Protein 5IPF (pdb70)

B-factor: mean 69.71, std 23.81, range [24.06, 155.19]

Solvent-accessible surface area: 30483 Å² total; per-residue (Å²): 136,75,6,0,78,6,52,104,98,33,74,11,10,55,22,114,32,1,4,23,8,46,77,2,72,85,5,15,80,51,0,7,0,0,10,8,4,0,89,12,6,3,40,56,3,0,24,59,0,0,64,95,5,71,88,79,128,16,81,45,1,16,1,25,0,27,29,39,8,0,14,34,2,0,17,29,0,10,68,11,1,16,81,6,12,16,28,76,49,21,83,9,35,28,49,32,22,23,9,94,103,83,38,95,83,103,87,45,46,84,16,22,9,0,14,0,13,24,35,4,55,104,12,70,104,5,49,69,54,48,80,69,27,72,87,42,75,26,69,27,34,59,1,0,0,1,0,19,22,68,46,113,117,87,43,114,72,73,10,78,29,9,0,0,44,0,22,97,44,92,8,0,0,4,5,5,45,53,74,74,10,0,72,16,0,19,2,0,0,8,28,34,84,62,0,36,78,140,45,84,134,53,112,6,0,66,4,62,94,95,28,85,14,13,51,16,117,32,1,4,35,18,49,57,1,89,79,4,17,77,29,0,3,0,0,8,6,3,0,83,14,5,4,16,50,2,0,31,58,1,10,77,83,6,102,85,59,143,17,85,31,2,11,0,28,0,19,20,65,10,0,4,20,1,0,13,28,0,8,51,5,1,11,75,16,10,20,24,64,50,27,77,17,30,15,53,53,80,38,56,118,89,112,79,7,13,0,1,0,13,28,34,14,35,101,12,173,81,6,56,50,33,33,71,140,16,79,100,54,73,30,131,25,48,55,4,0,0,1,0,25,29,62,36,106,125,87,48,110,127,157,4,54,25,6,0,0,45,0,3,98,77,95,8,0,0,3,0,5,47,47,96,68,39,0,36,14,0,18,2,0,0,10,20,32,140,65,0,28,76,139,30,130,116,7,2,89,8,55,98,109,64,95,16,12,64,21,82,46,1,2,33,13,44,72,2,86,137,4,16,52,11,0,13,0,0,26,6,1,2,51,7,6,5,44,7,2,1,43,72,0,6,73,93,25,81,89,66,151,29,89,24,9,15,2,44,2,42,56,94,8,0,9,25,2,0,22,63,0,15,58,15,0,11,67,13,11,16,32,84,53,39,73,24,31,26,53,59,68,73,139,86,42,72,82,26,24,0,7,0,6,34,47,22,156,15,78,91,15,61,64,33,54,72,73,33,78,101,52,71,29,72,43,58,57,18,0,2,2,0,21,35,125,166,141,65,12,76,23,16,0,0,54,1,18,87,57,109,13,0,0,4,0,8,49,55,68,70,29,0,45,22,0,19,1,0,0,29,17,44,135,90,0,22,64,139,48,73,126,93,71,3,0,80,15,49,98,99,44,81,22,27,62,30,89,56,12,8,27,12,48,76,2,78,124,2,19,48,35,0,7,0,0,7,3,1,0,88,10,7,3,36,52,1,0,29,50,0,10,83,105,8,87,85,60,152,20,88,24,2,6,1,45,0,34,34,30,8,0,14,24,2,0,14,32,0,9,39,6,0,10,86,17,8,18,23,63,49,19,69,14,33,21,40,16,74,36,44,124,110,100,32,18,0,2,0,9,42,43,8,38,112,11,73,110,11,79,60,38,26,71,67,30,62,97,104,36,60,39,54,11,3,0,0,2,0,18,38,46,89,190,38,120,95,62,3,78,26,7,0,0,32,1,10,104,108,95,9,0,0,2,7,11,52,40,93,81,12,0,66,17,0,22,1,0,0,7,25,30,144,82,0,24,83,120,45,35,157

Secondary structure (DSSP, 8-state):
--SEE--TT---B-GGGS---GGGTTTEEEEEE-HHHHHHHHHHHHHHHHHHHHHTT-S-EEEEEETTTTHHHHHHHHHHHHHHHHTTT----EEEEEE------S--TTSEEEEEEEEESSSHHHHHHHHHHTTS--SEEEEEEEEEE--SSPPS---SEEEEEE-SS-EEBTTB-BTTBSTT-SSEEEE-HHHHHHT--/---EE--TT---B-GGGS---GGGTTTEEEEEE-HHHHHHHHHHHHHHHHHHHHHTT-S-EEEEEETTTTHHHHHHHHHHHHHHHHHTT----EEEEEE---SEEEEEEEEESSSHHHHHHHHHHTTTT-SEEEEEEEEEE--SSPPS---SEEEEEE-SS-EEBTTB-SSS-STT-SSEEEE-HHHHHH--/--EE--TT---B-GGGS---GGG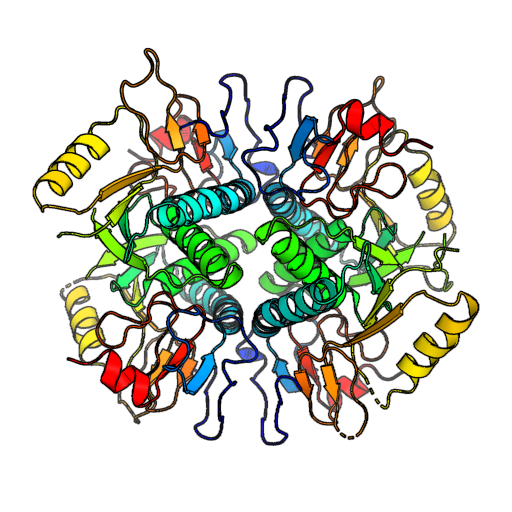SSSEEEEEE-HHHHHHHHHHHHHHHHHHHHHTT-S-EEEEE-TTTTHHHHHHHHHHHHHHHHHTT----EEEE----SSEEEEEEEE---HHHHHHHHHHTTTT-SEEEEEEEEEE-----SEEEEEE-SS-EEBTTB-SSS-STT-SSEEEE-HHHHHHT--/---EE--TT---B-GGGS---GGGSSSEEEEEE-HHHHHHHHHHHHHHHHHHHHHTT-S-EEEEEETTTTHHHHHHHHHHHHHHHHHTT----EEEEEE---EEEEEEEEESSSHHHHHHHHHHT---SEEEEEEEEEE----S---SEEEEEE-SS-EEBTTB-SSS-STT-SSEEEE-HHHHHHH--

Nearest PDB structures (foldseek):
  5ipf-assembly1_A  TM=1.005E+00  e=2.836E-43  Schistosoma mansoni
  4ijq-assembly1_A  TM=9.559E-01  e=8.750E-23  Homo sapiens
  4raq-assembly1_A  TM=9.472E-01  e=1.689E-22  Homo sapiens
  4raq-assembly1_B  TM=9.451E-01  e=1.689E-22  Homo sapiens
  1qk4-assembly1_C  TM=9.161E-01  e=1.178E-18  Toxoplasma gondii RH

CATH classification: 3.40.50.2020

Structure (mmCIF, N/CA/C/O backbone):
data_5IPF
#
_entry.id   5IPF
#
_cell.length_a   59.953
_cell.length_b   117.957
_cell.length_c   139.366
_cell.angle_alpha   90.000
_cell.angle_beta   90.000
_cell.angle_gamma   90.000
#
_symmetry.space_group_name_H-M   'P 21 21 21'
#
loop_
_entity.id
_entity.type
_entity.pdbx_description
1 polymer 'Hypoxanthine-guanine phosphoribosyltransferase (HGPRT)'
2 non-polymer 'INOSINIC ACID'
3 water water
#
loop_
_atom_site.group_PDB
_atom_site.id
_atom_site.type_symbol
_atom_site.label_atom_id
_atom_site.label_alt_id
_atom_site.label_comp_id
_atom_site.label_asym_id
_atom_site.label_entity_id
_atom_site.label_seq_id
_atom_site.pdbx_PDB_ins_code
_atom_site.Cartn_x
_atom_site.Cartn_y
_atom_site.Cartn_z
_atom_site.occupancy
_atom_site.B_iso_or_equiv
_atom_site.auth_seq_id
_atom_site.auth_comp_id
_atom_site.auth_asym_id
_atom_site.auth_atom_id
_atom_site.pdbx_PDB_model_num
ATOM 1 N N . ALA A 1 27 ? -1.766 11.692 8.409 1.00 106.45 8 ALA A N 1
ATOM 2 C CA . ALA A 1 27 ? -2.297 12.007 7.088 1.00 105.92 8 ALA A CA 1
ATOM 3 C C . ALA A 1 27 ? -1.937 10.904 6.114 1.00 88.72 8 ALA A C 1
ATOM 4 O O . ALA A 1 27 ? -1.409 11.161 5.034 1.00 88.31 8 ALA A O 1
ATOM 6 N N . ASP A 1 28 ? -2.224 9.665 6.503 1.00 77.33 9 ASP A N 1
ATOM 7 C CA . ASP A 1 28 ? -1.720 8.547 5.719 1.00 68.58 9 ASP A CA 1
ATOM 8 C C . ASP A 1 28 ? -2.700 8.130 4.629 1.00 70.45 9 ASP A C 1
ATOM 9 O O . ASP A 1 28 ? -2.278 7.737 3.537 1.00 62.66 9 ASP A O 1
ATOM 11 N N . CYS A 1 29 ? -4.000 8.220 4.892 1.00 64.09 10 CYS A N 1
ATOM 12 C CA . CYS A 1 29 ? -4.987 7.599 4.017 1.00 52.42 10 CYS A CA 1
ATOM 13 C C . CYS A 1 29 ? -6.355 8.220 4.276 1.00 34.81 10 CYS A C 1
ATOM 14 O O . CYS A 1 29 ? -6.483 9.191 5.027 1.00 36.28 10 CYS A O 1
ATOM 17 N N . VAL A 1 30 ? -7.378 7.665 3.632 1.00 48.84 11 VAL A N 1
ATOM 18 C CA . VAL A 1 30 ? -8.760 8.063 3.878 1.00 48.27 11 VAL A CA 1
ATOM 19 C C . VAL A 1 30 ? -9.233 7.411 5.169 1.00 39.68 11 VAL A C 1
ATOM 20 O O . VAL A 1 30 ? -9.104 6.196 5.346 1.00 34.68 11 VAL A O 1
ATOM 24 N N . VAL A 1 31 ? -9.774 8.216 6.078 1.00 44.38 12 VAL A N 1
ATOM 25 C CA . VAL A 1 31 ? -10.226 7.748 7.384 1.00 42.86 12 VAL A CA 1
ATOM 26 C C . VAL A 1 31 ? -11.745 7.690 7.378 1.00 42.58 12 VAL A C 1
ATOM 27 O O . VAL A 1 31 ? -12.411 8.699 7.120 1.00 47.50 12 VAL A O 1
ATOM 31 N N . ILE A 1 32 ? -12.289 6.510 7.657 1.00 44.13 13 ILE A N 1
ATOM 32 C CA . ILE A 1 32 ? -13.727 6.302 7.776 1.00 42.72 13 ILE A CA 1
ATOM 33 C C . ILE A 1 32 ? -14.043 6.341 9.264 1.00 37.22 13 ILE A C 1
ATOM 34 O O . ILE A 1 32 ? -13.819 5.364 9.982 1.00 37.74 13 ILE A O 1
ATOM 39 N N . GLU A 1 33 ? -14.557 7.477 9.732 1.00 38.46 14 GLU A N 1
ATOM 40 C CA . GLU A 1 33 ? -14.727 7.695 11.161 1.00 51.36 14 GLU A CA 1
ATOM 41 C C . GLU A 1 33 ? -15.749 6.723 11.745 1.00 50.96 14 GLU A C 1
ATOM 42 O O . GLU A 1 33 ? -16.556 6.118 11.032 1.00 42.10 14 GLU A O 1
ATOM 44 N N . ASP A 1 34 ? -15.702 6.575 13.073 1.00 51.23 15 ASP A N 1
ATOM 45 C CA . ASP A 1 34 ? -16.628 5.670 13.746 1.00 56.34 15 ASP A CA 1
ATOM 46 C C . ASP A 1 34 ? -18.073 6.139 13.615 1.00 44.79 15 ASP A C 1
ATOM 47 O O . ASP A 1 34 ? -18.998 5.324 13.709 1.00 44.63 15 ASP A O 1
ATOM 52 N N . SER A 1 35 ? -18.293 7.436 13.395 1.00 44.66 16 SER A N 1
ATOM 53 C CA . SER A 1 35 ? -19.659 7.924 13.245 1.00 52.71 16 SER A CA 1
ATOM 54 C C . SER A 1 35 ? -20.294 7.490 11.931 1.00 59.92 16 SER A C 1
ATOM 55 O O . SER A 1 35 ? -21.521 7.556 11.802 1.00 61.57 16 SER A O 1
ATOM 57 N N . PHE A 1 36 ? -19.497 7.050 10.959 1.00 50.39 17 PHE A N 1
ATOM 58 C CA . PHE A 1 36 ? -20.020 6.720 9.638 1.00 54.40 17 PHE A CA 1
ATOM 59 C C . PHE A 1 36 ? -20.898 5.477 9.717 1.00 47.78 17 PHE A C 1
ATOM 60 O O . PHE A 1 36 ? -20.461 4.426 10.199 1.00 51.91 17 PHE A O 1
ATOM 68 N N . ARG A 1 37 ? -22.135 5.597 9.242 1.00 49.58 18 ARG A N 1
ATOM 69 C CA . ARG A 1 37 ? -23.114 4.524 9.341 1.00 59.54 18 ARG A CA 1
ATOM 70 C C . ARG A 1 37 ? -23.231 3.702 8.065 1.00 58.35 18 ARG A C 1
ATOM 71 O O . ARG A 1 37 ? -24.087 2.816 7.990 1.00 54.76 18 ARG A O 1
ATOM 73 N N . GLY A 1 38 ? -22.403 3.975 7.063 1.00 58.82 19 GLY A N 1
ATOM 74 C CA . GLY A 1 38 ? -22.445 3.227 5.822 1.00 58.00 19 GLY A CA 1
ATOM 75 C C . GLY A 1 38 ? -23.675 3.538 4.989 1.00 56.59 19 GLY A C 1
ATOM 76 O O . GLY A 1 38 ? -24.499 4.393 5.310 1.00 67.18 19 GLY A O 1
ATOM 77 N N . PHE A 1 39 ? -23.782 2.806 3.879 1.00 38.04 20 PHE A N 1
ATOM 78 C CA . PHE A 1 39 ? -24.889 2.899 2.951 1.00 43.60 20 PHE A CA 1
ATOM 79 C C . PHE A 1 39 ? -25.667 1.588 2.916 1.00 40.27 20 PHE A C 1
ATOM 80 O O . PHE A 1 39 ? -25.068 0.508 2.853 1.00 61.10 20 PHE A O 1
ATOM 88 N N . PRO A 1 40 ? -26.996 1.657 2.959 1.00 42.18 21 PRO A N 1
ATOM 89 C CA . PRO A 1 40 ? -27.810 0.435 2.895 1.00 58.58 21 PRO A CA 1
ATOM 90 C C . PRO A 1 40 ? -27.591 -0.312 1.586 1.00 43.62 21 PRO A C 1
ATOM 91 O O . PRO A 1 40 ? -27.431 0.291 0.523 1.00 42.79 21 PRO A O 1
ATOM 95 N N . THR A 1 41 ? -27.586 -1.643 1.678 1.00 56.60 22 THR A N 1
ATOM 96 C CA . THR A 1 41 ? -27.226 -2.504 0.558 1.00 44.49 22 THR A CA 1
ATOM 97 C C . THR A 1 41 ? -28.235 -2.472 -0.584 1.00 54.55 22 THR A C 1
ATOM 98 O O . THR A 1 41 ? -27.925 -2.980 -1.667 1.00 59.42 22 THR A O 1
ATOM 102 N N . GLU A 1 42 ? -29.420 -1.892 -0.380 1.00 59.07 23 GLU A N 1
ATOM 103 C CA . GLU A 1 42 ? -30.459 -1.923 -1.404 1.00 58.07 23 GLU A CA 1
ATOM 104 C C . GLU A 1 42 ? -30.215 -0.936 -2.538 1.00 59.30 23 GLU A C 1
ATOM 105 O O . GLU A 1 42 ? -30.752 -1.132 -3.635 1.00 51.10 23 GLU A O 1
ATOM 111 N N . TYR A 1 43 ? -29.426 0.113 -2.310 1.00 46.30 24 TYR A N 1
ATOM 112 C CA . TYR A 1 43 ? -29.168 1.118 -3.333 1.00 62.92 24 TYR A CA 1
ATOM 113 C C . TYR A 1 43 ? -27.937 0.805 -4.172 1.00 61.23 24 TYR A C 1
ATOM 114 O O . TYR A 1 43 ? -27.527 1.638 -4.987 1.00 42.86 24 TYR A O 1
ATOM 123 N N . PHE A 1 44 ? -27.342 -0.369 -3.993 1.00 43.26 25 PHE A N 1
ATOM 124 C CA . PHE A 1 44 ? -26.225 -0.810 -4.809 1.00 41.95 25 PHE A CA 1
ATOM 125 C C . PHE A 1 44 ? -26.482 -2.234 -5.276 1.00 43.65 25 PHE A C 1
ATOM 126 O O . PHE A 1 44 ? -27.306 -2.959 -4.712 1.00 56.77 25 PHE A O 1
ATOM 134 N N . CYS A 1 45 ? -25.766 -2.627 -6.323 1.00 43.27 26 CYS A N 1
ATOM 135 C CA . CYS A 1 45 ? -25.910 -3.960 -6.893 1.00 45.13 26 CYS A CA 1
ATOM 136 C C . CYS A 1 45 ? -25.058 -4.934 -6.091 1.00 44.50 26 CYS A C 1
ATOM 137 O O . CYS A 1 45 ? -23.825 -4.853 -6.104 1.00 70.91 26 CYS A O 1
ATOM 140 N N . THR A 1 46 ? -25.715 -5.850 -5.388 1.00 57.67 27 THR A N 1
ATOM 141 C CA . THR A 1 46 ? -25.048 -6.833 -4.552 1.00 60.96 27 THR A CA 1
ATOM 142 C C . THR A 1 46 ? -25.400 -8.235 -5.026 1.00 60.05 27 THR A C 1
ATOM 143 O O . THR A 1 46 ? -26.450 -8.455 -5.639 1.00 51.73 27 THR A O 1
ATOM 147 N N . SER A 1 47 ? -24.507 -9.177 -4.741 1.00 57.69 28 SER A N 1
ATOM 148 C CA . SER A 1 47 ? -24.768 -10.578 -5.017 1.00 64.01 28 SER A CA 1
ATOM 149 C C . SER A 1 47 ? -26.052 -11.002 -4.309 1.00 73.05 28 SER A C 1
ATOM 150 O O . SER A 1 47 ? -26.138 -10.887 -3.077 1.00 80.30 28 SER A O 1
ATOM 152 N N . PRO A 1 48 ? -27.064 -11.476 -5.038 1.00 81.07 29 PRO A N 1
ATOM 153 C CA . PRO A 1 48 ? -28.369 -11.736 -4.408 1.00 91.56 29 PRO A CA 1
ATOM 154 C C . PRO A 1 48 ? -28.340 -12.806 -3.329 1.00 92.48 29 PRO A C 1
ATOM 155 O O . PRO A 1 48 ? -29.283 -12.877 -2.530 1.00 93.73 29 PRO A O 1
ATOM 159 N N . ARG A 1 49 ? -27.297 -13.641 -3.274 1.00 83.18 30 ARG A N 1
ATOM 160 C CA . ARG A 1 49 ? -27.263 -14.703 -2.273 1.00 77.44 30 ARG A CA 1
ATOM 161 C C . ARG A 1 49 ? -26.982 -14.157 -0.879 1.00 79.33 30 ARG A C 1
ATOM 162 O O . ARG A 1 49 ? -27.447 -14.729 0.113 1.00 89.25 30 ARG A O 1
ATOM 170 N N . TYR A 1 50 ? -26.235 -13.055 -0.779 1.00 59.55 31 TYR A N 1
ATOM 171 C CA . TYR A 1 50 ? -25.993 -12.387 0.494 1.00 57.77 31 TYR A CA 1
ATOM 172 C C . TYR A 1 50 ? -27.027 -11.307 0.787 1.00 72.23 31 TYR A C 1
ATOM 173 O O . TYR A 1 50 ? -26.708 -10.317 1.461 1.00 74.75 31 TYR A O 1
ATOM 182 N N . ASP A 1 51 ? -28.259 -11.471 0.299 1.00 82.20 32 ASP A N 1
ATOM 183 C CA . ASP A 1 51 ? -29.250 -10.404 0.401 1.00 86.28 32 ASP A CA 1
ATOM 184 C C . ASP A 1 51 ? -29.577 -10.079 1.853 1.00 89.03 32 ASP A C 1
ATOM 185 O O . ASP A 1 51 ? -29.700 -8.905 2.220 1.00 93.11 32 ASP A O 1
ATOM 187 N N . GLU A 1 52 ? -29.709 -11.101 2.696 1.00 85.99 33 GLU A N 1
ATOM 188 C CA . GLU A 1 52 ? -30.071 -10.912 4.093 1.00 88.94 33 GLU A CA 1
ATOM 189 C C . GLU A 1 52 ? -28.880 -11.028 5.038 1.00 90.39 33 GLU A C 1
ATOM 190 O O . GLU A 1 52 ? -29.071 -11.032 6.258 1.00 94.99 33 GLU A O 1
ATOM 192 N N . CYS A 1 53 ? -27.661 -11.107 4.509 1.00 83.72 34 CYS A N 1
ATOM 193 C CA . CYS A 1 53 ? -26.477 -11.336 5.326 1.00 58.20 34 CYS A CA 1
ATOM 194 C C . CYS A 1 53 ? -25.612 -10.095 5.503 1.00 64.83 34 CYS A C 1
ATOM 195 O O . CYS A 1 53 ? -24.608 -10.158 6.218 1.00 61.92 34 CYS A O 1
ATOM 198 N N . LEU A 1 54 ? -25.974 -8.973 4.886 1.00 58.53 35 LEU A N 1
ATOM 199 C CA . LEU A 1 54 ? -25.138 -7.780 4.874 1.00 49.49 35 LEU A CA 1
ATOM 200 C C . LEU A 1 54 ? -25.830 -6.648 5.619 1.00 49.26 35 LEU A C 1
ATOM 201 O O . LEU A 1 54 ? -26.993 -6.335 5.341 1.00 66.81 35 LEU A O 1
ATOM 206 N N . ASP A 1 55 ? -25.105 -6.029 6.554 1.00 65.16 36 ASP A N 1
ATOM 207 C CA . ASP A 1 55 ? -25.653 -4.900 7.301 1.00 65.56 36 ASP A CA 1
ATOM 208 C C . ASP A 1 55 ? -25.678 -3.641 6.440 1.00 61.57 36 ASP A C 1
ATOM 209 O O . ASP A 1 55 ? -26.742 -3.054 6.207 1.00 55.66 36 ASP A O 1
ATOM 214 N N . TYR A 1 56 ? -24.515 -3.216 5.951 1.00 66.85 37 TYR A N 1
ATOM 215 C CA . TYR A 1 56 ? -24.447 -2.089 5.030 1.00 61.07 37 TYR A CA 1
ATOM 216 C C . TYR A 1 56 ? -23.178 -2.195 4.196 1.00 58.89 37 TYR A C 1
ATOM 217 O O . TYR A 1 56 ? -22.337 -3.069 4.410 1.00 57.01 37 TYR A O 1
ATOM 226 N N . VAL A 1 57 ? -23.062 -1.297 3.227 1.00 38.59 38 VAL A N 1
ATOM 227 C CA . VAL A 1 57 ? -21.871 -1.200 2.392 1.00 36.81 38 VAL A CA 1
ATOM 228 C C . VAL A 1 57 ? -20.934 -0.174 3.010 1.00 35.55 38 VAL A C 1
ATOM 229 O O . VAL A 1 57 ? -21.342 0.959 3.290 1.00 35.59 38 VAL A O 1
ATOM 233 N N . LEU A 1 58 ? -19.679 -0.567 3.229 1.00 34.75 39 LEU A N 1
ATOM 234 C CA . LEU A 1 58 ? -18.705 0.347 3.818 1.00 33.91 39 LEU A CA 1
ATOM 235 C C . LEU A 1 58 ? -17.958 1.132 2.742 1.00 32.48 39 LEU A C 1
ATOM 236 O O . LEU A 1 58 ? -17.983 2.367 2.736 1.00 34.44 39 LEU A O 1
ATOM 241 N N . ILE A 1 59 ? -17.290 0.433 1.829 1.00 34.72 40 ILE A N 1
ATOM 242 C CA . ILE A 1 59 ? -16.571 1.089 0.739 1.00 31.28 40 ILE A CA 1
ATOM 243 C C . ILE A 1 59 ? -17.056 0.526 -0.592 1.00 30.79 40 ILE A C 1
ATOM 244 O O . ILE A 1 59 ? -16.822 -0.656 -0.886 1.00 31.10 40 ILE A O 1
ATOM 249 N N . PRO A 1 60 ? -17.741 1.318 -1.415 1.00 30.83 41 PRO A N 1
ATOM 250 C CA . PRO A 1 60 ? -18.130 0.836 -2.745 1.00 31.16 41 PRO A CA 1
ATOM 251 C C . PRO A 1 60 ? -16.913 0.575 -3.620 1.00 30.38 41 PRO A C 1
ATOM 252 O O . PRO A 1 60 ? -15.843 1.158 -3.430 1.00 29.52 41 PRO A O 1
ATOM 256 N N . ASN A 1 61 ? -17.100 -0.314 -4.598 1.00 30.98 42 ASN A N 1
ATOM 257 C CA . ASN A 1 61 ? -15.995 -0.760 -5.444 1.00 31.38 42 ASN A CA 1
ATOM 258 C C . ASN A 1 61 ? -15.353 0.411 -6.187 1.00 29.85 42 ASN A C 1
ATOM 259 O O . ASN A 1 61 ? -14.123 0.582 -6.173 1.00 42.31 42 ASN A O 1
ATOM 264 N N . GLY A 1 62 ? -16.175 1.240 -6.834 1.00 30.28 43 GLY A N 1
ATOM 265 C CA . GLY A 1 62 ? -15.643 2.364 -7.584 1.00 35.80 43 GLY A CA 1
ATOM 266 C C . GLY A 1 62 ? -14.867 3.345 -6.730 1.00 29.20 43 GLY A C 1
ATOM 267 O O . GLY A 1 62 ? -13.901 3.953 -7.200 1.00 35.19 43 GLY A O 1
ATOM 268 N N . MET A 1 63 ? -15.273 3.517 -5.470 1.00 29.11 44 MET A N 1
ATOM 269 C CA . MET A 1 63 ? -14.500 4.355 -4.560 1.00 39.11 44 MET A CA 1
ATOM 270 C C . MET A 1 63 ? -13.134 3.740 -4.279 1.00 28.13 44 MET A C 1
ATOM 271 O O . MET A 1 63 ? -12.130 4.459 -4.173 1.00 28.00 44 MET A O 1
ATOM 276 N N . ILE A 1 64 ? -13.077 2.410 -4.160 1.00 28.10 45 ILE A N 1
ATOM 277 C CA . ILE A 1 64 ? -11.795 1.727 -4.007 1.00 27.87 45 ILE A CA 1
ATOM 278 C C . ILE A 1 64 ? -10.888 2.044 -5.185 1.00 27.73 45 ILE A C 1
ATOM 279 O O . ILE A 1 64 ? -9.728 2.432 -5.009 1.00 38.30 45 ILE A O 1
ATOM 284 N N . LYS A 1 65 ? -11.406 1.884 -6.409 1.00 28.01 46 LYS A N 1
ATOM 285 C CA . LYS A 1 65 ? -10.579 2.144 -7.588 1.00 40.86 46 LYS A CA 1
ATOM 286 C C . LYS A 1 65 ? -10.133 3.605 -7.647 1.00 37.73 46 LYS A C 1
ATOM 287 O O . LYS A 1 65 ? -8.962 3.897 -7.941 1.00 47.99 46 LYS A O 1
ATOM 293 N N . ASP A 1 66 ? -11.052 4.534 -7.357 1.00 28.31 47 ASP A N 1
ATOM 294 C CA . ASP A 1 66 ? -10.697 5.949 -7.274 1.00 28.70 47 ASP A CA 1
ATOM 295 C C . ASP A 1 66 ? -9.533 6.178 -6.320 1.00 35.47 47 ASP A C 1
ATOM 296 O O . ASP A 1 66 ? -8.616 6.952 -6.621 1.00 29.11 47 ASP A O 1
ATOM 301 N N . ARG A 1 67 ? -9.555 5.519 -5.158 1.00 29.34 48 ARG A N 1
ATOM 302 C CA . ARG A 1 67 ? -8.423 5.614 -4.242 1.00 28.35 48 ARG A CA 1
ATOM 303 C C . ARG A 1 67 ? -7.160 5.029 -4.863 1.00 32.61 48 ARG A C 1
ATOM 304 O O . ARG A 1 67 ? -6.067 5.600 -4.735 1.00 29.89 48 ARG A O 1
ATOM 312 N N . LEU A 1 68 ? -7.294 3.892 -5.552 1.00 28.07 49 LEU A N 1
ATOM 313 C CA . LEU A 1 68 ? -6.130 3.202 -6.093 1.00 36.27 49 LEU A CA 1
ATOM 314 C C . LEU A 1 68 ? -5.454 3.980 -7.210 1.00 40.60 49 LEU A C 1
ATOM 315 O O . LEU A 1 68 ? -4.293 3.699 -7.522 1.00 40.88 49 LEU A O 1
ATOM 320 N N . GLU A 1 69 ? -6.147 4.939 -7.828 1.00 29.01 50 GLU A N 1
ATOM 321 C CA . GLU A 1 69 ? -5.465 5.848 -8.746 1.00 30.75 50 GLU A CA 1
ATOM 322 C C . GLU A 1 69 ? -4.366 6.625 -8.019 1.00 39.57 50 GLU A C 1
ATOM 323 O O . GLU A 1 69 ? -3.177 6.541 -8.368 1.00 45.24 50 GLU A O 1
ATOM 329 N N . LYS A 1 70 ? -4.752 7.371 -6.978 1.00 40.67 51 LYS A N 1
ATOM 330 C CA . LYS A 1 70 ? -3.786 8.162 -6.221 1.00 43.84 51 LYS A CA 1
ATOM 331 C C . LYS A 1 70 ? -2.735 7.275 -5.565 1.00 38.24 51 LYS A C 1
ATOM 332 O O . LYS A 1 70 ? -1.550 7.632 -5.521 1.00 32.97 51 LYS A O 1
ATOM 338 N N . MET A 1 71 ? -3.148 6.115 -5.046 1.00 35.75 52 MET A N 1
ATOM 339 C CA . MET A 1 71 ? -2.175 5.181 -4.487 1.00 39.74 52 MET A CA 1
ATOM 340 C C . MET A 1 71 ? -1.142 4.776 -5.532 1.00 39.34 52 MET A C 1
ATOM 341 O O . MET A 1 71 ? 0.065 4.769 -5.260 1.00 46.91 52 MET A O 1
ATOM 346 N N . SER A 1 72 ? -1.602 4.437 -6.740 1.00 46.42 53 SER A N 1
ATOM 347 C CA . SER A 1 72 ? -0.680 4.079 -7.814 1.00 34.81 53 SER A CA 1
ATOM 348 C C . SER A 1 72 ? 0.306 5.203 -8.088 1.00 38.63 53 SER A C 1
ATOM 349 O O . SER A 1 72 ? 1.507 4.957 -8.264 1.00 41.73 53 SER A O 1
ATOM 352 N N . MET A 1 73 ? -0.177 6.448 -8.118 1.00 37.39 54 MET A N 1
ATOM 353 C CA . MET A 1 73 ? 0.729 7.573 -8.337 1.00 39.71 54 MET A CA 1
ATOM 354 C C . MET A 1 73 ? 1.785 7.658 -7.238 1.00 43.13 54 MET A C 1
ATOM 355 O O . MET A 1 73 ? 2.985 7.781 -7.522 1.00 40.72 54 MET A O 1
ATOM 360 N N . ASN A 1 74 ? 1.356 7.568 -5.973 1.00 47.98 55 ASN A N 1
ATOM 361 C CA . ASN A 1 74 ? 2.292 7.656 -4.852 1.00 41.33 55 ASN A CA 1
ATOM 362 C C . ASN A 1 74 ? 3.356 6.564 -4.924 1.00 41.52 55 ASN A C 1
ATOM 363 O O . ASN A 1 74 ? 4.555 6.833 -4.766 1.00 39.38 55 ASN A O 1
ATOM 368 N N . ILE A 1 75 ? 2.934 5.320 -5.153 1.00 36.18 56 ILE A N 1
ATOM 369 C CA . ILE A 1 75 ? 3.887 4.214 -5.226 1.00 36.87 56 ILE A CA 1
ATOM 370 C C . ILE A 1 75 ? 4.866 4.431 -6.376 1.00 51.08 56 ILE A C 1
ATOM 371 O O . ILE A 1 75 ? 6.084 4.253 -6.225 1.00 43.04 56 ILE A O 1
ATOM 376 N N . VAL A 1 76 ? 4.350 4.840 -7.538 1.00 54.23 57 VAL A N 1
ATOM 377 C CA . VAL A 1 76 ? 5.205 4.977 -8.714 1.00 38.91 57 VAL A CA 1
ATOM 378 C C . VAL A 1 76 ? 6.266 6.044 -8.484 1.00 41.04 57 VAL A C 1
ATOM 379 O O . VAL A 1 76 ? 7.463 5.800 -8.681 1.00 55.93 57 VAL A O 1
ATOM 383 N N . ASP A 1 77 ? 5.855 7.241 -8.051 1.00 41.27 58 ASP A N 1
ATOM 384 C CA . ASP A 1 77 ? 6.861 8.288 -7.896 1.00 61.77 58 ASP A CA 1
ATOM 385 C C . ASP A 1 77 ? 7.758 8.063 -6.681 1.00 55.45 58 ASP A C 1
ATOM 386 O O . ASP A 1 77 ? 8.861 8.623 -6.637 1.00 57.46 58 ASP A O 1
ATOM 391 N N . TYR A 1 78 ? 7.338 7.245 -5.710 1.00 43.80 59 TYR A N 1
ATOM 392 C CA . TYR A 1 78 ? 8.287 6.809 -4.690 1.00 45.34 59 TYR A CA 1
ATOM 393 C C . TYR A 1 78 ? 9.378 5.942 -5.307 1.00 47.54 59 TYR A C 1
ATOM 394 O O . TYR A 1 78 ? 10.573 6.228 -5.169 1.00 55.48 59 TYR A O 1
ATOM 403 N N . TYR A 1 79 ? 8.979 4.865 -5.990 1.00 44.93 60 TYR A N 1
ATOM 404 C CA . TYR A 1 79 ? 9.961 3.961 -6.580 1.00 46.17 60 TYR A CA 1
ATOM 405 C C . TYR A 1 79 ? 10.739 4.590 -7.727 1.00 47.82 60 TYR A C 1
ATOM 406 O O . TYR A 1 79 ? 11.721 3.995 -8.181 1.00 49.43 60 TYR A O 1
ATOM 415 N N . GLU A 1 80 ? 10.330 5.765 -8.208 1.00 54.63 61 GLU A N 1
ATOM 416 C CA . GLU A 1 80 ? 11.107 6.490 -9.203 1.00 61.11 61 GLU A CA 1
ATOM 417 C C . GLU A 1 80 ? 12.001 7.559 -8.592 1.00 72.61 61 GLU A C 1
ATOM 418 O O . GLU A 1 80 ? 13.026 7.905 -9.192 1.00 81.12 61 GLU A O 1
ATOM 424 N N . ALA A 1 81 ? 11.643 8.084 -7.416 1.00 61.39 62 ALA A N 1
ATOM 425 C CA . ALA A 1 81 ? 12.498 9.065 -6.758 1.00 70.79 62 ALA A CA 1
ATOM 426 C C . ALA A 1 81 ? 13.835 8.464 -6.343 1.00 81.58 62 ALA A C 1
ATOM 427 O O . ALA A 1 81 ? 14.851 9.170 -6.318 1.00 90.57 62 ALA A O 1
ATOM 429 N N . CYS A 1 82 ? 13.860 7.173 -6.015 1.00 75.36 63 CYS A N 1
ATOM 430 C CA . CYS A 1 82 ? 15.085 6.487 -5.629 1.00 73.62 63 CYS A CA 1
ATOM 431 C C . CYS A 1 82 ? 15.618 5.578 -6.730 1.00 72.36 63 CYS A C 1
ATOM 432 O O . CYS A 1 82 ? 16.555 4.811 -6.485 1.00 64.77 63 CYS A O 1
ATOM 435 N N . ASN A 1 83 ? 15.039 5.649 -7.930 1.00 74.50 64 ASN A N 1
ATOM 436 C CA . ASN A 1 83 ? 15.515 4.908 -9.098 1.00 76.52 64 ASN A CA 1
ATOM 437 C C . ASN A 1 83 ? 15.614 3.412 -8.812 1.00 72.56 64 ASN A C 1
ATOM 438 O O . ASN A 1 83 ? 16.656 2.782 -9.007 1.00 64.38 64 ASN A O 1
ATOM 443 N N . ALA A 1 84 ? 14.509 2.842 -8.341 1.00 69.93 65 ALA A N 1
ATOM 444 C CA . ALA A 1 84 ? 14.460 1.406 -8.112 1.00 68.63 65 ALA A CA 1
ATOM 445 C C . ALA A 1 84 ? 14.645 0.664 -9.428 1.00 66.02 65 ALA A C 1
ATOM 446 O O . ALA A 1 84 ? 13.943 0.928 -10.409 1.00 53.27 65 ALA A O 1
ATOM 448 N N . THR A 1 85 ? 15.611 -0.253 -9.451 1.00 75.25 66 THR A N 1
ATOM 449 C CA . THR A 1 85 ? 15.851 -1.063 -10.637 1.00 77.89 66 THR A CA 1
ATOM 450 C C . THR A 1 85 ? 14.613 -1.895 -10.945 1.00 85.24 66 THR A C 1
ATOM 451 O O . THR A 1 85 ? 13.881 -1.594 -11.891 1.00 87.61 66 THR A O 1
ATOM 453 N N . SER A 1 86 ? 14.359 -2.923 -10.143 1.00 93.23 67 SER A N 1
ATOM 454 C CA . SER A 1 86 ? 13.176 -3.758 -10.274 1.00 95.97 67 SER A CA 1
ATOM 455 C C . SER A 1 86 ? 12.243 -3.520 -9.094 1.00 87.55 67 SER A C 1
ATOM 456 O O . SER A 1 86 ? 12.682 -3.138 -8.005 1.00 87.46 67 SER A O 1
ATOM 459 N N . ILE A 1 87 ? 10.948 -3.739 -9.314 1.00 78.33 68 ILE A N 1
ATOM 460 C CA . ILE A 1 87 ? 9.972 -3.709 -8.226 1.00 68.69 68 ILE A CA 1
ATOM 461 C C . ILE A 1 87 ? 9.033 -4.895 -8.395 1.00 62.29 68 ILE A C 1
ATOM 462 O O . ILE A 1 87 ? 8.470 -5.097 -9.475 1.00 58.11 68 ILE A O 1
ATOM 467 N N . THR A 1 88 ? 8.869 -5.683 -7.334 1.00 62.40 69 THR A N 1
ATOM 468 C CA . THR A 1 88 ? 8.163 -6.959 -7.399 1.00 64.80 69 THR A CA 1
ATOM 469 C C . THR A 1 88 ? 6.967 -6.924 -6.455 1.00 72.27 69 THR A C 1
ATOM 470 O O . THR A 1 88 ? 7.138 -6.909 -5.232 1.00 70.28 69 THR A O 1
ATOM 474 N N . LEU A 1 89 ? 5.762 -6.927 -7.020 1.00 70.60 70 LEU A N 1
ATOM 475 C CA . LEU A 1 89 ? 4.543 -6.969 -6.222 1.00 53.48 70 LEU A CA 1
ATOM 476 C C . LEU A 1 89 ? 4.267 -8.406 -5.795 1.00 46.40 70 LEU A C 1
ATOM 477 O O . LEU A 1 89 ? 4.087 -9.289 -6.642 1.00 46.81 70 LEU A O 1
ATOM 482 N N . MET A 1 90 ? 4.235 -8.640 -4.486 1.00 46.02 71 MET A N 1
ATOM 483 C CA . MET A 1 90 ? 3.930 -9.950 -3.925 1.00 59.50 71 MET A CA 1
ATOM 484 C C . MET A 1 90 ? 2.530 -9.924 -3.328 1.00 55.66 71 MET A C 1
ATOM 485 O O . MET A 1 90 ? 2.285 -9.218 -2.346 1.00 42.56 71 MET A O 1
ATOM 490 N N . CYS A 1 91 ? 1.623 -10.703 -3.904 1.00 48.65 72 CYS A N 1
ATOM 491 C CA . CYS A 1 91 ? 0.235 -10.729 -3.463 1.00 58.65 72 CYS A CA 1
ATOM 492 C C . CYS A 1 91 ? 0.043 -11.831 -2.427 1.00 44.54 72 CYS A C 1
ATOM 493 O O . CYS A 1 91 ? 0.391 -12.994 -2.674 1.00 48.04 72 CYS A O 1
ATOM 496 N N . VAL A 1 92 ? -0.499 -11.464 -1.268 1.00 46.10 73 VAL A N 1
ATOM 497 C CA . VAL A 1 92 ? -0.935 -12.456 -0.288 1.00 54.99 73 VAL A CA 1
ATOM 498 C C . VAL A 1 92 ? -2.263 -13.021 -0.773 1.00 60.77 73 VAL A C 1
ATOM 499 O O . VAL A 1 92 ? -3.265 -12.303 -0.841 1.00 51.63 73 VAL A O 1
ATOM 503 N N . LEU A 1 93 ? -2.271 -14.306 -1.117 1.00 64.51 74 LEU A N 1
ATOM 504 C CA . LEU A 1 93 ? -3.316 -14.830 -1.982 1.00 64.22 74 LEU A CA 1
ATOM 505 C C . LEU A 1 93 ? -4.625 -15.044 -1.222 1.00 71.62 74 LEU A C 1
ATOM 506 O O . LEU A 1 93 ? -4.696 -14.946 0.009 1.00 72.60 74 LEU A O 1
ATOM 511 N N . LYS A 1 94 ? -5.675 -15.328 -2.001 1.00 76.12 75 LYS A N 1
ATOM 512 C CA . LYS A 1 94 ? -7.069 -15.305 -1.565 1.00 60.25 75 LYS A CA 1
ATOM 513 C C . LYS A 1 94 ? -7.515 -13.894 -1.194 1.00 57.20 75 LYS A C 1
ATOM 514 O O . LYS A 1 94 ? -8.381 -13.318 -1.860 1.00 61.42 75 LYS A O 1
ATOM 516 N N . GLY A 1 95 ? -6.925 -13.326 -0.142 1.00 58.22 76 GLY A N 1
ATOM 517 C CA . GLY A 1 95 ? -7.428 -12.064 0.380 1.00 55.65 76 GLY A CA 1
ATOM 518 C C . GLY A 1 95 ? -7.103 -10.862 -0.487 1.00 48.44 76 GLY A C 1
ATOM 519 O O . GLY A 1 95 ? -7.896 -9.918 -0.573 1.00 44.19 76 GLY A O 1
ATOM 520 N N . GLY A 1 96 ? -5.940 -10.870 -1.136 1.00 51.51 77 GLY A N 1
ATOM 521 C CA . GLY A 1 96 ? -5.448 -9.659 -1.757 1.00 43.02 77 GLY A CA 1
ATOM 522 C C . GLY A 1 96 ? -5.480 -9.662 -3.269 1.00 37.87 77 GLY A C 1
ATOM 523 O O . GLY A 1 96 ? -4.806 -8.849 -3.905 1.00 48.11 77 GLY A O 1
ATOM 524 N N . PHE A 1 97 ? -6.277 -10.554 -3.859 1.00 41.81 78 PHE A N 1
ATOM 525 C CA . PHE A 1 97 ? -6.216 -10.742 -5.304 1.00 39.34 78 PHE A CA 1
ATOM 526 C C . PHE A 1 97 ? -6.837 -9.568 -6.056 1.00 50.01 78 PHE A C 1
ATOM 527 O O . PHE A 1 97 ? -6.192 -8.968 -6.922 1.00 55.15 78 PHE A O 1
ATOM 535 N N . LYS A 1 98 ? -8.097 -9.237 -5.757 1.00 49.28 79 LYS A N 1
ATOM 536 C CA . LYS A 1 98 ? -8.764 -8.154 -6.478 1.00 47.53 79 LYS A CA 1
ATOM 537 C C . LYS A 1 98 ? -8.038 -6.828 -6.278 1.00 33.56 79 LYS A C 1
ATOM 538 O O . LYS A 1 98 ? -7.867 -6.051 -7.228 1.00 59.27 79 LYS A O 1
ATOM 544 N N . PHE A 1 99 ? -7.594 -6.562 -5.047 1.00 41.55 80 PHE A N 1
ATOM 545 C CA . PHE A 1 99 ? -6.811 -5.363 -4.771 1.00 44.65 80 PHE A CA 1
ATOM 546 C C . PHE A 1 99 ? -5.525 -5.343 -5.590 1.00 37.12 80 PHE A C 1
ATOM 547 O O . PHE A 1 99 ? -5.103 -4.285 -6.073 1.00 31.40 80 PHE A O 1
ATOM 555 N N . LEU A 1 100 ? -4.896 -6.507 -5.769 1.00 33.65 81 LEU A N 1
ATOM 556 C CA . LEU A 1 100 ? -3.721 -6.586 -6.630 1.00 35.08 81 LEU A CA 1
ATOM 557 C C . LEU A 1 100 ? -4.073 -6.294 -8.083 1.00 49.04 81 LEU A C 1
ATOM 558 O O . LEU A 1 100 ? -3.318 -5.612 -8.782 1.00 51.20 81 LEU A O 1
ATOM 563 N N . ALA A 1 101 ? -5.208 -6.809 -8.560 1.00 46.32 82 ALA A N 1
ATOM 564 C CA . ALA A 1 101 ? -5.576 -6.612 -9.959 1.00 34.67 82 ALA A CA 1
ATOM 565 C C . ALA A 1 101 ? -5.832 -5.140 -10.256 1.00 46.09 82 ALA A C 1
ATOM 566 O O . ALA A 1 101 ? -5.265 -4.575 -11.201 1.00 49.50 82 ALA A O 1
ATOM 568 N N . ASP A 1 102 ? -6.675 -4.493 -9.447 1.00 32.09 83 ASP A N 1
ATOM 569 C CA . ASP A 1 102 ? -6.949 -3.077 -9.670 1.00 36.96 83 ASP A CA 1
ATOM 570 C C . ASP A 1 102 ? -5.714 -2.220 -9.417 1.00 41.39 83 ASP A C 1
ATOM 571 O O . ASP A 1 102 ? -5.496 -1.221 -10.120 1.00 30.38 83 ASP A O 1
ATOM 576 N N . LEU A 1 103 ? -4.889 -2.597 -8.435 1.00 37.37 84 LEU A N 1
ATOM 577 C CA . LEU A 1 103 ? -3.663 -1.847 -8.177 1.00 40.58 84 LEU A CA 1
ATOM 578 C C . LEU A 1 103 ? -2.707 -1.927 -9.360 1.00 44.72 84 LEU A C 1
ATOM 579 O O . LEU A 1 103 ? -2.103 -0.921 -9.747 1.00 31.55 84 LEU A O 1
ATOM 584 N N . VAL A 1 104 ? -2.548 -3.118 -9.941 1.00 38.43 85 VAL A N 1
ATOM 585 C CA . VAL A 1 104 ? -1.685 -3.274 -11.109 1.00 36.96 85 VAL A CA 1
ATOM 586 C C . VAL A 1 104 ? -2.252 -2.500 -12.292 1.00 41.05 85 VAL A C 1
ATOM 587 O O . VAL A 1 104 ? -1.505 -1.904 -13.079 1.00 41.79 85 VAL A O 1
ATOM 591 N N . ASP A 1 105 ? -3.581 -2.488 -12.430 1.00 32.96 86 ASP A N 1
ATOM 592 C CA . ASP A 1 105 ? -4.227 -1.657 -13.443 1.00 32.99 86 ASP A CA 1
ATOM 593 C C . ASP A 1 105 ? -3.805 -0.198 -13.302 1.00 32.43 86 ASP A C 1
ATOM 594 O O . ASP A 1 105 ? -3.318 0.425 -14.256 1.00 47.57 86 ASP A O 1
ATOM 599 N N . GLY A 1 106 ? -3.980 0.360 -12.103 1.00 36.81 87 GLY A N 1
ATOM 600 C CA . GLY A 1 106 ? -3.614 1.751 -11.889 1.00 35.94 87 GLY A CA 1
ATOM 601 C C . GLY A 1 106 ? -2.131 2.012 -12.075 1.00 42.30 87 GLY A C 1
ATOM 602 O O . GLY A 1 106 ? -1.739 3.054 -12.605 1.00 43.20 87 GLY A O 1
ATOM 603 N N . LEU A 1 107 ? -1.287 1.069 -11.642 1.00 46.97 88 LEU A N 1
ATOM 604 C CA . LEU A 1 107 ? 0.159 1.228 -11.781 1.00 33.55 88 LEU A CA 1
ATOM 605 C C . LEU A 1 107 ? 0.565 1.283 -13.248 1.00 54.12 88 LEU A C 1
ATOM 606 O O . LEU A 1 107 ? 1.254 2.216 -13.679 1.00 35.62 88 LEU A O 1
ATOM 611 N N . GLU A 1 108 ? 0.148 0.284 -14.032 1.00 45.22 89 GLU A N 1
ATOM 612 C CA . GLU A 1 108 ? 0.472 0.276 -15.453 1.00 40.93 89 GLU A CA 1
ATOM 613 C C . GLU A 1 108 ? -0.108 1.490 -16.168 1.00 36.53 89 GLU A C 1
ATOM 614 O O . GLU A 1 108 ? 0.508 2.006 -17.109 1.00 37.89 89 GLU A O 1
ATOM 620 N N . ARG A 1 109 ? -1.277 1.970 -15.733 1.00 35.35 90 ARG A N 1
ATOM 621 C CA . ARG A 1 109 ? -1.857 3.150 -16.371 1.00 38.95 90 ARG A CA 1
ATOM 622 C C . ARG A 1 109 ? -1.031 4.399 -16.082 1.00 36.24 90 ARG A C 1
ATOM 623 O O . ARG A 1 109 ? -0.682 5.149 -17.001 1.00 48.70 90 ARG A O 1
ATOM 631 N N . THR A 1 110 ? -0.707 4.641 -14.809 1.00 39.76 91 THR A N 1
ATOM 632 C CA . THR A 1 110 ? 0.024 5.857 -14.466 1.00 55.34 91 THR A CA 1
ATOM 633 C C . THR A 1 110 ? 1.458 5.820 -14.984 1.00 37.89 91 THR A C 1
ATOM 634 O O . THR A 1 110 ? 2.030 6.873 -15.289 1.00 39.34 91 THR A O 1
ATOM 638 N N . VAL A 1 111 ? 2.052 4.630 -15.098 1.00 37.97 92 VAL A N 1
ATOM 639 C CA . VAL A 1 111 ? 3.380 4.529 -15.695 1.00 46.57 92 VAL A CA 1
ATOM 640 C C . VAL A 1 111 ? 3.290 4.702 -17.204 1.00 46.42 92 VAL A C 1
ATOM 641 O O . VAL A 1 111 ? 4.208 5.240 -17.837 1.00 44.71 92 VAL A O 1
ATOM 645 N N . ARG A 1 112 ? 2.174 4.280 -17.799 1.00 52.18 93 ARG A N 1
ATOM 646 C CA . ARG A 1 112 ? 1.986 4.433 -19.236 1.00 49.89 93 ARG A CA 1
ATOM 647 C C . ARG A 1 112 ? 1.814 5.897 -19.622 1.00 47.40 93 ARG A C 1
ATOM 648 O O . ARG A 1 112 ? 2.280 6.321 -20.685 1.00 50.19 93 ARG A O 1
ATOM 656 N N . ALA A 1 113 ? 1.153 6.683 -18.773 1.00 50.80 94 ALA A N 1
ATOM 657 C CA . ALA A 1 113 ? 0.867 8.079 -19.078 1.00 42.96 94 ALA A CA 1
ATOM 658 C C . ALA A 1 113 ? 2.018 9.019 -18.746 1.00 49.15 94 ALA A C 1
ATOM 659 O O . ALA A 1 113 ? 1.873 10.234 -18.930 1.00 55.27 94 ALA A O 1
ATOM 661 N N . ARG A 1 114 ? 3.152 8.505 -18.271 1.00 46.40 95 ARG A N 1
ATOM 662 C CA . ARG A 1 114 ? 4.277 9.353 -17.906 1.00 53.67 95 ARG A CA 1
ATOM 663 C C . ARG A 1 114 ? 5.555 9.051 -18.671 1.00 48.41 95 ARG A C 1
ATOM 664 O O . ARG A 1 114 ? 6.575 9.702 -18.416 1.00 63.10 95 ARG A O 1
ATOM 672 N N . GLY A 1 115 ? 5.542 8.087 -19.588 1.00 48.48 96 GLY A N 1
ATOM 673 C CA . GLY A 1 115 ? 6.777 7.656 -20.210 1.00 67.28 96 GLY A CA 1
ATOM 674 C C . GLY A 1 115 ? 7.789 7.023 -19.278 1.00 62.61 96 GLY A C 1
ATOM 675 O O . GLY A 1 115 ? 8.911 6.746 -19.708 1.00 67.83 96 GLY A O 1
ATOM 676 N N . ILE A 1 116 ? 7.435 6.777 -18.015 1.00 48.32 97 ILE A N 1
ATOM 677 C CA . ILE A 1 116 ? 8.382 6.208 -17.057 1.00 54.46 97 ILE A CA 1
ATOM 678 C C . ILE A 1 116 ? 8.615 4.733 -17.365 1.00 48.31 97 ILE A C 1
ATOM 679 O O . ILE A 1 116 ? 7.688 4.004 -17.740 1.00 46.83 97 ILE A O 1
ATOM 684 N N . VAL A 1 117 ? 9.857 4.281 -17.210 1.00 57.73 98 VAL A N 1
ATOM 685 C CA . VAL A 1 117 ? 10.182 2.860 -17.286 1.00 62.57 98 VAL A CA 1
ATOM 686 C C . VAL A 1 117 ? 10.393 2.369 -15.858 1.00 55.12 98 VAL A C 1
ATOM 687 O O . VAL A 1 117 ? 11.410 2.671 -15.225 1.00 62.15 98 VAL A O 1
ATOM 691 N N . LEU A 1 118 ? 9.421 1.617 -15.342 1.00 46.93 99 LEU A N 1
ATOM 692 C CA . LEU A 1 118 ? 9.470 1.067 -13.989 1.00 49.00 99 LEU A CA 1
ATOM 693 C C . LEU A 1 118 ? 9.119 -0.410 -14.083 1.00 62.11 99 LEU A C 1
ATOM 694 O O . LEU A 1 118 ? 7.937 -0.783 -14.061 1.00 66.81 99 LEU A O 1
ATOM 699 N N . PRO A 1 119 ? 10.119 -1.284 -14.198 1.00 66.82 100 PRO A N 1
ATOM 700 C CA . PRO A 1 119 ? 9.839 -2.715 -14.395 1.00 67.50 100 PRO A CA 1
ATOM 701 C C . PRO A 1 119 ? 9.280 -3.362 -13.136 1.00 57.90 100 PRO A C 1
ATOM 702 O O . PRO A 1 119 ? 9.944 -3.422 -12.095 1.00 59.17 100 PRO A O 1
ATOM 706 N N . MET A 1 120 ? 8.048 -3.856 -13.251 1.00 57.33 101 MET A N 1
ATOM 707 C CA . MET A 1 120 ? 7.322 -4.493 -12.164 1.00 56.92 101 MET A CA 1
ATOM 708 C C . MET A 1 120 ? 7.126 -5.972 -12.465 1.00 58.41 101 MET A C 1
ATOM 709 O O . MET A 1 120 ? 6.876 -6.354 -13.612 1.00 70.31 101 MET A O 1
ATOM 714 N N . SER A 1 121 ? 7.240 -6.798 -11.432 1.00 45.40 102 SER A N 1
ATOM 715 C CA . SER A 1 121 ? 6.944 -8.218 -11.502 1.00 58.53 102 SER A CA 1
ATOM 716 C C . SER A 1 121 ? 5.784 -8.528 -10.566 1.00 56.74 102 SER A C 1
ATOM 717 O O . SER A 1 121 ? 5.343 -7.683 -9.783 1.00 55.40 102 SER A O 1
ATOM 719 N N . VAL A 1 122 ? 5.281 -9.756 -10.656 1.00 57.48 103 VAL A N 1
ATOM 720 C CA . VAL A 1 122 ? 4.168 -10.204 -9.828 1.00 53.09 103 VAL A CA 1
ATOM 721 C C . VAL A 1 122 ? 4.452 -11.620 -9.352 1.00 61.54 103 VAL A C 1
ATOM 722 O O . VAL A 1 122 ? 4.780 -12.499 -10.157 1.00 70.70 103 VAL A O 1
ATOM 726 N N . GLU A 1 123 ? 4.337 -11.837 -8.044 1.00 64.73 104 GLU A N 1
ATOM 727 C CA . GLU A 1 123 ? 4.428 -13.165 -7.461 1.00 63.01 104 GLU A CA 1
ATOM 728 C C . GLU A 1 123 ? 3.322 -13.308 -6.427 1.00 59.56 104 GLU A C 1
ATOM 729 O O . GLU A 1 123 ? 2.641 -12.340 -6.079 1.00 56.99 104 GLU A O 1
ATOM 731 N N . PHE A 1 124 ? 3.143 -14.529 -5.932 1.00 76.30 105 PHE A N 1
ATOM 732 C CA . PHE A 1 124 ? 2.034 -14.842 -5.045 1.00 85.93 105 PHE A CA 1
ATOM 733 C C . PHE A 1 124 ? 2.528 -15.651 -3.854 1.00 87.39 105 PHE A C 1
ATOM 734 O O . PHE A 1 124 ? 3.561 -16.322 -3.916 1.00 97.30 105 PHE A O 1
ATOM 742 N N . VAL A 1 125 ? 1.770 -15.576 -2.757 1.00 72.10 106 VAL A N 1
ATOM 743 C CA . VAL A 1 125 ? 2.091 -16.307 -1.537 1.00 70.39 106 VAL A CA 1
ATOM 744 C C . VAL A 1 125 ? 0.802 -16.589 -0.781 1.00 63.77 106 VAL A C 1
ATOM 745 O O . VAL A 1 125 ? -0.189 -15.868 -0.910 1.00 54.34 106 VAL A O 1
ATOM 747 N N . ARG A 1 126 ? 0.823 -17.650 0.020 1.00 71.59 107 ARG A N 1
ATOM 748 C CA . ARG A 1 126 ? -0.331 -18.029 0.829 1.00 69.06 107 ARG A CA 1
ATOM 749 C C . ARG A 1 126 ? 0.061 -18.226 2.290 1.00 73.70 107 ARG A C 1
ATOM 750 O O . ARG A 1 126 ? -0.763 -18.064 3.191 1.00 79.11 107 ARG A O 1
ATOM 752 N N . GLY A 1 143 ? 3.503 -19.608 3.741 1.00 64.78 124 GLY A N 1
ATOM 753 C CA . GLY A 1 143 ? 4.176 -19.141 2.543 1.00 85.52 124 GLY A CA 1
ATOM 754 C C . GLY A 1 143 ? 4.329 -20.222 1.493 1.00 87.42 124 GLY A C 1
ATOM 755 O O . GLY A 1 143 ? 4.642 -21.370 1.813 1.00 84.38 124 GLY A O 1
ATOM 756 N N . LEU A 1 144 ? 4.116 -19.854 0.225 1.00 97.78 125 LEU A N 1
ATOM 757 C CA . LEU A 1 144 ? 4.170 -20.816 -0.869 1.00 106.22 125 LEU A CA 1
ATOM 758 C C . LEU A 1 144 ? 4.969 -20.298 -2.063 1.00 113.94 125 LEU A C 1
ATOM 759 O O . LEU A 1 144 ? 4.756 -20.760 -3.190 1.00 112.20 125 LEU A O 1
ATOM 761 N N . GLY A 1 145 ? 5.894 -19.364 -1.845 1.00 116.14 126 GLY A N 1
ATOM 762 C CA . GLY A 1 145 ? 6.713 -18.836 -2.923 1.00 110.85 126 GLY A CA 1
ATOM 763 C C . GLY A 1 145 ? 8.178 -18.735 -2.555 1.00 110.43 126 GLY A C 1
ATOM 764 O O . GLY A 1 145 ? 8.542 -18.011 -1.623 1.00 103.86 126 GLY A O 1
ATOM 765 N N . ASP A 1 146 ? 9.035 -19.454 -3.281 1.00 121.37 127 ASP A N 1
ATOM 766 C CA . ASP A 1 146 ? 10.449 -19.498 -2.949 1.00 127.36 127 ASP A CA 1
ATOM 767 C C . ASP A 1 146 ? 11.275 -19.659 -4.216 1.00 128.90 127 ASP A C 1
ATOM 768 O O . ASP A 1 146 ? 10.909 -20.463 -5.086 1.00 131.09 127 ASP A O 1
ATOM 770 N N . PRO A 1 147 ? 12.362 -18.885 -4.374 1.00 129.45 128 PRO A N 1
ATOM 771 C CA . PRO A 1 147 ? 13.225 -19.042 -5.558 1.00 127.21 128 PRO A CA 1
ATOM 772 C C . PRO A 1 147 ? 14.630 -19.714 -5.407 1.00 129.95 128 PRO A C 1
ATOM 773 O O . PRO A 1 147 ? 14.773 -20.704 -6.127 1.00 123.20 128 PRO A O 1
ATOM 777 N N . SER A 1 148 ? 15.623 -19.295 -4.603 1.00 128.20 129 SER A N 1
ATOM 778 C CA . SER A 1 148 ? 15.623 -18.198 -3.632 1.00 122.59 129 SER A CA 1
ATOM 779 C C . SER A 1 148 ? 16.420 -16.986 -4.129 1.00 118.91 129 SER A C 1
ATOM 780 O O . SER A 1 148 ? 17.327 -16.503 -3.448 1.00 115.73 129 SER A O 1
ATOM 783 N N . GLU A 1 149 ? 16.073 -16.503 -5.319 1.00 112.16 130 GLU A N 1
ATOM 784 C CA . GLU A 1 149 ? 16.695 -15.339 -5.930 1.00 101.17 130 GLU A CA 1
ATOM 785 C C . GLU A 1 149 ? 15.966 -14.038 -5.613 1.00 102.42 130 GLU A C 1
ATOM 786 O O . GLU A 1 149 ? 16.204 -13.033 -6.291 1.00 102.29 130 GLU A O 1
ATOM 788 N N . TYR A 1 150 ? 15.087 -14.032 -4.606 1.00 96.48 131 TYR A N 1
ATOM 789 C CA . TYR A 1 150 ? 14.435 -12.804 -4.159 1.00 96.57 131 TYR A CA 1
ATOM 790 C C . TYR A 1 150 ? 15.422 -11.757 -3.658 1.00 97.11 131 TYR A C 1
ATOM 791 O O . TYR A 1 150 ? 15.021 -10.608 -3.440 1.00 88.07 131 TYR A O 1
ATOM 800 N N . LYS A 1 151 ? 16.686 -12.126 -3.471 1.00 110.60 132 LYS A N 1
ATOM 801 C CA . LYS A 1 151 ? 17.681 -11.226 -2.909 1.00 104.67 132 LYS A CA 1
ATOM 802 C C . LYS A 1 151 ? 17.942 -10.036 -3.828 1.00 105.77 132 LYS A C 1
ATOM 803 O O . LYS A 1 151 ? 17.772 -10.111 -5.048 1.00 104.21 132 LYS A O 1
ATOM 805 N N . ASP A 1 152 ? 18.355 -8.924 -3.214 1.00 104.59 133 ASP A N 1
ATOM 806 C CA . ASP A 1 152 ? 18.738 -7.668 -3.858 1.00 102.28 133 ASP A CA 1
ATOM 807 C C . ASP A 1 152 ? 17.601 -7.002 -4.625 1.00 103.65 133 ASP A C 1
ATOM 808 O O . ASP A 1 152 ? 17.843 -6.020 -5.341 1.00 102.04 133 ASP A O 1
ATOM 810 N N . LYS A 1 153 ? 16.373 -7.486 -4.494 1.00 94.27 134 LYS A N 1
ATOM 811 C CA . LYS A 1 153 ? 15.235 -6.921 -5.203 1.00 87.52 134 LYS A CA 1
ATOM 812 C C . LYS A 1 153 ? 14.370 -6.101 -4.254 1.00 73.92 134 LYS A C 1
ATOM 813 O O . LYS A 1 153 ? 14.414 -6.266 -3.033 1.00 80.94 134 LYS A O 1
ATOM 815 N N . ASN A 1 154 ? 13.577 -5.203 -4.833 1.00 63.50 135 ASN A N 1
ATOM 816 C CA . ASN A 1 154 ? 12.664 -4.355 -4.074 1.00 60.06 135 ASN A CA 1
ATOM 817 C C . ASN A 1 154 ? 11.280 -4.995 -4.098 1.00 57.62 135 ASN A C 1
ATOM 818 O O . ASN A 1 154 ? 10.607 -4.993 -5.133 1.00 54.86 135 ASN A O 1
ATOM 823 N N . VAL A 1 155 ? 10.857 -5.539 -2.958 1.00 59.58 136 VAL A N 1
ATOM 824 C CA . VAL A 1 155 ? 9.587 -6.249 -2.846 1.00 54.70 136 VAL A CA 1
ATOM 825 C C . VAL A 1 155 ? 8.542 -5.316 -2.254 1.00 51.17 136 VAL A C 1
ATOM 826 O O . VAL A 1 155 ? 8.805 -4.606 -1.275 1.00 57.03 136 VAL A O 1
ATOM 830 N N . LEU A 1 156 ? 7.354 -5.311 -2.858 1.00 49.59 137 LEU A N 1
ATOM 831 C CA . LEU A 1 156 ? 6.203 -4.543 -2.394 1.00 44.98 137 LEU A CA 1
ATOM 832 C C . LEU A 1 156 ? 5.115 -5.534 -1.999 1.00 44.15 137 LEU A C 1
ATOM 833 O O . LEU A 1 156 ? 4.578 -6.247 -2.855 1.00 53.28 137 LEU A O 1
ATOM 838 N N . VAL A 1 157 ? 4.798 -5.583 -0.710 1.00 44.24 138 VAL A N 1
ATOM 839 C CA . VAL A 1 157 ? 3.823 -6.539 -0.197 1.00 59.05 138 VAL A CA 1
ATOM 840 C C . VAL A 1 157 ? 2.421 -5.987 -0.408 1.00 40.70 138 VAL A C 1
ATOM 841 O O . VAL A 1 157 ? 2.115 -4.857 -0.009 1.00 39.05 138 VAL A O 1
ATOM 843 N N . VAL A 1 158 ? 1.568 -6.786 -1.040 1.00 53.33 139 VAL A N 1
ATOM 844 C CA . VAL A 1 158 ? 0.184 -6.434 -1.333 1.00 56.97 139 VAL A CA 1
ATOM 845 C C . VAL A 1 158 ? -0.690 -7.381 -0.519 1.00 57.97 139 VAL A C 1
ATOM 846 O O . VAL A 1 158 ? -0.869 -8.554 -0.881 1.00 66.65 139 VAL A O 1
ATOM 850 N N . GLU A 1 159 ? -1.220 -6.880 0.593 1.00 50.36 140 GLU A N 1
ATOM 851 C CA . GLU A 1 159 ? -2.129 -7.619 1.452 1.00 61.07 140 GLU A CA 1
ATOM 852 C C . GLU A 1 159 ? -3.470 -6.897 1.503 1.00 60.97 140 GLU A C 1
ATOM 853 O O . GLU A 1 159 ? -3.622 -5.774 1.014 1.00 55.89 140 GLU A O 1
ATOM 859 N N . ASP A 1 160 ? -4.448 -7.556 2.121 1.00 68.71 141 ASP A N 1
ATOM 860 C CA . ASP A 1 160 ? -5.836 -7.120 2.068 1.00 52.21 141 ASP A CA 1
ATOM 861 C C . ASP A 1 160 ? -6.210 -6.170 3.206 1.00 37.42 141 ASP A C 1
ATOM 862 O O . ASP A 1 160 ? -6.821 -5.124 2.962 1.00 32.45 141 ASP A O 1
ATOM 867 N N . ILE A 1 161 ? -5.861 -6.511 4.447 1.00 35.34 142 ILE A N 1
ATOM 868 C CA . ILE A 1 161 ? -6.251 -5.698 5.595 1.00 44.63 142 ILE A CA 1
ATOM 869 C C . ILE A 1 161 ? -5.319 -6.013 6.757 1.00 45.94 142 ILE A C 1
ATOM 870 O O . ILE A 1 161 ? -4.875 -7.152 6.925 1.00 47.27 142 ILE A O 1
ATOM 875 N N . ILE A 1 162 ? -5.018 -4.991 7.556 1.00 46.72 143 ILE A N 1
ATOM 876 C CA . ILE A 1 162 ? -4.190 -5.114 8.751 1.00 39.57 143 ILE A CA 1
ATOM 877 C C . ILE A 1 162 ? -5.077 -4.905 9.971 1.00 53.85 143 ILE A C 1
ATOM 878 O O . ILE A 1 162 ? -5.849 -3.939 10.026 1.00 49.93 143 ILE A O 1
ATOM 883 N N . ASP A 1 163 ? -4.966 -5.804 10.949 1.00 55.93 144 ASP A N 1
ATOM 884 C CA . ASP A 1 163 ? -5.732 -5.679 12.183 1.00 60.03 144 ASP A CA 1
ATOM 885 C C . ASP A 1 163 ? -4.799 -5.663 13.388 1.00 64.59 144 ASP A C 1
ATOM 886 O O . ASP A 1 163 ? -4.481 -4.596 13.921 1.00 66.08 144 ASP A O 1
ATOM 891 N N . THR A 1 164 ? -4.359 -6.844 13.825 1.00 71.24 145 THR A N 1
ATOM 892 C CA . THR A 1 164 ? -3.427 -6.915 14.944 1.00 74.41 145 THR A CA 1
ATOM 893 C C . THR A 1 164 ? -2.000 -6.616 14.501 1.00 73.82 145 THR A C 1
ATOM 894 O O . THR A 1 164 ? -1.261 -5.924 15.209 1.00 72.04 145 THR A O 1
ATOM 898 N N . GLY A 1 165 ? -1.596 -7.129 13.339 1.00 71.53 146 GLY A N 1
ATOM 899 C CA . GLY A 1 165 ? -0.273 -6.883 12.800 1.00 53.11 146 GLY A CA 1
ATOM 900 C C . GLY A 1 165 ? 0.681 -8.057 12.850 1.00 56.58 146 GLY A C 1
ATOM 901 O O . GLY A 1 165 ? 1.797 -7.940 12.331 1.00 71.99 146 GLY A O 1
ATOM 902 N N . LYS A 1 166 ? 0.293 -9.184 13.451 1.00 74.74 147 LYS A N 1
ATOM 903 C CA . LYS A 1 166 ? 1.202 -10.323 13.542 1.00 83.26 147 LYS A CA 1
ATOM 904 C C . LYS A 1 166 ? 1.286 -11.083 12.223 1.00 78.12 147 LYS A C 1
ATOM 905 O O . LYS A 1 166 ? 2.376 -11.513 11.821 1.00 79.82 147 LYS A O 1
ATOM 907 N N . THR A 1 167 ? 0.146 -11.256 11.546 1.00 79.85 148 THR A N 1
ATOM 908 C CA . THR A 1 167 ? 0.124 -11.946 10.258 1.00 91.12 148 THR A CA 1
ATOM 909 C C . THR A 1 167 ? 1.107 -11.323 9.277 1.00 91.74 148 THR A C 1
ATOM 910 O O . THR A 1 167 ? 1.801 -12.034 8.540 1.00 93.49 148 THR A O 1
ATOM 914 N N . ILE A 1 168 ? 1.183 -9.993 9.258 1.00 76.47 149 ILE A N 1
ATOM 915 C CA . ILE A 1 168 ? 2.117 -9.329 8.361 1.00 66.03 149 ILE A CA 1
ATOM 916 C C . ILE A 1 168 ? 3.518 -9.293 8.961 1.00 61.22 149 ILE A C 1
ATOM 917 O O . ILE A 1 168 ? 4.509 -9.352 8.225 1.00 59.37 149 ILE A O 1
ATOM 922 N N . THR A 1 169 ? 3.630 -9.212 10.290 1.00 65.51 150 THR A N 1
ATOM 923 C CA . THR A 1 169 ? 4.948 -9.163 10.917 1.00 63.44 150 THR A CA 1
ATOM 924 C C . THR A 1 169 ? 5.745 -10.427 10.621 1.00 80.38 150 THR A C 1
ATOM 925 O O . THR A 1 169 ? 6.947 -10.358 10.332 1.00 88.89 150 THR A O 1
ATOM 927 N N . LYS A 1 170 ? 5.091 -11.591 10.684 1.00 88.24 151 LYS A N 1
ATOM 928 C CA . LYS A 1 170 ? 5.773 -12.834 10.334 1.00 101.75 151 LYS A CA 1
ATOM 929 C C . LYS A 1 170 ? 6.282 -12.796 8.896 1.00 98.16 151 LYS A C 1
ATOM 930 O O . LYS A 1 170 ? 7.388 -13.272 8.605 1.00 91.22 151 LYS A O 1
ATOM 932 N N . LEU A 1 171 ? 5.497 -12.212 7.987 1.00 100.20 152 LEU A N 1
ATOM 933 C CA . LEU A 1 171 ? 5.903 -12.143 6.587 1.00 92.25 152 LEU A CA 1
ATOM 934 C C . LEU A 1 171 ? 7.097 -11.216 6.399 1.00 83.94 152 LEU A C 1
ATOM 935 O O . LEU A 1 171 ? 8.052 -11.557 5.691 1.00 80.39 152 LEU A O 1
ATOM 940 N N . ILE A 1 172 ? 7.058 -10.031 7.016 1.00 79.27 153 ILE A N 1
ATOM 941 C CA . ILE A 1 172 ? 8.170 -9.093 6.879 1.00 73.88 153 ILE A CA 1
ATOM 942 C C . ILE A 1 172 ? 9.433 -9.674 7.494 1.00 87.55 153 ILE A C 1
ATOM 943 O O . ILE A 1 172 ? 10.542 -9.438 6.997 1.00 92.63 153 ILE A O 1
ATOM 948 N N . SER A 1 173 ? 9.293 -10.445 8.576 1.00 89.85 154 SER A N 1
ATOM 949 C CA . SER A 1 173 ? 10.453 -11.119 9.152 1.00 87.67 154 SER A CA 1
ATOM 950 C C . SER A 1 173 ? 10.993 -12.189 8.210 1.00 86.14 154 SER A C 1
ATOM 951 O O . SER A 1 173 ? 12.212 -12.357 8.087 1.00 99.27 154 SER A O 1
ATOM 954 N N . HIS A 1 174 ? 10.101 -12.922 7.534 1.00 90.95 155 HIS A N 1
ATOM 955 C CA . HIS A 1 174 ? 10.538 -13.943 6.587 1.00 94.43 155 HIS A CA 1
ATOM 956 C C . HIS A 1 174 ? 11.095 -13.347 5.300 1.00 97.83 155 HIS A C 1
ATOM 957 O O . HIS A 1 174 ? 11.778 -14.053 4.551 1.00 103.01 155 HIS A O 1
ATOM 959 N N . LEU A 1 175 ? 10.815 -12.074 5.025 1.00 101.44 156 LEU A N 1
ATOM 960 C CA . LEU A 1 175 ? 11.293 -11.415 3.816 1.00 101.27 156 LEU A CA 1
ATOM 961 C C . LEU A 1 175 ? 12.606 -10.679 4.044 1.00 105.44 156 LEU A C 1
ATOM 962 O O . LEU A 1 175 ? 13.477 -10.681 3.167 1.00 110.94 156 LEU A O 1
ATOM 964 N N . ASP A 1 176 ? 12.767 -10.048 5.207 1.00 95.30 157 ASP A N 1
ATOM 965 C CA . ASP A 1 176 ? 14.023 -9.392 5.548 1.00 94.03 157 ASP A CA 1
ATOM 966 C C . ASP A 1 176 ? 15.152 -10.380 5.809 1.00 99.10 157 ASP A C 1
ATOM 967 O O . ASP A 1 176 ? 16.292 -9.950 6.017 1.00 98.35 157 ASP A O 1
ATOM 969 N N . SER A 1 177 ? 14.866 -11.682 5.807 1.00 92.18 158 SER A N 1
ATOM 970 C CA . SER A 1 177 ? 15.887 -12.706 5.968 1.00 97.62 158 SER A CA 1
ATOM 971 C C . SER A 1 177 ? 16.493 -13.153 4.644 1.00 101.59 158 SER A C 1
ATOM 972 O O . SER A 1 177 ? 17.524 -13.834 4.652 1.00 109.08 158 SER A O 1
ATOM 974 N N . LEU A 1 178 ? 15.887 -12.786 3.516 1.00 98.07 159 LEU A N 1
ATOM 975 C CA . LEU A 1 178 ? 16.363 -13.186 2.199 1.00 105.28 159 LEU A CA 1
ATOM 976 C C . LEU A 1 178 ? 17.275 -12.146 1.560 1.00 109.48 159 LEU A C 1
ATOM 977 O O . LEU A 1 178 ? 17.575 -12.254 0.366 1.00 111.42 159 LEU A O 1
ATOM 979 N N . SER A 1 179 ? 17.715 -11.145 2.324 1.00 114.43 160 SER A N 1
ATOM 980 C CA . SER A 1 179 ? 18.627 -10.104 1.846 1.00 121.13 160 SER A CA 1
ATOM 981 C C . SER A 1 179 ? 18.039 -9.362 0.643 1.00 118.57 160 SER A C 1
ATOM 982 O O . SER A 1 179 ? 18.598 -9.348 -0.455 1.00 122.51 160 SER A O 1
ATOM 984 N N . THR A 1 180 ? 16.889 -8.737 0.876 1.00 118.07 161 THR A N 1
ATOM 985 C CA . THR A 1 180 ? 16.212 -7.936 -0.134 1.00 104.22 161 THR A CA 1
ATOM 986 C C . THR A 1 180 ? 16.603 -6.472 0.020 1.00 99.21 161 THR A C 1
ATOM 987 O O . THR A 1 180 ? 16.788 -5.982 1.138 1.00 114.17 161 THR A O 1
ATOM 989 N N . LYS A 1 181 ? 16.730 -5.778 -1.116 1.00 83.20 162 LYS A N 1
ATOM 990 C CA . LYS A 1 181 ? 17.126 -4.373 -1.089 1.00 81.85 162 LYS A CA 1
ATOM 991 C C . LYS A 1 181 ? 16.132 -3.519 -0.311 1.00 81.67 162 LYS A C 1
ATOM 992 O O . LYS A 1 181 ? 16.529 -2.550 0.347 1.00 73.23 162 LYS A O 1
ATOM 994 N N . SER A 1 182 ? 14.847 -3.863 -0.366 1.00 86.45 163 SER A N 1
ATOM 995 C CA . SER A 1 182 ? 13.817 -3.125 0.351 1.00 80.75 163 SER A CA 1
ATOM 996 C C . SER A 1 182 ? 12.563 -3.982 0.429 1.00 76.55 163 SER A C 1
ATOM 997 O O . SER A 1 182 ? 12.246 -4.712 -0.514 1.00 71.34 163 SER A O 1
ATOM 999 N N . VAL A 1 183 ? 11.863 -3.894 1.557 1.00 60.94 164 VAL A N 1
ATOM 1000 C CA . VAL A 1 183 ? 10.597 -4.590 1.768 1.00 58.39 164 VAL A CA 1
ATOM 1001 C C . VAL A 1 183 ? 9.590 -3.565 2.270 1.00 55.00 164 VAL A C 1
ATOM 1002 O O . VAL A 1 183 ? 9.717 -3.064 3.394 1.00 55.94 164 VAL A O 1
ATOM 1006 N N . LYS A 1 184 ? 8.601 -3.244 1.440 1.00 53.07 165 LYS A N 1
ATOM 1007 C CA . LYS A 1 184 ? 7.525 -2.335 1.801 1.00 51.09 165 LYS A CA 1
ATOM 1008 C C . LYS A 1 184 ? 6.187 -3.048 1.649 1.00 50.74 165 LYS A C 1
ATOM 1009 O O . LYS A 1 184 ? 6.088 -4.094 1.003 1.00 55.83 165 LYS A O 1
ATOM 1015 N N . VAL A 1 185 ? 5.151 -2.474 2.259 1.00 48.80 166 VAL A N 1
ATOM 1016 C CA . VAL A 1 185 ? 3.836 -3.100 2.334 1.00 47.69 166 VAL A CA 1
ATOM 1017 C C . VAL A 1 185 ? 2.781 -2.116 1.852 1.00 52.98 166 VAL A C 1
ATOM 1018 O O . VAL A 1 185 ? 2.789 -0.945 2.248 1.00 61.57 166 VAL A O 1
ATOM 1022 N N . ALA A 1 186 ? 1.867 -2.596 1.012 1.00 45.95 167 ALA A N 1
ATOM 1023 C CA . ALA A 1 186 ? 0.693 -1.837 0.594 1.00 43.86 167 ALA A CA 1
ATOM 1024 C C . ALA A 1 186 ? -0.542 -2.594 1.066 1.00 40.70 167 ALA A C 1
ATOM 1025 O O . ALA A 1 186 ? -0.815 -3.701 0.591 1.00 34.09 167 ALA A O 1
ATOM 1027 N N . SER A 1 187 ? -1.279 -2.003 2.004 1.00 35.37 168 SER A N 1
ATOM 1028 C CA . SER A 1 187 ? -2.479 -2.605 2.567 1.00 32.52 168 SER A CA 1
ATOM 1029 C C . SER A 1 187 ? -3.684 -1.760 2.186 1.00 36.54 168 SER A C 1
ATOM 1030 O O . SER A 1 187 ? -3.682 -0.541 2.390 1.00 29.90 168 SER A O 1
ATOM 1033 N N . LEU A 1 188 ? -4.709 -2.412 1.633 1.00 41.28 169 LEU A N 1
ATOM 1034 C CA . LEU A 1 188 ? -5.901 -1.688 1.204 1.00 28.40 169 LEU A CA 1
ATOM 1035 C C . LEU A 1 188 ? -6.636 -1.087 2.395 1.00 28.32 169 LEU A C 1
ATOM 1036 O O . LEU A 1 188 ? -7.038 0.082 2.365 1.00 37.86 169 LEU A O 1
ATOM 1041 N N . LEU A 1 189 ? -6.818 -1.870 3.455 1.00 31.17 170 LEU A N 1
ATOM 1042 C CA . LEU A 1 189 ? -7.536 -1.428 4.639 1.00 44.10 170 LEU A CA 1
ATOM 1043 C C . LEU A 1 189 ? -6.662 -1.576 5.877 1.00 43.93 170 LEU A C 1
ATOM 1044 O O . LEU A 1 189 ? -5.774 -2.432 5.936 1.00 44.00 170 LEU A O 1
ATOM 1049 N N . VAL A 1 190 ? -6.928 -0.728 6.868 1.00 49.49 171 VAL A N 1
ATOM 1050 C CA . VAL A 1 190 ? -6.272 -0.787 8.169 1.00 48.22 171 VAL A CA 1
ATOM 1051 C C . VAL A 1 190 ? -7.335 -0.585 9.239 1.00 39.59 171 VAL A C 1
ATOM 1052 O O . VAL A 1 190 ? -8.111 0.374 9.174 1.00 42.97 171 VAL A O 1
ATOM 1056 N N . LYS A 1 191 ? -7.378 -1.489 10.213 1.00 45.58 172 LYS A N 1
ATOM 1057 C CA . LYS A 1 191 ? -8.361 -1.403 11.283 1.00 44.83 172 LYS A CA 1
ATOM 1058 C C . LYS A 1 191 ? -7.881 -0.457 12.375 1.00 38.48 172 LYS A C 1
ATOM 1059 O O . LYS A 1 191 ? -6.721 -0.512 12.795 1.00 49.63 172 LYS A O 1
ATOM 1065 N N . ARG A 1 192 ? -8.779 0.411 12.832 1.00 38.04 173 ARG A N 1
ATOM 1066 C CA . ARG A 1 192 ? -8.491 1.297 13.952 1.00 57.28 173 ARG A CA 1
ATOM 1067 C C . ARG A 1 192 ? -8.624 0.513 15.253 1.00 57.06 173 ARG A C 1
ATOM 1068 O O . ARG A 1 192 ? -9.719 0.060 15.604 1.00 42.60 173 ARG A O 1
ATOM 1076 N N . THR A 1 193 ? -7.512 0.348 15.960 1.00 58.31 174 THR A N 1
ATOM 1077 C CA . THR A 1 193 ? -7.455 -0.445 17.177 1.00 47.01 174 THR A CA 1
ATOM 1078 C C . THR A 1 193 ? -7.272 0.473 18.379 1.00 51.00 174 THR A C 1
ATOM 1079 O O . THR A 1 193 ? -6.711 1.566 18.265 1.00 63.54 174 THR A O 1
ATOM 1083 N N . SER A 1 194 ? -7.784 0.036 19.526 1.00 58.77 175 SER A N 1
ATOM 1084 C CA . SER A 1 194 ? -7.560 0.736 20.785 1.00 66.39 175 SER A CA 1
ATOM 1085 C C . SER A 1 194 ? -6.762 -0.159 21.736 1.00 68.04 175 SER A C 1
ATOM 1086 O O . SER A 1 194 ? -7.276 -1.172 22.211 1.00 71.65 175 SER A O 1
ATOM 1089 N N . PRO A 1 195 ? -5.497 0.207 22.008 1.00 71.65 176 PRO A N 1
ATOM 1090 C CA . PRO A 1 195 ? -4.819 1.400 21.489 1.00 66.90 176 PRO A CA 1
ATOM 1091 C C . PRO A 1 195 ? -4.378 1.234 20.039 1.00 69.77 176 PRO A C 1
ATOM 1092 O O . PRO A 1 195 ? -4.424 0.117 19.523 1.00 70.49 176 PRO A O 1
ATOM 1096 N N . ARG A 1 196 ? -3.974 2.331 19.399 1.00 67.64 177 ARG A N 1
ATOM 1097 C CA . ARG A 1 196 ? -3.599 2.282 17.992 1.00 56.53 177 ARG A CA 1
ATOM 1098 C C . ARG A 1 196 ? -2.483 1.268 17.773 1.00 62.05 177 ARG A C 1
ATOM 1099 O O . ARG A 1 196 ? -1.574 1.132 18.597 1.00 55.47 177 ARG A O 1
ATOM 1101 N N . ASN A 1 197 ? -2.570 0.543 16.659 1.00 65.81 178 ASN A N 1
ATOM 1102 C CA . ASN A 1 197 ? -1.592 -0.493 16.355 1.00 66.15 178 ASN A CA 1
ATOM 1103 C C . ASN A 1 197 ? -0.202 0.113 16.209 1.00 69.37 178 ASN A C 1
ATOM 1104 O O . ASN A 1 197 ? -0.019 1.147 15.561 1.00 64.20 178 ASN A O 1
ATOM 1109 N N . ASP A 1 198 ? 0.784 -0.548 16.819 1.00 73.44 179 ASP A N 1
ATOM 1110 C CA . ASP A 1 198 ? 2.158 -0.062 16.800 1.00 70.77 179 ASP A CA 1
ATOM 1111 C C . ASP A 1 198 ? 2.773 -0.070 15.407 1.00 73.45 179 ASP A C 1
ATOM 1112 O O . ASP A 1 198 ? 3.881 0.453 15.237 1.00 79.30 179 ASP A O 1
ATOM 1114 N N . TYR A 1 199 ? 2.096 -0.639 14.414 1.00 63.91 180 TYR A N 1
ATOM 1115 C CA . TYR A 1 199 ? 2.626 -0.722 13.061 1.00 68.70 180 TYR A CA 1
ATOM 1116 C C . TYR A 1 199 ? 1.603 -0.196 12.066 1.00 68.54 180 TYR A C 1
ATOM 1117 O O . TYR A 1 199 ? 0.417 -0.535 12.147 1.00 69.86 180 TYR A O 1
ATOM 1126 N N . ARG A 1 200 ? 2.069 0.625 11.128 1.00 52.34 181 ARG A N 1
ATOM 1127 C CA . ARG A 1 200 ? 1.250 1.120 10.037 1.00 57.64 181 ARG A CA 1
ATOM 1128 C C . ARG A 1 200 ? 2.005 0.874 8.736 1.00 60.10 181 ARG A C 1
ATOM 1129 O O . ARG A 1 200 ? 3.200 1.206 8.644 1.00 65.23 181 ARG A O 1
ATOM 1131 N N . PRO A 1 201 ? 1.365 0.291 7.724 1.00 62.57 182 PRO A N 1
ATOM 1132 C CA . PRO A 1 201 ? 2.060 0.031 6.457 1.00 63.41 182 PRO A CA 1
ATOM 1133 C C . PRO A 1 201 ? 2.467 1.321 5.758 1.00 51.15 182 PRO A C 1
ATOM 1134 O O . PRO A 1 201 ? 2.062 2.428 6.121 1.00 49.27 182 PRO A O 1
ATOM 1138 N N . ASP A 1 202 ? 3.291 1.158 4.721 1.00 46.88 183 ASP A N 1
ATOM 1139 C CA . ASP A 1 202 ? 3.824 2.311 4.003 1.00 57.05 183 ASP A CA 1
ATOM 1140 C C . ASP A 1 202 ? 2.770 2.958 3.114 1.00 52.21 183 ASP A C 1
ATOM 1141 O O . ASP A 1 202 ? 2.717 4.188 3.004 1.00 51.22 183 ASP A O 1
ATOM 1146 N N . PHE A 1 203 ? 1.928 2.150 2.474 1.00 35.57 184 PHE A N 1
ATOM 1147 C CA . PHE A 1 203 ? 0.854 2.641 1.621 1.00 40.08 184 PHE A CA 1
ATOM 1148 C C . PHE A 1 203 ? -0.460 2.055 2.114 1.00 41.21 184 PHE A C 1
ATOM 1149 O O . PHE A 1 203 ? -0.638 0.832 2.114 1.00 34.43 184 PHE A O 1
ATOM 1157 N N . VAL A 1 204 ? -1.373 2.926 2.536 1.00 31.12 185 VAL A N 1
ATOM 1158 C CA . VAL A 1 204 ? -2.671 2.521 3.058 1.00 32.49 185 VAL A CA 1
ATOM 1159 C C . VAL A 1 204 ? -3.760 3.155 2.205 1.00 37.35 185 VAL A C 1
ATOM 1160 O O . VAL A 1 204 ? -3.671 4.333 1.841 1.00 40.68 185 VAL A O 1
ATOM 1164 N N . GLY A 1 205 ? -4.784 2.369 1.885 1.00 31.38 186 GLY A N 1
ATOM 1165 C CA . GLY A 1 205 ? -5.929 2.887 1.166 1.00 30.52 186 GLY A CA 1
ATOM 1166 C C . GLY A 1 205 ? -6.912 3.578 2.087 1.00 35.50 186 GLY A C 1
ATOM 1167 O O . GLY A 1 205 ? -7.137 4.787 1.976 1.00 35.12 186 GLY A O 1
ATOM 1168 N N . PHE A 1 206 ? -7.496 2.822 3.013 1.00 41.07 187 PHE A N 1
ATOM 1169 C CA . PHE A 1 206 ? -8.503 3.343 3.923 1.00 35.37 187 PHE A CA 1
ATOM 1170 C C . PHE A 1 206 ? -8.210 2.879 5.341 1.00 37.26 187 PHE A C 1
ATOM 1171 O O . PHE A 1 206 ? -7.653 1.799 5.556 1.00 43.18 187 PHE A O 1
ATOM 1179 N N . GLU A 1 207 ? -8.593 3.711 6.307 1.00 36.99 188 GLU A N 1
ATOM 1180 C CA . GLU A 1 207 ? -8.563 3.358 7.723 1.00 30.76 188 GLU A CA 1
ATOM 1181 C C . GLU A 1 207 ? -10.008 3.184 8.179 1.00 38.51 188 GLU A C 1
ATOM 1182 O O . GLU A 1 207 ? -10.774 4.153 8.215 1.00 40.49 188 GLU A O 1
ATOM 1188 N N . VAL A 1 208 ? -10.377 1.953 8.520 1.00 31.46 189 VAL A N 1
ATOM 1189 C CA . VAL A 1 208 ? -11.770 1.603 8.788 1.00 37.38 189 VAL A CA 1
ATOM 1190 C C . VAL A 1 208 ? -11.989 1.394 10.284 1.00 37.22 189 VAL A C 1
ATOM 1191 O O . VAL A 1 208 ? -11.033 1.095 11.014 1.00 39.84 189 VAL A O 1
ATOM 1195 N N . PRO A 1 209 ? -13.215 1.548 10.784 1.00 34.52 190 PRO A N 1
ATOM 1196 C CA . PRO A 1 209 ? -13.480 1.267 12.200 1.00 40.98 190 PRO A CA 1
ATOM 1197 C C . PRO A 1 209 ? -13.254 -0.202 12.526 1.00 44.79 190 PRO A C 1
ATOM 1198 O O . PRO A 1 209 ? -13.074 -1.048 11.648 1.00 43.17 190 PRO A O 1
ATOM 1202 N N . ASN A 1 210 ? -13.277 -0.507 13.824 1.00 53.72 191 ASN A N 1
ATOM 1203 C CA . ASN A 1 210 ? -12.980 -1.861 14.278 1.00 41.09 191 ASN A CA 1
ATOM 1204 C C . ASN A 1 210 ? -14.207 -2.763 14.190 1.00 50.34 191 ASN A C 1
ATOM 1205 O O . ASN A 1 210 ? -14.598 -3.394 15.178 1.00 62.75 191 ASN A O 1
ATOM 1210 N N . ARG A 1 211 ? -14.821 -2.825 13.015 1.00 45.32 192 ARG A N 1
ATOM 1211 C CA . ARG A 1 211 ? -15.857 -3.798 12.712 1.00 48.06 192 ARG A CA 1
ATOM 1212 C C . ARG A 1 211 ? -15.342 -4.753 11.644 1.00 40.31 192 ARG A C 1
ATOM 1213 O O . ARG A 1 211 ? -14.430 -4.427 10.879 1.00 38.60 192 ARG A O 1
ATOM 1215 N N . PHE A 1 212 ? -15.925 -5.947 11.601 1.00 41.85 193 PHE A N 1
ATOM 1216 C CA . PHE A 1 212 ? -15.490 -6.952 10.640 1.00 41.63 193 PHE A CA 1
ATOM 1217 C C . PHE A 1 212 ? -16.051 -6.633 9.257 1.00 60.66 193 PHE A C 1
ATOM 1218 O O . PHE A 1 212 ? -17.241 -6.335 9.114 1.00 65.00 193 PHE A O 1
ATOM 1226 N N . VAL A 1 213 ? -15.191 -6.692 8.238 1.00 45.64 194 VAL A N 1
ATOM 1227 C CA . VAL A 1 213 ? -15.563 -6.328 6.877 1.00 42.72 194 VAL A CA 1
ATOM 1228 C C . VAL A 1 213 ? -15.344 -7.517 5.949 1.00 42.89 194 VAL A C 1
ATOM 1229 O O . VAL A 1 213 ? -14.438 -8.331 6.151 1.00 39.77 194 VAL A O 1
ATOM 1233 N N . VAL A 1 214 ? -16.194 -7.613 4.924 1.00 45.34 195 VAL A N 1
ATOM 1234 C CA . VAL A 1 214 ? -16.133 -8.671 3.919 1.00 38.23 195 VAL A CA 1
ATOM 1235 C C . VAL A 1 214 ? -16.343 -8.047 2.543 1.00 40.99 195 VAL A C 1
ATOM 1236 O O . VAL A 1 214 ? -16.673 -6.868 2.419 1.00 36.63 195 VAL A O 1
ATOM 1240 N N . GLY A 1 215 ? -16.150 -8.858 1.505 1.00 44.33 196 GLY A N 1
ATOM 1241 C CA . GLY A 1 215 ? -16.320 -8.428 0.132 1.00 43.14 196 GLY A CA 1
ATOM 1242 C C . GLY A 1 215 ? -15.022 -7.916 -0.480 1.00 47.43 196 GLY A C 1
ATOM 1243 O O . GLY A 1 215 ? -14.082 -7.522 0.214 1.00 44.65 196 GLY A O 1
ATOM 1244 N N . TYR A 1 216 ? -14.980 -7.920 -1.818 1.00 54.81 197 TYR A N 1
ATOM 1245 C CA . TYR A 1 216 ? -13.798 -7.497 -2.583 1.00 48.91 197 TYR A CA 1
ATOM 1246 C C . TYR A 1 216 ? -12.568 -8.329 -2.187 1.00 47.19 197 TYR A C 1
ATOM 1247 O O . TYR A 1 216 ? -11.547 -7.804 -1.737 1.00 45.19 197 TYR A O 1
ATOM 1256 N N . ALA A 1 217 ? -12.696 -9.653 -2.351 1.00 43.75 198 ALA A N 1
ATOM 1257 C CA . ALA A 1 217 ? -11.824 -10.746 -1.935 1.00 38.79 198 ALA A CA 1
ATOM 1258 C C . ALA A 1 217 ? -11.663 -10.861 -0.410 1.00 45.99 198 ALA A C 1
ATOM 1259 O O . ALA A 1 217 ? -11.080 -11.845 0.044 1.00 51.15 198 ALA A O 1
ATOM 1261 N N . LEU A 1 218 ? -12.184 -9.940 0.399 1.00 48.94 199 LEU A N 1
ATOM 1262 C CA . LEU A 1 218 ? -12.147 -10.147 1.843 1.00 48.77 199 LEU A CA 1
ATOM 1263 C C . LEU A 1 218 ? -13.174 -11.203 2.223 1.00 45.68 199 LEU A C 1
ATOM 1264 O O . LEU A 1 218 ? -14.308 -11.180 1.738 1.00 46.99 199 LEU A O 1
ATOM 1269 N N . ASP A 1 219 ? -12.787 -12.125 3.097 1.00 49.97 200 ASP A N 1
ATOM 1270 C CA . ASP A 1 219 ? -13.604 -13.294 3.367 1.00 51.89 200 ASP A CA 1
ATOM 1271 C C . ASP A 1 219 ? -13.942 -13.412 4.847 1.00 46.30 200 ASP A C 1
ATOM 1272 O O . ASP A 1 219 ? -13.246 -12.881 5.717 1.00 57.58 200 ASP A O 1
ATOM 1277 N N . TYR A 1 220 ? -15.034 -14.124 5.118 1.00 54.64 201 TYR A N 1
ATOM 1278 C CA . TYR A 1 220 ? -15.368 -14.598 6.458 1.00 64.48 201 TYR A CA 1
ATOM 1279 C C . TYR A 1 220 ? -15.609 -16.099 6.350 1.00 81.56 201 TYR A C 1
ATOM 1280 O O . TYR A 1 220 ? -16.635 -16.527 5.812 1.00 94.30 201 TYR A O 1
ATOM 1289 N N . ASN A 1 221 ? -14.655 -16.891 6.848 1.00 83.06 202 ASN A N 1
ATOM 1290 C CA . ASN A 1 221 ? -14.684 -18.352 6.722 1.00 88.76 202 ASN A CA 1
ATOM 1291 C C . ASN A 1 221 ? -14.746 -18.784 5.253 1.00 86.13 202 ASN A C 1
ATOM 1292 O O . ASN A 1 221 ? -15.536 -19.653 4.877 1.00 90.77 202 ASN A O 1
ATOM 1297 N N . ASP A 1 222 ? -13.900 -18.167 4.421 1.00 76.50 203 ASP A N 1
ATOM 1298 C CA . ASP A 1 222 ? -13.786 -18.425 2.984 1.00 71.48 203 ASP A CA 1
ATOM 1299 C C . ASP A 1 222 ? -15.075 -18.143 2.218 1.00 73.03 203 ASP A C 1
ATOM 1300 O O . ASP A 1 222 ? -15.296 -18.717 1.144 1.00 76.56 203 ASP A O 1
ATOM 1302 N N . ASN A 1 223 ? -15.928 -17.262 2.734 1.00 67.74 204 ASN A N 1
ATOM 1303 C CA . ASN A 1 223 ? -17.143 -16.835 2.054 1.00 68.28 204 ASN A CA 1
ATOM 1304 C C . ASN A 1 223 ? -17.123 -15.321 1.864 1.00 61.74 204 ASN A C 1
ATOM 1305 O O . ASN A 1 223 ? -16.264 -14.615 2.398 1.00 56.25 204 ASN A O 1
ATOM 1307 N N . PHE A 1 224 ? -18.088 -14.829 1.080 1.00 60.59 205 PHE A N 1
ATOM 1308 C CA . PHE A 1 224 ? -18.255 -13.411 0.753 1.00 56.16 205 PHE A CA 1
ATOM 1309 C C . PHE A 1 224 ? -17.144 -12.865 -0.139 1.00 52.40 205 PHE A C 1
ATOM 1310 O O . PHE A 1 224 ? -16.957 -11.649 -0.216 1.00 48.64 205 PHE A O 1
ATOM 1318 N N . ARG A 1 225 ? -16.396 -13.727 -0.830 1.00 63.14 206 ARG A N 1
ATOM 1319 C CA . ARG A 1 225 ? -15.335 -13.227 -1.699 1.00 55.07 206 ARG A CA 1
ATOM 1320 C C . ARG A 1 225 ? -15.889 -12.676 -3.007 1.00 48.77 206 ARG A C 1
ATOM 1321 O O . ARG A 1 225 ? -15.384 -11.672 -3.522 1.00 45.24 206 ARG A O 1
ATOM 1329 N N . ASP A 1 226 ? -16.926 -13.306 -3.552 1.00 59.54 207 ASP A N 1
ATOM 1330 C CA . ASP A 1 226 ? -17.540 -12.836 -4.788 1.00 56.17 207 ASP A CA 1
ATOM 1331 C C . ASP A 1 226 ? -18.380 -11.577 -4.597 1.00 47.65 207 ASP A C 1
ATOM 1332 O O . ASP A 1 226 ? -19.025 -11.125 -5.553 1.00 66.99 207 ASP A O 1
ATOM 1337 N N . LEU A 1 227 ? -18.404 -10.993 -3.404 1.00 46.44 208 LEU A N 1
ATOM 1338 C CA . LEU A 1 227 ? -19.082 -9.723 -3.207 1.00 43.85 208 LEU A CA 1
ATOM 1339 C C . LEU A 1 227 ? -18.288 -8.596 -3.858 1.00 39.67 208 LEU A C 1
ATOM 1340 O O . LEU A 1 227 ? -17.054 -8.593 -3.860 1.00 60.01 208 LEU A O 1
ATOM 1345 N N . HIS A 1 228 ? -19.015 -7.621 -4.405 1.00 46.86 209 HIS A N 1
ATOM 1346 C CA . HIS A 1 228 ? -18.423 -6.544 -5.191 1.00 43.10 209 HIS A CA 1
ATOM 1347 C C . HIS A 1 228 ? -17.861 -5.415 -4.335 1.00 36.85 209 HIS A C 1
ATOM 1348 O O . HIS A 1 228 ? -16.816 -4.847 -4.670 1.00 34.21 209 HIS A O 1
ATOM 1355 N N . HIS A 1 229 ? -18.531 -5.067 -3.245 1.00 50.13 210 HIS A N 1
ATOM 1356 C CA . HIS A 1 229 ? -18.121 -3.954 -2.403 1.00 46.20 210 HIS A CA 1
ATOM 1357 C C . HIS A 1 229 ? -17.628 -4.459 -1.054 1.00 39.13 210 HIS A C 1
ATOM 1358 O O . HIS A 1 229 ? -17.784 -5.631 -0.700 1.00 41.90 210 HIS A O 1
ATOM 1365 N N . ILE A 1 230 ? -17.027 -3.549 -0.297 1.00 28.90 211 ILE A N 1
ATOM 1366 C CA . ILE A 1 230 ? -16.624 -3.830 1.075 1.00 30.42 211 ILE A CA 1
ATOM 1367 C C . ILE A 1 230 ? -17.814 -3.551 1.984 1.00 32.11 211 ILE A C 1
ATOM 1368 O O . ILE A 1 230 ? -18.309 -2.421 2.047 1.00 30.48 211 ILE A O 1
ATOM 1373 N N . CYS A 1 231 ? -18.272 -4.582 2.685 1.00 36.72 212 CYS A N 1
ATOM 1374 C CA . CYS A 1 231 ? -19.459 -4.500 3.518 1.00 45.13 212 CYS A CA 1
ATOM 1375 C C . CYS A 1 231 ? -19.148 -5.051 4.901 1.00 49.90 212 CYS A C 1
ATOM 1376 O O . CYS A 1 231 ? -18.090 -5.638 5.138 1.00 54.70 212 CYS A O 1
ATOM 1379 N N . VAL A 1 232 ? -20.087 -4.853 5.822 1.00 48.42 213 VAL A N 1
ATOM 1380 C CA . VAL A 1 232 ? -20.007 -5.404 7.169 1.00 52.87 213 VAL A CA 1
ATOM 1381 C C . VAL A 1 232 ? -21.087 -6.468 7.313 1.00 58.24 213 VAL A C 1
ATOM 1382 O O . VAL A 1 232 ? -22.236 -6.260 6.902 1.00 52.09 213 VAL A O 1
ATOM 1386 N N . ILE A 1 233 ? -20.713 -7.615 7.878 1.00 65.66 214 ILE A N 1
ATOM 1387 C CA . ILE A 1 233 ? -21.679 -8.681 8.099 1.00 73.76 214 ILE A CA 1
ATOM 1388 C C . ILE A 1 233 ? -22.570 -8.325 9.279 1.00 74.71 214 ILE A C 1
ATOM 1389 O O . ILE A 1 233 ? -22.128 -7.698 10.253 1.00 73.39 214 ILE A O 1
ATOM 1394 N N . ASN A 1 234 ? -23.835 -8.715 9.194 1.00 83.25 215 ASN A N 1
ATOM 1395 C CA . ASN A 1 234 ? -24.761 -8.555 10.305 1.00 69.98 215 ASN A CA 1
ATOM 1396 C C . ASN A 1 234 ? -24.684 -9.808 11.179 1.00 92.66 215 ASN A C 1
ATOM 1397 O O . ASN A 1 234 ? -23.670 -10.512 11.183 1.00 75.06 215 ASN A O 1
ATOM 1399 N N . GLU A 1 235 ? -25.749 -10.107 11.923 1.00 102.19 216 GLU A N 1
ATOM 1400 C CA . GLU A 1 235 ? -25.737 -11.284 12.785 1.00 98.80 216 GLU A CA 1
ATOM 1401 C C . GLU A 1 235 ? -26.119 -12.546 12.020 1.00 95.11 216 GLU A C 1
ATOM 1402 O O . GLU A 1 235 ? -25.508 -13.603 12.219 1.00 90.54 216 GLU A O 1
ATOM 1404 N N . VAL A 1 236 ? -27.121 -12.454 11.141 1.00 97.65 217 VAL A N 1
ATOM 1405 C CA . VAL A 1 236 ? -27.553 -13.625 10.384 1.00 101.84 217 VAL A CA 1
ATOM 1406 C C . VAL A 1 236 ? -26.441 -14.106 9.461 1.00 106.15 217 VAL A C 1
ATOM 1407 O O . VAL A 1 236 ? -26.252 -15.313 9.271 1.00 109.02 217 VAL A O 1
ATOM 1409 N N . GLY A 1 237 ? -25.688 -13.174 8.872 1.00 109.12 218 GLY A N 1
ATOM 1410 C CA . GLY A 1 237 ? -24.533 -13.564 8.083 1.00 103.56 218 GLY A CA 1
ATOM 1411 C C . GLY A 1 237 ? -23.410 -14.129 8.927 1.00 101.64 218 GLY A C 1
ATOM 1412 O O . GLY A 1 237 ? -22.627 -14.958 8.452 1.00 92.62 218 GLY A O 1
ATOM 1413 N N . GLN A 1 238 ? -23.313 -13.695 10.187 1.00 109.00 219 GLN A N 1
ATOM 1414 C CA . GLN A 1 238 ? -22.303 -14.241 11.085 1.00 115.85 219 GLN A CA 1
ATOM 1415 C C . GLN A 1 238 ? -22.649 -15.658 11.521 1.00 129.43 219 GLN A C 1
ATOM 1416 O O . GLN A 1 238 ? -21.748 -16.461 11.789 1.00 135.36 219 GLN A O 1
ATOM 1418 N N . LYS A 1 239 ? -23.939 -15.984 11.601 1.00 141.65 220 LYS A N 1
ATOM 1419 C CA . LYS A 1 239 ? -24.358 -17.328 11.969 1.00 145.47 220 LYS A CA 1
ATOM 1420 C C . LYS A 1 239 ? -24.477 -18.262 10.773 1.00 142.58 220 LYS A C 1
ATOM 1421 O O . LYS A 1 239 ? -24.397 -19.484 10.949 1.00 155.19 220 LYS A O 1
ATOM 1423 N N . LYS A 1 240 ? -24.655 -17.719 9.566 1.00 124.20 221 LYS A N 1
ATOM 1424 C CA . LYS A 1 240 ? -24.816 -18.540 8.371 1.00 120.88 221 LYS A CA 1
ATOM 1425 C C . LYS A 1 240 ? -23.498 -19.116 7.869 1.00 121.87 221 LYS A C 1
ATOM 1426 O O . LYS A 1 240 ? -23.516 -20.051 7.062 1.00 115.92 221 LYS A O 1
ATOM 1432 N N . PHE A 1 241 ? -22.365 -18.586 8.320 1.00 141.87 222 PHE A N 1
ATOM 1433 C CA . PHE A 1 241 ? -21.055 -19.046 7.870 1.00 145.62 222 PHE A CA 1
ATOM 1434 C C . PHE A 1 241 ? -20.122 -19.211 9.066 1.00 142.89 222 PHE A C 1
ATOM 1435 O O . PHE A 1 241 ? -18.971 -18.772 9.054 1.00 140.77 222 PHE A O 1
ATOM 1443 N N . SER A 1 242 ? -20.615 -19.858 10.118 1.00 139.98 223 SER A N 1
ATOM 1444 C CA . SER A 1 242 ? -19.824 -20.023 11.326 1.00 136.79 223 SER A CA 1
ATOM 1445 C C . SER A 1 242 ? -18.796 -21.138 11.151 1.00 136.80 223 SER A C 1
ATOM 1446 O O . SER A 1 242 ? -18.877 -21.961 10.235 1.00 132.72 223 SER A O 1
ATOM 1449 N N . VAL A 1 243 ? -17.814 -21.151 12.047 1.00 130.57 224 VAL A N 1
ATOM 1450 C CA . VAL A 1 243 ? -16.764 -22.160 12.019 1.00 128.82 224 VAL A CA 1
ATOM 1451 C C . VAL A 1 243 ? -17.217 -23.414 12.756 1.00 134.87 224 VAL A C 1
ATOM 1452 O O . VAL A 1 243 ? -16.700 -23.739 13.825 1.00 135.44 224 VAL A O 1
ATOM 1454 N N . ALA B 1 27 ? -37.645 9.609 -4.951 1.00 91.30 8 ALA B N 1
ATOM 1455 C CA . ALA B 1 27 ? -37.812 8.382 -4.180 1.00 86.83 8 ALA B CA 1
ATOM 1456 C C . ALA B 1 27 ? -36.669 8.204 -3.184 1.00 77.71 8 ALA B C 1
ATOM 1457 O O . ALA B 1 27 ? -35.834 9.094 -3.015 1.00 71.78 8 ALA B O 1
ATOM 1459 N N . ASP B 1 28 ? -36.638 7.050 -2.524 1.00 68.86 9 ASP B N 1
ATOM 1460 C CA . ASP B 1 28 ? -35.563 6.759 -1.589 1.00 63.40 9 ASP B CA 1
ATOM 1461 C C . ASP B 1 28 ? -34.257 6.530 -2.344 1.00 66.46 9 ASP B C 1
ATOM 1462 O O . ASP B 1 28 ? -34.244 6.036 -3.474 1.00 55.78 9 ASP B O 1
ATOM 1467 N N . CYS B 1 29 ? -33.151 6.901 -1.710 1.00 68.70 10 CYS B N 1
ATOM 1468 C CA . CYS B 1 29 ? -31.856 6.892 -2.375 1.00 54.51 10 CYS B CA 1
ATOM 1469 C C . CYS B 1 29 ? -30.764 6.881 -1.314 1.00 56.84 10 CYS B C 1
ATOM 1470 O O . CYS B 1 29 ? -31.018 6.600 -0.139 1.00 72.60 10 CYS B O 1
ATOM 1473 N N . VAL B 1 30 ? -29.540 7.191 -1.732 1.00 35.27 11 VAL B N 1
ATOM 1474 C CA . VAL B 1 30 ? -28.422 7.318 -0.805 1.00 35.19 11 VAL B CA 1
ATOM 1475 C C . VAL B 1 30 ? -28.477 8.703 -0.174 1.00 47.07 11 VAL B C 1
ATOM 1476 O O . VAL B 1 30 ? -28.399 9.720 -0.873 1.00 35.39 11 VAL B O 1
ATOM 1480 N N . VAL B 1 31 ? -28.617 8.745 1.145 1.00 49.01 12 VAL B N 1
ATOM 1481 C CA . VAL B 1 31 ? -28.701 10.000 1.880 1.00 44.13 12 VAL B CA 1
ATOM 1482 C C . VAL B 1 31 ? -27.310 10.367 2.379 1.00 44.43 12 VAL B C 1
ATOM 1483 O O . VAL B 1 31 ? -26.707 9.627 3.164 1.00 47.95 12 VAL B O 1
ATOM 1487 N N . ILE B 1 32 ? -26.797 11.506 1.918 1.00 43.78 13 ILE B N 1
ATOM 1488 C CA . ILE B 1 32 ? -25.553 12.064 2.435 1.00 46.23 13 ILE B CA 1
ATOM 1489 C C . ILE B 1 32 ?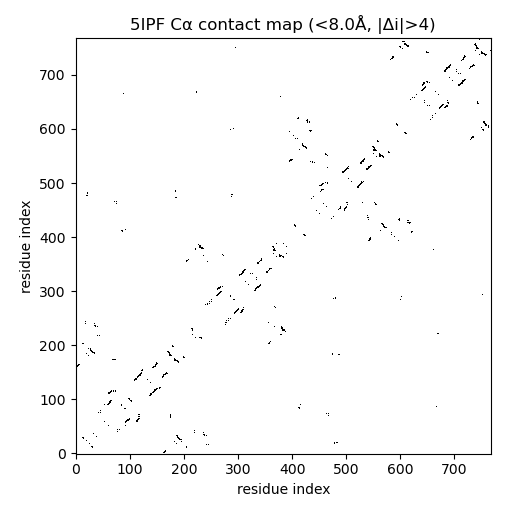 -25.924 12.895 3.659 1.00 47.07 13 ILE B C 1
ATOM 1490 O O . ILE B 1 32 ? -26.420 14.017 3.543 1.00 40.51 13 ILE B O 1
ATOM 1495 N N . GLU B 1 33 ? -25.685 12.330 4.838 1.00 48.89 14 GLU B N 1
ATOM 1496 C CA . GLU B 1 33 ? -26.085 12.953 6.092 1.00 44.52 14 GLU B CA 1
ATOM 1497 C C . GLU B 1 33 ? -25.387 14.295 6.283 1.00 43.62 14 GLU B C 1
ATOM 1498 O O . GLU B 1 33 ? -24.286 14.529 5.778 1.00 43.39 14 GLU B O 1
ATOM 1504 N N . ASP B 1 34 ? -26.051 15.189 7.020 1.00 49.48 15 ASP B N 1
ATOM 1505 C CA . ASP B 1 34 ? -25.474 16.503 7.283 1.00 55.17 15 ASP B CA 1
ATOM 1506 C C . ASP B 1 34 ? -24.198 16.401 8.108 1.00 59.42 15 ASP B C 1
ATOM 1507 O O . ASP B 1 34 ? -23.334 17.282 8.029 1.00 57.41 15 ASP B O 1
ATOM 1512 N N . SER B 1 35 ? -24.059 15.337 8.900 1.00 58.35 16 SER B N 1
ATOM 1513 C CA . SER B 1 35 ? -22.870 15.137 9.717 1.00 48.68 16 SER B CA 1
ATOM 1514 C C . SER B 1 35 ? -21.677 14.633 8.918 1.00 54.90 16 SER B C 1
ATOM 1515 O O . SER B 1 35 ? -20.582 14.519 9.479 1.00 63.42 16 SER B O 1
ATOM 1517 N N . PHE B 1 36 ? -21.858 14.333 7.635 1.00 56.76 17 PHE B N 1
ATOM 1518 C CA . PHE B 1 36 ? -20.770 13.818 6.813 1.00 50.73 17 PHE B CA 1
ATOM 1519 C C . PHE B 1 36 ? -19.744 14.915 6.555 1.00 48.17 17 PHE B C 1
ATOM 1520 O O . PHE B 1 36 ? -20.068 15.955 5.970 1.00 46.46 17 PHE B O 1
ATOM 1528 N N . ARG B 1 37 ? -18.507 14.683 6.993 1.00 49.92 18 ARG B N 1
ATOM 1529 C CA . ARG B 1 37 ? -17.428 15.648 6.834 1.00 63.99 18 ARG B CA 1
ATOM 1530 C C . ARG B 1 37 ? -16.744 15.567 5.476 1.00 64.90 18 ARG B C 1
ATOM 1531 O O . ARG B 1 37 ? -15.933 16.443 5.156 1.00 68.60 18 ARG B O 1
ATOM 1533 N N . GLY B 1 38 ? -17.045 14.546 4.678 1.00 56.97 19 GLY B N 1
ATOM 1534 C CA . GLY B 1 38 ? -16.439 14.402 3.373 1.00 40.28 19 GLY B CA 1
ATOM 1535 C C . GLY B 1 38 ? -15.081 13.734 3.432 1.00 48.98 19 GLY B C 1
ATOM 1536 O O . GLY B 1 38 ? -14.558 13.381 4.490 1.00 57.27 19 GLY B O 1
ATOM 1537 N N . PHE B 1 39 ? -14.502 13.554 2.247 1.00 40.35 20 PHE B N 1
ATOM 1538 C CA . PHE B 1 39 ? -13.159 13.020 2.105 1.00 41.08 20 PHE B CA 1
ATOM 1539 C C . PHE B 1 39 ? -12.241 14.098 1.556 1.00 40.49 20 PHE B C 1
ATOM 1540 O O . PHE B 1 39 ? -12.584 14.741 0.555 1.00 41.19 20 PHE B O 1
ATOM 1548 N N . PRO B 1 40 ? -11.089 14.339 2.178 1.00 48.15 21 PRO B N 1
ATOM 1549 C CA . PRO B 1 40 ? -10.200 15.399 1.689 1.00 51.30 21 PRO B CA 1
ATOM 1550 C C . PRO B 1 40 ? -9.636 15.061 0.318 1.00 42.42 21 PRO B C 1
ATOM 1551 O O . PRO B 1 40 ? -9.348 13.902 0.011 1.00 41.45 21 PRO B O 1
ATOM 1555 N N . THR B 1 41 ? -9.477 16.098 -0.507 1.00 43.05 22 THR B N 1
ATOM 1556 C CA . THR B 1 41 ? -9.105 15.914 -1.905 1.00 42.41 22 THR B CA 1
ATOM 1557 C C . THR B 1 41 ? -7.706 15.337 -2.075 1.00 43.13 22 THR B C 1
ATOM 1558 O O . THR B 1 41 ? -7.390 14.827 -3.155 1.00 58.66 22 THR B O 1
ATOM 1562 N N . GLU B 1 42 ? -6.865 15.403 -1.042 1.00 44.62 23 GLU B N 1
ATOM 1563 C CA . GLU B 1 42 ? -5.475 14.985 -1.181 1.00 48.97 23 GLU B CA 1
ATOM 1564 C C . GLU B 1 42 ? -5.332 13.490 -1.438 1.00 44.49 23 GLU B C 1
ATOM 1565 O O . GLU B 1 42 ? -4.320 13.070 -2.008 1.00 50.64 23 GLU B O 1
ATOM 1571 N N . TYR B 1 43 ? -6.311 12.680 -1.039 1.00 42.97 24 TYR B N 1
ATOM 1572 C CA . TYR B 1 43 ? -6.226 11.233 -1.184 1.00 42.13 24 TYR B CA 1
ATOM 1573 C C . TYR B 1 43 ? -6.912 10.725 -2.444 1.00 40.55 24 TYR B C 1
ATOM 1574 O O . TYR B 1 43 ? -7.006 9.509 -2.640 1.00 39.92 24 TYR B O 1
ATOM 1583 N N . PHE B 1 44 ? -7.396 11.624 -3.295 1.00 41.58 25 PHE B N 1
ATOM 1584 C CA . PHE B 1 44 ? -7.931 11.279 -4.603 1.00 39.06 25 PHE B CA 1
ATOM 1585 C C . PHE B 1 44 ? -7.248 12.153 -5.647 1.00 40.06 25 PHE B C 1
ATOM 1586 O O . PHE B 1 44 ? -6.414 13.006 -5.327 1.00 50.49 25 PHE B O 1
ATOM 1594 N N . CYS B 1 45 ? -7.603 11.939 -6.909 1.00 39.45 26 CYS B N 1
ATOM 1595 C CA . CYS B 1 45 ? -7.033 12.706 -8.007 1.00 40.54 26 CYS B CA 1
ATOM 1596 C C . CYS B 1 45 ? -7.959 13.865 -8.353 1.00 46.49 26 CYS B C 1
ATOM 1597 O O . CYS B 1 45 ? -9.120 13.655 -8.724 1.00 50.01 26 CYS B O 1
ATOM 1600 N N . THR B 1 46 ? -7.446 15.084 -8.220 1.00 46.93 27 THR B N 1
ATOM 1601 C CA . THR B 1 46 ? -8.149 16.290 -8.622 1.00 58.69 27 THR B CA 1
ATOM 1602 C C . THR B 1 46 ? -7.352 16.990 -9.713 1.00 66.13 27 THR B C 1
ATOM 1603 O O . THR B 1 46 ? -6.122 16.895 -9.761 1.00 71.37 27 THR B O 1
ATOM 1607 N N . SER B 1 47 ? -8.061 17.679 -10.600 1.00 69.38 28 SER B N 1
ATOM 1608 C CA . SER B 1 47 ? -7.385 18.433 -11.642 1.00 78.46 28 SER B CA 1
ATOM 1609 C C . SER B 1 47 ? -6.536 19.533 -11.009 1.00 66.41 28 SER B C 1
ATOM 1610 O O . SER B 1 47 ? -6.974 20.182 -10.051 1.00 64.90 28 SER B O 1
ATOM 1613 N N . PRO B 1 48 ? -5.320 19.765 -11.509 1.00 58.78 29 PRO B N 1
ATOM 1614 C CA . PRO B 1 48 ? -4.409 20.698 -10.824 1.00 55.54 29 PRO B CA 1
ATOM 1615 C C . PRO B 1 48 ? -4.880 22.144 -10.815 1.00 61.65 29 PRO B C 1
ATOM 1616 O O . PRO B 1 48 ? -4.365 22.931 -10.012 1.00 74.98 29 PRO B O 1
ATOM 1620 N N . ARG B 1 49 ? -5.835 22.525 -11.667 1.00 62.22 30 ARG B N 1
ATOM 1621 C CA . ARG B 1 49 ? -6.236 23.926 -11.734 1.00 69.76 30 ARG B CA 1
ATOM 1622 C C . ARG B 1 49 ? -7.077 24.356 -10.537 1.00 76.17 30 ARG B C 1
ATOM 1623 O O . ARG B 1 49 ? -7.216 25.560 -10.298 1.00 86.39 30 ARG B O 1
ATOM 1631 N N . TYR B 1 50 ? -7.635 23.410 -9.782 1.00 68.84 31 TYR B N 1
ATOM 1632 C CA . TYR B 1 50 ? -8.425 23.748 -8.603 1.00 76.35 31 TYR B CA 1
ATOM 1633 C C . TYR B 1 50 ? -7.705 23.318 -7.331 1.00 84.90 31 TYR B C 1
ATOM 1634 O O . TYR B 1 50 ? -8.262 22.577 -6.513 1.00 89.35 31 TYR B O 1
ATOM 1643 N N . ASP B 1 51 ? -6.469 23.788 -7.151 1.00 99.52 32 ASP B N 1
ATOM 1644 C CA . ASP B 1 51 ? -5.654 23.339 -6.027 1.00 102.52 32 ASP B CA 1
ATOM 1645 C C . ASP B 1 51 ? -6.229 23.815 -4.697 1.00 105.20 32 ASP B C 1
ATOM 1646 O O . ASP B 1 51 ? -6.538 23.005 -3.815 1.00 122.98 32 ASP B O 1
ATOM 1648 N N . GLU B 1 52 ? -6.375 25.130 -4.532 1.00 77.74 33 GLU B N 1
ATOM 1649 C CA . GLU B 1 52 ? -6.847 25.717 -3.284 1.00 74.22 33 GLU B CA 1
ATOM 1650 C C . GLU B 1 52 ? -8.318 26.114 -3.347 1.00 75.36 33 GLU B C 1
ATOM 1651 O O . GLU B 1 52 ? -8.748 27.011 -2.614 1.00 71.64 33 GLU B O 1
ATOM 1653 N N . CYS B 1 53 ? -9.105 25.457 -4.202 1.00 74.54 34 CYS B N 1
ATOM 1654 C CA . CYS B 1 53 ? -10.506 25.808 -4.384 1.00 55.64 34 CYS B CA 1
ATOM 1655 C C . CYS B 1 53 ? -11.485 24.760 -3.872 1.00 61.72 34 CYS B C 1
ATOM 1656 O O . CYS B 1 53 ? -12.670 25.071 -3.729 1.00 52.62 34 CYS B O 1
ATOM 1659 N N . LEU B 1 54 ? -11.032 23.541 -3.593 1.00 66.80 35 LEU B N 1
ATOM 1660 C CA . LEU B 1 54 ? -11.915 22.460 -3.177 1.00 60.83 35 LEU B CA 1
ATOM 1661 C C . LEU B 1 54 ? -11.808 22.244 -1.674 1.00 60.04 35 LEU B C 1
ATOM 1662 O O . LEU B 1 54 ? -10.709 22.042 -1.146 1.00 62.83 35 LEU B O 1
ATOM 1667 N N . ASP B 1 55 ? -12.954 22.289 -0.994 1.00 58.02 36 ASP B N 1
ATOM 1668 C CA . ASP B 1 55 ? -12.996 21.987 0.433 1.00 64.05 36 ASP B CA 1
ATOM 1669 C C . ASP B 1 55 ? -12.712 20.511 0.679 1.00 47.08 36 ASP B C 1
ATOM 1670 O O . ASP B 1 55 ? -11.758 20.154 1.380 1.00 47.76 36 ASP B O 1
ATOM 1675 N N . TYR B 1 56 ? -13.534 19.638 0.104 1.00 45.55 37 TYR B N 1
ATOM 1676 C CA . TYR B 1 56 ? -13.371 18.197 0.235 1.00 43.07 37 TYR B CA 1
ATOM 1677 C C . TYR B 1 56 ? -14.133 17.528 -0.899 1.00 41.03 37 TYR B C 1
ATOM 1678 O O . TYR B 1 56 ? -14.836 18.182 -1.672 1.00 40.98 37 TYR B O 1
ATOM 1687 N N . VAL B 1 57 ? -13.985 16.210 -0.988 1.00 39.58 38 VAL B N 1
ATOM 1688 C CA . VAL B 1 57 ? -14.675 15.400 -1.986 1.00 46.68 38 VAL B CA 1
ATOM 1689 C C . VAL B 1 57 ? -15.926 14.824 -1.340 1.00 41.36 38 VAL B C 1
ATOM 1690 O O . VAL B 1 57 ? -15.841 14.101 -0.340 1.00 42.50 38 VAL B O 1
ATOM 1694 N N . LEU B 1 58 ? -17.088 15.139 -1.910 1.00 44.60 39 LEU B N 1
ATOM 1695 C CA . LEU B 1 58 ? -18.356 14.670 -1.362 1.00 38.81 39 LEU B CA 1
ATOM 1696 C C . LEU B 1 58 ? -18.728 13.285 -1.882 1.00 34.73 39 LEU B C 1
ATOM 1697 O O . LEU B 1 58 ? -19.117 12.411 -1.101 1.00 37.97 39 LEU B O 1
ATOM 1702 N N . ILE B 1 59 ? -18.630 13.074 -3.192 1.00 40.84 40 ILE B N 1
ATOM 1703 C CA . ILE B 1 59 ? -18.953 11.784 -3.798 1.00 32.90 40 ILE B CA 1
ATOM 1704 C C . ILE B 1 59 ? -17.886 11.432 -4.827 1.00 36.65 40 ILE B C 1
ATOM 1705 O O . ILE B 1 59 ? -17.722 12.155 -5.821 1.00 46.14 40 ILE B O 1
ATOM 1710 N N . PRO B 1 60 ? -17.139 10.348 -4.633 1.00 36.88 41 PRO B N 1
ATOM 1711 C CA . PRO B 1 60 ? -16.168 9.930 -5.650 1.00 32.45 41 PRO B CA 1
ATOM 1712 C C . PRO B 1 60 ? -16.855 9.459 -6.924 1.00 31.89 41 PRO B C 1
ATOM 1713 O O . PRO B 1 60 ? -17.990 8.975 -6.907 1.00 43.88 41 PRO B O 1
ATOM 1717 N N . ASN B 1 61 ? -16.138 9.609 -8.040 1.00 35.52 42 ASN B N 1
ATOM 1718 C CA . ASN B 1 61 ? -16.663 9.242 -9.354 1.00 37.99 42 ASN B CA 1
ATOM 1719 C C . ASN B 1 61 ? -17.115 7.784 -9.390 1.00 37.84 42 ASN B C 1
ATOM 1720 O O . ASN B 1 61 ? -18.209 7.463 -9.881 1.00 31.39 42 ASN B O 1
ATOM 1725 N N . GLY B 1 62 ? -16.280 6.886 -8.862 1.00 31.93 43 GLY B N 1
ATOM 1726 C CA . GLY B 1 62 ? -16.621 5.473 -8.874 1.00 36.12 43 GLY B CA 1
ATOM 1727 C C . GLY B 1 62 ? -17.887 5.166 -8.100 1.00 31.62 43 GLY B C 1
ATOM 1728 O O . GLY B 1 62 ? -18.677 4.307 -8.503 1.00 31.73 43 GLY B O 1
ATOM 1729 N N . MET B 1 63 ? -18.100 5.860 -6.978 1.00 34.56 44 MET B N 1
ATOM 1730 C CA . MET B 1 63 ? -19.346 5.694 -6.235 1.00 31.29 44 MET B CA 1
ATOM 1731 C C . MET B 1 63 ? -20.542 6.134 -7.070 1.00 30.98 44 MET B C 1
ATOM 1732 O O . MET B 1 63 ? -21.594 5.481 -7.055 1.00 31.09 44 MET B O 1
ATOM 1737 N N . ILE B 1 64 ? -20.396 7.238 -7.809 1.00 32.87 45 ILE B N 1
ATOM 1738 C CA . ILE B 1 64 ? -21.449 7.673 -8.723 1.00 30.79 45 ILE B CA 1
ATOM 1739 C C . ILE B 1 64 ? -21.791 6.555 -9.696 1.00 30.96 45 ILE B C 1
ATOM 1740 O O . ILE B 1 64 ? -22.963 6.218 -9.898 1.00 31.09 45 ILE B O 1
ATOM 1745 N N . LYS B 1 65 ? -20.765 5.959 -10.310 1.00 31.20 46 LYS B N 1
ATOM 1746 C CA . LYS B 1 65 ? -21.011 4.901 -11.288 1.00 43.33 46 LYS B CA 1
ATOM 1747 C C . LYS B 1 65 ? -21.705 3.700 -10.647 1.00 32.00 46 LYS B C 1
ATOM 1748 O O . LYS B 1 65 ? -22.687 3.168 -11.189 1.00 49.42 46 LYS B O 1
ATOM 1754 N N . ASP B 1 66 ? -21.216 3.267 -9.480 1.00 35.47 47 ASP B N 1
ATOM 1755 C CA . ASP B 1 66 ? -21.796 2.100 -8.821 1.00 41.61 47 ASP B CA 1
ATOM 1756 C C . ASP B 1 66 ? -23.245 2.338 -8.412 1.00 32.53 47 ASP B C 1
ATOM 1757 O O . ASP B 1 66 ? -24.048 1.398 -8.410 1.00 33.30 47 ASP B O 1
ATOM 1762 N N . ARG B 1 67 ? -23.600 3.576 -8.057 1.00 31.91 48 ARG B N 1
ATOM 1763 C CA . ARG B 1 67 ? -25.010 3.889 -7.834 1.00 35.48 48 ARG B CA 1
ATOM 1764 C C . ARG B 1 67 ? -25.789 3.889 -9.146 1.00 37.73 48 ARG B C 1
ATOM 1765 O O . ARG B 1 67 ? -26.954 3.467 -9.189 1.00 32.97 48 ARG B O 1
ATOM 1773 N N . LEU B 1 68 ? -25.156 4.354 -10.228 1.00 33.28 49 LEU B N 1
ATOM 1774 C CA . LEU B 1 68 ? -25.835 4.438 -11.516 1.00 32.53 49 LEU B CA 1
ATOM 1775 C C . LEU B 1 68 ? -26.162 3.063 -12.077 1.00 33.47 49 LEU B C 1
ATOM 1776 O O . LEU B 1 68 ? -27.099 2.932 -12.871 1.00 48.09 49 LEU B O 1
ATOM 1781 N N . GLU B 1 69 ? -25.397 2.037 -11.699 1.00 33.76 50 GLU B N 1
ATOM 1782 C CA . GLU B 1 69 ? -25.774 0.672 -12.058 1.00 35.02 50 GLU B CA 1
ATOM 1783 C C . GLU B 1 69 ? -27.159 0.326 -11.509 1.00 50.41 50 GLU B C 1
ATOM 1784 O O . GLU B 1 69 ? -28.057 -0.095 -12.255 1.00 59.62 50 GLU B O 1
ATOM 1790 N N . LYS B 1 70 ? -27.355 0.527 -10.203 1.00 35.26 51 LYS B N 1
ATOM 1791 C CA . LYS B 1 70 ? -28.638 0.217 -9.582 1.00 45.78 51 LYS B CA 1
ATOM 1792 C C . LYS B 1 70 ? -29.749 1.102 -10.131 1.00 51.46 51 LYS B C 1
ATOM 1793 O O . LYS B 1 70 ? -30.874 0.630 -10.358 1.00 37.22 51 LYS B O 1
ATOM 1799 N N . MET B 1 71 ? -29.459 2.393 -10.335 1.00 34.97 52 MET B N 1
ATOM 1800 C CA . MET B 1 71 ? -30.448 3.270 -10.953 1.00 35.18 52 MET B CA 1
ATOM 1801 C C . MET B 1 71 ? -30.859 2.752 -12.326 1.00 36.11 52 MET B C 1
ATOM 1802 O O . MET B 1 71 ? -32.044 2.783 -12.683 1.00 37.07 52 MET B O 1
ATOM 1807 N N . SER B 1 72 ? -29.893 2.260 -13.103 1.00 43.21 53 SER B N 1
ATOM 1808 C CA . SER B 1 72 ? -30.202 1.718 -14.420 1.00 37.27 53 SER B CA 1
ATOM 1809 C C . SER B 1 72 ? -31.112 0.504 -14.312 1.00 38.82 53 SER B C 1
ATOM 1810 O O . SER B 1 72 ? -32.075 0.372 -15.079 1.00 40.05 53 SER B O 1
ATOM 1813 N N . MET B 1 73 ? -30.830 -0.392 -13.362 1.00 39.02 54 MET B N 1
ATOM 1814 C CA . MET B 1 73 ? -31.709 -1.544 -13.168 1.00 40.79 54 MET B CA 1
ATOM 1815 C C . MET B 1 73 ? -33.126 -1.103 -12.812 1.00 49.55 54 MET B C 1
ATOM 1816 O O . MET B 1 73 ? -34.106 -1.600 -13.384 1.00 42.97 54 MET B O 1
ATOM 1821 N N . ASN B 1 74 ? -33.252 -0.155 -11.877 1.00 40.15 55 ASN B N 1
ATOM 1822 C CA . ASN B 1 74 ? -34.570 0.311 -11.450 1.00 40.83 55 ASN B CA 1
ATOM 1823 C C . ASN B 1 74 ? -35.347 0.924 -12.611 1.00 44.47 55 ASN B C 1
ATOM 1824 O O . ASN B 1 74 ? -36.537 0.642 -12.799 1.00 54.98 55 ASN B O 1
ATOM 1829 N N . ILE B 1 75 ? -34.690 1.780 -13.395 1.00 40.32 56 ILE B N 1
ATOM 1830 C CA . ILE B 1 75 ? -35.360 2.402 -14.535 1.00 41.02 56 ILE B CA 1
ATOM 1831 C C . ILE B 1 75 ? -35.806 1.339 -15.532 1.00 42.81 56 ILE B C 1
ATOM 1832 O O . ILE B 1 75 ? -36.964 1.320 -15.980 1.00 44.33 56 ILE B O 1
ATOM 1837 N N . VAL B 1 76 ? -34.900 0.417 -15.871 1.00 42.91 57 VAL B N 1
ATOM 1838 C CA . VAL B 1 76 ? -35.192 -0.547 -16.927 1.00 46.00 57 VAL B CA 1
ATOM 1839 C C . VAL B 1 76 ? -36.339 -1.464 -16.525 1.00 49.79 57 VAL B C 1
ATOM 1840 O O . VAL B 1 76 ? -37.263 -1.693 -17.313 1.00 56.02 57 VAL B O 1
ATOM 1844 N N . ASP B 1 77 ? -36.319 -1.995 -15.299 1.00 49.40 58 ASP B N 1
ATOM 1845 C CA . ASP B 1 77 ? -37.429 -2.869 -14.935 1.00 59.69 58 ASP B CA 1
ATOM 1846 C C . ASP B 1 77 ? -38.694 -2.104 -14.554 1.00 54.07 58 ASP B C 1
ATOM 1847 O O . ASP B 1 77 ? -39.763 -2.723 -14.467 1.00 51.31 58 ASP B O 1
ATOM 1852 N N . TYR B 1 78 ? -38.617 -0.785 -14.340 1.00 47.45 59 TYR B N 1
ATOM 1853 C CA . TYR B 1 78 ? -39.849 -0.001 -14.296 1.00 48.23 59 TYR B CA 1
ATOM 1854 C C . TYR B 1 78 ? -40.500 0.053 -15.670 1.00 63.81 59 TYR B C 1
ATOM 1855 O O . TYR B 1 78 ? -41.679 -0.292 -15.826 1.00 51.88 59 TYR B O 1
ATOM 1864 N N . TYR B 1 79 ? -39.750 0.501 -16.681 1.00 61.92 60 TYR B N 1
ATOM 1865 C CA . TYR B 1 79 ? -40.311 0.534 -18.026 1.00 62.79 60 TYR B CA 1
ATOM 1866 C C . TYR B 1 79 ? -40.587 -0.861 -18.570 1.00 62.02 60 TYR B C 1
ATOM 1867 O O . TYR B 1 79 ? -41.296 -0.992 -19.573 1.00 54.81 60 TYR B O 1
ATOM 1876 N N . GLU B 1 80 ? -40.055 -1.903 -17.930 1.00 56.34 61 GLU B N 1
ATOM 1877 C CA . GLU B 1 80 ? -40.381 -3.265 -18.330 1.00 55.35 61 GLU B CA 1
ATOM 1878 C C . GLU B 1 80 ? -41.626 -3.774 -17.613 1.00 70.40 61 GLU B C 1
ATOM 1879 O O . GLU B 1 80 ? -42.355 -4.605 -18.167 1.00 72.59 61 GLU B O 1
ATOM 1885 N N . ALA B 1 81 ? -41.887 -3.290 -16.394 1.00 64.78 62 ALA B N 1
ATOM 1886 C CA . ALA B 1 81 ? -43.175 -3.548 -15.756 1.00 66.33 62 ALA B CA 1
ATOM 1887 C C . ALA B 1 81 ? -44.310 -2.956 -16.581 1.00 59.69 62 ALA B C 1
ATOM 1888 O O . ALA B 1 81 ? -45.311 -3.627 -16.858 1.00 65.48 62 ALA B O 1
ATOM 1890 N N . CYS B 1 82 ? -44.174 -1.692 -16.972 1.00 58.08 63 CYS B N 1
ATOM 1891 C CA . CYS B 1 82 ? -44.988 -1.135 -18.038 1.00 59.53 63 CYS B CA 1
ATOM 1892 C C . CYS B 1 82 ? -44.599 -1.796 -19.359 1.00 71.31 63 CYS B C 1
ATOM 1893 O O . CYS B 1 82 ? -43.661 -2.593 -19.436 1.00 81.58 63 CYS B O 1
ATOM 1896 N N . ASN B 1 83 ? -45.321 -1.472 -20.424 1.00 62.49 64 ASN B N 1
ATOM 1897 C CA . ASN B 1 83 ? -44.904 -1.979 -21.724 1.00 77.65 64 ASN B CA 1
ATOM 1898 C C . ASN B 1 83 ? -44.579 -0.822 -22.655 1.00 62.77 64 ASN B C 1
ATOM 1899 O O . ASN B 1 83 ? -45.196 -0.662 -23.712 1.00 64.86 64 ASN B O 1
ATOM 1904 N N . ALA B 1 84 ? -43.603 -0.014 -22.251 1.00 65.34 65 ALA B N 1
ATOM 1905 C CA . ALA B 1 84 ? -43.178 1.122 -23.051 1.00 65.80 65 ALA B CA 1
ATOM 1906 C C . ALA B 1 84 ? -42.585 0.646 -24.368 1.00 73.02 65 ALA B C 1
ATOM 1907 O O . ALA B 1 84 ? -41.686 -0.199 -24.391 1.00 59.75 65 ALA B O 1
ATOM 1909 N N . THR B 1 85 ? -43.106 1.188 -25.472 1.00 74.68 66 THR B N 1
ATOM 1910 C CA . THR B 1 85 ? -42.580 0.866 -26.792 1.00 75.02 66 THR B CA 1
ATOM 1911 C C . THR B 1 85 ? -41.186 1.436 -27.017 1.00 81.87 66 THR B C 1
ATOM 1912 O O . THR B 1 85 ? -40.427 0.882 -27.818 1.00 68.46 66 THR B O 1
ATOM 1914 N N . SER B 1 86 ? -40.837 2.521 -26.333 1.00 93.12 67 SER B N 1
ATOM 1915 C CA . SER B 1 86 ? -39.510 3.119 -26.412 1.00 56.69 67 SER B CA 1
ATOM 1916 C C . SER B 1 86 ? -39.339 4.030 -25.204 1.00 66.41 67 SER B C 1
ATOM 1917 O O . SER B 1 86 ? -40.256 4.197 -24.396 1.00 73.96 67 SER B O 1
ATOM 1920 N N . ILE B 1 87 ? -38.156 4.631 -25.085 1.00 60.56 68 ILE B N 1
ATOM 1921 C CA . ILE B 1 87 ? -37.903 5.623 -24.043 1.00 54.47 68 ILE B CA 1
ATOM 1922 C C . ILE B 1 87 ? -36.974 6.695 -24.597 1.00 49.53 68 ILE B C 1
ATOM 1923 O O . ILE B 1 87 ? -35.946 6.384 -25.206 1.00 62.19 68 ILE B O 1
ATOM 1928 N N . THR B 1 88 ? -37.335 7.957 -24.380 1.00 49.35 69 THR B N 1
ATOM 1929 C CA . THR B 1 88 ? -36.590 9.105 -24.886 1.00 49.16 69 THR B CA 1
ATOM 1930 C C . THR B 1 88 ? -35.992 9.859 -23.704 1.00 52.64 69 THR B C 1
ATOM 1931 O O . THR B 1 88 ? -36.717 10.519 -22.953 1.00 47.01 69 THR B O 1
ATOM 1935 N N . LEU B 1 89 ? -34.673 9.767 -23.546 1.00 56.43 70 LEU B N 1
ATOM 1936 C CA . LEU B 1 89 ? -33.983 10.466 -22.467 1.00 43.98 70 LEU B CA 1
ATOM 1937 C C . LEU B 1 89 ? -33.690 11.903 -22.882 1.00 44.57 70 LEU B C 1
ATOM 1938 O O . LEU B 1 89 ? -33.201 12.148 -23.986 1.00 45.62 70 LEU B O 1
ATOM 1943 N N . MET B 1 90 ? -33.980 12.852 -21.996 1.00 44.18 71 MET B N 1
ATOM 1944 C CA . MET B 1 90 ? -33.786 14.273 -22.270 1.00 45.06 71 MET B CA 1
ATOM 1945 C C . MET B 1 90 ? -32.629 14.792 -21.424 1.00 51.99 71 MET B C 1
ATOM 1946 O O . MET B 1 90 ? -32.769 14.963 -20.210 1.00 53.29 71 MET B O 1
ATOM 1951 N N . CYS B 1 91 ? -31.495 15.058 -22.064 1.00 52.95 72 CYS B N 1
ATOM 1952 C CA . CYS B 1 91 ? -30.333 15.592 -21.365 1.00 55.86 72 CYS B CA 1
ATOM 1953 C C . CYS B 1 91 ? -30.522 17.082 -21.111 1.00 56.59 72 CYS B C 1
ATOM 1954 O O . CYS B 1 91 ? -30.738 17.858 -22.052 1.00 67.73 72 CYS B O 1
ATOM 1957 N N . VAL B 1 92 ? -30.427 17.487 -19.846 1.00 45.20 73 VAL B N 1
ATOM 1958 C CA . VAL B 1 92 ? -30.530 18.897 -19.487 1.00 52.39 73 VAL B CA 1
ATOM 1959 C C . VAL B 1 92 ? -29.108 19.443 -19.408 1.00 60.41 73 VAL B C 1
ATOM 1960 O O . VAL B 1 92 ? -28.418 19.283 -18.400 1.00 70.53 73 VAL B O 1
ATOM 1964 N N . LEU B 1 93 ? -28.668 20.079 -20.488 1.00 57.25 74 LEU B N 1
ATOM 1965 C CA . LEU B 1 93 ? -27.318 20.622 -20.600 1.00 46.20 74 LEU B CA 1
ATOM 1966 C C . LEU B 1 93 ? -27.187 21.936 -19.826 1.00 48.89 74 LEU B C 1
ATOM 1967 O O . LEU B 1 93 ? -28.189 22.612 -19.594 1.00 48.48 74 LEU B O 1
ATOM 1972 N N . LYS B 1 94 ? -25.971 22.311 -19.421 1.00 47.31 75 LYS B N 1
ATOM 1973 C CA . LYS B 1 94 ? -24.737 21.559 -19.659 1.00 46.21 75 LYS B CA 1
ATOM 1974 C C . LYS B 1 94 ? -24.429 20.581 -18.531 1.00 44.05 75 LYS B C 1
ATOM 1975 O O . LYS B 1 94 ? -23.540 19.740 -18.654 1.00 45.24 75 LYS B O 1
ATOM 1981 N N . GLY B 1 95 ? -25.180 20.697 -17.435 1.00 52.47 76 GLY B N 1
ATOM 1982 C CA . GLY B 1 95 ? -24.802 20.009 -16.211 1.00 51.78 76 GLY B CA 1
ATOM 1983 C C . GLY B 1 95 ? -24.924 18.498 -16.291 1.00 49.32 76 GLY B C 1
ATOM 1984 O O . GLY B 1 95 ? -24.112 17.775 -15.713 1.00 56.14 76 GLY B O 1
ATOM 1985 N N . GLY B 1 96 ? -25.935 17.999 -16.993 1.00 49.59 77 GLY B N 1
ATOM 1986 C CA . GLY B 1 96 ? -26.244 16.583 -16.916 1.00 38.34 77 GLY B CA 1
ATOM 1987 C C . GLY B 1 96 ? -25.540 15.719 -17.941 1.00 38.17 77 GLY B C 1
ATOM 1988 O O . GLY B 1 96 ? -25.981 14.601 -18.213 1.00 50.32 77 GLY B O 1
ATOM 1989 N N . PHE B 1 97 ? -24.429 16.208 -18.499 1.00 38.88 78 PHE B N 1
ATOM 1990 C CA . PHE B 1 97 ? -23.856 15.553 -19.671 1.00 45.30 78 PHE B CA 1
ATOM 1991 C C . PHE B 1 97 ? -23.036 14.320 -19.287 1.00 38.03 78 PHE B C 1
ATOM 1992 O O . PHE B 1 97 ? -23.186 13.255 -19.903 1.00 37.95 78 PHE B O 1
ATOM 2000 N N . LYS B 1 98 ? -22.190 14.431 -18.257 1.00 43.34 79 LYS B N 1
ATOM 2001 C CA . LYS B 1 98 ? -21.523 13.245 -17.728 1.00 42.36 79 LYS B CA 1
ATOM 2002 C C . LYS B 1 98 ? -22.538 12.267 -17.149 1.00 35.12 79 LYS B C 1
ATOM 2003 O O . LYS B 1 98 ? -22.462 11.053 -17.401 1.00 34.84 79 LYS B O 1
ATOM 2009 N N . PHE B 1 99 ? -23.501 12.787 -16.383 1.00 34.85 80 PHE B N 1
ATOM 2010 C CA . PHE B 1 99 ? -24.567 11.963 -15.824 1.00 34.21 80 PHE B CA 1
ATOM 2011 C C . PHE B 1 99 ? -25.288 11.187 -16.918 1.00 38.30 80 PHE B C 1
ATOM 2012 O O . PHE B 1 99 ? -25.486 9.971 -16.807 1.00 37.88 80 PHE B O 1
ATOM 2020 N N . LEU B 1 100 ? -25.682 11.874 -17.993 1.00 35.89 81 LEU B N 1
ATOM 2021 C CA . LEU B 1 100 ? -26.373 11.190 -19.081 1.00 48.88 81 LEU B CA 1
ATOM 2022 C C . LEU B 1 100 ? -25.467 10.173 -19.759 1.00 43.85 81 LEU B C 1
ATOM 2023 O O . LEU B 1 100 ? -25.927 9.102 -20.169 1.00 40.89 81 LEU B O 1
ATOM 2028 N N . ALA B 1 101 ? -24.179 10.492 -19.898 1.00 36.91 82 ALA B N 1
ATOM 2029 C CA . ALA B 1 101 ? -23.248 9.555 -20.519 1.00 37.32 82 ALA B CA 1
ATOM 2030 C C . ALA B 1 101 ? -23.209 8.236 -19.757 1.00 36.48 82 ALA B C 1
ATOM 2031 O O . ALA B 1 101 ? -23.508 7.167 -20.310 1.00 47.24 82 ALA B O 1
ATOM 2033 N N . ASP B 1 102 ? -22.849 8.293 -18.472 1.00 44.04 83 ASP B N 1
ATOM 2034 C CA . ASP B 1 102 ? -22.701 7.055 -17.712 1.00 47.56 83 ASP B CA 1
ATOM 2035 C C . ASP B 1 102 ? -24.042 6.368 -17.476 1.00 34.73 83 ASP B C 1
ATOM 2036 O O . ASP B 1 102 ? -24.101 5.132 -17.428 1.00 35.06 83 ASP B O 1
ATOM 2041 N N . LEU B 1 103 ? -25.127 7.140 -17.340 1.00 48.23 84 LEU B N 1
ATOM 2042 C CA . LEU B 1 103 ? -26.449 6.534 -17.196 1.00 34.98 84 LEU B CA 1
ATOM 2043 C C . LEU B 1 103 ? -26.852 5.781 -18.456 1.00 36.31 84 LEU B C 1
ATOM 2044 O O . LEU B 1 103 ? -27.383 4.669 -18.375 1.00 36.83 84 LEU B O 1
ATOM 2049 N N . VAL B 1 104 ? -26.622 6.377 -19.627 1.00 37.14 85 VAL B N 1
ATOM 2050 C CA . VAL B 1 104 ? -26.899 5.692 -20.886 1.00 43.36 85 VAL B CA 1
ATOM 2051 C C . VAL B 1 104 ? -26.051 4.433 -20.999 1.00 39.08 85 VAL B C 1
ATOM 2052 O O . VAL B 1 104 ? -26.510 3.400 -21.501 1.00 40.31 85 VAL B O 1
ATOM 2056 N N . ASP B 1 105 ? -24.806 4.490 -20.518 1.00 38.28 86 ASP B N 1
ATOM 2057 C CA . ASP B 1 105 ? -23.999 3.274 -20.466 1.00 38.75 86 ASP B CA 1
ATOM 2058 C C . ASP B 1 105 ? -24.649 2.210 -19.583 1.00 49.62 86 ASP B C 1
ATOM 2059 O O . ASP B 1 105 ? -24.671 1.025 -19.941 1.00 39.89 86 ASP B O 1
ATOM 2064 N N . GLY B 1 106 ? -25.196 2.613 -18.434 1.00 50.55 87 GLY B N 1
ATOM 2065 C CA . GLY B 1 106 ? -25.830 1.641 -17.553 1.00 37.45 87 GLY B CA 1
ATOM 2066 C C . GLY B 1 106 ? -27.090 1.042 -18.153 1.00 38.84 87 GLY B C 1
ATOM 2067 O O . GLY B 1 106 ? -27.291 -0.178 -18.123 1.00 39.99 87 GLY B O 1
ATOM 2068 N N . LEU B 1 107 ? -27.955 1.895 -18.708 1.00 49.29 88 LEU B N 1
ATOM 2069 C CA . LEU B 1 107 ? -29.191 1.425 -19.324 1.00 44.07 88 LEU B CA 1
ATOM 2070 C C . LEU B 1 107 ? -28.899 0.500 -20.495 1.00 48.06 88 LEU B C 1
ATOM 2071 O O . LEU B 1 107 ? -29.479 -0.586 -20.602 1.00 52.91 88 LEU B O 1
ATOM 2076 N N . GLU B 1 108 ? -27.998 0.917 -21.387 1.00 53.03 89 GLU B N 1
ATOM 2077 C CA . GLU B 1 108 ? -27.593 0.050 -22.488 1.00 44.46 89 GLU B CA 1
ATOM 2078 C C . GLU B 1 108 ? -27.026 -1.267 -21.977 1.00 45.02 89 GLU B C 1
ATOM 2079 O O . GLU B 1 108 ? -27.260 -2.324 -22.575 1.00 47.09 89 GLU B O 1
ATOM 2085 N N . ARG B 1 109 ? -26.281 -1.231 -20.869 1.00 43.46 90 ARG B N 1
ATOM 2086 C CA . ARG B 1 109 ? -25.615 -2.450 -20.422 1.00 44.21 90 ARG B CA 1
ATOM 2087 C C . ARG B 1 109 ? -26.591 -3.427 -19.778 1.00 56.49 90 ARG B C 1
ATOM 2088 O O . ARG B 1 109 ? -26.406 -4.643 -19.893 1.00 61.01 90 ARG B O 1
ATOM 2096 N N . THR B 1 110 ? -27.633 -2.927 -19.109 1.00 44.15 91 THR B N 1
ATOM 2097 C CA . THR B 1 110 ? -28.641 -3.808 -18.532 1.00 61.00 91 THR B CA 1
ATOM 2098 C C . THR B 1 110 ? -29.718 -4.227 -19.527 1.00 59.03 91 THR B C 1
ATOM 2099 O O . THR B 1 110 ? -30.340 -5.278 -19.335 1.00 49.15 91 THR B O 1
ATOM 2103 N N . VAL B 1 111 ? -29.953 -3.442 -20.580 1.00 66.66 92 VAL B N 1
ATOM 2104 C CA . VAL B 1 111 ? -30.924 -3.849 -21.592 1.00 61.93 92 VAL B CA 1
ATOM 2105 C C . VAL B 1 111 ? -30.384 -5.017 -22.410 1.00 57.85 92 VAL B C 1
ATOM 2106 O O . VAL B 1 111 ? -31.109 -5.977 -22.699 1.00 59.97 92 VAL B O 1
ATOM 2110 N N . ARG B 1 112 ? -29.102 -4.968 -22.777 1.00 60.37 93 ARG B N 1
ATOM 2111 C CA . ARG B 1 112 ? -28.492 -6.068 -23.513 1.00 54.30 93 ARG B CA 1
ATOM 2112 C C . ARG B 1 112 ? -28.094 -7.230 -22.610 1.00 54.95 93 ARG B C 1
ATOM 2113 O O . ARG B 1 112 ? -27.849 -8.330 -23.114 1.00 68.04 93 ARG B O 1
ATOM 2121 N N . ALA B 1 113 ? -28.029 -7.017 -21.292 1.00 52.92 94 ALA B N 1
ATOM 2122 C CA . ALA B 1 113 ? -27.719 -8.114 -20.381 1.00 68.82 94 ALA B CA 1
ATOM 2123 C C . ALA B 1 113 ? -28.952 -8.940 -20.039 1.00 77.21 94 ALA B C 1
ATOM 2124 O O . ALA B 1 113 ? -28.828 -10.128 -19.723 1.00 80.37 94 ALA B O 1
ATOM 2126 N N . ARG B 1 114 ? -30.138 -8.336 -20.088 1.00 84.72 95 ARG B N 1
ATOM 2127 C CA . ARG B 1 114 ? -31.387 -9.038 -19.831 1.00 82.12 95 ARG B CA 1
ATOM 2128 C C . ARG B 1 114 ? -32.075 -9.496 -21.108 1.00 87.71 95 ARG B C 1
ATOM 2129 O O . ARG B 1 114 ? -33.160 -10.081 -21.037 1.00 97.34 95 ARG B O 1
ATOM 2131 N N . GLY B 1 115 ? -31.476 -9.240 -22.270 1.00 70.82 96 GLY B N 1
ATOM 2132 C CA . GLY B 1 115 ? -32.027 -9.684 -23.534 1.00 72.07 96 GLY B CA 1
ATOM 2133 C C . GLY B 1 115 ? -33.332 -9.042 -23.942 1.00 63.56 96 GLY B C 1
ATOM 2134 O O . GLY B 1 115 ? -33.982 -9.537 -24.866 1.00 66.45 96 GLY B O 1
ATOM 2135 N N . ILE B 1 116 ? -33.735 -7.959 -23.294 1.00 72.40 97 ILE B N 1
ATOM 2136 C CA . ILE B 1 116 ? -35.007 -7.306 -23.580 1.00 74.20 97 ILE B CA 1
ATOM 2137 C C . ILE B 1 116 ? -34.820 -6.319 -24.721 1.00 60.81 97 ILE B C 1
ATOM 2138 O O . ILE B 1 116 ? -33.807 -5.614 -24.795 1.00 58.81 97 ILE B O 1
ATOM 2140 N N . VAL B 1 117 ? -35.801 -6.266 -25.617 1.00 65.64 98 VAL B N 1
ATOM 2141 C CA . VAL B 1 117 ? -35.816 -5.285 -26.696 1.00 70.41 98 VAL B CA 1
ATOM 2142 C C . VAL B 1 117 ? -36.485 -4.025 -26.158 1.00 71.40 98 VAL B C 1
ATOM 2143 O O . VAL B 1 117 ? -37.675 -4.031 -25.834 1.00 81.55 98 VAL B O 1
ATOM 2145 N N . LEU B 1 118 ? -35.714 -2.944 -26.052 1.00 58.33 99 LEU B N 1
ATOM 2146 C CA . LEU B 1 118 ? -36.214 -1.677 -25.518 1.00 56.38 99 LEU B CA 1
ATOM 2147 C C . LEU B 1 118 ? -35.445 -0.547 -26.189 1.00 55.30 99 LEU B C 1
ATOM 2148 O O . LEU B 1 118 ? -34.314 -0.231 -25.791 1.00 53.36 99 LEU B O 1
ATOM 2153 N N . PRO B 1 119 ? -36.026 0.083 -27.208 1.00 62.82 100 PRO B N 1
ATOM 2154 C CA . PRO B 1 119 ? -35.309 1.155 -27.914 1.00 64.83 100 PRO B CA 1
ATOM 2155 C C . PRO B 1 119 ? -35.241 2.428 -27.080 1.00 65.19 100 PRO B C 1
ATOM 2156 O O . PRO B 1 119 ? -36.237 2.867 -26.497 1.00 75.29 100 PRO B O 1
ATOM 2160 N N . MET B 1 120 ? -34.051 3.022 -27.034 1.00 65.69 101 MET B N 1
ATOM 2161 C CA . MET B 1 120 ? -33.814 4.258 -26.303 1.00 52.92 101 MET B CA 1
ATOM 2162 C C . MET B 1 120 ? -33.269 5.315 -27.253 1.00 51.25 101 MET B C 1
ATOM 2163 O O . MET B 1 120 ? -32.314 5.058 -27.992 1.00 53.64 101 MET B O 1
ATOM 2168 N N . SER B 1 121 ? -33.880 6.494 -27.233 1.00 54.11 102 SER B N 1
ATOM 2169 C CA . SER B 1 121 ? -33.400 7.654 -27.965 1.00 53.96 102 SER B CA 1
ATOM 2170 C C . SER B 1 121 ? -32.913 8.709 -26.980 1.00 49.06 102 SER B C 1
ATOM 2171 O O . SER B 1 121 ? -33.196 8.646 -25.780 1.00 48.06 102 SER B O 1
ATOM 2173 N N . VAL B 1 122 ? -32.161 9.681 -27.493 1.00 49.36 103 VAL B N 1
ATOM 2174 C CA . VAL B 1 122 ? -31.593 10.737 -26.663 1.00 47.86 103 VAL B CA 1
ATOM 2175 C C . VAL B 1 122 ? -31.843 12.082 -27.332 1.00 49.38 103 VAL B C 1
ATOM 2176 O O . VAL B 1 122 ? -31.381 12.320 -28.454 1.00 67.96 103 VAL B O 1
ATOM 2180 N N . GLU B 1 123 ? -32.571 12.952 -26.641 1.00 62.98 104 GLU B N 1
ATOM 2181 C CA . GLU B 1 123 ? -32.797 14.342 -26.996 1.00 71.64 104 GLU B CA 1
ATOM 2182 C C . GLU B 1 123 ? -31.987 15.229 -26.057 1.00 59.69 104 GLU B C 1
ATOM 2183 O O . GLU B 1 123 ? -31.654 14.838 -24.936 1.00 65.92 104 GLU B O 1
ATOM 2189 N N . PHE B 1 124 ? -31.668 16.434 -26.523 1.00 50.57 105 PHE B N 1
ATOM 2190 C CA . PHE B 1 124 ? -30.851 17.372 -25.766 1.00 58.80 105 PHE B CA 1
ATOM 2191 C C . PHE B 1 124 ? -31.557 18.716 -25.667 1.00 51.49 105 PHE B C 1
ATOM 2192 O O . PHE B 1 124 ? -32.169 19.175 -26.635 1.00 54.93 105 PHE B O 1
ATOM 2200 N N . VAL B 1 125 ? -31.474 19.338 -24.491 1.00 50.60 106 VAL B N 1
ATOM 2201 C CA . VAL B 1 125 ? -31.966 20.692 -24.267 1.00 52.29 106 VAL B CA 1
ATOM 2202 C C . VAL B 1 125 ? -30.910 21.459 -23.479 1.00 71.61 106 VAL B C 1
ATOM 2203 O O . VAL B 1 125 ? -29.827 20.944 -23.190 1.00 72.60 106 VAL B O 1
ATOM 2207 N N . ARG B 1 126 ? -31.230 22.703 -23.132 1.00 66.70 107 ARG B N 1
ATOM 2208 C CA . ARG B 1 126 ? -30.317 23.549 -22.367 1.00 62.34 107 ARG B CA 1
ATOM 2209 C C . ARG B 1 126 ? -31.070 24.664 -21.645 1.00 75.96 107 ARG B C 1
ATOM 2210 O O . ARG B 1 126 ? -30.876 24.884 -20.448 1.00 84.04 107 ARG B O 1
ATOM 2212 N N . LYS B 1 151 ? -43.245 13.967 -28.840 1.00 94.89 132 LYS B N 1
ATOM 2213 C CA . LYS B 1 151 ? -44.697 13.835 -28.784 1.00 104.13 132 LYS B CA 1
ATOM 2214 C C . LYS B 1 151 ? -45.126 12.371 -28.750 1.00 103.99 132 LYS B C 1
ATOM 2215 O O . LYS B 1 151 ? -44.736 11.583 -29.613 1.00 98.44 132 LYS B O 1
ATOM 2217 N N . ASP B 1 152 ? -45.934 12.027 -27.744 1.00 98.90 133 ASP B N 1
ATOM 2218 C CA . ASP B 1 152 ? -46.461 10.671 -27.564 1.00 91.93 133 ASP B CA 1
ATOM 2219 C C . ASP B 1 152 ? -45.335 9.662 -27.343 1.00 86.95 133 ASP B C 1
ATOM 2220 O O . ASP B 1 152 ? -45.356 8.550 -27.874 1.00 76.41 133 ASP B O 1
ATOM 2225 N N . LYS B 1 153 ? -44.345 10.056 -26.546 1.00 89.07 134 LYS B N 1
ATOM 2226 C CA . LYS B 1 153 ? -43.233 9.192 -26.183 1.00 82.57 134 LYS B CA 1
ATOM 2227 C C . LYS B 1 153 ? -43.038 9.225 -24.674 1.00 70.19 134 LYS B C 1
ATOM 2228 O O . LYS B 1 153 ? -43.595 10.069 -23.967 1.00 66.72 134 LYS B O 1
ATOM 2234 N N . ASN B 1 154 ? -42.236 8.281 -24.185 1.00 64.97 135 ASN B N 1
ATOM 2235 C CA . ASN B 1 154 ? -41.942 8.150 -22.759 1.00 59.11 135 ASN B CA 1
ATOM 2236 C C . ASN B 1 154 ? -40.664 8.925 -22.469 1.00 50.94 135 ASN B C 1
ATOM 2237 O O . ASN B 1 154 ? -39.556 8.406 -22.593 1.00 49.70 135 ASN B O 1
ATOM 2242 N N . VAL B 1 155 ? -40.821 10.182 -22.071 1.00 50.76 136 VAL B N 1
ATOM 2243 C CA . VAL B 1 155 ? -39.680 11.060 -21.837 1.00 49.21 136 VAL B CA 1
ATOM 2244 C C . VAL B 1 155 ? -39.160 10.852 -20.421 1.00 47.16 136 VAL B C 1
ATOM 2245 O O . VAL B 1 155 ? -39.921 10.916 -19.449 1.00 47.28 136 VAL B O 1
ATOM 2249 N N . LEU B 1 156 ? -37.859 10.600 -20.302 1.00 51.06 137 LEU B N 1
ATOM 2250 C CA . LEU B 1 156 ? -37.177 10.509 -19.015 1.00 49.83 137 LEU B CA 1
ATOM 2251 C C . LEU B 1 156 ? -36.215 11.685 -18.915 1.00 42.87 137 LEU B C 1
ATOM 2252 O O . LEU B 1 156 ? -35.195 11.721 -19.613 1.00 44.51 137 LEU B O 1
ATOM 2257 N N . VAL B 1 157 ? -36.539 12.644 -18.056 1.00 53.63 138 VAL B N 1
ATOM 2258 C CA . VAL B 1 157 ? -35.709 13.833 -17.899 1.00 53.78 138 VAL B CA 1
ATOM 2259 C C . VAL B 1 157 ? -34.463 13.469 -17.104 1.00 40.70 138 VAL B C 1
ATOM 2260 O O . VAL B 1 157 ? -34.545 12.810 -16.059 1.00 39.82 138 VAL B O 1
ATOM 2264 N N . VAL B 1 158 ? -33.304 13.894 -17.602 1.00 51.29 139 VAL B N 1
ATOM 2265 C CA . VAL B 1 158 ? -32.009 13.613 -16.994 1.00 45.73 139 VAL B CA 1
ATOM 2266 C C . VAL B 1 158 ? -31.356 14.951 -16.673 1.00 39.05 139 VAL B C 1
ATOM 2267 O O . VAL B 1 158 ? -30.859 15.645 -17.574 1.00 60.60 139 VAL B O 1
ATOM 2271 N N . GLU B 1 159 ? -31.360 15.313 -15.393 1.00 44.40 140 GLU B N 1
ATOM 2272 C CA . GLU B 1 159 ? -30.809 16.569 -14.909 1.00 63.59 140 GLU B CA 1
ATOM 2273 C C . GLU B 1 159 ? -29.748 16.291 -13.850 1.00 57.37 140 GLU B C 1
ATOM 2274 O O . GLU B 1 159 ? -29.634 15.182 -13.322 1.00 54.87 140 GLU B O 1
ATOM 2280 N N . ASP B 1 160 ? -28.975 17.327 -13.527 1.00 46.60 141 ASP B N 1
ATOM 2281 C CA . ASP B 1 160 ? -27.828 17.170 -12.639 1.00 46.82 141 ASP B CA 1
ATOM 2282 C C . ASP B 1 160 ? -28.233 17.211 -11.166 1.00 52.34 141 ASP B C 1
ATOM 2283 O O . ASP B 1 160 ? -28.008 16.249 -10.424 1.00 47.38 141 ASP B O 1
ATOM 2288 N N . ILE B 1 161 ? -28.825 18.322 -10.718 1.00 53.22 142 ILE B N 1
ATOM 2289 C CA . ILE B 1 161 ? -29.230 18.480 -9.326 1.00 51.77 142 ILE B CA 1
ATOM 2290 C C . ILE B 1 161 ? -30.510 19.308 -9.264 1.00 58.47 142 ILE B C 1
ATOM 2291 O O . ILE B 1 161 ? -30.818 20.092 -10.165 1.00 69.35 142 ILE B O 1
ATOM 2296 N N . ILE B 1 162 ? -31.267 19.108 -8.186 1.00 49.54 143 ILE B N 1
ATOM 2297 C CA . ILE B 1 162 ? -32.505 19.836 -7.929 1.00 42.90 143 ILE B CA 1
ATOM 2298 C C . ILE B 1 162 ? -32.431 20.419 -6.524 1.00 48.64 143 ILE B C 1
ATOM 2299 O O . ILE B 1 162 ? -32.306 19.672 -5.546 1.00 62.38 143 ILE B O 1
ATOM 2304 N N . ASP B 1 163 ? -32.511 21.747 -6.424 1.00 48.61 144 ASP B N 1
ATOM 2305 C CA . ASP B 1 163 ? -32.502 22.416 -5.128 1.00 65.16 144 ASP B CA 1
ATOM 2306 C C . ASP B 1 163 ? -33.913 22.834 -4.737 1.00 68.45 144 ASP B C 1
ATOM 2307 O O . ASP B 1 163 ? -34.507 22.257 -3.821 1.00 68.10 144 ASP B O 1
ATOM 2309 N N . THR B 1 164 ? -34.459 23.834 -5.428 1.00 71.05 145 THR B N 1
ATOM 2310 C CA . THR B 1 164 ? -35.810 24.301 -5.141 1.00 79.17 145 THR B CA 1
ATOM 2311 C C . THR B 1 164 ? -36.855 23.626 -6.021 1.00 80.34 145 THR B C 1
ATOM 2312 O O . THR B 1 164 ? -37.972 23.364 -5.562 1.00 80.39 145 THR B O 1
ATOM 2316 N N . GLY B 1 165 ? -36.515 23.336 -7.275 1.00 73.15 146 GLY B N 1
ATOM 2317 C CA . GLY B 1 165 ? -37.428 22.698 -8.203 1.00 68.66 146 GLY B CA 1
ATOM 2318 C C . GLY B 1 165 ? -38.003 23.612 -9.262 1.00 74.86 146 GLY B C 1
ATOM 2319 O O . GLY B 1 165 ? -38.879 23.176 -10.019 1.00 93.50 146 GLY B O 1
ATOM 2320 N N . LYS B 1 166 ? -37.545 24.861 -9.339 1.00 72.99 147 LYS B N 1
ATOM 2321 C CA . LYS B 1 166 ? -38.063 25.798 -10.331 1.00 78.73 147 LYS B CA 1
ATOM 2322 C C . LYS B 1 166 ? -37.786 25.307 -11.749 1.00 81.77 147 LYS B C 1
ATOM 2323 O O . LYS B 1 166 ? -38.691 25.256 -12.595 1.00 98.84 147 LYS B O 1
ATOM 2329 N N . THR B 1 167 ? -36.536 24.919 -12.017 1.00 68.50 148 THR B N 1
ATOM 2330 C CA . THR B 1 167 ? -36.149 24.480 -13.355 1.00 76.22 148 THR B CA 1
ATOM 2331 C C . THR B 1 167 ? -36.937 23.248 -13.784 1.00 65.49 148 THR B C 1
ATOM 2332 O O . THR B 1 167 ? -37.506 23.211 -14.882 1.00 67.01 148 THR B O 1
ATOM 2336 N N . ILE B 1 168 ? -36.982 22.225 -12.927 1.00 63.06 149 ILE B N 1
ATOM 2337 C CA . ILE B 1 168 ? -37.665 20.988 -13.290 1.00 62.17 149 ILE B CA 1
ATOM 2338 C C . ILE B 1 168 ? -39.164 21.223 -13.436 1.00 67.39 149 ILE B C 1
ATOM 2339 O O . ILE B 1 168 ? -39.833 20.539 -14.223 1.00 64.53 149 ILE B O 1
ATOM 2344 N N . THR B 1 169 ? -39.714 22.196 -12.705 1.00 67.87 150 THR B N 1
ATOM 2345 C CA . THR B 1 169 ? -41.127 22.526 -12.858 1.00 75.60 150 THR B CA 1
ATOM 2346 C C . THR B 1 169 ? -41.390 23.159 -14.218 1.00 74.78 150 THR B C 1
ATOM 2347 O O . THR B 1 169 ? -42.341 22.783 -14.916 1.00 76.32 150 THR B O 1
ATOM 2349 N N . LYS B 1 170 ? -40.552 24.122 -14.613 1.00 86.91 151 LYS B N 1
ATOM 2350 C CA . LYS B 1 170 ? -40.715 24.752 -15.921 1.00 89.28 151 LYS B CA 1
ATOM 2351 C C . LYS B 1 170 ? -40.560 23.735 -17.047 1.00 95.60 151 LYS B C 1
ATOM 2352 O O . LYS B 1 170 ? -41.378 23.685 -17.975 1.00 109.97 151 LYS B O 1
ATOM 2354 N N . LEU B 1 171 ? -39.513 22.908 -16.976 1.00 80.10 152 LEU B N 1
ATOM 2355 C CA . LEU B 1 171 ? -39.267 21.923 -18.026 1.00 80.00 152 LEU B CA 1
ATOM 2356 C C . LEU B 1 171 ? -40.404 20.911 -18.112 1.00 85.18 152 LEU B C 1
ATOM 2357 O O . LEU B 1 171 ? -40.884 20.589 -19.206 1.00 91.89 152 LEU B O 1
ATOM 2359 N N . ILE B 1 172 ? -40.848 20.397 -16.961 1.00 84.64 153 ILE B N 1
ATOM 2360 C CA . ILE B 1 172 ? -41.943 19.430 -16.955 1.00 75.27 153 ILE B CA 1
ATOM 2361 C C . ILE B 1 172 ? -43.211 20.057 -17.521 1.00 79.03 153 ILE B C 1
ATOM 2362 O O . ILE B 1 172 ? -43.970 19.408 -18.254 1.00 84.15 153 ILE B O 1
ATOM 2364 N N . SER B 1 173 ? -43.459 21.330 -17.195 1.00 87.16 154 SER B N 1
ATOM 2365 C CA . SER B 1 173 ? -44.623 22.020 -17.743 1.00 99.82 154 SER B CA 1
ATOM 2366 C C . SER B 1 173 ? -44.525 22.149 -19.257 1.00 102.68 154 SER B C 1
ATOM 2367 O O . SER B 1 173 ? -45.532 22.028 -19.965 1.00 103.45 154 SER B O 1
ATOM 2370 N N . HIS B 1 174 ? -43.319 22.403 -19.771 1.00 98.59 155 HIS B N 1
ATOM 2371 C CA . HIS B 1 174 ? -43.128 22.424 -21.218 1.00 93.06 155 HIS B CA 1
ATOM 2372 C C . HIS B 1 174 ? -43.386 21.051 -21.826 1.00 88.04 155 HIS B C 1
ATOM 2373 O O . HIS B 1 174 ? -43.916 20.946 -22.939 1.00 94.26 155 HIS B O 1
ATOM 2380 N N . LEU B 1 175 ? -43.024 19.983 -21.107 1.00 80.85 156 LEU B N 1
ATOM 2381 C CA . LEU B 1 175 ? -43.235 18.635 -21.626 1.00 82.15 156 LEU B CA 1
ATOM 2382 C C . LEU B 1 175 ? -44.711 18.254 -21.635 1.00 90.20 156 LEU B C 1
ATOM 2383 O O . LEU B 1 175 ? -45.152 17.510 -22.520 1.00 85.96 156 LEU B O 1
ATOM 2385 N N . ASP B 1 176 ? -45.488 18.756 -20.671 1.00 95.83 157 ASP B N 1
ATOM 2386 C CA . ASP B 1 176 ? -46.912 18.444 -20.587 1.00 92.28 157 ASP B CA 1
ATOM 2387 C C . ASP B 1 176 ? -47.724 19.000 -21.752 1.00 97.32 157 ASP B C 1
ATOM 2388 O O . ASP B 1 176 ? -48.876 18.588 -21.926 1.00 105.29 157 ASP B O 1
ATOM 2390 N N . SER B 1 177 ? -47.166 19.910 -22.548 1.00 93.51 158 SER B N 1
ATOM 2391 C CA . SER B 1 177 ? -47.905 20.489 -23.665 1.00 101.20 158 SER B CA 1
ATOM 2392 C C . SER B 1 177 ? -47.757 19.692 -24.953 1.00 106.83 158 SER B C 1
ATOM 2393 O O . SER B 1 177 ? -48.632 19.773 -25.824 1.00 110.46 158 SER B O 1
ATOM 2396 N N . LEU B 1 178 ? -46.677 18.928 -25.095 1.00 101.50 159 LEU B N 1
ATOM 2397 C CA . LEU B 1 178 ? -46.390 18.184 -26.314 1.00 102.65 159 LEU B CA 1
ATOM 2398 C C . LEU B 1 178 ? -47.097 16.834 -26.371 1.00 106.48 159 LEU B C 1
ATOM 2399 O O . LEU B 1 178 ? -46.820 16.044 -27.281 1.00 105.26 159 LEU B O 1
ATOM 2401 N N . SER B 1 179 ? -47.993 16.554 -25.423 1.00 112.58 160 SER B N 1
ATOM 2402 C CA . SER B 1 179 ? -48.763 15.309 -25.381 1.00 112.74 160 SER B CA 1
ATOM 2403 C C . SER B 1 179 ? -47.841 14.088 -25.353 1.00 99.20 160 SER B C 1
ATOM 2404 O O . SER B 1 179 ? -47.890 13.211 -26.218 1.00 100.78 160 SER B O 1
ATOM 2406 N N . THR B 1 180 ? -46.990 14.049 -24.332 1.00 89.66 161 THR B N 1
ATOM 2407 C CA . THR B 1 180 ? -46.092 12.922 -24.139 1.00 78.63 161 THR B CA 1
ATOM 2408 C C . THR B 1 180 ? -46.847 11.741 -23.540 1.00 70.02 161 THR B C 1
ATOM 2409 O O . THR B 1 180 ? -47.835 11.910 -22.820 1.00 87.49 161 THR B O 1
ATOM 2411 N N . LYS B 1 181 ? -46.380 10.532 -23.858 1.00 64.22 162 LYS B N 1
ATOM 2412 C CA . LYS B 1 181 ? -46.992 9.338 -23.283 1.00 64.10 162 LYS B CA 1
ATOM 2413 C C . LYS B 1 181 ? -46.741 9.270 -21.782 1.00 60.46 162 LYS B C 1
ATOM 2414 O O . LYS B 1 181 ? -47.650 8.970 -20.999 1.00 61.37 162 LYS B O 1
ATOM 2420 N N . SER B 1 182 ? -45.509 9.545 -21.365 1.00 57.93 163 SER B N 1
ATOM 2421 C CA . SER B 1 182 ? -45.156 9.589 -19.956 1.00 62.55 163 SER B CA 1
ATOM 2422 C C . SER B 1 182 ? -44.064 10.628 -19.777 1.00 55.16 163 SER B C 1
ATOM 2423 O O . SER B 1 182 ? -43.322 10.943 -20.711 1.00 54.95 163 SER B O 1
ATOM 2425 N N . VAL B 1 183 ? -43.982 11.168 -18.564 1.00 55.09 164 VAL B N 1
ATOM 2426 C CA . VAL B 1 183 ? -42.973 12.155 -18.192 1.00 54.60 164 VAL B CA 1
ATOM 2427 C C . VAL B 1 183 ? -42.428 11.734 -16.833 1.00 62.10 164 VAL B C 1
ATOM 2428 O O . VAL B 1 183 ? -43.073 11.952 -15.801 1.00 63.84 164 VAL B O 1
ATOM 2432 N N . LYS B 1 184 ? -41.252 11.113 -16.827 1.00 60.03 165 LYS B N 1
ATOM 2433 C CA . LYS B 1 184 ? -40.541 10.762 -15.607 1.00 56.42 165 LYS B CA 1
ATOM 2434 C C . LYS B 1 184 ? -39.229 11.534 -15.556 1.00 47.69 165 LYS B C 1
ATOM 2435 O O . LYS B 1 184 ? -38.700 11.965 -16.584 1.00 44.97 165 LYS B O 1
ATOM 2441 N N . VAL B 1 185 ? -38.707 11.718 -14.345 1.00 51.31 166 VAL B N 1
ATOM 2442 C CA . VAL B 1 185 ? -37.510 12.523 -14.125 1.00 47.91 166 VAL B CA 1
ATOM 2443 C C . VAL B 1 185 ? -36.506 11.710 -13.323 1.00 39.48 166 VAL B C 1
ATOM 2444 O O . VAL B 1 185 ? -36.852 11.135 -12.286 1.00 38.69 166 VAL B O 1
ATOM 2448 N N . ALA B 1 186 ? -35.264 11.671 -13.801 1.00 54.83 167 ALA B N 1
ATOM 2449 C CA . ALA B 1 186 ? -34.153 11.055 -13.087 1.00 48.03 167 ALA B CA 1
ATOM 2450 C C . ALA B 1 186 ? -33.159 12.147 -12.718 1.00 35.51 167 ALA B C 1
ATOM 2451 O O . ALA B 1 186 ? -32.658 12.856 -13.596 1.00 56.46 167 ALA B O 1
ATOM 2453 N N . SER B 1 187 ? -32.884 12.284 -11.425 1.00 40.49 168 SER B N 1
ATOM 2454 C CA . SER B 1 187 ? -31.971 13.296 -10.916 1.00 42.46 168 SER B CA 1
ATOM 2455 C C . SER B 1 187 ? -30.804 12.617 -10.215 1.00 36.54 168 SER B C 1
ATOM 2456 O O . SER B 1 187 ? -30.989 11.626 -9.503 1.00 31.76 168 SER B O 1
ATOM 2459 N N . LEU B 1 188 ? -29.602 13.152 -10.427 1.00 35.87 169 LEU B N 1
ATOM 2460 C CA . LEU B 1 188 ? -28.420 12.590 -9.785 1.00 32.76 169 LEU B CA 1
ATOM 2461 C C . LEU B 1 188 ? -28.344 12.995 -8.318 1.00 31.59 169 LEU B C 1
ATOM 2462 O O . LEU B 1 188 ? -28.135 12.148 -7.442 1.00 30.19 169 LEU B O 1
ATOM 2467 N N . LEU B 1 189 ? -28.522 14.282 -8.033 1.00 33.83 170 LEU B N 1
ATOM 2468 C CA . LEU B 1 189 ? -28.454 14.802 -6.678 1.00 43.65 170 LEU B CA 1
ATOM 2469 C C . LEU B 1 189 ? -29.735 15.548 -6.331 1.00 47.39 170 LEU B C 1
ATOM 2470 O O . LEU B 1 189 ? -30.411 16.099 -7.205 1.00 42.65 170 LEU B O 1
ATOM 2475 N N . VAL B 1 190 ? -30.062 15.555 -5.040 1.00 48.04 171 VAL B N 1
ATOM 2476 C CA . VAL B 1 190 ? -31.203 16.296 -4.509 1.00 47.14 171 VAL B CA 1
ATOM 2477 C C . VAL B 1 190 ? -30.746 17.017 -3.249 1.00 49.60 171 VAL B C 1
ATOM 2478 O O . VAL B 1 190 ? -30.306 16.375 -2.288 1.00 40.46 171 VAL B O 1
ATOM 2482 N N . LYS B 1 191 ? -30.845 18.343 -3.249 1.00 44.47 172 LYS B N 1
ATOM 2483 C CA . LYS B 1 191 ? -30.443 19.133 -2.094 1.00 51.40 172 LYS B CA 1
ATOM 2484 C C . LYS B 1 191 ? -31.493 19.033 -0.996 1.00 58.81 172 LYS B C 1
ATOM 2485 O O . LYS B 1 191 ? -32.675 19.309 -1.226 1.00 67.92 172 LYS B O 1
ATOM 2491 N N . ARG B 1 192 ? -31.057 18.639 0.197 1.00 57.46 173 ARG B N 1
ATOM 2492 C CA . ARG B 1 192 ? -31.943 18.538 1.352 1.00 60.02 173 ARG B CA 1
ATOM 2493 C C . ARG B 1 192 ? -32.143 19.930 1.936 1.00 59.53 173 ARG B C 1
ATOM 2494 O O . ARG B 1 192 ? -31.228 20.492 2.547 1.00 52.37 173 ARG B O 1
ATOM 2502 N N . THR B 1 193 ? -33.334 20.490 1.751 1.00 58.88 174 THR B N 1
ATOM 2503 C CA . THR B 1 193 ? -33.640 21.842 2.189 1.00 69.68 174 THR B CA 1
ATOM 2504 C C . THR B 1 193 ? -34.591 21.817 3.379 1.00 75.32 174 THR B C 1
ATOM 2505 O O . THR B 1 193 ? -35.252 20.812 3.657 1.00 74.69 174 THR B O 1
ATOM 2509 N N . SER B 1 194 ? -34.644 22.943 4.087 1.00 75.32 175 SER B N 1
ATOM 2510 C CA . SER B 1 194 ? -35.534 23.101 5.235 1.00 79.19 175 SER B CA 1
ATOM 2511 C C . SER B 1 194 ? -36.420 24.334 5.055 1.00 81.65 175 SER B C 1
ATOM 2512 O O . SER B 1 194 ? -35.931 25.463 5.101 1.00 83.88 175 SER B O 1
ATOM 2514 N N . PRO B 1 195 ? -37.735 24.126 4.862 1.00 72.65 176 PRO B N 1
ATOM 2515 C CA . PRO B 1 195 ? -38.443 22.839 4.873 1.00 78.45 176 PRO B CA 1
ATOM 2516 C C . PRO B 1 195 ? -38.141 21.967 3.658 1.00 79.46 176 PRO B C 1
ATOM 2517 O O . PRO B 1 195 ? -37.645 22.477 2.651 1.00 70.96 176 PRO B O 1
ATOM 2521 N N . ARG B 1 196 ? -38.423 20.670 3.769 1.00 88.98 177 ARG B N 1
ATOM 2522 C CA . ARG B 1 196 ? -38.156 19.748 2.674 1.00 83.56 177 ARG B CA 1
ATOM 2523 C C . ARG B 1 196 ? -38.913 20.176 1.425 1.00 87.76 177 ARG B C 1
ATOM 2524 O O . ARG B 1 196 ? -40.069 20.602 1.495 1.00 93.90 177 ARG B O 1
ATOM 2526 N N . ASN B 1 197 ? -38.245 20.072 0.278 1.00 80.09 178 ASN B N 1
ATOM 2527 C CA . ASN B 1 197 ? -38.844 20.506 -0.975 1.00 78.69 178 ASN B CA 1
ATOM 2528 C C . ASN B 1 197 ? -40.110 19.709 -1.266 1.00 76.91 178 ASN B C 1
ATOM 2529 O O . ASN B 1 197 ? -40.181 18.505 -1.006 1.00 69.51 178 ASN B O 1
ATOM 2534 N N . ASP B 1 198 ? -41.115 20.398 -1.813 1.00 87.98 179 ASP B N 1
ATOM 2535 C CA . ASP B 1 198 ? -42.419 19.776 -2.016 1.00 95.03 179 ASP B CA 1
ATOM 2536 C C . ASP B 1 198 ? -42.363 18.638 -3.029 1.00 92.35 179 ASP B C 1
ATOM 2537 O O . ASP B 1 198 ? -43.150 17.690 -2.933 1.00 86.88 179 ASP B O 1
ATOM 2539 N N . TYR B 1 199 ? -41.451 18.701 -3.994 1.00 83.29 180 TYR B N 1
ATOM 2540 C CA . TYR B 1 199 ? -41.401 17.708 -5.053 1.00 73.31 180 TYR B CA 1
ATOM 2541 C C . TYR B 1 199 ? -40.105 16.908 -5.003 1.00 63.92 180 TYR B C 1
ATOM 2542 O O . TYR B 1 199 ? -39.056 17.406 -4.585 1.00 68.07 180 TYR B O 1
ATOM 2551 N N . ARG B 1 200 ? -40.199 15.653 -5.447 1.00 60.24 181 ARG B N 1
ATOM 2552 C CA . ARG B 1 200 ? -39.105 14.698 -5.480 1.00 57.04 181 ARG B CA 1
ATOM 2553 C C . ARG B 1 200 ? -39.193 13.894 -6.771 1.00 51.35 181 ARG B C 1
ATOM 2554 O O . ARG B 1 200 ? -40.295 13.505 -7.185 1.00 55.09 181 ARG B O 1
ATOM 2562 N N . PRO B 1 201 ? -38.065 13.637 -7.426 1.00 47.97 182 PRO B N 1
ATOM 2563 C CA . PRO B 1 201 ? -38.096 12.949 -8.723 1.00 46.52 182 PRO B CA 1
ATOM 2564 C C . PRO B 1 201 ? -38.481 11.483 -8.584 1.00 41.28 182 PRO B C 1
ATOM 2565 O O . PRO B 1 201 ? -38.582 10.927 -7.488 1.00 50.84 182 PRO B O 1
ATOM 2569 N N . ASP B 1 202 ? -38.694 10.852 -9.742 1.00 40.62 183 ASP B N 1
ATOM 2570 C CA . ASP B 1 202 ? -39.058 9.438 -9.758 1.00 38.83 183 ASP B CA 1
ATOM 2571 C C . ASP B 1 202 ? -37.852 8.556 -9.460 1.00 35.50 183 ASP B C 1
ATOM 2572 O O . ASP B 1 202 ? -37.981 7.519 -8.799 1.00 49.66 183 ASP B O 1
ATOM 2577 N N . PHE B 1 203 ? -36.674 8.952 -9.938 1.00 43.90 184 PHE B N 1
ATOM 2578 C CA . PHE B 1 203 ? -35.423 8.259 -9.657 1.00 40.84 184 PHE B CA 1
ATOM 2579 C C . PHE B 1 203 ? -34.411 9.275 -9.150 1.00 41.53 184 PHE B C 1
ATOM 2580 O O . PHE B 1 203 ? -34.255 10.346 -9.743 1.00 51.75 184 PHE B O 1
ATOM 2588 N N . VAL B 1 204 ? -33.733 8.943 -8.053 1.00 40.44 185 VAL B N 1
ATOM 2589 C CA . VAL B 1 204 ? -32.741 9.821 -7.445 1.00 40.78 185 VAL B CA 1
ATOM 2590 C C . VAL B 1 204 ? -31.493 9.008 -7.132 1.00 28.49 185 VAL B C 1
ATOM 2591 O O . VAL B 1 204 ? -31.586 7.861 -6.683 1.00 36.62 185 VAL B O 1
ATOM 2595 N N . GLY B 1 205 ? -30.327 9.603 -7.377 1.00 30.10 186 GLY B N 1
ATOM 2596 C CA . GLY B 1 205 ? -29.063 8.971 -7.056 1.00 26.47 186 GLY B CA 1
ATOM 2597 C C . GLY B 1 205 ? -28.623 9.209 -5.625 1.00 31.49 186 GLY B C 1
ATOM 2598 O O . GLY B 1 205 ? -28.469 8.259 -4.852 1.00 25.65 186 GLY B O 1
ATOM 2599 N N . PHE B 1 206 ? -28.419 10.473 -5.258 1.00 34.38 187 PHE B N 1
ATOM 2600 C CA . PHE B 1 206 ? -27.951 10.832 -3.926 1.00 28.96 187 PHE B CA 1
ATOM 2601 C C . PHE B 1 206 ? -28.738 12.025 -3.407 1.00 31.40 187 PHE B C 1
ATOM 2602 O O . PHE B 1 206 ? -29.070 12.936 -4.168 1.00 32.79 187 PHE B O 1
ATOM 2610 N N . GLU B 1 207 ? -29.023 12.016 -2.106 1.00 35.33 188 GLU B N 1
ATOM 2611 C CA . GLU B 1 207 ? -29.608 13.158 -1.407 1.00 34.69 188 GLU B CA 1
ATOM 2612 C C . GLU B 1 207 ? -28.506 13.790 -0.565 1.00 43.92 188 GLU B C 1
ATOM 2613 O O . GLU B 1 207 ? -28.029 13.183 0.400 1.00 34.51 188 GLU B O 1
ATOM 2619 N N . VAL B 1 208 ? -28.105 15.003 -0.930 1.00 44.41 189 VAL B N 1
ATOM 2620 C CA . VAL B 1 208 ? -26.917 15.632 -0.358 1.00 42.01 189 VAL B CA 1
ATOM 2621 C C . VAL B 1 208 ? -27.323 16.821 0.506 1.00 46.33 189 VAL B C 1
ATOM 2622 O O . VAL B 1 208 ? -28.433 17.351 0.346 1.00 41.83 189 VAL B O 1
ATOM 2626 N N . PRO B 1 209 ? -26.474 17.265 1.433 1.00 48.79 190 PRO B N 1
ATOM 2627 C CA . PRO B 1 209 ? -26.809 18.443 2.243 1.00 47.68 190 PRO B CA 1
ATOM 2628 C C . PRO B 1 209 ? -26.919 19.701 1.393 1.00 53.40 190 PRO B C 1
ATOM 2629 O O . PRO B 1 209 ? -26.536 19.742 0.222 1.00 57.87 190 PRO B O 1
ATOM 2633 N N . ASN B 1 210 ? -27.458 20.752 2.015 1.00 48.69 191 ASN B N 1
ATOM 2634 C CA . ASN B 1 210 ? -27.647 22.043 1.351 1.00 57.95 191 ASN B CA 1
ATOM 2635 C C . ASN B 1 210 ? -26.316 22.797 1.323 1.00 60.39 191 ASN B C 1
ATOM 2636 O O . ASN B 1 210 ? -26.093 23.784 2.028 1.00 73.07 191 ASN B O 1
ATOM 2641 N N . ARG B 1 211 ? -25.415 22.299 0.481 1.00 62.91 192 ARG B N 1
ATOM 2642 C CA . ARG B 1 211 ? -24.125 22.929 0.248 1.00 58.90 192 ARG B CA 1
ATOM 2643 C C . ARG B 1 211 ? -23.830 22.890 -1.242 1.00 62.07 192 ARG B C 1
ATOM 2644 O O . ARG B 1 211 ? -24.104 21.888 -1.909 1.00 67.26 192 ARG B O 1
ATOM 2652 N N . PHE B 1 212 ? -23.284 23.987 -1.761 1.00 50.33 193 PHE B N 1
ATOM 2653 C CA . PHE B 1 212 ? -23.010 24.074 -3.189 1.00 49.77 193 PHE B CA 1
ATOM 2654 C C . PHE B 1 212 ? -21.945 23.059 -3.581 1.00 53.96 193 PHE B C 1
ATOM 2655 O O . PHE B 1 212 ? -20.864 23.013 -2.988 1.00 54.56 193 PHE B O 1
ATOM 2663 N N . VAL B 1 213 ? -22.258 22.238 -4.579 1.00 57.09 194 VAL B N 1
ATOM 2664 C CA . VAL B 1 213 ? -21.367 21.178 -5.028 1.00 42.45 194 VAL B CA 1
ATOM 2665 C C . VAL B 1 213 ? -20.988 21.426 -6.480 1.00 42.48 194 VAL B C 1
ATOM 2666 O O . VAL B 1 213 ? -21.749 22.013 -7.255 1.00 57.10 194 VAL B O 1
ATOM 2670 N N . VAL B 1 214 ? -19.786 20.979 -6.840 1.00 50.93 195 VAL B N 1
ATOM 2671 C CA . VAL B 1 214 ? -19.253 21.100 -8.190 1.00 49.59 195 VAL B CA 1
ATOM 2672 C C . VAL B 1 214 ? -18.617 19.773 -8.571 1.00 44.63 195 VAL B C 1
ATOM 2673 O O . VAL B 1 214 ? -18.445 18.882 -7.741 1.00 37.31 195 VAL B O 1
ATOM 2677 N N . GLY B 1 215 ? -18.253 19.659 -9.843 1.00 38.39 196 GLY B N 1
ATOM 2678 C CA . GLY B 1 215 ? -17.649 18.452 -10.363 1.00 48.09 196 GLY B CA 1
ATOM 2679 C C . GLY B 1 215 ? -18.676 17.513 -10.972 1.00 47.94 196 GLY B C 1
ATOM 2680 O O . GLY B 1 215 ? -19.877 17.589 -10.702 1.00 35.10 196 GLY B O 1
ATOM 2681 N N . TYR B 1 216 ? -18.180 16.591 -11.804 1.00 51.51 197 TYR B N 1
ATOM 2682 C CA . TYR B 1 216 ? -19.034 15.678 -12.567 1.00 32.26 197 TYR B CA 1
ATOM 2683 C C . TYR B 1 216 ? -20.013 16.470 -13.433 1.00 33.78 197 TYR B C 1
ATOM 2684 O O . TYR B 1 216 ? -21.205 16.161 -13.504 1.00 35.92 197 TYR B O 1
ATOM 2693 N N . ALA B 1 217 ? -19.492 17.514 -14.079 1.00 36.74 198 ALA B N 1
ATOM 2694 C CA . ALA B 1 217 ? -20.185 18.495 -14.911 1.00 42.75 198 ALA B CA 1
ATOM 2695 C C . ALA B 1 217 ? -21.063 19.453 -14.108 1.00 47.63 198 ALA B C 1
ATOM 2696 O O . ALA B 1 217 ? -21.665 20.357 -14.704 1.00 51.61 198 ALA B O 1
ATOM 2698 N N . LEU B 1 218 ? -21.166 19.293 -12.789 1.00 41.85 199 LEU B N 1
ATOM 2699 C CA . LEU B 1 218 ? -21.770 20.333 -11.965 1.00 40.75 199 LEU B CA 1
ATOM 2700 C C . LEU B 1 218 ? -20.860 21.550 -11.969 1.00 42.76 199 LEU B C 1
ATOM 2701 O O . LEU B 1 218 ? -19.654 21.435 -11.728 1.00 46.11 199 LEU B O 1
ATOM 2706 N N . ASP B 1 219 ? -21.431 22.716 -12.241 1.00 45.43 200 ASP B N 1
ATOM 2707 C CA . ASP B 1 219 ? -20.637 23.899 -12.529 1.00 47.64 200 ASP B CA 1
ATOM 2708 C C . ASP B 1 219 ? -20.818 24.963 -11.453 1.00 49.82 200 ASP B C 1
ATOM 2709 O O . ASP B 1 219 ? -21.689 24.873 -10.585 1.00 49.93 200 ASP B O 1
ATOM 2714 N N . TYR B 1 220 ? -19.953 25.979 -11.529 1.00 51.73 201 TYR B N 1
ATOM 2715 C CA . TYR B 1 220 ? -20.069 27.219 -10.755 1.00 54.53 201 TYR B CA 1
ATOM 2716 C C . TYR B 1 220 ? -19.642 28.341 -11.703 1.00 77.66 201 TYR B C 1
ATOM 2717 O O . TYR B 1 220 ? -18.452 28.652 -11.813 1.00 84.17 201 TYR B O 1
ATOM 2726 N N . ASN B 1 221 ? -20.626 28.932 -12.394 1.00 69.59 202 ASN B N 1
ATOM 2727 C CA . ASN B 1 221 ? -20.392 29.935 -13.443 1.00 62.05 202 ASN B CA 1
ATOM 2728 C C . ASN B 1 221 ? -19.522 29.366 -14.574 1.00 60.53 202 ASN B C 1
ATOM 2729 O O . ASN B 1 221 ? -18.494 29.937 -14.944 1.00 76.09 202 ASN B O 1
ATOM 2734 N N . ASP B 1 222 ? -19.955 28.227 -15.126 1.00 58.15 203 ASP B N 1
ATOM 2735 C CA . ASP B 1 222 ? -19.319 27.468 -16.210 1.00 65.11 203 ASP B CA 1
ATOM 2736 C C . ASP B 1 222 ? -17.904 26.991 -15.889 1.00 66.54 203 ASP B C 1
ATOM 2737 O O . ASP B 1 222 ? -17.167 26.601 -16.809 1.00 73.81 203 ASP B O 1
ATOM 2739 N N . ASN B 1 223 ? -17.499 26.995 -14.625 1.00 54.07 204 ASN B N 1
ATOM 2740 C CA . ASN B 1 223 ? -16.236 26.415 -14.197 1.00 56.85 204 ASN B CA 1
ATOM 2741 C C . ASN B 1 223 ? -16.502 25.222 -13.286 1.00 54.11 204 ASN B C 1
ATOM 2742 O O . ASN B 1 223 ? -17.620 25.024 -12.802 1.00 49.16 204 ASN B O 1
ATOM 2747 N N . PHE B 1 224 ? -15.455 24.424 -13.065 1.00 51.85 205 PHE B N 1
ATOM 2748 C CA . PHE B 1 224 ? -15.418 23.195 -12.259 1.00 45.63 205 PHE B CA 1
ATOM 2749 C C . PHE B 1 224 ? -16.029 21.997 -12.981 1.00 43.00 205 PHE B C 1
ATOM 2750 O O . PHE B 1 224 ? -16.116 20.917 -12.378 1.00 43.76 205 PHE B O 1
ATOM 2758 N N . ARG B 1 225 ? -16.449 22.133 -14.239 1.00 43.60 206 ARG B N 1
ATOM 2759 C CA . ARG B 1 225 ? -17.093 21.014 -14.923 1.00 44.74 206 ARG B CA 1
ATOM 2760 C C . ARG B 1 225 ? -16.124 19.859 -15.138 1.00 47.30 206 ARG B C 1
ATOM 2761 O O . ARG B 1 225 ? -16.512 18.687 -15.053 1.00 42.15 206 ARG B O 1
ATOM 2769 N N . ASP B 1 226 ? -14.858 20.165 -15.408 1.00 55.01 207 ASP B N 1
ATOM 2770 C CA . ASP B 1 226 ? -13.858 19.154 -15.723 1.00 55.04 207 ASP B CA 1
ATOM 2771 C C . ASP B 1 226 ? -13.333 18.419 -14.490 1.00 49.20 207 ASP B C 1
ATOM 2772 O O . ASP B 1 226 ? -12.241 17.841 -14.546 1.00 56.46 207 ASP B O 1
ATOM 2777 N N . LEU B 1 227 ? -14.079 18.423 -13.388 1.00 53.72 208 LEU B N 1
ATOM 2778 C CA . LEU B 1 227 ? -13.691 17.696 -12.188 1.00 52.09 208 LEU B CA 1
ATOM 2779 C C . LEU B 1 227 ? -14.239 16.277 -12.241 1.00 47.46 208 LEU B C 1
ATOM 2780 O O . LEU B 1 227 ? -15.355 16.043 -12.714 1.00 36.98 208 LEU B O 1
ATOM 2785 N N . HIS B 1 228 ? -13.447 15.332 -11.738 1.00 43.93 209 HIS B N 1
ATOM 2786 C CA . HIS B 1 228 ? -13.821 13.927 -11.838 1.00 39.43 209 HIS B CA 1
ATOM 2787 C C . HIS B 1 228 ? -14.837 13.536 -10.769 1.00 43.16 209 HIS B C 1
ATOM 2788 O O . HIS B 1 228 ? -15.730 12.720 -11.025 1.00 30.19 209 HIS B O 1
ATOM 2795 N N . HIS B 1 229 ? -14.727 14.111 -9.576 1.00 47.75 210 HIS B N 1
ATOM 2796 C CA . HIS B 1 229 ? -15.620 13.811 -8.468 1.00 39.66 210 HIS B CA 1
ATOM 2797 C C . HIS B 1 229 ? -16.487 15.020 -8.145 1.00 31.40 210 HIS B C 1
ATOM 2798 O O . HIS B 1 229 ? -16.209 16.145 -8.568 1.00 32.98 210 HIS B O 1
ATOM 2805 N N . ILE B 1 230 ? -17.546 14.775 -7.381 1.00 30.96 211 ILE B N 1
ATOM 2806 C CA . ILE B 1 230 ? -18.421 15.839 -6.903 1.00 38.41 211 ILE B CA 1
ATOM 2807 C C . ILE B 1 230 ? -17.860 16.359 -5.586 1.00 38.85 211 ILE B C 1
ATOM 2808 O O . ILE B 1 230 ? -17.706 15.600 -4.624 1.00 40.50 211 ILE B O 1
ATOM 2813 N N . CYS B 1 231 ? -17.553 17.653 -5.544 1.00 35.58 212 CYS B N 1
ATOM 2814 C CA . CYS B 1 231 ? -16.873 18.255 -4.409 1.00 36.95 212 CYS B CA 1
ATOM 2815 C C . CYS B 1 231 ? -17.631 19.486 -3.934 1.00 40.75 212 CYS B C 1
ATOM 2816 O O . CYS B 1 231 ? -18.418 20.083 -4.672 1.00 48.63 212 CYS B O 1
ATOM 2819 N N . VAL B 1 232 ? -17.380 19.859 -2.682 1.00 40.24 213 VAL B N 1
ATOM 2820 C CA . VAL B 1 232 ? -17.905 21.088 -2.098 1.00 42.66 213 VAL B CA 1
ATOM 2821 C C . VAL B 1 232 ? -16.841 22.166 -2.228 1.00 51.01 213 VAL B C 1
ATOM 2822 O O . VAL B 1 232 ? -15.679 21.947 -1.865 1.00 62.65 213 VAL B O 1
ATOM 2826 N N . ILE B 1 233 ? -17.230 23.324 -2.750 1.00 46.55 214 ILE B N 1
ATOM 2827 C CA . ILE B 1 233 ? -16.294 24.424 -2.943 1.00 48.62 214 ILE B CA 1
ATOM 2828 C C . ILE B 1 233 ? -15.994 25.090 -1.608 1.00 62.18 214 ILE B C 1
ATOM 2829 O O . ILE B 1 233 ? -16.789 25.035 -0.664 1.00 56.14 214 ILE B O 1
ATOM 2834 N N . ASN B 1 234 ? -14.829 25.727 -1.530 1.00 73.13 215 ASN B N 1
ATOM 2835 C CA . ASN B 1 234 ? -14.527 26.627 -0.432 1.00 71.67 215 ASN B CA 1
ATOM 2836 C C . ASN B 1 234 ? -14.992 28.032 -0.805 1.00 81.84 215 ASN B C 1
ATOM 2837 O O . ASN B 1 234 ? -15.554 28.263 -1.879 1.00 80.00 215 ASN B O 1
ATOM 2842 N N . GLU B 1 235 ? -14.752 28.991 0.088 1.00 92.98 216 GLU B N 1
ATOM 2843 C CA . GLU B 1 235 ? -15.087 30.377 -0.215 1.00 98.81 216 GLU B CA 1
ATOM 2844 C C . GLU B 1 235 ? -14.037 31.049 -1.090 1.00 92.89 216 GLU B C 1
ATOM 2845 O O . GLU B 1 235 ? -14.364 32.000 -1.810 1.00 94.99 216 GLU B O 1
ATOM 2851 N N . VAL B 1 236 ? -12.789 30.576 -1.046 1.00 79.64 217 VAL B N 1
ATOM 2852 C CA . VAL B 1 236 ? -11.747 31.137 -1.901 1.00 71.08 217 VAL B CA 1
ATOM 2853 C C . VAL B 1 236 ? -12.010 30.787 -3.360 1.00 62.69 217 VAL B C 1
ATOM 2854 O O . VAL B 1 236 ? -11.760 31.594 -4.263 1.00 70.46 217 VAL B O 1
ATOM 2856 N N . GLY B 1 237 ? -12.514 29.577 -3.616 1.00 59.72 218 GLY B N 1
ATOM 2857 C CA . GLY B 1 237 ? -12.897 29.217 -4.969 1.00 58.39 218 GLY B CA 1
ATOM 2858 C C . GLY B 1 237 ? -14.171 29.894 -5.422 1.00 64.16 218 GLY B C 1
ATOM 2859 O O . GLY B 1 237 ? -14.309 30.237 -6.601 1.00 68.70 218 GLY B O 1
ATOM 2860 N N . GLN B 1 238 ? -15.117 30.098 -4.502 1.00 60.49 219 GLN B N 1
ATOM 2861 C CA . GLN B 1 238 ? -16.328 30.836 -4.843 1.00 62.37 219 GLN B CA 1
ATOM 2862 C C . GLN B 1 238 ? -16.006 32.283 -5.194 1.00 69.09 219 GLN B C 1
ATOM 2863 O O . GLN B 1 238 ? -16.623 32.865 -6.093 1.00 76.49 219 GLN B O 1
ATOM 2865 N N . LYS B 1 239 ? -15.034 32.878 -4.500 1.00 67.40 220 LYS B N 1
ATOM 2866 C CA . LYS B 1 239 ? -14.622 34.238 -4.829 1.00 81.81 220 LYS B CA 1
ATOM 2867 C C . LYS B 1 239 ? -13.779 34.272 -6.098 1.00 81.09 220 LYS B C 1
ATOM 2868 O O . LYS B 1 239 ? -13.863 35.229 -6.877 1.00 84.21 220 LYS B O 1
ATOM 2870 N N . LYS B 1 240 ? -12.966 33.236 -6.325 1.00 88.43 221 LYS B N 1
ATOM 2871 C CA . LYS B 1 240 ? -12.067 33.218 -7.474 1.00 88.75 221 LYS B CA 1
ATOM 2872 C C . LYS B 1 240 ? -12.817 33.241 -8.799 1.00 86.38 221 LYS B C 1
ATOM 2873 O O . LYS B 1 240 ? -12.254 33.672 -9.812 1.00 89.34 221 LYS B O 1
ATOM 2879 N N . PHE B 1 241 ? -14.071 32.796 -8.816 1.00 82.35 222 PHE B N 1
ATOM 2880 C CA . PHE B 1 241 ? -14.884 32.773 -10.027 1.00 88.87 222 PHE B CA 1
ATOM 2881 C C . PHE B 1 241 ? -16.179 33.517 -9.736 1.00 93.49 222 PHE B C 1
ATOM 2882 O O . PHE B 1 241 ? -17.012 33.041 -8.959 1.00 95.77 222 PHE B O 1
ATOM 2890 N N . SER B 1 242 ? -16.348 34.682 -10.352 1.00 96.22 223 SER B N 1
ATOM 2891 C CA . SER B 1 242 ? -17.518 35.511 -10.092 1.00 102.81 223 SER B CA 1
ATOM 2892 C C . SER B 1 242 ? -18.062 36.121 -11.378 1.00 107.32 223 SER B C 1
ATOM 2893 O O . SER B 1 242 ? -17.316 36.354 -12.329 1.00 109.44 223 SER B O 1
ATOM 2896 N N . ASP C 1 28 ? -15.613 -22.807 -31.236 1.00 88.13 9 ASP C N 1
ATOM 2897 C CA . ASP C 1 28 ? -15.895 -21.605 -32.010 1.00 87.78 9 ASP C CA 1
ATOM 2898 C C . ASP C 1 28 ? -15.637 -20.352 -31.182 1.00 98.54 9 ASP C C 1
ATOM 2899 O O . ASP C 1 28 ? -15.983 -20.291 -30.002 1.00 94.60 9 ASP C O 1
ATOM 2901 N N . CYS C 1 29 ? -15.025 -19.356 -31.812 1.00 96.63 10 CYS C N 1
ATOM 2902 C CA . CYS C 1 29 ? -14.710 -18.096 -31.154 1.00 85.28 10 CYS C CA 1
ATOM 2903 C C . CYS C 1 29 ? -14.482 -17.046 -32.240 1.00 85.57 10 CYS C C 1
ATOM 2904 O O . CYS C 1 29 ? -14.977 -17.187 -33.362 1.00 88.06 10 CYS C O 1
ATOM 2906 N N . VAL C 1 30 ? -13.735 -16.000 -31.907 1.00 85.00 11 VAL C N 1
ATOM 2907 C CA . VAL C 1 30 ? -13.341 -14.988 -32.880 1.00 96.03 11 VAL C CA 1
ATOM 2908 C C . VAL C 1 30 ? -12.052 -15.441 -33.549 1.00 86.74 11 VAL C C 1
ATOM 2909 O O . VAL C 1 30 ? -11.068 -15.760 -32.871 1.00 86.91 11 VAL C O 1
ATOM 2913 N N . VAL C 1 31 ? -12.054 -15.471 -34.877 1.00 87.78 12 VAL C N 1
ATOM 2914 C CA . VAL C 1 31 ? -10.928 -15.978 -35.652 1.00 108.98 12 VAL C CA 1
ATOM 2915 C C . VAL C 1 31 ? -10.117 -14.797 -36.168 1.00 100.02 12 VAL C C 1
ATOM 2916 O O . VAL C 1 31 ? -10.639 -13.940 -36.890 1.00 104.44 12 VAL C O 1
ATOM 2920 N N . ILE C 1 32 ? -8.842 -14.753 -35.797 1.00 89.65 13 ILE C N 1
ATOM 2921 C CA . ILE C 1 32 ? -7.893 -13.786 -36.335 1.00 89.95 13 ILE C CA 1
ATOM 2922 C C . ILE C 1 32 ? -7.160 -14.491 -37.469 1.00 101.33 13 ILE C C 1
ATOM 2923 O O . ILE C 1 32 ? -6.272 -15.316 -37.234 1.00 108.73 13 ILE C O 1
ATOM 2928 N N . GLU C 1 33 ? -7.537 -14.172 -38.704 1.00 92.19 14 GLU C N 1
ATOM 2929 C CA . GLU C 1 33 ? -6.952 -14.825 -39.863 1.00 95.92 14 GLU C CA 1
ATOM 2930 C C . GLU C 1 33 ? -5.472 -14.469 -39.996 1.00 101.82 14 GLU C C 1
ATOM 2931 O O . GLU C 1 33 ? -4.990 -13.471 -39.452 1.00 93.69 14 GLU C O 1
ATOM 2933 N N . ASP C 1 34 ? -4.747 -15.312 -40.736 1.00 109.94 15 ASP C N 1
ATOM 2934 C CA . ASP C 1 34 ? -3.304 -15.137 -40.855 1.00 109.79 15 ASP C CA 1
ATOM 2935 C C . ASP C 1 34 ? -2.939 -13.947 -41.733 1.00 104.70 15 ASP C C 1
ATOM 2936 O O . ASP C 1 34 ? -1.860 -13.368 -41.564 1.00 99.34 15 ASP C O 1
ATOM 2941 N N . SER C 1 35 ? -3.811 -13.562 -42.664 1.00 103.27 16 SER C N 1
ATOM 2942 C CA . SER C 1 35 ? -3.563 -12.391 -43.495 1.00 105.39 16 SER C CA 1
ATOM 2943 C C . SER C 1 35 ? -3.793 -11.080 -42.752 1.00 101.30 16 SER C C 1
ATOM 2944 O O . SER C 1 35 ? -3.791 -10.018 -43.384 1.00 97.61 16 SER C O 1
ATOM 2946 N N . PHE C 1 36 ? -3.994 -11.130 -41.438 1.00 94.66 17 PHE C N 1
ATOM 2947 C CA . PHE C 1 36 ? -4.155 -9.933 -40.624 1.00 92.80 17 PHE C CA 1
ATOM 2948 C C . PHE C 1 36 ? -2.796 -9.527 -40.068 1.00 98.80 17 PHE C C 1
ATOM 2949 O O . PHE C 1 36 ? -2.158 -10.301 -39.346 1.00 93.25 17 PHE C O 1
ATOM 2957 N N . ARG C 1 37 ? -2.353 -8.317 -40.408 1.00 97.49 18 ARG C N 1
ATOM 2958 C CA . ARG C 1 37 ? -1.044 -7.840 -39.980 1.00 104.26 18 ARG C CA 1
ATOM 2959 C C . ARG C 1 37 ? -1.059 -7.225 -38.587 1.00 101.47 18 ARG C C 1
ATOM 2960 O O . ARG C 1 37 ? 0.013 -6.927 -38.048 1.00 107.17 18 ARG C O 1
ATOM 2962 N N . GLY C 1 38 ? -2.230 -7.035 -37.994 1.00 98.87 19 GLY C N 1
ATOM 2963 C CA . GLY C 1 38 ? -2.324 -6.398 -36.699 1.00 89.04 19 GLY C CA 1
ATOM 2964 C C . GLY C 1 38 ? -2.445 -4.893 -36.811 1.00 88.25 19 GLY C C 1
ATOM 2965 O O . GLY C 1 38 ? -2.639 -4.319 -37.885 1.00 88.57 19 GLY C O 1
ATOM 2966 N N . PHE C 1 39 ? -2.332 -4.244 -35.657 1.00 87.20 20 PHE C N 1
ATOM 2967 C CA . PHE C 1 39 ? -2.346 -2.795 -35.614 1.00 86.45 20 PHE C CA 1
ATOM 2968 C C . PHE C 1 39 ? -1.003 -2.277 -35.115 1.00 86.68 20 PHE C C 1
ATOM 2969 O O . PHE C 1 39 ? -0.391 -2.893 -34.235 1.00 86.79 20 PHE C O 1
ATOM 2977 N N . PRO C 1 40 ? -0.516 -1.163 -35.657 1.00 91.76 21 PRO C N 1
ATOM 2978 C CA . PRO C 1 40 ? 0.789 -0.650 -35.225 1.00 99.67 21 PRO C CA 1
ATOM 2979 C C . PRO C 1 40 ? 0.750 -0.179 -33.779 1.00 102.84 21 PRO C C 1
ATOM 2980 O O . PRO C 1 40 ? -0.210 0.456 -33.336 1.00 94.90 21 PRO C O 1
ATOM 2984 N N . THR C 1 41 ? 1.818 -0.500 -33.043 1.00 91.04 22 THR C N 1
ATOM 2985 C CA . THR C 1 41 ? 1.875 -0.166 -31.623 1.00 63.55 22 THR C CA 1
ATOM 2986 C C . THR C 1 41 ? 1.855 1.339 -31.392 1.00 72.53 22 THR C C 1
ATOM 2987 O O . THR C 1 41 ? 1.407 1.795 -30.334 1.00 61.15 22 THR C O 1
ATOM 2989 N N . GLU C 1 42 ? 2.322 2.125 -32.365 1.00 82.67 23 GLU C N 1
ATOM 2990 C CA . GLU C 1 42 ? 2.397 3.573 -32.204 1.00 82.50 23 GLU C CA 1
ATOM 2991 C C . GLU C 1 42 ? 1.031 4.244 -32.179 1.00 63.68 23 GLU C C 1
ATOM 2992 O O . GLU C 1 42 ? 0.959 5.445 -31.899 1.00 63.37 23 GLU C O 1
ATOM 2994 N N . TYR C 1 43 ? -0.044 3.516 -32.468 1.00 62.60 24 TYR C N 1
ATOM 2995 C CA . TYR C 1 43 ? -1.388 4.069 -32.406 1.00 73.19 24 TYR C CA 1
ATOM 2996 C C . TYR C 1 43 ? -2.128 3.681 -31.136 1.00 72.76 24 TYR C C 1
ATOM 2997 O O . TYR C 1 43 ? -3.279 4.089 -30.955 1.00 56.44 24 TYR C O 1
ATOM 3006 N N . PHE C 1 44 ? -1.498 2.913 -30.253 1.00 79.00 25 PHE C N 1
ATOM 3007 C CA . PHE C 1 44 ? -2.090 2.535 -28.981 1.00 59.32 25 PHE C CA 1
ATOM 3008 C C . PHE C 1 44 ? -1.098 2.797 -27.859 1.00 62.92 25 PHE C C 1
ATOM 3009 O O . PHE C 1 44 ? 0.119 2.795 -28.067 1.00 65.03 25 PHE C O 1
ATOM 3017 N N . CYS C 1 45 ? -1.632 3.033 -26.666 1.00 63.09 26 CYS C N 1
ATOM 3018 C CA . CYS C 1 45 ? -0.786 3.312 -25.515 1.00 52.36 26 CYS C CA 1
ATOM 3019 C C . CYS C 1 45 ? -0.073 2.036 -25.087 1.00 55.10 26 CYS C C 1
ATOM 3020 O O . CYS C 1 45 ? -0.716 1.050 -24.713 1.00 64.09 26 CYS C O 1
ATOM 3023 N N . THR C 1 46 ? 1.254 2.050 -25.162 1.00 63.83 27 THR C N 1
ATOM 3024 C CA . THR C 1 46 ? 2.074 0.913 -24.782 1.00 64.25 27 THR C CA 1
ATOM 3025 C C . THR C 1 46 ? 3.150 1.375 -23.812 1.00 72.46 27 THR C C 1
ATOM 3026 O O . THR C 1 46 ? 3.534 2.547 -23.786 1.00 81.62 27 THR C O 1
ATOM 3030 N N . SER C 1 47 ? 3.631 0.433 -23.005 1.00 70.47 28 SER C N 1
ATOM 3031 C CA . SER C 1 47 ? 4.652 0.757 -22.024 1.00 71.67 28 SER C CA 1
ATOM 3032 C C . SER C 1 47 ? 5.944 1.162 -22.728 1.00 69.29 28 SER C C 1
ATOM 3033 O O . SER C 1 47 ? 6.368 0.504 -23.684 1.00 80.18 28 SER C O 1
ATOM 3036 N N . PRO C 1 48 ? 6.592 2.240 -22.278 1.00 72.46 29 PRO C N 1
ATOM 3037 C CA . PRO C 1 48 ? 7.881 2.643 -22.867 1.00 76.66 29 PRO C CA 1
ATOM 3038 C C . PRO C 1 48 ? 8.995 1.642 -22.623 1.00 77.34 29 PRO C C 1
ATOM 3039 O O . PRO C 1 48 ? 10.080 1.789 -23.203 1.00 88.82 29 PRO C O 1
ATOM 3043 N N . ARG C 1 49 ? 8.762 0.644 -21.771 1.00 71.37 30 ARG C N 1
ATOM 3044 C CA . ARG C 1 49 ? 9.765 -0.380 -21.511 1.00 65.24 30 ARG C CA 1
ATOM 3045 C C . ARG C 1 49 ? 10.063 -1.189 -22.767 1.00 72.54 30 ARG C C 1
ATOM 3046 O O . ARG C 1 49 ? 11.224 -1.511 -23.047 1.00 69.74 30 ARG C O 1
ATOM 3054 N N . TYR C 1 50 ? 9.031 -1.515 -23.545 1.00 65.02 31 TYR C N 1
ATOM 3055 C CA . TYR C 1 50 ? 9.214 -2.303 -24.758 1.00 84.11 31 TYR C CA 1
ATOM 3056 C C . TYR C 1 50 ? 8.995 -1.450 -26.002 1.00 95.89 31 TYR C C 1
ATOM 3057 O O . TYR C 1 50 ? 8.068 -1.702 -26.779 1.00 102.53 31 TYR C O 1
ATOM 3066 N N . ASP C 1 51 ? 9.849 -0.444 -26.204 1.00 115.11 32 ASP C N 1
ATOM 3067 C CA . ASP C 1 51 ? 9.655 0.480 -27.317 1.00 121.21 32 ASP C CA 1
ATOM 3068 C C . ASP C 1 51 ? 9.939 -0.192 -28.655 1.00 129.83 32 ASP C C 1
ATOM 3069 O O . ASP C 1 51 ? 9.154 -0.068 -29.603 1.00 134.91 32 ASP C O 1
ATOM 3071 N N . GLU C 1 52 ? 11.056 -0.912 -28.753 1.00 112.54 33 GLU C N 1
ATOM 3072 C CA . GLU C 1 52 ? 11.491 -1.515 -30.006 1.00 106.16 33 GLU C CA 1
ATOM 3073 C C . GLU C 1 52 ? 11.224 -3.013 -30.087 1.00 96.80 33 GLU C C 1
ATOM 3074 O O . GLU C 1 52 ? 11.590 -3.635 -31.089 1.00 99.48 33 GLU C O 1
ATOM 3080 N N . CYS C 1 53 ? 10.601 -3.607 -29.074 1.00 88.90 34 CYS C N 1
ATOM 3081 C CA . CYS C 1 53 ? 10.492 -5.057 -28.982 1.00 76.80 34 CYS C CA 1
ATOM 3082 C C . CYS C 1 53 ? 9.142 -5.591 -29.442 1.00 78.82 34 CYS C C 1
ATOM 3083 O O . CYS C 1 53 ? 8.876 -6.784 -29.273 1.00 78.56 34 CYS C O 1
ATOM 3086 N N . LEU C 1 54 ? 8.290 -4.752 -30.023 1.00 69.72 35 LEU C N 1
ATOM 3087 C CA . LEU C 1 54 ? 6.941 -5.150 -30.401 1.00 81.72 35 LEU C CA 1
ATOM 3088 C C . LEU C 1 54 ? 6.729 -4.921 -31.890 1.00 86.81 35 LEU C C 1
ATOM 3089 O O . LEU C 1 54 ? 6.932 -3.808 -32.386 1.00 90.26 35 LEU C O 1
ATOM 3094 N N . ASP C 1 55 ? 6.318 -5.975 -32.597 1.00 71.12 36 ASP C N 1
ATOM 3095 C CA . ASP C 1 55 ? 5.979 -5.831 -34.009 1.00 73.03 36 ASP C CA 1
ATOM 3096 C C . ASP C 1 55 ? 4.619 -5.164 -34.176 1.00 71.42 36 ASP C C 1
ATOM 3097 O O . ASP C 1 55 ? 4.507 -4.104 -34.801 1.00 72.27 36 ASP C O 1
ATOM 3099 N N . TYR C 1 56 ? 3.572 -5.761 -33.610 1.00 78.74 37 TYR C N 1
ATOM 3100 C CA . TYR C 1 56 ? 2.233 -5.205 -33.766 1.00 67.68 37 TYR C CA 1
ATOM 3101 C C . TYR C 1 56 ? 1.399 -5.571 -32.547 1.00 64.74 37 TYR C C 1
ATOM 3102 O O . TYR C 1 56 ? 1.900 -6.140 -31.576 1.00 63.90 37 TYR C O 1
ATOM 3104 N N . VAL C 1 57 ? 0.115 -5.223 -32.595 1.00 72.41 38 VAL C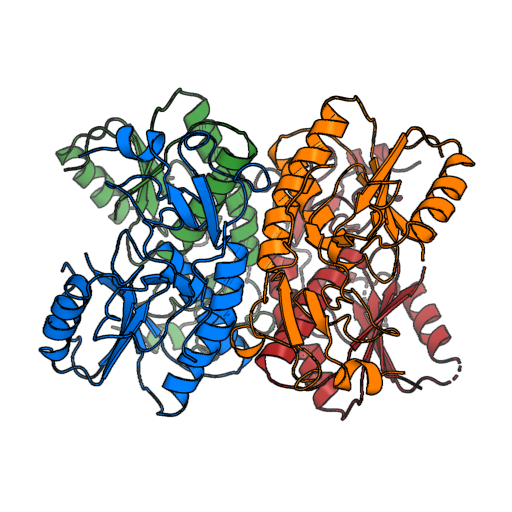 N 1
ATOM 3105 C CA . VAL C 1 57 ? -0.856 -5.667 -31.603 1.00 79.38 38 VAL C CA 1
ATOM 3106 C C . VAL C 1 57 ? -1.908 -6.498 -32.329 1.00 60.94 38 VAL C C 1
ATOM 3107 O O . VAL C 1 57 ? -2.463 -6.064 -33.347 1.00 61.85 38 VAL C O 1
ATOM 3111 N N . LEU C 1 58 ? -2.137 -7.718 -31.842 1.00 60.29 39 LEU C N 1
ATOM 3112 C CA . LEU C 1 58 ? -3.190 -8.556 -32.403 1.00 60.40 39 LEU C CA 1
ATOM 3113 C C . LEU C 1 58 ? -4.559 -8.107 -31.908 1.00 61.05 39 LEU C C 1
ATOM 3114 O O . LEU C 1 58 ? -5.444 -7.772 -32.702 1.00 58.52 39 LEU C O 1
ATOM 3119 N N . ILE C 1 59 ? -4.740 -8.089 -30.591 1.00 56.15 40 ILE C N 1
ATOM 3120 C CA . ILE C 1 59 ? -6.028 -7.791 -29.974 1.00 58.54 40 ILE C CA 1
ATOM 3121 C C . ILE C 1 59 ? -5.843 -6.674 -28.954 1.00 60.31 40 ILE C C 1
ATOM 3122 O O . ILE C 1 59 ? -5.138 -6.865 -27.951 1.00 65.82 40 ILE C O 1
ATOM 3127 N N . PRO C 1 60 ? -6.433 -5.500 -29.166 1.00 54.01 41 PRO C N 1
ATOM 3128 C CA . PRO C 1 60 ? -6.360 -4.449 -28.146 1.00 50.38 41 PRO C CA 1
ATOM 3129 C C . PRO C 1 60 ? -7.038 -4.886 -26.856 1.00 58.29 41 PRO C C 1
ATOM 3130 O O . PRO C 1 60 ? -7.846 -5.816 -26.830 1.00 60.09 41 PRO C O 1
ATOM 3134 N N . ASN C 1 61 ? -6.692 -4.190 -25.770 1.00 56.35 42 ASN C N 1
ATOM 3135 C CA . ASN C 1 61 ? -7.204 -4.553 -24.451 1.00 55.92 42 ASN C CA 1
ATOM 3136 C C . ASN C 1 61 ? -8.721 -4.407 -24.380 1.00 56.96 42 ASN C C 1
ATOM 3137 O O . ASN C 1 61 ? -9.421 -5.294 -23.867 1.00 59.92 42 ASN C O 1
ATOM 3142 N N . GLY C 1 62 ? -9.250 -3.298 -24.900 1.00 57.13 43 GLY C N 1
ATOM 3143 C CA . GLY C 1 62 ? -10.684 -3.079 -24.848 1.00 58.09 43 GLY C CA 1
ATOM 3144 C C . GLY C 1 62 ? -11.478 -4.109 -25.626 1.00 73.46 43 GLY C C 1
ATOM 3145 O O . GLY C 1 62 ? -12.597 -4.457 -25.237 1.00 81.21 43 GLY C O 1
ATOM 3146 N N . MET C 1 63 ? -10.921 -4.606 -26.734 1.00 60.50 44 MET C N 1
ATOM 3147 C CA . MET C 1 63 ? -11.586 -5.676 -27.472 1.00 62.21 44 MET C CA 1
ATOM 3148 C C . MET C 1 63 ? -11.687 -6.941 -26.629 1.00 62.47 44 MET C C 1
ATOM 3149 O O . MET C 1 63 ? -12.709 -7.639 -26.659 1.00 73.82 44 MET C O 1
ATOM 3154 N N . ILE C 1 64 ? -10.632 -7.253 -25.873 1.00 61.30 45 ILE C N 1
ATOM 3155 C CA . ILE C 1 64 ? -10.695 -8.358 -24.919 1.00 61.42 45 ILE C CA 1
ATOM 3156 C C . ILE C 1 64 ? -11.816 -8.120 -23.915 1.00 72.61 45 ILE C C 1
ATOM 3157 O O . ILE C 1 64 ? -12.627 -9.014 -23.630 1.00 62.58 45 ILE C O 1
ATOM 3162 N N . LYS C 1 65 ? -11.880 -6.900 -23.370 1.00 71.83 46 LYS C N 1
ATOM 3163 C CA . LYS C 1 65 ? -12.922 -6.572 -22.400 1.00 60.36 46 LYS C CA 1
ATOM 3164 C C . LYS C 1 65 ? -14.316 -6.752 -22.992 1.00 68.41 46 LYS C C 1
ATOM 3165 O O . LYS C 1 65 ? -15.246 -7.173 -22.293 1.00 77.91 46 LYS C O 1
ATOM 3167 N N . ASP C 1 66 ? -14.482 -6.447 -24.282 1.00 62.77 47 ASP C N 1
ATOM 3168 C CA . ASP C 1 66 ? -15.798 -6.551 -24.905 1.00 64.33 47 ASP C CA 1
ATOM 3169 C C . ASP C 1 66 ? -16.159 -7.990 -25.263 1.00 65.84 47 ASP C C 1
ATOM 3170 O O . ASP C 1 66 ? -17.343 -8.347 -25.242 1.00 73.80 47 ASP C O 1
ATOM 3175 N N . ARG C 1 67 ? -15.168 -8.825 -25.592 1.00 65.83 48 ARG C N 1
ATOM 3176 C CA . ARG C 1 67 ? -15.444 -10.236 -25.852 1.00 67.30 48 ARG C CA 1
ATOM 3177 C C . ARG C 1 67 ? -15.762 -10.995 -24.568 1.00 67.33 48 ARG C C 1
ATOM 3178 O O . ARG C 1 67 ? -16.609 -11.905 -24.570 1.00 68.80 48 ARG C O 1
ATOM 3186 N N . LEU C 1 68 ? -15.103 -10.633 -23.463 1.00 81.93 49 LEU C N 1
ATOM 3187 C CA . LEU C 1 68 ? -15.333 -11.325 -22.200 1.00 79.91 49 LEU C CA 1
ATOM 3188 C C . LEU C 1 68 ? -16.768 -11.197 -21.708 1.00 66.69 49 LEU C C 1
ATOM 3189 O O . LEU C 1 68 ? -17.223 -12.056 -20.944 1.00 67.40 49 LEU C O 1
ATOM 3194 N N . GLU C 1 69 ? -17.487 -10.151 -22.117 1.00 66.73 50 GLU C N 1
ATOM 3195 C CA . GLU C 1 69 ? -18.916 -10.081 -21.829 1.00 67.81 50 GLU C CA 1
ATOM 3196 C C . GLU C 1 69 ? -19.637 -11.309 -22.372 1.00 77.55 50 GLU C C 1
ATOM 3197 O O . GLU C 1 69 ? -20.290 -12.054 -21.628 1.00 80.28 50 GLU C O 1
ATOM 3203 N N . LYS C 1 70 ? -19.520 -11.533 -23.684 1.00 87.50 51 LYS C N 1
ATOM 3204 C CA . LYS C 1 70 ? -20.212 -12.653 -24.311 1.00 72.43 51 LYS C CA 1
ATOM 3205 C C . LYS C 1 70 ? -19.702 -13.983 -23.778 1.00 72.86 51 LYS C C 1
ATOM 3206 O O . LYS C 1 70 ? -20.486 -14.919 -23.577 1.00 74.33 51 LYS C O 1
ATOM 3208 N N . MET C 1 71 ? -18.393 -14.089 -23.529 1.00 71.65 52 MET C N 1
ATOM 3209 C CA . MET C 1 71 ? -17.871 -15.347 -22.998 1.00 78.20 52 MET C CA 1
ATOM 3210 C C . MET C 1 71 ? -18.459 -15.653 -21.623 1.00 72.14 52 MET C C 1
ATOM 3211 O O . MET C 1 71 ? -18.884 -16.786 -21.357 1.00 73.51 52 MET C O 1
ATOM 3216 N N . SER C 1 72 ? -18.502 -14.650 -20.741 1.00 70.78 53 SER C N 1
ATOM 3217 C CA . SER C 1 72 ? -19.083 -14.852 -19.417 1.00 70.88 53 SER C CA 1
ATOM 3218 C C . SER C 1 72 ? -20.561 -15.211 -19.512 1.00 72.69 53 SER C C 1
ATOM 3219 O O . SER C 1 72 ? -21.047 -16.076 -18.770 1.00 75.23 53 SER C O 1
ATOM 3222 N N . MET C 1 73 ? -21.296 -14.553 -20.417 1.00 75.32 54 MET C N 1
ATOM 3223 C CA . MET C 1 73 ? -22.693 -14.919 -20.637 1.00 74.97 54 MET C CA 1
ATOM 3224 C C . MET C 1 73 ? -22.823 -16.382 -21.042 1.00 85.68 54 MET C C 1
ATOM 3225 O O . MET C 1 73 ? -23.719 -17.089 -20.566 1.00 86.55 54 MET C O 1
ATOM 3230 N N . ASN C 1 74 ? -21.937 -16.851 -21.926 1.00 96.52 55 ASN C N 1
ATOM 3231 C CA . ASN C 1 74 ? -21.979 -18.249 -22.344 1.00 97.42 55 ASN C CA 1
ATOM 3232 C C . ASN C 1 74 ? -21.716 -19.184 -21.170 1.00 88.00 55 ASN C C 1
ATOM 3233 O O . ASN C 1 74 ? -22.385 -20.216 -21.027 1.00 90.37 55 ASN C O 1
ATOM 3238 N N . ILE C 1 75 ? -20.748 -18.839 -20.317 1.00 83.36 56 ILE C N 1
ATOM 3239 C CA . ILE C 1 75 ? -20.420 -19.700 -19.181 1.00 81.97 56 ILE C CA 1
ATOM 3240 C C . ILE C 1 75 ? -21.600 -19.784 -18.217 1.00 77.88 56 ILE C C 1
ATOM 3241 O O . ILE C 1 75 ? -22.011 -20.876 -17.800 1.00 79.36 56 ILE C O 1
ATOM 3246 N N . VAL C 1 76 ? -22.165 -18.630 -17.853 1.00 77.05 57 VAL C N 1
ATOM 3247 C CA . VAL C 1 76 ? -23.300 -18.616 -16.933 1.00 78.06 57 VAL C CA 1
ATOM 3248 C C . VAL C 1 76 ? -24.485 -19.363 -17.534 1.00 80.11 57 VAL C C 1
ATOM 3249 O O . VAL C 1 76 ? -25.218 -20.067 -16.827 1.00 81.44 57 VAL C O 1
ATOM 3253 N N . ASP C 1 77 ? -24.683 -19.239 -18.849 1.00 84.32 58 ASP C N 1
ATOM 3254 C CA . ASP C 1 77 ? -25.789 -19.943 -19.491 1.00 82.79 58 ASP C CA 1
ATOM 3255 C C . ASP C 1 77 ? -25.573 -21.452 -19.478 1.00 92.58 58 ASP C C 1
ATOM 3256 O O . ASP C 1 77 ? -26.532 -22.217 -19.316 1.00 96.29 58 ASP C O 1
ATOM 3261 N N . TYR C 1 78 ? -24.328 -21.904 -19.651 1.00 122.21 59 TYR C N 1
ATOM 3262 C CA . TYR C 1 78 ? -24.071 -23.338 -19.558 1.00 122.23 59 TYR C CA 1
ATOM 3263 C C . TYR C 1 78 ? -24.286 -23.843 -18.138 1.00 119.25 59 TYR C C 1
ATOM 3264 O O . TYR C 1 78 ? -24.808 -24.946 -17.939 1.00 131.44 59 TYR C O 1
ATOM 3273 N N . TYR C 1 79 ? -23.891 -23.056 -17.138 1.00 106.16 60 TYR C N 1
ATOM 3274 C CA . TYR C 1 79 ? -24.115 -23.465 -15.757 1.00 89.37 60 TYR C CA 1
ATOM 3275 C C . TYR C 1 79 ? -25.526 -23.158 -15.270 1.00 89.57 60 TYR C C 1
ATOM 3276 O O . TYR C 1 79 ? -25.826 -23.406 -14.097 1.00 85.28 60 TYR C O 1
ATOM 3285 N N . GLU C 1 80 ? -26.392 -22.626 -16.137 1.00 93.28 61 GLU C N 1
ATOM 3286 C CA . GLU C 1 80 ? -27.818 -22.546 -15.860 1.00 90.01 61 GLU C CA 1
ATOM 3287 C C . GLU C 1 80 ? -28.644 -23.553 -16.646 1.00 92.53 61 GLU C C 1
ATOM 3288 O O . GLU C 1 80 ? -29.779 -23.834 -16.248 1.00 90.70 61 GL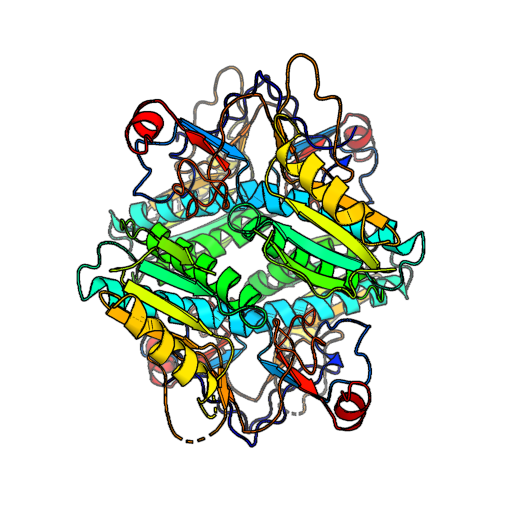U C O 1
ATOM 3294 N N . ALA C 1 81 ? -28.115 -24.091 -17.750 1.00 101.98 62 ALA C N 1
ATOM 3295 C CA . ALA C 1 81 ? -28.791 -25.190 -18.435 1.00 105.49 62 ALA C CA 1
ATOM 3296 C C . ALA C 1 81 ? -28.992 -26.365 -17.488 1.00 112.17 62 ALA C C 1
ATOM 3297 O O . ALA C 1 81 ? -30.089 -26.930 -17.398 1.00 114.98 62 ALA C O 1
ATOM 3299 N N . CYS C 1 82 ? -27.937 -26.750 -16.780 1.00 94.82 63 CYS C N 1
ATOM 3300 C CA . CYS C 1 82 ? -28.055 -27.590 -15.601 1.00 101.44 63 CYS C CA 1
ATOM 3301 C C . CYS C 1 82 ? -28.109 -26.704 -14.359 1.00 104.38 63 CYS C C 1
ATOM 3302 O O . CYS C 1 82 ? -27.827 -25.505 -14.407 1.00 103.27 63 CYS C O 1
ATOM 3305 N N . ASN C 1 83 ? -28.483 -27.305 -13.232 1.00 120.88 64 ASN C N 1
ATOM 3306 C CA . ASN C 1 83 ? -28.649 -26.561 -11.985 1.00 124.76 64 ASN C CA 1
ATOM 3307 C C . ASN C 1 83 ? -27.423 -26.794 -11.107 1.00 119.54 64 ASN C C 1
ATOM 3308 O O . ASN C 1 83 ? -27.439 -27.566 -10.148 1.00 125.84 64 ASN C O 1
ATOM 3313 N N . ALA C 1 84 ? -26.340 -26.102 -11.453 1.00 104.55 65 ALA C N 1
ATOM 3314 C CA . ALA C 1 84 ? -25.112 -26.172 -10.676 1.00 94.86 65 ALA C CA 1
ATOM 3315 C C . ALA C 1 84 ? -25.244 -25.320 -9.421 1.00 93.10 65 ALA C C 1
ATOM 3316 O O . ALA C 1 84 ? -25.584 -24.135 -9.497 1.00 86.84 65 ALA C O 1
ATOM 3318 N N . THR C 1 85 ? -24.977 -25.928 -8.268 1.00 109.33 66 THR C N 1
ATOM 3319 C CA . THR C 1 85 ? -25.075 -25.251 -6.983 1.00 115.11 66 THR C CA 1
ATOM 3320 C C . THR C 1 85 ? -23.776 -24.565 -6.575 1.00 110.71 66 THR C C 1
ATOM 3321 O O . THR C 1 85 ? -23.701 -24.025 -5.466 1.00 115.04 66 THR C O 1
ATOM 3323 N N . SER C 1 86 ? -22.763 -24.574 -7.439 1.00 96.37 67 SER C N 1
ATOM 3324 C CA . SER C 1 86 ? -21.477 -23.948 -7.155 1.00 89.63 67 SER C CA 1
ATOM 3325 C C . SER C 1 86 ? -20.628 -23.980 -8.417 1.00 85.37 67 SER C C 1
ATOM 3326 O O . SER C 1 86 ? -20.921 -24.712 -9.366 1.00 82.07 67 SER C O 1
ATOM 3329 N N . ILE C 1 87 ? -19.569 -23.173 -8.413 1.00 84.31 68 ILE C N 1
ATOM 3330 C CA . ILE C 1 87 ? -18.603 -23.139 -9.507 1.00 81.20 68 ILE C CA 1
ATOM 3331 C C . ILE C 1 87 ? -17.274 -22.643 -8.951 1.00 82.53 68 ILE C C 1
ATOM 3332 O O . ILE C 1 87 ? -17.229 -21.692 -8.165 1.00 92.45 68 ILE C O 1
ATOM 3337 N N . THR C 1 88 ? -16.189 -23.301 -9.353 1.00 73.85 69 THR C N 1
ATOM 3338 C CA . THR C 1 88 ? -14.853 -23.023 -8.834 1.00 73.60 69 THR C CA 1
ATOM 3339 C C . THR C 1 88 ? -13.925 -22.741 -10.006 1.00 72.08 69 THR C C 1
ATOM 3340 O O . THR C 1 88 ? -13.630 -23.643 -10.797 1.00 68.17 69 THR C O 1
ATOM 3344 N N . LEU C 1 89 ? -13.461 -21.498 -10.118 1.00 69.66 70 LEU C N 1
ATOM 3345 C CA . LEU C 1 89 ? -12.546 -21.128 -11.190 1.00 66.56 70 LEU C CA 1
ATOM 3346 C C . LEU C 1 89 ? -11.116 -21.449 -10.780 1.00 67.38 70 LEU C C 1
ATOM 3347 O O . LEU C 1 89 ? -10.674 -21.074 -9.690 1.00 71.92 70 LEU C O 1
ATOM 3352 N N . MET C 1 90 ? -10.397 -22.149 -11.655 1.00 68.26 71 MET C N 1
ATOM 3353 C CA . MET C 1 90 ? -9.029 -22.586 -11.383 1.00 78.38 71 MET C CA 1
ATOM 3354 C C . MET C 1 90 ? -8.071 -21.686 -12.158 1.00 81.90 71 MET C C 1
ATOM 3355 O O . MET C 1 90 ? -7.909 -21.832 -13.372 1.00 82.22 71 MET C O 1
ATOM 3360 N N . CYS C 1 91 ? -7.426 -20.761 -11.454 1.00 85.46 72 CYS C N 1
ATOM 3361 C CA . CYS C 1 91 ? -6.479 -19.854 -12.087 1.00 85.55 72 CYS C CA 1
ATOM 3362 C C . CYS C 1 91 ? -5.121 -20.530 -12.216 1.00 90.33 72 CYS C C 1
ATOM 3363 O O . CYS C 1 91 ? -4.598 -21.080 -11.242 1.00 92.89 72 CYS C O 1
ATOM 3366 N N . VAL C 1 92 ? -4.555 -20.492 -13.418 1.00 88.34 73 VAL C N 1
ATOM 3367 C CA . VAL C 1 92 ? -3.252 -21.097 -13.688 1.00 76.93 73 VAL C CA 1
ATOM 3368 C C . VAL C 1 92 ? -2.248 -19.955 -13.802 1.00 62.58 73 VAL C C 1
ATOM 3369 O O . VAL C 1 92 ? -2.053 -19.368 -14.869 1.00 71.41 73 VAL C O 1
ATOM 3373 N N . LEU C 1 93 ? -1.610 -19.636 -12.682 1.00 55.73 74 LEU C N 1
ATOM 3374 C CA . LEU C 1 93 ? -0.604 -18.585 -12.626 1.00 61.08 74 LEU C CA 1
ATOM 3375 C C . LEU C 1 93 ? 0.645 -19.011 -13.406 1.00 63.45 74 LEU C C 1
ATOM 3376 O O . LEU C 1 93 ? 0.923 -20.205 -13.514 1.00 65.92 74 LEU C O 1
ATOM 3381 N N . LYS C 1 94 ? 1.396 -18.055 -13.956 1.00 52.92 75 LYS C N 1
ATOM 3382 C CA . LYS C 1 94 ? 1.147 -16.624 -13.786 1.00 59.59 75 LYS C CA 1
ATOM 3383 C C . LYS C 1 94 ? 0.454 -16.019 -14.999 1.00 54.74 75 LYS C C 1
ATOM 3384 O O . LYS C 1 94 ? 0.269 -14.803 -15.077 1.00 51.69 75 LYS C O 1
ATOM 3390 N N . GLY C 1 95 ? 0.062 -16.878 -15.942 1.00 64.32 76 GLY C N 1
ATOM 3391 C CA . GLY C 1 95 ? -0.376 -16.393 -17.238 1.00 69.84 76 GLY C CA 1
ATOM 3392 C C . GLY C 1 95 ? -1.787 -15.846 -17.274 1.00 60.99 76 GLY C C 1
ATOM 3393 O O . GLY C 1 95 ? -2.089 -14.972 -18.093 1.00 57.22 76 GLY C O 1
ATOM 3394 N N . GLY C 1 96 ? -2.669 -16.336 -16.408 1.00 52.62 77 GLY C N 1
ATOM 3395 C CA . GLY C 1 96 ? -4.069 -15.984 -16.544 1.00 51.62 77 GLY C CA 1
ATOM 3396 C C . GLY C 1 96 ? -4.654 -15.119 -15.447 1.00 63.19 77 GLY C C 1
ATOM 3397 O O . GLY C 1 96 ? -5.868 -15.148 -15.230 1.00 73.90 77 GLY C O 1
ATOM 3398 N N . PHE C 1 97 ? -3.825 -14.328 -14.761 1.00 55.24 78 PHE C N 1
ATOM 3399 C CA . PHE C 1 97 ? -4.320 -13.579 -13.608 1.00 55.71 78 PHE C CA 1
ATOM 3400 C C . PHE C 1 97 ? -5.126 -12.359 -14.040 1.00 54.71 78 PHE C C 1
ATOM 3401 O O . PHE C 1 97 ? -6.119 -12.004 -13.391 1.00 49.47 78 PHE C O 1
ATOM 3409 N N . LYS C 1 98 ? -4.713 -11.700 -15.128 1.00 60.63 79 LYS C N 1
ATOM 3410 C CA . LYS C 1 98 ? -5.544 -10.653 -15.710 1.00 63.39 79 LYS C CA 1
ATOM 3411 C C . LYS C 1 98 ? -6.813 -11.239 -16.318 1.00 66.87 79 LYS C C 1
ATOM 3412 O O . LYS C 1 98 ? -7.915 -10.709 -16.110 1.00 65.46 79 LYS C O 1
ATOM 3418 N N . PHE C 1 99 ? -6.675 -12.342 -17.061 1.00 60.68 80 PHE C N 1
ATOM 3419 C CA . PHE C 1 99 ? -7.834 -13.000 -17.657 1.00 52.70 80 PHE C CA 1
ATOM 3420 C C . PHE C 1 99 ? -8.793 -13.502 -16.585 1.00 54.27 80 PHE C C 1
ATOM 3421 O O . PHE C 1 99 ? -10.016 -13.415 -16.746 1.00 57.30 80 PHE C O 1
ATOM 3429 N N . LEU C 1 100 ? -8.258 -14.022 -15.477 1.00 66.55 81 LEU C N 1
ATOM 3430 C CA . LEU C 1 100 ? -9.124 -14.424 -14.374 1.00 68.60 81 LEU C CA 1
ATOM 3431 C C . LEU C 1 100 ? -9.769 -13.216 -13.712 1.00 59.39 81 LEU C C 1
ATOM 3432 O O . LEU C 1 100 ? -10.924 -13.284 -13.282 1.00 60.74 81 LEU C O 1
ATOM 3437 N N . ALA C 1 101 ? -9.039 -12.104 -13.610 1.00 48.57 82 ALA C N 1
ATOM 3438 C CA . ALA C 1 101 ? -9.599 -10.908 -12.992 1.00 45.17 82 ALA C CA 1
ATOM 3439 C C . ALA C 1 101 ? -10.805 -10.401 -13.775 1.00 60.48 82 ALA C C 1
ATOM 3440 O O . ALA C 1 101 ? -11.908 -10.266 -13.230 1.00 64.92 82 ALA C O 1
ATOM 3442 N N . ASP C 1 102 ? -10.617 -10.127 -15.070 1.00 48.28 83 ASP C N 1
ATOM 3443 C CA . ASP C 1 102 ? -11.724 -9.593 -15.857 1.00 46.95 83 ASP C CA 1
ATOM 3444 C C . ASP C 1 102 ? -12.800 -10.641 -16.112 1.00 53.52 83 ASP C C 1
ATOM 3445 O O . ASP C 1 102 ? -13.973 -10.289 -16.291 1.00 44.85 83 ASP C O 1
ATOM 3450 N N . LEU C 1 103 ? -12.431 -11.924 -16.127 1.00 60.50 84 LEU C N 1
ATOM 3451 C CA . LEU C 1 103 ? -13.441 -12.967 -16.283 1.00 61.49 84 LEU C CA 1
ATOM 3452 C C . LEU C 1 103 ? -14.318 -13.072 -15.041 1.00 67.03 84 LEU C C 1
ATOM 3453 O O . LEU C 1 103 ? -15.544 -13.180 -15.150 1.00 71.56 84 LEU C O 1
ATOM 3458 N N . VAL C 1 104 ? -13.709 -13.042 -13.853 1.00 56.05 85 VAL C N 1
ATOM 3459 C CA . VAL C 1 104 ? -14.482 -13.045 -12.614 1.00 55.03 85 VAL C CA 1
ATOM 3460 C C . VAL C 1 104 ? -15.326 -11.784 -12.510 1.00 58.35 85 VAL C C 1
ATOM 3461 O O . VAL C 1 104 ? -16.451 -11.821 -11.997 1.00 56.92 85 VAL C O 1
ATOM 3465 N N . ASP C 1 105 ? -14.814 -10.652 -13.000 1.00 54.99 86 ASP C N 1
ATOM 3466 C CA . ASP C 1 105 ? -15.624 -9.437 -13.011 1.00 51.62 86 ASP C CA 1
ATOM 3467 C C . ASP C 1 105 ? -16.836 -9.591 -13.923 1.00 61.69 86 ASP C C 1
ATOM 3468 O O . ASP C 1 105 ? -17.950 -9.193 -13.558 1.00 62.05 86 ASP C O 1
ATOM 3473 N N . GLY C 1 106 ? -16.642 -10.171 -15.111 1.00 55.27 87 GLY C N 1
ATOM 3474 C CA . GLY C 1 106 ? -17.766 -10.378 -16.011 1.00 45.16 87 GLY C CA 1
ATOM 3475 C C . GLY C 1 106 ? -18.785 -11.358 -15.460 1.00 55.46 87 GLY C C 1
ATOM 3476 O O . GLY C 1 106 ? -19.994 -11.143 -15.578 1.00 45.88 87 GLY C O 1
ATOM 3477 N N . LEU C 1 107 ? -18.311 -12.445 -14.847 1.00 58.49 88 LEU C N 1
ATOM 3478 C CA . LEU C 1 107 ? -19.216 -13.434 -14.270 1.00 59.33 88 LEU C CA 1
ATOM 3479 C C . LEU C 1 107 ? -19.993 -12.846 -13.099 1.00 59.10 88 LEU C C 1
ATOM 3480 O O . LEU C 1 107 ? -21.213 -13.025 -12.998 1.00 51.85 88 LEU C O 1
ATOM 3485 N N . GLU C 1 108 ? -19.298 -12.146 -12.197 1.00 60.77 89 GLU C N 1
ATOM 3486 C CA . GLU C 1 108 ? -19.975 -11.457 -11.101 1.00 55.25 89 GLU C CA 1
ATOM 3487 C C . GLU C 1 108 ? -21.015 -10.480 -11.629 1.00 46.62 89 GLU C C 1
ATOM 3488 O O . GLU C 1 108 ? -22.116 -10.374 -11.077 1.00 51.13 89 GLU C O 1
ATOM 3494 N N . ARG C 1 109 ? -20.683 -9.755 -12.699 1.00 46.00 90 ARG C N 1
ATOM 3495 C CA . ARG C 1 109 ? -21.608 -8.758 -13.221 1.00 46.30 90 ARG C CA 1
ATOM 3496 C C . ARG C 1 109 ? -22.815 -9.404 -13.890 1.00 54.50 90 ARG C C 1
ATOM 3497 O O . ARG C 1 109 ? -23.913 -8.836 -13.864 1.00 49.20 90 ARG C O 1
ATOM 3505 N N . THR C 1 110 ? -22.637 -10.585 -14.485 1.00 46.61 91 THR C N 1
ATOM 3506 C CA . THR C 1 110 ? -23.752 -11.274 -15.125 1.00 47.29 91 THR C CA 1
ATOM 3507 C C . THR C 1 110 ? -24.666 -11.933 -14.096 1.00 50.99 91 THR C C 1
ATOM 3508 O O . THR C 1 110 ? -25.889 -11.764 -14.146 1.00 52.11 91 THR C O 1
ATOM 3512 N N . VAL C 1 111 ? -24.087 -12.696 -13.164 1.00 54.33 92 VAL C N 1
ATOM 3513 C CA . VAL C 1 111 ? -24.875 -13.290 -12.086 1.00 56.03 92 VAL C CA 1
ATOM 3514 C C . VAL C 1 111 ? -25.600 -12.205 -11.300 1.00 53.67 92 VAL C C 1
ATOM 3515 O O . VAL C 1 111 ? -26.769 -12.359 -10.924 1.00 58.07 92 VAL C O 1
ATOM 3519 N N . ARG C 1 112 ? -24.922 -11.085 -11.057 1.00 49.89 93 ARG C N 1
ATOM 3520 C CA . ARG C 1 112 ? -25.542 -9.981 -10.334 1.00 58.10 93 ARG C CA 1
ATOM 3521 C C . ARG C 1 112 ? -26.643 -9.326 -11.161 1.00 61.74 93 ARG C C 1
ATOM 3522 O O . ARG C 1 112 ? -27.679 -8.923 -10.618 1.00 63.06 93 ARG C O 1
ATOM 3530 N N . ALA C 1 113 ? -26.441 -9.218 -12.476 1.00 61.19 94 ALA C N 1
ATOM 3531 C CA . ALA C 1 113 ? -27.417 -8.557 -13.334 1.00 72.03 94 ALA C CA 1
ATOM 3532 C C . ALA C 1 113 ? -28.668 -9.396 -13.554 1.00 74.10 94 ALA C C 1
ATOM 3533 O O . ALA C 1 113 ? -29.715 -8.840 -13.902 1.00 71.71 94 ALA C O 1
ATOM 3535 N N . ARG C 1 114 ? -28.589 -10.713 -13.363 1.00 49.97 95 ARG C N 1
ATOM 3536 C CA . ARG C 1 114 ? -29.720 -11.602 -13.594 1.00 51.13 95 ARG C CA 1
ATOM 3537 C C . ARG C 1 114 ? -30.334 -12.131 -12.303 1.00 67.26 95 ARG C C 1
ATOM 3538 O O . ARG C 1 114 ? -31.217 -12.994 -12.360 1.00 76.84 95 ARG C O 1
ATOM 3546 N N . GLY C 1 115 ? -29.889 -11.642 -11.147 1.00 62.58 96 GLY C N 1
ATOM 3547 C CA . GLY C 1 115 ? -30.543 -11.957 -9.886 1.00 58.68 96 GLY C CA 1
ATOM 3548 C C . GLY C 1 115 ? -30.538 -13.421 -9.519 1.00 67.60 96 GLY C C 1
ATOM 3549 O O . GLY C 1 115 ? -31.426 -13.876 -8.789 1.00 78.51 96 GLY C O 1
ATOM 3550 N N . ILE C 1 116 ? -29.567 -14.175 -10.011 1.00 66.26 97 ILE C N 1
ATOM 3551 C CA . ILE C 1 116 ? -29.485 -15.593 -9.733 1.00 68.06 97 ILE C CA 1
ATOM 3552 C C . ILE C 1 116 ? -28.490 -15.807 -8.608 1.00 64.42 97 ILE C C 1
ATOM 3553 O O . ILE C 1 116 ? -27.669 -14.946 -8.281 1.00 66.94 97 ILE C O 1
ATOM 3558 N N . VAL C 1 117 ? -28.571 -16.981 -8.002 1.00 65.46 98 VAL C N 1
ATOM 3559 C CA . VAL C 1 117 ? -27.747 -17.329 -6.847 1.00 71.00 98 VAL C CA 1
ATOM 3560 C C . VAL C 1 117 ? -26.753 -18.369 -7.349 1.00 74.63 98 VAL C C 1
ATOM 3561 O O . VAL C 1 117 ? -26.992 -19.575 -7.288 1.00 78.56 98 VAL C O 1
ATOM 3563 N N . LEU C 1 118 ? -25.623 -17.883 -7.872 1.00 61.72 99 LEU C N 1
ATOM 3564 C CA . LEU C 1 118 ? -24.552 -18.717 -8.416 1.00 62.38 99 LEU C CA 1
ATOM 3565 C C . LEU C 1 118 ? -23.303 -18.434 -7.592 1.00 59.50 99 LEU C C 1
ATOM 3566 O O . LEU C 1 118 ? -22.564 -17.475 -7.872 1.00 56.85 99 LEU C O 1
ATOM 3568 N N . PRO C 1 119 ? -23.052 -19.214 -6.545 1.00 72.08 100 PRO C N 1
ATOM 3569 C CA . PRO C 1 119 ? -21.859 -18.983 -5.723 1.00 78.64 100 PRO C CA 1
ATOM 3570 C C . PRO C 1 119 ? -20.594 -19.376 -6.468 1.00 75.51 100 PRO C C 1
ATOM 3571 O O . PRO C 1 119 ? -20.551 -20.396 -7.160 1.00 66.17 100 PRO C O 1
ATOM 3575 N N . MET C 1 120 ? -19.556 -18.557 -6.310 1.00 80.68 101 MET C N 1
ATOM 3576 C CA . MET C 1 120 ? -18.307 -18.726 -7.036 1.00 76.36 101 MET C CA 1
ATOM 3577 C C . MET C 1 120 ? -17.126 -18.718 -6.077 1.00 68.06 101 MET C C 1
ATOM 3578 O O . MET C 1 120 ? -17.094 -17.938 -5.120 1.00 71.93 101 MET C O 1
ATOM 3583 N N . SER C 1 121 ? -16.154 -19.586 -6.347 1.00 65.53 102 SER C N 1
ATOM 3584 C CA . SER C 1 121 ? -14.897 -19.621 -5.618 1.00 68.67 102 SER C CA 1
ATOM 3585 C C . SER C 1 121 ? -13.746 -19.631 -6.614 1.00 65.60 102 SER C C 1
ATOM 3586 O O . SER C 1 121 ? -13.911 -19.994 -7.781 1.00 62.79 102 SER C O 1
ATOM 3588 N N . VAL C 1 122 ? -12.572 -19.220 -6.142 1.00 65.81 103 VAL C N 1
ATOM 3589 C CA . VAL C 1 122 ? -11.360 -19.197 -6.953 1.00 57.59 103 VAL C CA 1
ATOM 3590 C C . VAL C 1 122 ? -10.318 -20.080 -6.284 1.00 72.07 103 VAL C C 1
ATOM 3591 O O . VAL C 1 122 ? -10.019 -19.907 -5.097 1.00 83.17 103 VAL C O 1
ATOM 3595 N N . GLU C 1 123 ? -9.769 -21.023 -7.046 1.00 82.86 104 GLU C N 1
ATOM 3596 C CA . GLU C 1 123 ? -8.748 -21.945 -6.564 1.00 90.70 104 GLU C CA 1
ATOM 3597 C C . GLU C 1 123 ? -7.473 -21.710 -7.358 1.00 84.09 104 GLU C C 1
ATOM 3598 O O . GLU C 1 123 ? -7.471 -21.842 -8.587 1.00 82.67 104 GLU C O 1
ATOM 3604 N N . PHE C 1 124 ? -6.396 -21.362 -6.662 1.00 82.19 105 PHE C N 1
ATOM 3605 C CA . PHE C 1 124 ? -5.119 -21.104 -7.316 1.00 76.68 105 PHE C CA 1
ATOM 3606 C C . PHE C 1 124 ? -4.217 -22.332 -7.265 1.00 76.47 105 PHE C C 1
ATOM 3607 O O . PHE C 1 124 ? -3.690 -22.769 -8.288 1.00 78.27 105 PHE C O 1
ATOM 3615 N N . GLU C 1 149 ? -8.874 -32.014 -0.228 1.00 98.54 130 GLU C N 1
ATOM 3616 C CA . GLU C 1 149 ? -8.515 -30.602 -0.277 1.00 98.46 130 GLU C CA 1
ATOM 3617 C C . GLU C 1 149 ? -9.271 -29.886 -1.391 1.00 101.51 130 GLU C C 1
ATOM 3618 O O . GLU C 1 149 ? -8.765 -29.751 -2.505 1.00 109.08 130 GLU C O 1
ATOM 3620 N N . TYR C 1 150 ? -10.487 -29.434 -1.075 1.00 107.53 131 TYR C N 1
ATOM 3621 C CA . TYR C 1 150 ? -11.355 -28.719 -2.012 1.00 112.70 131 TYR C CA 1
ATOM 3622 C C . TYR C 1 150 ? -11.614 -29.563 -3.265 1.00 118.71 131 TYR C C 1
ATOM 3623 O O . TYR C 1 150 ? -11.110 -29.295 -4.358 1.00 117.01 131 TYR C O 1
ATOM 3625 N N . LYS C 1 151 ? -12.427 -30.600 -3.069 1.00 119.89 132 LYS C N 1
ATOM 3626 C CA . LYS C 1 151 ? -12.758 -31.561 -4.113 1.00 122.78 132 LYS C CA 1
ATOM 3627 C C . LYS C 1 151 ? -14.273 -31.663 -4.251 1.00 119.42 132 LYS C C 1
ATOM 3628 O O . LYS C 1 151 ? -15.033 -31.044 -3.500 1.00 122.16 132 LYS C O 1
ATOM 3630 N N . ASP C 1 152 ? -14.706 -32.461 -5.232 1.00 113.72 133 ASP C N 1
ATOM 3631 C CA . ASP C 1 152 ? -16.126 -32.685 -5.518 1.00 117.09 133 ASP C CA 1
ATOM 3632 C C . ASP C 1 152 ? -16.848 -31.374 -5.826 1.00 119.68 133 ASP C C 1
ATOM 3633 O O . ASP C 1 152 ? -17.954 -31.122 -5.342 1.00 121.02 133 ASP C O 1
ATOM 3635 N N . LYS C 1 153 ? -16.220 -30.531 -6.642 1.00 121.47 134 LYS C N 1
ATOM 3636 C CA . LYS C 1 153 ? -16.803 -29.262 -7.051 1.00 110.32 134 LYS C CA 1
ATOM 3637 C C . LYS C 1 153 ? -16.673 -29.102 -8.558 1.00 103.90 134 LYS C C 1
ATOM 3638 O O . LYS C 1 153 ? -15.733 -29.612 -9.173 1.00 104.74 134 LYS C O 1
ATOM 3644 N N . ASN C 1 154 ? -17.630 -28.392 -9.150 1.00 109.56 135 ASN C N 1
ATOM 3645 C CA . ASN C 1 154 ? -17.540 -28.054 -10.564 1.00 106.59 135 ASN C CA 1
ATOM 3646 C C . ASN C 1 154 ? -16.376 -27.096 -10.783 1.00 101.00 135 ASN C C 1
ATOM 3647 O O . ASN C 1 154 ? -16.249 -26.089 -10.080 1.00 102.29 135 ASN C O 1
ATOM 3652 N N . VAL C 1 155 ? -15.520 -27.409 -11.752 1.00 101.75 136 VAL C N 1
ATOM 3653 C CA . VAL C 1 155 ? -14.278 -26.677 -11.970 1.00 94.50 136 VAL C CA 1
ATOM 3654 C C . VAL C 1 155 ? -14.297 -26.063 -13.362 1.00 93.07 136 VAL C C 1
ATOM 3655 O O . VAL C 1 155 ? -14.516 -26.766 -14.355 1.00 93.96 136 VAL C O 1
ATOM 3659 N N . LEU C 1 156 ? -14.068 -24.754 -13.428 1.00 87.91 137 LEU C N 1
ATOM 3660 C CA . LEU C 1 156 ? -13.859 -24.036 -14.682 1.00 77.02 137 LEU C CA 1
ATOM 3661 C C . LEU C 1 156 ? -12.401 -23.592 -14.701 1.00 66.41 137 LEU C C 1
ATOM 3662 O O . LEU C 1 156 ? -12.027 -22.628 -14.026 1.00 74.33 137 LEU C O 1
ATOM 3667 N N . VAL C 1 157 ? -11.578 -24.303 -15.464 1.00 73.54 138 VAL C N 1
ATOM 3668 C CA . VAL C 1 157 ? -10.152 -24.000 -15.534 1.00 68.92 138 VAL C CA 1
ATOM 3669 C C . VAL C 1 157 ? -9.956 -22.774 -16.416 1.00 63.44 138 VAL C C 1
ATOM 3670 O O . VAL C 1 157 ? -10.315 -22.781 -17.598 1.00 62.89 138 VAL C O 1
ATOM 3674 N N . VAL C 1 158 ? -9.387 -21.721 -15.841 1.00 68.40 139 VAL C N 1
ATOM 3675 C CA . VAL C 1 158 ? -9.145 -20.464 -16.538 1.00 61.94 139 VAL C CA 1
ATOM 3676 C C . VAL C 1 158 ? -7.661 -20.428 -16.884 1.00 67.75 139 VAL C C 1
ATOM 3677 O O . VAL C 1 158 ? -6.826 -20.058 -16.053 1.00 76.52 139 VAL C O 1
ATOM 3681 N N . GLU C 1 159 ? -7.327 -20.819 -18.110 1.00 68.79 140 GLU C N 1
ATOM 3682 C CA . GLU C 1 159 ? -5.950 -20.845 -18.584 1.00 78.17 140 GLU C CA 1
ATOM 3683 C C . GLU C 1 159 ? -5.733 -19.753 -19.627 1.00 77.10 140 GLU C C 1
ATOM 3684 O O . GLU C 1 159 ? -6.678 -19.153 -20.149 1.00 69.45 140 GLU C O 1
ATOM 3690 N N . ASP C 1 160 ? -4.458 -19.508 -19.934 1.00 91.00 141 ASP C N 1
ATOM 3691 C CA . ASP C 1 160 ? -4.084 -18.384 -20.787 1.00 95.98 141 ASP C CA 1
ATOM 3692 C C . ASP C 1 160 ? -4.226 -18.719 -22.272 1.00 94.86 141 ASP C C 1
ATOM 3693 O O . ASP C 1 160 ? -4.948 -18.034 -23.004 1.00 89.49 141 ASP C O 1
ATOM 3698 N N . ILE C 1 161 ? -3.545 -19.767 -22.738 1.00 86.98 142 ILE C N 1
ATOM 3699 C CA . ILE C 1 161 ? -3.551 -20.109 -24.156 1.00 78.45 142 ILE C CA 1
ATOM 3700 C C . ILE C 1 161 ? -3.161 -21.573 -24.298 1.00 76.09 142 ILE C C 1
ATOM 3701 O O . ILE C 1 161 ? -2.422 -22.116 -23.472 1.00 73.73 142 ILE C O 1
ATOM 3706 N N . ILE C 1 162 ? -3.673 -22.214 -25.346 1.00 82.66 143 ILE C N 1
ATOM 3707 C CA . ILE C 1 162 ? -3.352 -23.604 -25.641 1.00 83.83 143 ILE C CA 1
ATOM 3708 C C . ILE C 1 162 ? -2.895 -23.738 -27.091 1.00 82.71 143 ILE C C 1
ATOM 3709 O O . ILE C 1 162 ? -3.338 -22.990 -27.964 1.00 68.12 143 ILE C O 1
ATOM 3711 N N . THR C 1 164 ? -0.664 -26.090 -28.267 1.00 107.88 145 THR C N 1
ATOM 3712 C CA . THR C 1 164 ? -0.487 -27.529 -28.421 1.00 105.31 145 THR C CA 1
ATOM 3713 C C . THR C 1 164 ? -1.498 -28.289 -27.572 1.00 106.04 145 THR C C 1
ATOM 3714 O O . THR C 1 164 ? -2.149 -29.221 -28.045 1.00 113.21 145 THR C O 1
ATOM 3718 N N . GLY C 1 165 ? -1.623 -27.879 -26.311 1.00 93.94 146 GLY C N 1
ATOM 3719 C CA . GLY C 1 165 ? -2.489 -28.541 -25.360 1.00 90.97 146 GLY C CA 1
ATOM 3720 C C . GLY C 1 165 ? -1.783 -29.446 -24.374 1.00 93.55 146 GLY C C 1
ATOM 3721 O O . GLY C 1 165 ? -2.459 -30.114 -23.581 1.00 93.39 146 GLY C O 1
ATOM 3722 N N . LYS C 1 166 ? -0.448 -29.487 -24.390 1.00 113.36 147 LYS C N 1
ATOM 3723 C CA . LYS C 1 166 ? 0.285 -30.401 -23.522 1.00 118.88 147 LYS C CA 1
ATOM 3724 C C . LYS C 1 166 ? 0.227 -29.985 -22.059 1.00 117.82 147 LYS C C 1
ATOM 3725 O O . LYS C 1 166 ? 0.418 -30.828 -21.178 1.00 124.05 147 LYS C O 1
ATOM 3727 N N . THR C 1 167 ? -0.034 -28.709 -21.783 1.00 109.60 148 THR C N 1
ATOM 3728 C CA . THR C 1 167 ? -0.123 -28.248 -20.403 1.00 111.04 148 THR C CA 1
ATOM 3729 C C . THR C 1 167 ? -1.511 -28.505 -19.820 1.00 107.26 148 THR C C 1
ATOM 3730 O O . THR C 1 167 ? -1.642 -29.024 -18.701 1.00 109.81 148 THR C O 1
ATOM 3734 N N . ILE C 1 168 ? -2.559 -28.158 -20.575 1.00 97.47 149 ILE C N 1
ATOM 3735 C CA . ILE C 1 168 ? -3.926 -28.422 -20.136 1.00 100.98 149 ILE C CA 1
ATOM 3736 C C . ILE C 1 168 ? -4.131 -29.905 -19.856 1.00 106.67 149 ILE C C 1
ATOM 3737 O O . ILE C 1 168 ? -4.908 -30.273 -18.967 1.00 110.42 149 ILE C O 1
ATOM 3739 N N . THR C 1 169 ? -3.445 -30.777 -20.599 1.00 108.06 150 THR C N 1
ATOM 3740 C CA . THR C 1 169 ? -3.519 -32.205 -20.308 1.00 107.39 150 THR C CA 1
ATOM 3741 C C . THR C 1 169 ? -2.942 -32.516 -18.933 1.00 117.17 150 THR C C 1
ATOM 3742 O O . THR C 1 169 ? -3.461 -33.378 -18.214 1.00 122.77 150 THR C O 1
ATOM 3744 N N . LYS C 1 170 ? -1.866 -31.824 -18.548 1.00 115.15 151 LYS C N 1
ATOM 3745 C CA . LYS C 1 170 ? -1.330 -31.998 -17.203 1.00 111.31 151 LYS C CA 1
ATOM 3746 C C . LYS C 1 170 ? -2.320 -31.506 -16.154 1.00 113.82 151 LYS C C 1
ATOM 3747 O O . LYS C 1 170 ? -2.465 -32.125 -15.092 1.00 120.10 151 LYS C O 1
ATOM 3749 N N . LEU C 1 171 ? -3.022 -30.406 -16.438 1.00 116.18 152 LEU C N 1
ATOM 3750 C CA . LEU C 1 171 ? -4.043 -29.929 -15.509 1.00 116.15 152 LEU C CA 1
ATOM 3751 C C . LEU C 1 171 ? -5.155 -30.961 -15.332 1.00 111.23 152 LEU C C 1
ATOM 3752 O O . LEU C 1 171 ? -5.434 -31.415 -14.214 1.00 110.70 152 LEU C O 1
ATOM 3757 N N . ILE C 1 172 ? -5.794 -31.352 -16.438 1.00 105.28 153 ILE C N 1
ATOM 3758 C CA . ILE C 1 172 ? -6.940 -32.256 -16.367 1.00 105.48 153 ILE C CA 1
ATOM 3759 C C . ILE C 1 172 ? -6.531 -33.598 -15.776 1.00 111.07 153 ILE C C 1
ATOM 3760 O O . ILE C 1 172 ? -7.300 -34.229 -15.040 1.00 111.74 153 ILE C O 1
ATOM 3762 N N . SER C 1 173 ? -5.316 -34.057 -16.086 1.00 120.01 154 SER C N 1
ATOM 3763 C CA . SER C 1 173 ? -4.826 -35.303 -15.504 1.00 129.40 154 SER C CA 1
ATOM 3764 C C . SER C 1 173 ? -4.622 -35.163 -14.001 1.00 130.11 154 SER C C 1
ATOM 3765 O O . SER C 1 173 ? -4.955 -36.076 -13.235 1.00 132.54 154 SER C O 1
ATOM 3767 N N . HIS C 1 174 ? -4.081 -34.024 -13.560 1.00 124.60 155 HIS C N 1
ATOM 3768 C CA . HIS C 1 174 ? -3.908 -33.788 -12.133 1.00 122.64 155 HIS C CA 1
ATOM 3769 C C . HIS C 1 174 ? -5.237 -33.628 -11.406 1.00 130.86 155 HIS C C 1
ATOM 3770 O O . HIS C 1 174 ? -5.282 -33.795 -10.182 1.00 134.48 155 HIS C O 1
ATOM 3772 N N . LEU C 1 175 ? -6.316 -33.308 -12.127 1.00 136.21 156 LEU C N 1
ATOM 3773 C CA . LEU C 1 175 ? -7.621 -33.174 -11.488 1.00 139.83 156 LEU C CA 1
ATOM 3774 C C . LEU C 1 175 ? -8.228 -34.517 -11.094 1.00 145.46 156 LEU C C 1
ATOM 3775 O O . LEU C 1 175 ? -9.121 -34.550 -10.240 1.00 147.66 156 LEU C O 1
ATOM 3777 N N . ASP C 1 176 ? -7.768 -35.620 -11.690 1.00 139.26 157 ASP C N 1
ATOM 3778 C CA . ASP C 1 176 ? -8.362 -36.923 -11.408 1.00 132.76 157 ASP C CA 1
ATOM 3779 C C . ASP C 1 176 ? -8.013 -37.440 -10.018 1.00 127.55 157 ASP C C 1
ATOM 3780 O O . ASP C 1 176 ? -8.667 -38.371 -9.537 1.00 128.32 157 ASP C O 1
ATOM 3782 N N . SER C 1 177 ? -7.000 -36.866 -9.366 1.00 123.29 158 SER C N 1
ATOM 3783 C CA . SER C 1 177 ? -6.635 -37.319 -8.028 1.00 125.42 158 SER C CA 1
ATOM 3784 C C . SER C 1 177 ? -7.721 -36.983 -7.016 1.00 130.60 158 SER C C 1
ATOM 3785 O O . SER C 1 177 ? -8.053 -37.806 -6.154 1.00 134.31 158 SER C O 1
ATOM 3787 N N . LEU C 1 178 ? -8.283 -35.779 -7.100 1.00 146.25 159 LEU C N 1
ATOM 3788 C CA . LEU C 1 178 ? -9.371 -35.375 -6.222 1.00 148.97 159 LEU C CA 1
ATOM 3789 C C . LEU C 1 178 ? -10.744 -35.749 -6.762 1.00 148.53 159 LEU C C 1
ATOM 3790 O O . LEU C 1 178 ? -11.728 -35.634 -6.023 1.00 152.08 159 LEU C O 1
ATOM 3792 N N . SER C 1 179 ? -10.835 -36.185 -8.021 1.00 138.51 160 SER C N 1
ATOM 3793 C CA . SER C 1 179 ? -12.108 -36.545 -8.634 1.00 134.68 160 SER C CA 1
ATOM 3794 C C . SER C 1 179 ? -13.137 -35.419 -8.541 1.00 140.51 160 SER C C 1
ATOM 3795 O O . SER C 1 179 ? -14.086 -35.506 -7.756 1.00 144.98 160 SER C O 1
ATOM 3797 N N . THR C 1 180 ? -12.983 -34.366 -9.337 1.00 135.83 161 THR C N 1
ATOM 3798 C CA . THR C 1 180 ? -13.956 -33.284 -9.297 1.00 129.41 161 THR C CA 1
ATOM 3799 C C . THR C 1 180 ? -15.314 -33.756 -9.808 1.00 130.59 161 THR C C 1
ATOM 3800 O O . THR C 1 180 ? -15.408 -34.641 -10.662 1.00 134.81 161 THR C O 1
ATOM 3802 N N . LYS C 1 181 ? -16.379 -33.143 -9.277 1.00 123.53 162 LYS C N 1
ATOM 3803 C CA . LYS C 1 181 ? -17.731 -33.523 -9.681 1.00 123.49 162 LYS C CA 1
ATOM 3804 C C . LYS C 1 181 ? -17.975 -33.248 -11.158 1.00 122.69 162 LYS C C 1
ATOM 3805 O O . LYS C 1 181 ? -18.735 -33.977 -11.804 1.00 121.79 162 LYS C O 1
ATOM 3807 N N . SER C 1 182 ? -17.348 -32.208 -11.703 1.00 122.34 163 SER C N 1
ATOM 3808 C CA . SER C 1 182 ? -17.473 -31.860 -13.111 1.00 125.11 163 SER C CA 1
ATOM 3809 C C . SER C 1 182 ? -16.318 -30.945 -13.485 1.00 119.75 163 SER C C 1
ATOM 3810 O O . SER C 1 182 ? -15.884 -30.117 -12.680 1.00 116.52 163 SER C O 1
ATOM 3813 N N . VAL C 1 183 ? -15.832 -31.095 -14.715 1.00 118.76 164 VAL C N 1
ATOM 3814 C CA . VAL C 1 183 ? -14.658 -30.372 -15.192 1.00 112.76 164 VAL C CA 1
ATOM 3815 C C . VAL C 1 183 ? -14.967 -29.757 -16.550 1.00 111.21 164 VAL C C 1
ATOM 3816 O O . VAL C 1 183 ? -15.428 -30.452 -17.462 1.00 119.12 164 VAL C O 1
ATOM 3820 N N . LYS C 1 184 ? -14.713 -28.455 -16.677 1.00 107.12 165 LYS C N 1
ATOM 3821 C CA . LYS C 1 184 ? -14.765 -27.746 -17.948 1.00 107.30 165 LYS C CA 1
ATOM 3822 C C . LYS C 1 184 ? -13.593 -26.776 -18.001 1.00 110.13 165 LYS C C 1
ATOM 3823 O O . LYS C 1 184 ? -13.115 -26.305 -16.966 1.00 117.04 165 LYS C O 1
ATOM 3829 N N . VAL C 1 185 ? -13.129 -26.481 -19.214 1.00 103.24 166 VAL C N 1
ATOM 3830 C CA . VAL C 1 185 ? -11.939 -25.662 -19.418 1.00 92.62 166 VAL C CA 1
ATOM 3831 C C . VAL C 1 185 ? -12.288 -24.490 -20.326 1.00 90.63 166 VAL C C 1
ATOM 3832 O O . VAL C 1 185 ? -12.899 -24.678 -21.384 1.00 82.41 166 VAL C O 1
ATOM 3836 N N . ALA C 1 186 ? -11.891 -23.287 -19.914 1.00 91.39 167 ALA C N 1
ATOM 3837 C CA . ALA C 1 186 ? -12.083 -22.070 -20.690 1.00 84.23 167 ALA C CA 1
ATOM 3838 C C . ALA C 1 186 ? -10.736 -21.394 -20.894 1.00 75.97 167 ALA C C 1
ATOM 3839 O O . ALA C 1 186 ? -10.004 -21.157 -19.927 1.00 75.57 167 ALA C O 1
ATOM 3841 N N . SER C 1 187 ? -10.413 -21.084 -22.147 1.00 83.58 168 SER C N 1
ATOM 3842 C CA . SER C 1 187 ? -9.160 -20.434 -22.497 1.00 82.82 168 SER C CA 1
ATOM 3843 C C . SER C 1 187 ? -9.436 -19.157 -23.278 1.00 81.64 168 SER C C 1
ATOM 3844 O O . SER C 1 187 ? -10.396 -19.076 -24.050 1.00 79.76 168 SER C O 1
ATOM 3847 N N . LEU C 1 188 ? -8.579 -18.156 -23.065 1.00 83.78 169 LEU C N 1
ATOM 3848 C CA . LEU C 1 188 ? -8.738 -16.870 -23.733 1.00 78.05 169 LEU C CA 1
ATOM 3849 C C . LEU C 1 188 ? -8.311 -16.941 -25.195 1.00 70.62 169 LEU C C 1
ATOM 3850 O O . LEU C 1 188 ? -9.032 -16.474 -26.082 1.00 76.55 169 LEU C O 1
ATOM 3855 N N . LEU C 1 189 ? -7.141 -17.516 -25.461 1.00 84.92 170 LEU C N 1
ATOM 3856 C CA . LEU C 1 189 ? -6.598 -17.611 -26.807 1.00 80.44 170 LEU C CA 1
ATOM 3857 C C . LEU C 1 189 ? -6.371 -19.067 -27.191 1.00 76.19 170 LEU C C 1
ATOM 3858 O O . LEU C 1 189 ? -6.218 -19.944 -26.337 1.00 77.42 170 LEU C O 1
ATOM 3863 N N . VAL C 1 190 ? -6.356 -19.309 -28.501 1.00 93.42 171 VAL C N 1
ATOM 3864 C CA . VAL C 1 190 ? -6.007 -20.603 -29.081 1.00 92.00 171 VAL C CA 1
ATOM 3865 C C . VAL C 1 190 ? -5.207 -20.341 -30.349 1.00 95.64 171 VAL C C 1
ATOM 3866 O O . VAL C 1 190 ? -5.613 -19.528 -31.186 1.00 79.64 171 VAL C O 1
ATOM 3870 N N . LYS C 1 191 ? -4.074 -21.022 -30.493 1.00 102.32 172 LYS C N 1
ATOM 3871 C CA . LYS C 1 191 ? -3.203 -20.853 -31.648 1.00 102.67 172 LYS C CA 1
ATOM 3872 C C . LYS C 1 191 ? -3.361 -22.024 -32.609 1.00 95.64 172 LYS C C 1
ATOM 3873 O O . LYS C 1 191 ? -3.454 -23.181 -32.187 1.00 97.02 172 LYS C O 1
ATOM 3875 N N . ARG C 1 192 ? -3.395 -21.719 -33.903 1.00 97.35 173 ARG C N 1
ATOM 3876 C CA . ARG C 1 192 ? -3.484 -22.760 -34.922 1.00 100.15 173 ARG C CA 1
ATOM 3877 C C . ARG C 1 192 ? -2.171 -23.529 -35.020 1.00 98.60 173 ARG C C 1
ATOM 3878 O O . ARG C 1 192 ? -2.043 -24.627 -34.477 1.00 93.35 173 ARG C O 1
ATOM 3886 N N . ASP C 1 198 ? -5.315 -30.281 -33.723 1.00 116.35 179 ASP C N 1
ATOM 3887 C CA . ASP C 1 198 ? -6.435 -29.360 -33.570 1.00 115.72 179 ASP C CA 1
ATOM 3888 C C . ASP C 1 198 ? -7.372 -29.814 -32.453 1.00 118.70 179 ASP C C 1
ATOM 3889 O O . ASP C 1 198 ? -8.168 -30.735 -32.631 1.00 120.12 179 ASP C O 1
ATOM 3891 N N . TYR C 1 199 ? -7.262 -29.160 -31.299 1.00 121.80 180 TYR C N 1
ATOM 3892 C CA . TYR C 1 199 ? -8.111 -29.426 -30.147 1.00 119.99 180 TYR C CA 1
ATOM 3893 C C . TYR C 1 199 ? -8.701 -28.111 -29.653 1.00 112.64 180 TYR C C 1
ATOM 3894 O O . TYR C 1 199 ? -8.109 -27.044 -29.833 1.00 104.10 180 TYR C O 1
ATOM 3903 N N . ARG C 1 200 ? -9.882 -28.192 -29.036 1.00 114.39 181 ARG C N 1
ATOM 3904 C CA . ARG C 1 200 ? -10.597 -27.006 -28.583 1.00 110.99 181 ARG C CA 1
ATOM 3905 C C . ARG C 1 200 ? -11.097 -27.202 -27.156 1.00 111.75 181 ARG C C 1
ATOM 3906 O O . ARG C 1 200 ? -11.652 -28.267 -26.832 1.00 124.06 181 ARG C O 1
ATOM 3908 N N . PRO C 1 201 ? -10.917 -26.221 -26.281 1.00 93.86 182 PRO C N 1
ATOM 3909 C CA . PRO C 1 201 ? -11.538 -26.263 -24.954 1.00 91.93 182 PRO C CA 1
ATOM 3910 C C .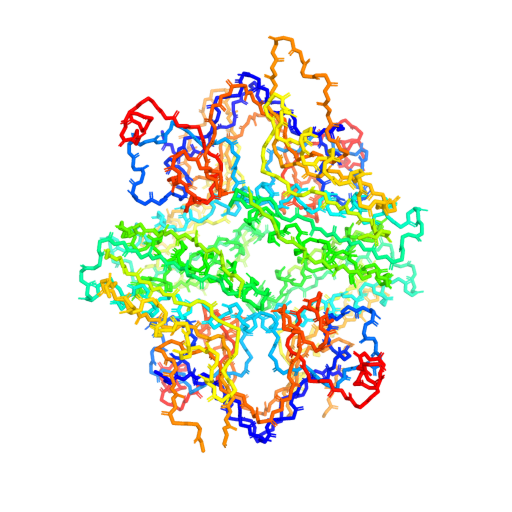 PRO C 1 201 ? -13.019 -25.905 -25.051 1.00 86.44 182 PRO C C 1
ATOM 3911 O O . PRO C 1 201 ? -13.539 -25.575 -26.116 1.00 89.52 182 PRO C O 1
ATOM 3915 N N . ASP C 1 202 ? -13.699 -25.968 -23.903 1.00 86.07 183 ASP C N 1
ATOM 3916 C CA . ASP C 1 202 ? -15.147 -25.784 -23.898 1.00 87.93 183 ASP C CA 1
ATOM 3917 C C . ASP C 1 202 ? -15.541 -24.336 -24.162 1.00 90.12 183 ASP C C 1
ATOM 3918 O O . ASP C 1 202 ? -16.604 -24.083 -24.742 1.00 84.44 183 ASP C O 1
ATOM 3923 N N . PHE C 1 203 ? -14.712 -23.380 -23.747 1.00 90.91 184 PHE C N 1
ATOM 3924 C CA . PHE C 1 203 ? -14.972 -21.962 -23.964 1.00 86.05 184 PHE C CA 1
ATOM 3925 C C . PHE C 1 203 ? -13.714 -21.314 -24.520 1.00 79.04 184 PHE C C 1
ATOM 3926 O O . PHE C 1 203 ? -12.664 -21.333 -23.869 1.00 77.96 184 PHE C O 1
ATOM 3934 N N . VAL C 1 204 ? -13.822 -20.742 -25.718 1.00 82.10 185 VAL C N 1
ATOM 3935 C CA . VAL C 1 204 ? -12.708 -20.097 -26.401 1.00 84.68 185 VAL C CA 1
ATOM 3936 C C . VAL C 1 204 ? -13.072 -18.641 -26.657 1.00 84.77 185 VAL C C 1
ATOM 3937 O O . VAL C 1 204 ? -14.232 -18.321 -26.941 1.00 83.40 185 VAL C O 1
ATOM 3941 N N . GLY C 1 205 ? -12.079 -17.761 -26.555 1.00 80.73 186 GLY C N 1
ATOM 3942 C CA . GLY C 1 205 ? -12.294 -16.352 -26.818 1.00 76.61 186 GLY C CA 1
ATOM 3943 C C . GLY C 1 205 ? -11.840 -15.918 -28.195 1.00 69.48 186 GLY C C 1
ATOM 3944 O O . GLY C 1 205 ? -12.640 -15.417 -28.992 1.00 69.16 186 GLY C O 1
ATOM 3945 N N . PHE C 1 206 ? -10.554 -16.096 -28.482 1.00 75.58 187 PHE C N 1
ATOM 3946 C CA . PHE C 1 206 ? -9.986 -15.760 -29.777 1.00 70.79 187 PHE C CA 1
ATOM 3947 C C . PHE C 1 206 ? -9.178 -16.940 -30.298 1.00 82.91 187 PHE C C 1
ATOM 3948 O O . PHE C 1 206 ? -8.700 -17.779 -29.531 1.00 74.20 187 PHE C O 1
ATOM 3956 N N . GLU C 1 207 ? -9.035 -16.990 -31.620 1.00 88.85 188 GLU C N 1
ATOM 3957 C CA . GLU C 1 207 ? -8.185 -17.962 -32.297 1.00 83.17 188 GLU C CA 1
ATOM 3958 C C . GLU C 1 207 ? -7.110 -17.202 -33.060 1.00 87.34 188 GLU C C 1
ATOM 3959 O O . GLU C 1 207 ? -7.419 -16.462 -34.001 1.00 92.79 188 GLU C O 1
ATOM 3965 N N . VAL C 1 208 ? -5.857 -17.381 -32.654 1.00 88.66 189 VAL C N 1
ATOM 3966 C CA . VAL C 1 208 ? -4.750 -16.592 -33.190 1.00 84.05 189 VAL C CA 1
ATOM 3967 C C . VAL C 1 208 ? -3.882 -17.464 -34.090 1.00 79.46 189 VAL C C 1
ATOM 3968 O O . VAL C 1 208 ? -3.931 -18.699 -33.989 1.00 81.25 189 VAL C O 1
ATOM 3970 N N . PRO C 1 209 ? -3.087 -16.875 -34.991 1.00 86.48 190 PRO C N 1
ATOM 3971 C CA . PRO C 1 209 ? -2.140 -17.677 -35.778 1.00 82.34 190 PRO C CA 1
ATOM 3972 C C . PRO C 1 209 ? -1.088 -18.360 -34.917 1.00 89.27 190 PRO C C 1
ATOM 3973 O O . PRO C 1 209 ? -1.040 -18.164 -33.697 1.00 86.41 190 PRO C O 1
ATOM 3977 N N . ASN C 1 210 ? -0.229 -19.159 -35.549 1.00 89.88 191 ASN C N 1
ATOM 3978 C CA . ASN C 1 210 ? 0.839 -19.862 -34.852 1.00 87.70 191 ASN C CA 1
ATOM 3979 C C . ASN C 1 210 ? 2.018 -18.959 -34.504 1.00 91.63 191 ASN C C 1
ATOM 3980 O O . ASN C 1 210 ? 3.116 -19.466 -34.245 1.00 89.22 191 ASN C O 1
ATOM 3982 N N . ARG C 1 211 ? 1.821 -17.643 -34.495 1.00 95.40 192 ARG C N 1
ATOM 3983 C CA . ARG C 1 211 ? 2.866 -16.714 -34.101 1.00 84.77 192 ARG C CA 1
ATOM 3984 C C . ARG C 1 211 ? 2.935 -16.622 -32.577 1.00 85.79 192 ARG C C 1
ATOM 3985 O O . ARG C 1 211 ? 2.151 -17.241 -31.851 1.00 83.35 192 ARG C O 1
ATOM 3987 N N . PHE C 1 212 ? 3.885 -15.835 -32.083 1.00 84.74 193 PHE C N 1
ATOM 3988 C CA . PHE C 1 212 ? 4.117 -15.690 -30.652 1.00 95.45 193 PHE C CA 1
ATOM 3989 C C . PHE C 1 212 ? 3.501 -14.386 -30.161 1.00 94.44 193 PHE C C 1
ATOM 3990 O O . PHE C 1 212 ? 3.702 -13.331 -30.772 1.00 102.31 193 PHE C O 1
ATOM 3998 N N . VAL C 1 213 ? 2.754 -14.462 -29.059 1.00 78.88 194 VAL C N 1
ATOM 3999 C CA . VAL C 1 213 ? 2.025 -13.321 -28.522 1.00 78.48 194 VAL C CA 1
ATOM 4000 C C . VAL C 1 213 ? 2.436 -13.085 -27.074 1.00 75.87 194 VAL C C 1
ATOM 4001 O O . VAL C 1 213 ? 2.732 -14.023 -26.329 1.00 77.20 194 VAL C O 1
ATOM 4005 N N . VAL C 1 214 ? 2.455 -11.809 -26.678 1.00 74.20 195 VAL C N 1
ATOM 4006 C CA . VAL C 1 214 ? 2.823 -11.386 -25.329 1.00 83.06 195 VAL C CA 1
ATOM 4007 C C . VAL C 1 214 ? 1.835 -10.324 -24.858 1.00 80.43 195 VAL C C 1
ATOM 4008 O O . VAL C 1 214 ? 0.986 -9.852 -25.615 1.00 69.66 195 VAL C O 1
ATOM 4012 N N . GLY C 1 215 ? 1.973 -9.932 -23.594 1.00 70.36 196 GLY C N 1
ATOM 4013 C CA . GLY C 1 215 ? 1.068 -8.989 -22.970 1.00 67.93 196 GLY C CA 1
ATOM 4014 C C . GLY C 1 215 ? -0.120 -9.673 -22.318 1.00 73.42 196 GLY C C 1
ATOM 4015 O O . GLY C 1 215 ? -0.391 -10.857 -22.525 1.00 68.58 196 GLY C O 1
ATOM 4016 N N . TYR C 1 216 ? -0.845 -8.896 -21.503 1.00 71.98 197 TYR C N 1
ATOM 4017 C CA . TYR C 1 216 ? -2.042 -9.378 -20.797 1.00 63.87 197 TYR C CA 1
ATOM 4018 C C . TYR C 1 216 ? -1.708 -10.591 -19.923 1.00 75.31 197 TYR C C 1
ATOM 4019 O O . TYR C 1 216 ? -2.405 -11.608 -19.928 1.00 84.40 197 TYR C O 1
ATOM 4028 N N . ALA C 1 217 ? -0.621 -10.464 -19.160 1.00 66.52 198 ALA C N 1
ATOM 4029 C CA . ALA C 1 217 ? 0.100 -11.476 -18.366 1.00 68.62 198 ALA C CA 1
ATOM 4030 C C . ALA C 1 217 ? 0.696 -12.628 -19.188 1.00 71.01 198 ALA C C 1
ATOM 4031 O O . ALA C 1 217 ? 1.248 -13.566 -18.585 1.00 73.01 198 ALA C O 1
ATOM 4033 N N . LEU C 1 218 ? 0.623 -12.611 -20.514 1.00 71.05 199 LEU C N 1
ATOM 4034 C CA . LEU C 1 218 ? 1.342 -13.609 -21.300 1.00 76.94 199 LEU C CA 1
ATOM 4035 C C . LEU C 1 218 ? 2.811 -13.213 -21.371 1.00 75.08 199 LEU C C 1
ATOM 4036 O O . LEU C 1 218 ? 3.137 -12.044 -21.597 1.00 74.06 199 LEU C O 1
ATOM 4041 N N . ASP C 1 219 ? 3.701 -14.187 -21.191 1.00 82.37 200 ASP C N 1
ATOM 4042 C CA . ASP C 1 219 ? 5.103 -13.891 -20.947 1.00 90.02 200 ASP C CA 1
ATOM 4043 C C . ASP C 1 219 ? 6.019 -14.628 -21.912 1.00 89.85 200 ASP C C 1
ATOM 4044 O O . ASP C 1 219 ? 5.737 -15.749 -22.344 1.00 83.30 200 ASP C O 1
ATOM 4049 N N . TYR C 1 220 ? 7.141 -13.986 -22.219 1.00 98.92 201 TYR C N 1
ATOM 4050 C CA . TYR C 1 220 ? 8.271 -14.610 -22.897 1.00 101.23 201 TYR C CA 1
ATOM 4051 C C . TYR C 1 220 ? 9.420 -14.583 -21.891 1.00 96.31 201 TYR C C 1
ATOM 4052 O O . TYR C 1 220 ? 10.160 -13.602 -21.804 1.00 105.03 201 TYR C O 1
ATOM 4061 N N . ASN C 1 221 ? 9.541 -15.665 -21.115 1.00 101.41 202 ASN C N 1
ATOM 4062 C CA . ASN C 1 221 ? 10.522 -15.785 -20.038 1.00 103.88 202 ASN C CA 1
ATOM 4063 C C . ASN C 1 221 ? 10.249 -14.784 -18.920 1.00 93.22 202 ASN C C 1
ATOM 4064 O O . ASN C 1 221 ? 11.103 -13.945 -18.613 1.00 91.14 202 ASN C O 1
ATOM 4069 N N . ASP C 1 222 ? 9.069 -14.876 -18.301 1.00 88.23 203 ASP C N 1
ATOM 4070 C CA . ASP C 1 222 ? 8.666 -13.987 -17.205 1.00 97.44 203 ASP C CA 1
ATOM 4071 C C . ASP C 1 222 ? 8.830 -12.518 -17.588 1.00 95.78 203 ASP C C 1
ATOM 4072 O O . ASP C 1 222 ? 9.298 -11.695 -16.798 1.00 98.58 203 ASP C O 1
ATOM 4074 N N . ASN C 1 223 ? 8.427 -12.182 -18.811 1.00 91.13 204 ASN C N 1
ATOM 4075 C CA . ASN C 1 223 ? 8.633 -10.849 -19.356 1.00 89.63 204 ASN C CA 1
ATOM 4076 C C . ASN C 1 223 ? 7.429 -10.469 -20.210 1.00 87.61 204 ASN C C 1
ATOM 4077 O O . ASN C 1 223 ? 6.692 -11.338 -20.680 1.00 88.30 204 ASN C O 1
ATOM 4082 N N . PHE C 1 224 ? 7.236 -9.160 -20.401 1.00 81.17 205 PHE C N 1
ATOM 4083 C CA . PHE C 1 224 ? 6.153 -8.584 -21.205 1.00 77.85 205 PHE C CA 1
ATOM 4084 C C . PHE C 1 224 ? 4.777 -8.734 -20.562 1.00 72.76 205 PHE C C 1
ATOM 4085 O O . PHE C 1 224 ? 3.759 -8.547 -21.235 1.00 71.01 205 PHE C O 1
ATOM 4093 N N . ARG C 1 225 ? 4.709 -9.062 -19.271 1.00 72.85 206 ARG C N 1
ATOM 4094 C CA . ARG C 1 225 ? 3.412 -9.275 -18.635 1.00 70.90 206 ARG C CA 1
ATOM 4095 C C . ARG C 1 225 ? 2.671 -7.970 -18.368 1.00 68.31 206 ARG C C 1
ATOM 4096 O O . ARG C 1 225 ? 1.438 -7.935 -18.454 1.00 66.41 206 ARG C O 1
ATOM 4104 N N . ASP C 1 226 ? 3.392 -6.896 -18.047 1.00 73.70 207 ASP C N 1
ATOM 4105 C CA . ASP C 1 226 ? 2.770 -5.609 -17.753 1.00 73.09 207 ASP C CA 1
ATOM 4106 C C . ASP C 1 226 ? 2.230 -4.904 -18.992 1.00 64.88 207 ASP C C 1
ATOM 4107 O O . ASP C 1 226 ? 1.716 -3.787 -18.869 1.00 63.19 207 ASP C O 1
ATOM 4112 N N . LEU C 1 227 ? 2.323 -5.518 -20.167 1.00 84.14 208 LEU C N 1
ATOM 4113 C CA . LEU C 1 227 ? 1.799 -4.905 -21.379 1.00 82.58 208 LEU C CA 1
ATOM 4114 C C . LEU C 1 227 ? 0.274 -4.924 -21.369 1.00 68.29 208 LEU C C 1
ATOM 4115 O O . LEU C 1 227 ? -0.349 -5.930 -21.018 1.00 62.55 208 LEU C O 1
ATOM 4120 N N . HIS C 1 228 ? -0.328 -3.798 -21.760 1.00 61.09 209 HIS C N 1
ATOM 4121 C CA . HIS C 1 228 ? -1.782 -3.668 -21.690 1.00 59.16 209 HIS C CA 1
ATOM 4122 C C . HIS C 1 228 ? -2.468 -4.528 -22.746 1.00 59.44 209 HIS C C 1
ATOM 4123 O O . HIS C 1 228 ? -3.393 -5.288 -22.438 1.00 58.94 209 HIS C O 1
ATOM 4130 N N . HIS C 1 229 ? -2.031 -4.421 -23.995 1.00 76.25 210 HIS C N 1
ATOM 4131 C CA . HIS C 1 229 ? -2.654 -5.124 -25.104 1.00 60.81 210 HIS C CA 1
ATOM 4132 C C . HIS C 1 229 ? -1.900 -6.414 -25.414 1.00 63.23 210 HIS C C 1
ATOM 4133 O O . HIS C 1 229 ? -0.777 -6.637 -24.955 1.00 67.62 210 HIS C O 1
ATOM 4140 N N . ILE C 1 230 ? -2.540 -7.274 -26.201 1.00 63.33 211 ILE C N 1
ATOM 4141 C CA . ILE C 1 230 ? -1.918 -8.504 -26.677 1.00 67.86 211 ILE C CA 1
ATOM 4142 C C . ILE C 1 230 ? -1.172 -8.185 -27.965 1.00 66.57 211 ILE C C 1
ATOM 4143 O O . ILE C 1 230 ? -1.786 -7.816 -28.972 1.00 66.18 211 ILE C O 1
ATOM 4148 N N . CYS C 1 231 ? 0.151 -8.325 -27.934 1.00 77.31 212 CYS C N 1
ATOM 4149 C CA . CYS C 1 231 ? 1.020 -7.911 -29.024 1.00 69.46 212 CYS C CA 1
ATOM 4150 C C . CYS C 1 231 ? 1.752 -9.107 -29.617 1.00 71.81 212 CYS C C 1
ATOM 4151 O O . CYS C 1 231 ? 1.793 -10.196 -29.042 1.00 72.63 212 CYS C O 1
ATOM 4154 N N . VAL C 1 232 ? 2.337 -8.878 -30.789 1.00 73.03 213 VAL C N 1
ATOM 4155 C CA . VAL C 1 232 ? 3.260 -9.809 -31.423 1.00 84.14 213 VAL C CA 1
ATOM 4156 C C . VAL C 1 232 ? 4.622 -9.129 -31.498 1.00 76.82 213 VAL C C 1
ATOM 4157 O O . VAL C 1 232 ? 4.728 -7.986 -31.967 1.00 76.27 213 VAL C O 1
ATOM 4161 N N . ILE C 1 233 ? 5.653 -9.830 -31.016 1.00 78.75 214 ILE C N 1
ATOM 4162 C CA . ILE C 1 233 ? 7.000 -9.287 -30.919 1.00 90.79 214 ILE C CA 1
ATOM 4163 C C . ILE C 1 233 ? 7.794 -9.653 -32.165 1.00 93.23 214 ILE C C 1
ATOM 4164 O O . ILE C 1 233 ? 7.461 -10.583 -32.903 1.00 83.39 214 ILE C O 1
ATOM 4169 N N . ASN C 1 234 ? 8.875 -8.917 -32.387 1.00 84.00 215 ASN C N 1
ATOM 4170 C CA . ASN C 1 234 ? 9.782 -9.189 -33.487 1.00 95.49 215 ASN C CA 1
ATOM 4171 C C . ASN C 1 234 ? 10.967 -10.021 -33.000 1.00 101.63 215 ASN C C 1
ATOM 4172 O O . ASN C 1 234 ? 11.103 -10.327 -31.813 1.00 92.29 215 ASN C O 1
ATOM 4177 N N . GLU C 1 235 ? 11.832 -10.396 -33.946 1.00 100.12 216 GLU C N 1
ATOM 4178 C CA . GLU C 1 235 ? 12.970 -11.245 -33.610 1.00 97.91 216 GLU C CA 1
ATOM 4179 C C . GLU C 1 235 ? 13.975 -10.521 -32.723 1.00 103.86 216 GLU C C 1
ATOM 4180 O O . GLU C 1 235 ? 14.622 -11.156 -31.883 1.00 113.42 216 GLU C O 1
ATOM 4186 N N . VAL C 1 236 ? 14.119 -9.203 -32.884 1.00 94.79 217 VAL C N 1
ATOM 4187 C CA . VAL C 1 236 ? 15.068 -8.462 -32.057 1.00 95.93 217 VAL C CA 1
ATOM 4188 C C . VAL C 1 236 ? 14.626 -8.473 -30.598 1.00 101.47 217 VAL C C 1
ATOM 4189 O O . VAL C 1 236 ? 15.442 -8.666 -29.687 1.00 100.67 217 VAL C O 1
ATOM 4193 N N . GLY C 1 237 ? 13.328 -8.286 -30.351 1.00 101.65 218 GLY C N 1
ATOM 4194 C CA . GLY C 1 237 ? 12.812 -8.443 -29.004 1.00 98.71 218 GLY C CA 1
ATOM 4195 C C . GLY C 1 237 ? 12.822 -9.882 -28.534 1.00 94.56 218 GLY C C 1
ATOM 4196 O O . GLY C 1 237 ? 13.032 -10.149 -27.346 1.00 91.34 218 GLY C O 1
ATOM 4197 N N . GLN C 1 238 ? 12.603 -10.828 -29.451 1.00 91.68 219 GLN C N 1
ATOM 4198 C CA . GLN C 1 238 ? 12.638 -12.240 -29.082 1.00 93.10 219 GLN C CA 1
ATOM 4199 C C . GLN C 1 238 ? 14.037 -12.683 -28.673 1.00 99.39 219 GLN C C 1
ATOM 4200 O O . GLN C 1 238 ? 14.185 -13.650 -27.917 1.00 102.65 219 GLN C O 1
ATOM 4202 N N . LYS C 1 239 ? 15.069 -11.999 -29.162 1.00 98.19 220 LYS C N 1
ATOM 4203 C CA . LYS C 1 239 ? 16.438 -12.292 -28.765 1.00 101.62 220 LYS C CA 1
ATOM 4204 C C . LYS C 1 239 ? 16.915 -11.422 -27.612 1.00 108.45 220 LYS C C 1
ATOM 4205 O O . LYS C 1 239 ? 17.859 -11.806 -26.913 1.00 104.34 220 LYS C O 1
ATOM 4207 N N . LYS C 1 240 ? 16.285 -10.266 -27.394 1.00 119.64 221 LYS C N 1
ATOM 4208 C CA . LYS C 1 240 ? 16.658 -9.405 -26.279 1.00 119.75 221 LYS C CA 1
ATOM 4209 C C . LYS C 1 240 ? 16.232 -9.973 -24.930 1.00 114.17 221 LYS C C 1
ATOM 4210 O O . LYS C 1 240 ? 16.648 -9.442 -23.893 1.00 112.35 221 LYS C O 1
ATOM 4216 N N . PHE C 1 241 ? 15.427 -11.035 -24.917 1.00 107.88 222 PHE C N 1
ATOM 4217 C CA . PHE C 1 241 ? 14.959 -11.682 -23.696 1.00 106.53 222 PHE C CA 1
ATOM 4218 C C . PHE C 1 241 ? 15.076 -13.195 -23.810 1.00 118.20 222 PHE C C 1
ATOM 4219 O O . PHE C 1 241 ? 14.195 -13.941 -23.370 1.00 120.64 222 PHE C O 1
ATOM 4227 N N . SER C 1 242 ? 16.163 -13.673 -24.407 1.00 128.17 223 SER C N 1
ATOM 4228 C CA . SER C 1 242 ? 16.405 -15.103 -24.505 1.00 134.81 223 SER C CA 1
ATOM 4229 C C . SER C 1 242 ? 16.857 -15.663 -23.161 1.00 136.67 223 SER C C 1
ATOM 4230 O O . SER C 1 242 ? 17.560 -15.002 -22.391 1.00 144.20 223 SER C O 1
ATOM 4232 N N . VAL C 1 243 ? 16.439 -16.892 -22.881 1.00 133.29 224 VAL C N 1
ATOM 4233 C CA . VAL C 1 243 ? 16.799 -17.551 -21.632 1.00 120.29 224 VAL C CA 1
ATOM 4234 C C . VAL C 1 243 ? 18.009 -18.456 -21.845 1.00 118.47 224 VAL C C 1
ATOM 4235 O O . VAL C 1 243 ? 19.107 -17.983 -22.139 1.00 115.72 224 VAL C O 1
ATOM 4237 N N . ALA D 1 27 ? -2.223 12.857 -38.659 1.00 105.80 8 ALA D N 1
ATOM 4238 C CA . ALA D 1 27 ? -3.304 12.335 -39.489 1.00 104.43 8 ALA D CA 1
ATOM 4239 C C . ALA D 1 27 ? -3.199 10.818 -39.632 1.00 98.19 8 ALA D C 1
ATOM 4240 O O . ALA D 1 27 ? -4.151 10.163 -40.052 1.00 91.44 8 ALA D O 1
ATOM 4242 N N . ASP D 1 28 ? -2.035 10.270 -39.292 1.00 108.65 9 ASP D N 1
ATOM 4243 C CA . ASP D 1 28 ? -1.880 8.824 -39.232 1.00 109.22 9 ASP D CA 1
ATOM 4244 C C . ASP D 1 28 ? -2.758 8.253 -38.123 1.00 97.69 9 ASP D C 1
ATOM 4245 O O . ASP D 1 28 ? -2.960 8.877 -37.080 1.00 92.76 9 ASP D O 1
ATOM 4247 N N . CYS D 1 29 ? -3.288 7.057 -38.362 1.00 85.56 10 CYS D N 1
ATOM 4248 C CA . CYS D 1 29 ? -4.255 6.459 -37.452 1.00 82.11 10 CYS D CA 1
ATOM 4249 C C . CYS D 1 29 ? -4.332 4.964 -37.725 1.00 81.09 10 CYS D C 1
ATOM 4250 O O . CYS D 1 29 ? -3.588 4.419 -38.545 1.00 84.33 10 CYS D O 1
ATOM 4253 N N . VAL D 1 30 ? -5.238 4.303 -37.010 1.00 78.26 11 VAL D N 1
ATOM 4254 C CA . VAL D 1 30 ? -5.565 2.904 -37.261 1.00 77.32 11 VAL D CA 1
ATOM 4255 C C . VAL D 1 30 ? -6.315 2.843 -38.588 1.00 78.18 11 VAL D C 1
ATOM 4256 O O . VAL D 1 30 ? -7.448 3.323 -38.691 1.00 77.09 11 VAL D O 1
ATOM 4260 N N . VAL D 1 31 ? -5.678 2.282 -39.609 1.00 80.51 12 VAL D N 1
ATOM 4261 C CA . VAL D 1 31 ? -6.249 2.202 -40.947 1.00 86.96 12 VAL D CA 1
ATOM 4262 C C . VAL D 1 31 ? -6.874 0.824 -41.106 1.00 94.58 12 VAL D C 1
ATOM 4263 O O . VAL D 1 31 ? -6.166 -0.188 -41.163 1.00 94.31 12 VAL D O 1
ATOM 4267 N N . ILE D 1 32 ? -8.202 0.783 -41.165 1.00 79.03 13 ILE D N 1
ATOM 4268 C CA . ILE D 1 32 ? -8.931 -0.454 -41.427 1.00 78.11 13 ILE D CA 1
ATOM 4269 C C . ILE D 1 32 ? -8.904 -0.693 -42.933 1.00 98.37 13 ILE D C 1
ATOM 4270 O O . ILE D 1 32 ? -9.588 -0.004 -43.693 1.00 103.58 13 ILE D O 1
ATOM 4275 N N . GLU D 1 33 ? -8.102 -1.660 -43.367 1.00 94.64 14 GLU D N 1
ATOM 4276 C CA . GLU D 1 33 ? -8.019 -1.971 -44.784 1.00 97.28 14 GLU D CA 1
ATOM 4277 C C . GLU D 1 33 ? -9.309 -2.631 -45.261 1.00 88.62 14 GLU D C 1
ATOM 4278 O O . GLU D 1 33 ? -10.060 -3.227 -44.485 1.00 82.65 14 GLU D O 1
ATOM 4280 N N . ASP D 1 34 ? -9.561 -2.517 -46.566 1.00 94.33 15 ASP D N 1
ATOM 4281 C CA . ASP D 1 34 ? -10.736 -3.142 -47.157 1.00 88.27 15 ASP D CA 1
ATOM 4282 C C . ASP D 1 34 ? -10.652 -4.662 -47.165 1.00 88.58 15 ASP D C 1
ATOM 4283 O O . ASP D 1 34 ? -11.652 -5.317 -47.477 1.00 87.99 15 ASP D O 1
ATOM 4288 N N . SER D 1 35 ? -9.494 -5.235 -46.833 1.00 91.79 16 SER D N 1
ATOM 4289 C CA . SER D 1 35 ? -9.383 -6.684 -46.727 1.00 96.29 16 SER D CA 1
ATOM 4290 C C . SER D 1 35 ? -9.989 -7.211 -45.433 1.00 100.32 16 SER D C 1
ATOM 4291 O O . SER D 1 35 ? -10.381 -8.381 -45.371 1.00 89.17 16 SER D O 1
ATOM 4293 N N . PHE D 1 36 ? -10.071 -6.376 -44.399 1.00 98.90 17 PHE D N 1
ATOM 4294 C CA . PHE D 1 36 ? -10.625 -6.809 -43.123 1.00 94.59 17 PHE D CA 1
ATOM 4295 C C . PHE D 1 36 ? -12.112 -7.105 -43.271 1.00 84.58 17 PHE D C 1
ATOM 4296 O O . PHE D 1 36 ? -12.881 -6.263 -43.747 1.00 77.60 17 PHE D O 1
ATOM 4298 N N . ARG D 1 37 ? -12.516 -8.307 -42.870 1.00 79.65 18 ARG D N 1
ATOM 4299 C CA . ARG D 1 37 ? -13.903 -8.735 -42.989 1.00 91.26 18 ARG D CA 1
ATOM 4300 C C . ARG D 1 37 ? -14.737 -8.400 -41.760 1.00 82.65 18 ARG D C 1
ATOM 4301 O O . ARG D 1 37 ? -15.938 -8.685 -41.749 1.00 82.87 18 ARG D O 1
ATOM 4303 N N . GLY D 1 38 ? -14.138 -7.806 -40.735 1.00 86.67 19 GLY D N 1
ATOM 4304 C CA . GLY D 1 38 ? -14.868 -7.470 -39.535 1.00 86.66 19 GLY D CA 1
ATOM 4305 C C . GLY D 1 38 ? -14.995 -8.644 -38.581 1.00 86.71 19 GLY D C 1
ATOM 4306 O O . GLY D 1 38 ? -14.395 -9.710 -38.753 1.00 80.17 19 GLY D O 1
ATOM 4307 N N . PHE D 1 39 ? -15.805 -8.428 -37.548 1.00 86.50 20 PHE D N 1
ATOM 4308 C CA . PHE D 1 39 ? -16.046 -9.423 -36.512 1.00 72.64 20 PHE D CA 1
ATOM 4309 C C . PHE D 1 39 ? -17.535 -9.730 -36.453 1.00 68.04 20 PHE D C 1
ATOM 4310 O O . PHE D 1 39 ? -18.346 -8.801 -36.291 1.00 61.63 20 PHE D O 1
ATOM 4318 N N . PRO D 1 40 ? -17.946 -10.992 -36.577 1.00 69.70 21 PRO D N 1
ATOM 4319 C CA . PRO D 1 40 ? -19.381 -11.304 -36.561 1.00 72.28 21 PRO D CA 1
ATOM 4320 C C . PRO D 1 40 ? -20.021 -10.928 -35.231 1.00 70.08 21 PRO D C 1
ATOM 4321 O O . PRO D 1 40 ? -19.412 -11.056 -34.168 1.00 77.68 21 PRO D O 1
ATOM 4325 N N . THR D 1 41 ? -21.271 -10.462 -35.307 1.00 85.28 22 THR D N 1
ATOM 4326 C CA . THR D 1 41 ? -21.974 -9.954 -34.134 1.00 77.75 22 THR D CA 1
ATOM 4327 C C . THR D 1 41 ? -22.248 -11.030 -33.089 1.00 82.91 22 THR D C 1
ATOM 4328 O O . THR D 1 41 ? -22.428 -10.698 -31.912 1.00 81.72 22 THR D O 1
ATOM 4332 N N . GLU D 1 42 ? -22.283 -12.305 -33.488 1.00 89.27 23 GLU D N 1
ATOM 4333 C CA . GLU D 1 42 ? -22.671 -13.364 -32.561 1.00 87.28 23 GLU D CA 1
ATOM 4334 C C . GLU D 1 42 ? -21.690 -13.506 -31.404 1.00 82.24 23 GLU D C 1
ATOM 4335 O O . GLU D 1 42 ? -22.067 -13.995 -30.332 1.00 87.86 23 GLU D O 1
ATOM 4337 N N . TYR D 1 43 ? -20.439 -13.096 -31.593 1.00 76.79 24 TYR D N 1
ATOM 4338 C CA . TYR D 1 43 ? -19.407 -13.262 -30.580 1.00 79.60 24 TYR D CA 1
ATOM 4339 C C . TYR D 1 43 ? -19.257 -12.046 -29.672 1.00 78.07 24 TYR D C 1
ATOM 4340 O O . TYR D 1 43 ? -18.286 -11.971 -28.912 1.00 68.38 24 TYR D O 1
ATOM 4349 N N . PHE D 1 44 ? -20.189 -11.098 -29.730 1.00 76.77 25 PHE D N 1
ATOM 4350 C CA . PHE D 1 44 ? -20.146 -9.944 -28.841 1.00 72.65 25 PHE D CA 1
ATOM 4351 C C . PHE D 1 44 ? -21.507 -9.703 -28.203 1.00 73.81 25 PHE D C 1
ATOM 4352 O O . PHE D 1 44 ? -22.423 -10.519 -28.346 1.00 83.39 25 PHE D O 1
ATOM 4360 N N . CYS D 1 45 ? -21.645 -8.588 -27.495 1.00 74.95 26 CYS D N 1
ATOM 4361 C CA . CYS D 1 45 ? -22.899 -8.197 -26.860 1.00 71.43 26 CYS D CA 1
ATOM 4362 C C . CYS D 1 45 ? -23.449 -6.991 -27.611 1.00 67.74 26 CYS D C 1
ATOM 4363 O O . CYS D 1 45 ? -22.974 -5.865 -27.436 1.00 71.03 26 CYS D O 1
ATOM 4366 N N . THR D 1 46 ? -24.444 -7.234 -28.452 1.00 71.80 27 THR D N 1
ATOM 4367 C CA . THR D 1 46 ? -25.138 -6.185 -29.175 1.00 70.08 27 THR D CA 1
ATOM 4368 C C . THR D 1 46 ? -26.573 -6.085 -28.679 1.00 67.24 27 THR D C 1
ATOM 4369 O O . THR D 1 46 ? -27.127 -7.034 -28.115 1.00 72.87 27 THR D O 1
ATOM 4373 N N . SER D 1 47 ? -27.161 -4.914 -28.882 1.00 66.54 28 SER D N 1
ATOM 4374 C CA . SER D 1 47 ? -28.542 -4.680 -28.493 1.00 71.19 28 SER D CA 1
ATOM 4375 C C . SER D 1 47 ? -29.450 -5.686 -29.190 1.00 75.65 28 SER D C 1
ATOM 4376 O O . SER D 1 47 ? -29.482 -5.722 -30.430 1.00 79.27 28 SER D O 1
ATOM 4378 N N . PRO D 1 48 ? -30.185 -6.521 -28.449 1.00 85.51 29 PRO D N 1
ATOM 4379 C CA . PRO D 1 48 ? -31.072 -7.499 -29.102 1.00 93.09 29 PRO D CA 1
ATOM 4380 C C . PRO D 1 48 ? -32.099 -6.867 -30.021 1.00 90.82 29 PRO D C 1
ATOM 4381 O O . PRO D 1 48 ? -32.701 -7.578 -30.835 1.00 104.54 29 PRO D O 1
ATOM 4385 N N . ARG D 1 49 ? -32.321 -5.556 -29.909 1.00 81.56 30 ARG D N 1
ATOM 4386 C CA . ARG D 1 49 ? -33.226 -4.863 -30.819 1.00 76.09 30 ARG D CA 1
ATOM 4387 C C . ARG D 1 49 ? -32.779 -5.017 -32.268 1.00 84.23 30 ARG D C 1
ATOM 4388 O O . ARG D 1 49 ? -33.613 -5.128 -33.175 1.00 93.76 30 ARG D O 1
ATOM 4396 N N . TYR D 1 50 ? -31.467 -5.039 -32.506 1.00 83.64 31 TYR D N 1
ATOM 4397 C CA . TYR D 1 50 ? -30.934 -5.159 -33.858 1.00 91.30 31 TYR D CA 1
ATOM 4398 C C . TYR D 1 50 ? -30.386 -6.559 -34.111 1.00 97.99 31 TYR D C 1
ATOM 4399 O O . TYR D 1 50 ? -29.197 -6.724 -34.403 1.00 97.27 31 TYR D O 1
ATOM 4408 N N . ASP D 1 51 ? -31.248 -7.573 -34.009 1.00 106.05 32 ASP D N 1
ATOM 4409 C CA . ASP D 1 51 ? -30.792 -8.951 -34.168 1.00 111.17 32 ASP D CA 1
ATOM 4410 C C . ASP D 1 51 ? 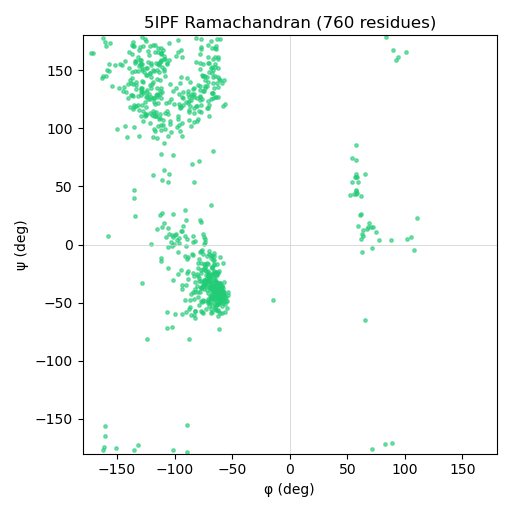-30.413 -9.248 -35.614 1.00 113.02 32 ASP D C 1
ATOM 4411 O O . ASP D 1 51 ? -29.305 -9.719 -35.891 1.00 120.06 32 ASP D O 1
ATOM 4413 N N . GLU D 1 52 ? -31.319 -8.975 -36.552 1.00 103.01 33 GLU D N 1
ATOM 4414 C CA . GLU D 1 52 ? -31.138 -9.352 -37.947 1.00 109.16 33 GLU D CA 1
ATOM 4415 C C . GLU D 1 52 ? -30.627 -8.209 -38.817 1.00 100.23 33 GLU D C 1
ATOM 4416 O O . GLU D 1 52 ? -30.587 -8.352 -40.043 1.00 103.84 33 GLU D O 1
ATOM 4422 N N . CYS D 1 53 ? -30.229 -7.087 -38.222 1.00 84.44 34 CYS D N 1
ATOM 4423 C CA . CYS D 1 53 ? -29.958 -5.871 -38.978 1.00 83.35 34 CYS D CA 1
ATOM 4424 C C . CYS D 1 53 ? -28.475 -5.593 -39.188 1.00 91.73 34 CYS D C 1
ATOM 4425 O O . CYS D 1 53 ? -28.135 -4.607 -39.848 1.00 80.70 34 CYS D O 1
ATOM 4428 N N . LEU D 1 54 ? -27.588 -6.430 -38.660 1.00 84.34 35 LEU D N 1
ATOM 4429 C CA . LEU D 1 54 ? -26.160 -6.150 -38.663 1.00 85.16 35 LEU D CA 1
ATOM 4430 C C . LEU D 1 54 ? -25.408 -7.225 -39.433 1.00 86.10 35 LEU D C 1
ATOM 4431 O O . LEU D 1 54 ? -25.706 -8.417 -39.307 1.00 90.96 35 LEU D O 1
ATOM 4436 N N . ASP D 1 55 ? -24.430 -6.795 -40.233 1.00 80.61 36 ASP D N 1
ATOM 4437 C CA . ASP D 1 55 ? -23.572 -7.741 -40.940 1.00 98.73 36 ASP D CA 1
ATOM 4438 C C . ASP D 1 55 ? -22.449 -8.235 -40.035 1.00 85.24 36 ASP D C 1
ATOM 4439 O O . ASP D 1 55 ? -22.297 -9.442 -39.816 1.00 86.87 36 ASP D O 1
ATOM 4441 N N . TYR D 1 56 ? -21.654 -7.310 -39.502 1.00 83.81 37 TYR D N 1
ATOM 4442 C CA . TYR D 1 56 ? -20.588 -7.646 -38.568 1.00 80.04 37 TYR D CA 1
ATOM 4443 C C . TYR D 1 56 ? -20.214 -6.396 -37.785 1.00 72.95 37 TYR D C 1
ATOM 4444 O O . TYR D 1 56 ? -20.659 -5.288 -38.091 1.00 72.34 37 TYR D O 1
ATOM 4453 N N . VAL D 1 57 ? -19.384 -6.592 -36.766 1.00 71.20 38 VAL D N 1
ATOM 4454 C CA . VAL D 1 57 ? -18.822 -5.492 -35.991 1.00 68.51 38 VAL D CA 1
ATOM 4455 C C . VAL D 1 57 ? -17.530 -5.043 -36.656 1.00 68.35 38 VAL D C 1
ATOM 4456 O O . VAL D 1 57 ? -16.680 -5.871 -37.006 1.00 69.41 38 VAL D O 1
ATOM 4460 N N . LEU D 1 58 ? -17.378 -3.732 -36.836 1.00 67.21 39 LEU D N 1
ATOM 4461 C CA . LEU D 1 58 ? -16.146 -3.192 -37.401 1.00 71.47 39 LEU D CA 1
ATOM 4462 C C . LEU D 1 58 ? -15.161 -2.796 -36.304 1.00 79.97 39 LEU D C 1
ATOM 4463 O O . LEU D 1 58 ? -14.042 -3.318 -36.246 1.00 90.24 39 LEU D O 1
ATOM 4468 N N . ILE D 1 59 ? -15.563 -1.881 -35.427 1.00 77.97 40 ILE D N 1
ATOM 4469 C CA . ILE D 1 59 ? -14.713 -1.438 -34.325 1.00 69.90 40 ILE D CA 1
ATOM 4470 C C . ILE D 1 59 ? -15.432 -1.707 -33.008 1.00 60.06 40 ILE D C 1
ATOM 4471 O O . ILE D 1 59 ? -16.468 -1.085 -32.735 1.00 59.51 40 ILE D O 1
ATOM 4476 N N . PRO D 1 60 ? -14.937 -2.621 -32.174 1.00 72.97 41 PRO D N 1
ATOM 4477 C CA . PRO D 1 60 ? -15.541 -2.815 -30.851 1.00 64.82 41 PRO D CA 1
ATOM 4478 C C . PRO D 1 60 ? -15.436 -1.558 -29.999 1.00 56.82 41 PRO D C 1
ATOM 4479 O O . PRO D 1 60 ? -14.614 -0.671 -30.240 1.00 74.59 41 PRO D O 1
ATOM 4483 N N . ASN D 1 61 ? -16.300 -1.491 -28.984 1.00 56.03 42 ASN D N 1
ATOM 4484 C CA . ASN D 1 61 ? -16.345 -0.322 -28.110 1.00 64.38 42 ASN D CA 1
ATOM 4485 C C . ASN D 1 61 ? -15.026 -0.145 -27.363 1.00 59.84 42 ASN D C 1
ATOM 4486 O O . ASN D 1 61 ? -14.476 0.964 -27.287 1.00 65.46 42 ASN D O 1
ATOM 4491 N N . GLY D 1 62 ? -14.493 -1.241 -26.819 1.00 53.81 43 GLY D N 1
ATOM 4492 C CA . GLY D 1 62 ? -13.216 -1.174 -26.135 1.00 53.20 43 GLY D CA 1
ATOM 4493 C C . GLY D 1 62 ? -12.073 -0.762 -27.040 1.00 62.53 43 GLY D C 1
ATOM 4494 O O . GLY D 1 62 ? -11.137 -0.092 -26.596 1.00 53.10 43 GLY D O 1
ATOM 4495 N N . MET D 1 63 ? -12.122 -1.159 -28.314 1.00 64.43 44 MET D N 1
ATOM 4496 C CA . MET D 1 63 ? -11.152 -0.635 -29.270 1.00 68.07 44 MET D CA 1
ATOM 4497 C C . MET D 1 63 ? -11.229 0.883 -29.342 1.00 58.19 44 MET D C 1
ATOM 4498 O O . MET D 1 63 ? -10.198 1.571 -29.352 1.00 54.85 44 MET D O 1
ATOM 4503 N N . ILE D 1 64 ? -12.448 1.423 -29.387 1.00 54.51 45 ILE D N 1
ATOM 4504 C CA . ILE D 1 64 ? -12.624 2.870 -29.427 1.00 54.01 45 ILE D CA 1
ATOM 4505 C C . ILE D 1 64 ? -11.999 3.512 -28.197 1.00 65.98 45 ILE D C 1
ATOM 4506 O O . ILE D 1 64 ? -11.283 4.515 -28.296 1.00 55.60 45 ILE D O 1
ATOM 4511 N N . LYS D 1 65 ? -12.246 2.932 -27.018 1.00 64.57 46 LYS D N 1
ATOM 4512 C CA . LYS D 1 65 ? -11.680 3.494 -25.793 1.00 51.32 46 LYS D CA 1
ATOM 4513 C C . LYS D 1 65 ? -10.153 3.472 -25.827 1.00 58.40 46 LYS D C 1
ATOM 4514 O O . LYS D 1 65 ? -9.495 4.498 -25.592 1.00 57.98 46 LYS D O 1
ATOM 4520 N N . ASP D 1 66 ? -9.572 2.305 -26.130 1.00 52.35 47 ASP D N 1
ATOM 4521 C CA . ASP D 1 66 ? -8.117 2.174 -26.152 1.00 52.93 47 ASP D CA 1
ATOM 4522 C C . ASP D 1 66 ? -7.482 3.162 -27.123 1.00 53.75 47 ASP D C 1
ATOM 4523 O O . ASP D 1 66 ? -6.461 3.784 -26.805 1.00 76.47 47 ASP D O 1
ATOM 4528 N N . ARG D 1 67 ? -8.071 3.324 -28.310 1.00 54.36 48 ARG D N 1
ATOM 4529 C CA . ARG D 1 67 ? -7.545 4.297 -29.264 1.00 55.31 48 ARG D CA 1
ATOM 4530 C C . ARG D 1 67 ? -7.685 5.723 -28.734 1.00 54.78 48 ARG D C 1
ATOM 4531 O O . ARG D 1 67 ? -6.777 6.551 -28.901 1.00 67.82 48 ARG D O 1
ATOM 4539 N N . LEU D 1 68 ? -8.806 6.022 -28.073 1.00 53.69 49 LEU D N 1
ATOM 4540 C CA . LEU D 1 68 ? -9.028 7.361 -27.540 1.00 53.29 49 LEU D CA 1
ATOM 4541 C C . LEU D 1 68 ? -8.082 7.709 -26.399 1.00 55.75 49 LEU D C 1
ATOM 4542 O O . LEU D 1 68 ? -7.920 8.895 -26.092 1.00 53.29 49 LEU D O 1
ATOM 4547 N N . GLU D 1 69 ? -7.473 6.715 -25.751 1.00 52.90 50 GLU D N 1
ATOM 4548 C CA . GLU D 1 69 ? -6.429 7.012 -24.771 1.00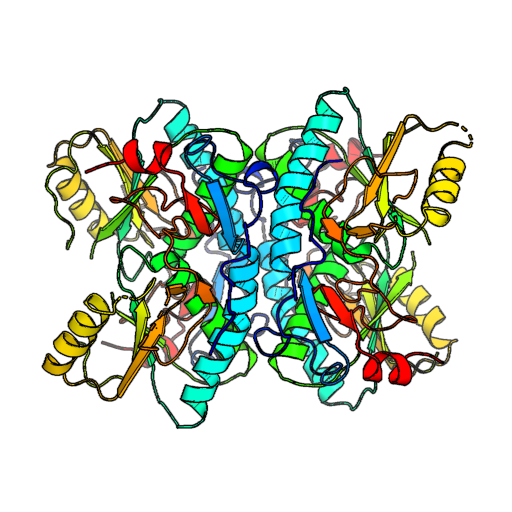 53.06 50 GLU D CA 1
ATOM 4549 C C . GLU D 1 69 ? -5.237 7.703 -25.435 1.00 66.31 50 GLU D C 1
ATOM 4550 O O . GLU D 1 69 ? -4.891 8.850 -25.106 1.00 58.93 50 GLU D O 1
ATOM 4556 N N . LYS D 1 70 ? -4.604 7.012 -26.390 1.00 71.79 51 LYS D N 1
ATOM 4557 C CA . LYS D 1 70 ? -3.459 7.576 -27.100 1.00 74.39 51 LYS D CA 1
ATOM 4558 C C . LYS D 1 70 ? -3.841 8.856 -27.832 1.00 57.58 51 LYS D C 1
ATOM 4559 O O . LYS D 1 70 ? -3.046 9.803 -27.899 1.00 58.79 51 LYS D O 1
ATOM 4565 N N . MET D 1 71 ? -5.056 8.907 -28.385 1.00 56.95 52 MET D N 1
ATOM 4566 C CA . MET D 1 71 ? -5.506 10.138 -29.026 1.00 66.12 52 MET D CA 1
ATOM 4567 C C . MET D 1 71 ? -5.583 11.283 -28.024 1.00 57.22 52 MET D C 1
ATOM 4568 O O . MET D 1 71 ? -5.193 12.416 -28.333 1.00 58.39 52 MET D O 1
ATOM 4573 N N . SER D 1 72 ? -6.087 11.006 -26.817 1.00 55.85 53 SER D N 1
ATOM 4574 C CA . SER D 1 72 ? -6.129 12.029 -25.778 1.00 59.08 53 SER D CA 1
ATOM 4575 C C . SER D 1 72 ? -4.731 12.540 -25.459 1.00 57.10 53 SER D C 1
ATOM 4576 O O . SER D 1 72 ? -4.523 13.752 -25.301 1.00 58.41 53 SER D O 1
ATOM 4578 N N . MET D 1 73 ? -3.754 11.633 -25.377 1.00 57.46 54 MET D N 1
ATOM 4579 C CA . MET D 1 73 ? -2.376 12.066 -25.153 1.00 59.06 54 MET D CA 1
ATOM 4580 C C . MET D 1 73 ? -1.888 12.967 -26.283 1.00 65.21 54 MET D C 1
ATOM 4581 O O . MET D 1 73 ? -1.275 14.016 -26.037 1.00 62.28 54 MET D O 1
ATOM 4586 N N . ASN D 1 74 ? -2.168 12.580 -27.533 1.00 70.17 55 ASN D N 1
ATOM 4587 C CA . ASN D 1 74 ? -1.742 13.382 -28.679 1.00 62.94 55 ASN D CA 1
ATOM 4588 C C . ASN D 1 74 ? -2.338 14.784 -28.628 1.00 63.28 55 ASN D C 1
ATOM 4589 O O . ASN D 1 74 ? -1.639 15.780 -28.856 1.00 73.31 55 ASN D O 1
ATOM 4594 N N . ILE D 1 75 ? -3.637 14.880 -28.337 1.00 61.66 56 ILE D N 1
ATOM 4595 C CA . ILE D 1 75 ? -4.295 16.184 -28.288 1.00 61.97 56 ILE D CA 1
ATOM 4596 C C . ILE D 1 75 ? -3.696 17.039 -27.178 1.00 62.70 56 ILE D C 1
ATOM 4597 O O . ILE D 1 75 ? -3.412 18.229 -27.369 1.00 64.33 56 ILE D O 1
ATOM 4602 N N . VAL D 1 76 ? -3.489 16.441 -26.001 1.00 68.36 57 VAL D N 1
ATOM 4603 C CA . VAL D 1 76 ? -2.967 17.202 -24.868 1.00 70.44 57 VAL D CA 1
ATOM 4604 C C . VAL D 1 76 ? -1.578 17.748 -25.181 1.00 64.99 57 VAL D C 1
ATOM 4605 O O . VAL D 1 76 ? -1.316 18.949 -25.032 1.00 66.62 57 VAL D O 1
ATOM 4609 N N . ASP D 1 77 ? -0.667 16.878 -25.631 1.00 65.52 58 ASP D N 1
ATOM 4610 C CA . ASP D 1 77 ? 0.699 17.345 -25.851 1.00 68.07 58 ASP D CA 1
ATOM 4611 C C . ASP D 1 77 ? 0.793 18.272 -27.059 1.00 76.02 58 ASP D C 1
ATOM 4612 O O . ASP D 1 77 ? 1.698 19.112 -27.118 1.00 88.17 58 ASP D O 1
ATOM 4617 N N . TYR D 1 78 ? -0.124 18.149 -28.024 1.00 76.56 59 TYR D N 1
ATOM 4618 C CA . TYR D 1 78 ? -0.177 19.150 -29.085 1.00 78.40 59 TYR D CA 1
ATOM 4619 C C . TYR D 1 78 ? -0.586 20.507 -28.526 1.00 79.01 59 TYR D C 1
ATOM 4620 O O . TYR D 1 78 ? 0.051 21.527 -28.814 1.00 74.00 59 TYR D O 1
ATOM 4629 N N . TYR D 1 79 ? -1.648 20.540 -27.719 1.00 79.68 60 TYR D N 1
ATOM 4630 C CA . TYR D 1 79 ? -2.084 21.805 -27.140 1.00 77.37 60 TYR D CA 1
ATOM 4631 C C . TYR D 1 79 ? -1.184 22.288 -26.011 1.00 79.60 60 TYR D C 1
ATOM 4632 O O . TYR D 1 79 ? -1.475 23.339 -25.430 1.00 78.46 60 TYR D O 1
ATOM 4641 N N . GLU D 1 80 ? -0.124 21.553 -25.674 1.00 83.76 61 GLU D N 1
ATOM 4642 C CA . GLU D 1 80 ? 0.925 22.075 -24.806 1.00 89.52 61 GLU D CA 1
ATOM 4643 C C . GLU D 1 80 ? 2.159 22.524 -25.574 1.00 107.23 61 GLU D C 1
ATOM 4644 O O . GLU D 1 80 ? 2.853 23.442 -25.121 1.00 114.52 61 GLU D O 1
ATOM 4650 N N . ALA D 1 81 ? 2.453 21.894 -26.716 1.00 99.41 62 ALA D N 1
ATOM 4651 C CA . ALA D 1 81 ? 3.508 22.394 -27.592 1.00 96.18 62 ALA D CA 1
ATOM 4652 C C . ALA D 1 81 ? 3.243 23.844 -27.970 1.00 100.02 62 ALA D C 1
ATOM 4653 O O . ALA D 1 81 ? 4.147 24.687 -27.942 1.00 107.05 62 ALA D O 1
ATOM 4655 N N . CYS D 1 82 ? 1.999 24.146 -28.327 1.00 90.41 63 CYS D N 1
ATOM 4656 C CA . CYS D 1 82 ? 1.528 25.518 -28.420 1.00 95.45 63 CYS D CA 1
ATOM 4657 C C . CYS D 1 82 ? 0.964 25.922 -27.066 1.00 104.04 63 CYS D C 1
ATOM 4658 O O . CYS D 1 82 ? 0.054 25.264 -26.551 1.00 113.33 63 CYS D O 1
ATOM 4661 N N . ASN D 1 83 ? 1.513 26.994 -26.488 1.00 93.56 64 ASN D N 1
ATOM 4662 C CA . ASN D 1 83 ? 1.103 27.463 -25.164 1.00 92.63 64 ASN D CA 1
ATOM 4663 C C . ASN D 1 83 ? -0.340 27.961 -25.234 1.00 82.77 64 ASN D C 1
ATOM 4664 O O . ASN D 1 83 ? -0.628 29.158 -25.322 1.00 83.51 64 ASN D O 1
ATOM 4669 N N . ALA D 1 84 ? -1.266 27.005 -25.191 1.00 81.91 65 ALA D N 1
ATOM 4670 C CA . ALA D 1 84 ? -2.695 27.286 -25.203 1.00 67.85 65 ALA D CA 1
ATOM 4671 C C . ALA D 1 84 ? -3.171 27.557 -23.782 1.00 71.25 65 ALA D C 1
ATOM 4672 O O . ALA D 1 84 ? -2.992 26.719 -22.891 1.00 66.32 65 ALA D O 1
ATOM 4674 N N . THR D 1 85 ? -3.787 28.723 -23.572 1.00 69.44 66 THR D N 1
ATOM 4675 C CA . THR D 1 85 ? -4.290 29.059 -22.246 1.00 69.59 66 THR D CA 1
ATOM 4676 C C . THR D 1 85 ? -5.475 28.187 -21.853 1.00 82.58 66 THR D C 1
ATOM 4677 O O . THR D 1 85 ? -5.695 27.946 -20.661 1.00 87.81 66 THR D O 1
ATOM 4679 N N . SER D 1 86 ? -6.241 27.712 -22.832 1.00 75.31 67 SER D N 1
ATOM 4680 C CA . SER D 1 86 ? -7.423 26.892 -22.606 1.00 72.41 67 SER D CA 1
ATOM 4681 C C . SER D 1 86 ? -7.893 26.371 -23.954 1.00 64.68 67 SER D C 1
ATOM 4682 O O . SER D 1 86 ? -7.474 26.866 -25.005 1.00 65.84 67 SER D O 1
ATOM 4685 N N . ILE D 1 87 ? -8.768 25.363 -23.918 1.00 73.36 68 ILE D N 1
ATOM 4686 C CA . ILE D 1 87 ? -9.383 24.858 -25.139 1.00 73.02 68 ILE D CA 1
ATOM 4687 C C . ILE D 1 87 ? -10.875 24.678 -24.905 1.00 76.19 68 ILE D C 1
ATOM 4688 O O . ILE D 1 87 ? -11.341 24.559 -23.771 1.00 61.41 68 ILE D O 1
ATOM 4693 N N . THR D 1 88 ? -11.628 24.672 -26.005 1.00 78.80 69 THR D N 1
ATOM 4694 C CA . THR D 1 88 ? -13.071 24.466 -25.970 1.00 78.06 69 THR D CA 1
ATOM 4695 C C . THR D 1 88 ? -13.441 23.403 -26.991 1.00 60.72 69 THR D C 1
ATOM 4696 O O . THR D 1 88 ? -13.257 23.605 -28.196 1.00 61.56 69 THR D O 1
ATOM 4700 N N . LEU D 1 89 ? -13.954 22.276 -26.509 1.00 63.69 70 LEU D N 1
ATOM 4701 C CA . LEU D 1 89 ? -14.462 21.233 -27.385 1.00 63.72 70 LEU D CA 1
ATOM 4702 C C . LEU D 1 89 ? -15.862 21.597 -27.861 1.00 62.09 70 LEU D C 1
ATOM 4703 O O . LEU D 1 89 ? -16.693 22.077 -27.084 1.00 59.58 70 LEU D O 1
ATOM 4708 N N . MET D 1 90 ? -16.120 21.371 -29.145 1.00 59.39 71 MET D N 1
ATOM 4709 C CA . MET D 1 90 ? -17.414 21.678 -29.749 1.00 64.91 71 MET D CA 1
ATOM 4710 C C . MET D 1 90 ? -18.024 20.378 -30.263 1.00 65.71 71 MET D C 1
ATOM 4711 O O . MET D 1 90 ? -17.669 19.901 -31.344 1.00 58.44 71 MET D O 1
ATOM 4716 N N . CYS D 1 91 ? -18.942 19.812 -29.484 1.00 57.50 72 CYS D N 1
ATOM 4717 C CA . CYS D 1 91 ? -19.612 18.576 -29.858 1.00 56.16 72 CYS D CA 1
ATOM 4718 C C . CYS D 1 91 ? -20.744 18.866 -30.835 1.00 57.50 72 CYS D C 1
ATOM 4719 O O . CYS D 1 91 ? -21.626 19.688 -30.560 1.00 58.79 72 CYS D O 1
ATOM 4722 N N . VAL D 1 92 ? -20.717 18.187 -31.978 1.00 66.96 73 VAL D N 1
ATOM 4723 C CA . VAL D 1 92 ? -21.743 18.344 -33.001 1.00 68.28 73 VAL D CA 1
ATOM 4724 C C . VAL D 1 92 ? -22.792 17.270 -32.743 1.00 66.45 73 VAL D C 1
ATOM 4725 O O . VAL D 1 92 ? -22.572 16.089 -33.022 1.00 55.91 73 VAL D O 1
ATOM 4729 N N . LEU D 1 93 ? -23.928 17.682 -32.190 1.00 72.42 74 LEU D N 1
ATOM 4730 C CA . LEU D 1 93 ? -25.010 16.763 -31.865 1.00 61.81 74 LEU D CA 1
ATOM 4731 C C . LEU D 1 93 ? -25.736 16.298 -33.128 1.00 59.65 74 LEU D C 1
ATOM 4732 O O . LEU D 1 93 ? -25.882 17.059 -34.085 1.00 71.32 74 LEU D O 1
ATOM 4737 N N . LYS D 1 94 ? -26.187 15.046 -33.133 1.00 61.03 75 LYS D N 1
ATOM 4738 C CA . LYS D 1 94 ? -26.062 14.156 -31.982 1.00 54.29 75 LYS D CA 1
ATOM 4739 C C . LYS D 1 94 ? -25.083 13.017 -32.235 1.00 52.56 75 LYS D C 1
ATOM 4740 O O . LYS D 1 94 ? -25.057 12.036 -31.494 1.00 63.15 75 LYS D O 1
ATOM 4742 N N . GLY D 1 95 ? -24.273 13.155 -33.286 1.00 83.11 76 GLY D N 1
ATOM 4743 C CA . GLY D 1 95 ? -23.410 12.062 -33.697 1.00 78.79 76 GLY D CA 1
ATOM 4744 C C . GLY D 1 95 ? -22.143 11.904 -32.885 1.00 65.55 76 GLY D C 1
ATOM 4745 O O . GLY D 1 95 ? -21.546 10.822 -32.897 1.00 58.26 76 GLY D O 1
ATOM 4746 N N . GLY D 1 96 ? -21.712 12.945 -32.181 1.00 51.00 77 GLY D N 1
ATOM 4747 C CA . GLY D 1 96 ? -20.436 12.875 -31.501 1.00 50.03 77 GLY D CA 1
ATOM 4748 C C . GLY D 1 96 ? -20.511 12.842 -29.989 1.00 64.32 77 GLY D C 1
ATOM 4749 O O . GLY D 1 96 ? -19.567 13.265 -29.317 1.00 64.15 77 GLY D O 1
ATOM 4750 N N . PHE D 1 97 ? -21.610 12.331 -29.429 1.00 63.54 78 PHE D N 1
ATOM 4751 C CA . PHE D 1 97 ? -21.777 12.413 -27.983 1.00 63.90 78 PHE D CA 1
ATOM 4752 C C . PHE D 1 97 ? -20.965 11.355 -27.249 1.00 46.10 78 PHE D C 1
ATOM 4753 O O . PHE D 1 97 ? -20.253 11.677 -26.293 1.00 45.86 78 PHE D O 1
ATOM 4761 N N . LYS D 1 98 ? -21.103 10.083 -27.637 1.00 44.88 79 LYS D N 1
ATOM 4762 C CA . LYS D 1 98 ? -20.294 9.042 -27.010 1.00 43.90 79 LYS D CA 1
ATOM 4763 C C . LYS D 1 98 ? -18.807 9.336 -27.175 1.00 43.26 79 LYS D C 1
ATOM 4764 O O . LYS D 1 98 ? -18.024 9.207 -26.221 1.00 53.83 79 LYS D O 1
ATOM 4770 N N . PHE D 1 99 ? -18.410 9.754 -28.381 1.00 48.07 80 PHE D N 1
ATOM 4771 C CA . PHE D 1 99 ? -17.020 10.111 -28.645 1.00 48.92 80 PHE D CA 1
ATOM 4772 C C . PHE D 1 99 ? -16.567 11.268 -27.763 1.00 52.96 80 PHE D C 1
ATOM 4773 O O . PHE D 1 99 ? -15.435 11.273 -27.265 1.00 55.14 80 PHE D O 1
ATOM 4781 N N . LEU D 1 100 ? -17.439 12.256 -27.547 1.00 46.43 81 LEU D N 1
ATOM 4782 C CA . LEU D 1 100 ? -17.070 13.365 -26.674 1.00 47.32 81 LEU D CA 1
ATOM 4783 C C . LEU D 1 100 ? -16.958 12.916 -25.223 1.00 53.38 81 LEU D C 1
ATOM 4784 O O . LEU D 1 100 ? -16.073 13.373 -24.496 1.00 54.94 81 LEU D O 1
ATOM 4789 N N . ALA D 1 101 ? -17.852 12.034 -24.779 1.00 45.21 82 ALA D N 1
ATOM 4790 C CA . ALA D 1 101 ? -17.828 11.578 -23.394 1.00 44.30 82 ALA D CA 1
ATOM 4791 C C . ALA D 1 101 ? -16.543 10.814 -23.096 1.00 51.29 82 ALA D C 1
ATOM 4792 O O . ALA D 1 101 ? -15.783 11.174 -22.185 1.00 54.06 82 ALA D O 1
ATOM 4794 N N . ASP D 1 102 ? -16.277 9.756 -23.868 1.00 42.19 83 ASP D N 1
ATOM 4795 C CA . ASP D 1 102 ? -15.053 8.988 -23.654 1.00 47.64 83 ASP D CA 1
ATOM 4796 C C . ASP D 1 102 ? -13.816 9.848 -23.882 1.00 47.05 83 ASP D C 1
ATOM 4797 O O . ASP D 1 102 ? -12.816 9.721 -23.161 1.00 44.00 83 ASP D O 1
ATOM 4802 N N . LEU D 1 103 ? -13.871 10.743 -24.872 1.00 44.98 84 LEU D N 1
ATOM 4803 C CA . LEU D 1 103 ? -12.725 11.600 -25.155 1.00 54.72 84 LEU D CA 1
ATOM 4804 C C . LEU D 1 103 ? -12.430 12.534 -23.989 1.00 53.23 84 LEU D C 1
ATOM 4805 O O . LEU D 1 103 ? -11.268 12.720 -23.616 1.00 45.93 84 LEU D O 1
ATOM 4810 N N . VAL D 1 104 ? -13.469 13.135 -23.407 1.00 45.74 85 VAL D N 1
ATOM 4811 C CA . VAL D 1 104 ? -13.282 14.012 -22.256 1.00 52.08 85 VAL D CA 1
ATOM 4812 C C . VAL D 1 104 ? -12.778 13.217 -21.060 1.00 45.46 85 VAL D C 1
ATOM 4813 O O . VAL D 1 104 ? -11.964 13.718 -20.274 1.00 48.43 85 VAL D O 1
ATOM 4817 N N . ASP D 1 105 ? -13.232 11.971 -20.903 1.00 44.00 86 ASP D N 1
ATOM 4818 C CA . ASP D 1 105 ? -12.651 11.113 -19.873 1.00 48.70 86 ASP D CA 1
ATOM 4819 C C . ASP D 1 105 ? -11.147 10.960 -20.075 1.00 50.67 86 ASP D C 1
ATOM 4820 O O . ASP D 1 105 ? -10.362 11.097 -19.128 1.00 62.13 86 ASP D O 1
ATOM 4825 N N . GLY D 1 106 ? -10.725 10.697 -21.315 1.00 45.59 87 GLY D N 1
ATOM 4826 C CA . GLY D 1 106 ? -9.303 10.537 -21.577 1.00 45.88 87 GLY D CA 1
ATOM 4827 C C . GLY D 1 106 ? -8.515 11.823 -21.401 1.00 47.15 87 GLY D C 1
ATOM 4828 O O . GLY D 1 106 ? -7.373 11.802 -20.935 1.00 44.57 87 GLY D O 1
ATOM 4829 N N . LEU D 1 107 ? -9.113 12.958 -21.770 1.00 45.61 88 LEU D N 1
ATOM 4830 C CA . LEU D 1 107 ? -8.421 14.239 -21.669 1.00 47.23 88 LEU D CA 1
ATOM 4831 C C . LEU D 1 107 ? -8.253 14.654 -20.216 1.00 47.65 88 LEU D C 1
ATOM 4832 O O . LEU D 1 107 ? -7.158 15.044 -19.795 1.00 51.87 88 LEU D O 1
ATOM 4837 N N . GLU D 1 108 ? -9.334 14.588 -19.435 1.00 53.76 89 GLU D N 1
ATOM 4838 C CA . GLU D 1 108 ? -9.233 14.870 -18.008 1.00 49.04 89 GLU D CA 1
ATOM 4839 C C . GLU D 1 108 ? -8.272 13.904 -17.327 1.00 46.83 89 GLU D C 1
ATOM 4840 O O . GLU D 1 108 ? -7.533 14.292 -16.416 1.00 47.57 89 GLU D O 1
ATOM 4846 N N . ARG D 1 109 ? -8.267 12.640 -17.758 1.00 45.33 90 ARG D N 1
ATOM 4847 C CA . ARG D 1 109 ? -7.350 11.667 -17.175 1.00 44.52 90 ARG D CA 1
ATOM 4848 C C . ARG D 1 109 ? -5.898 12.026 -17.480 1.00 55.78 90 ARG D C 1
ATOM 4849 O O . ARG D 1 109 ? -5.031 11.953 -16.598 1.00 45.63 90 ARG D O 1
ATOM 4857 N N . THR D 1 110 ? -5.618 12.430 -18.721 1.00 48.56 91 THR D N 1
ATOM 4858 C CA . THR D 1 110 ? -4.249 12.752 -19.114 1.00 46.55 91 THR D CA 1
ATOM 4859 C C . THR D 1 110 ? -3.765 14.032 -18.444 1.00 48.25 91 THR D C 1
ATOM 4860 O O . THR D 1 110 ? -2.676 14.062 -17.859 1.00 58.62 91 THR D O 1
ATOM 4864 N N . VAL D 1 111 ? -4.559 15.104 -18.516 1.00 49.23 92 VAL D N 1
ATOM 4865 C CA . VAL D 1 111 ? -4.208 16.331 -17.811 1.00 62.40 92 VAL D CA 1
ATOM 4866 C C . VAL D 1 111 ? -4.136 16.098 -16.310 1.00 68.75 92 VAL D C 1
ATOM 4867 O O . VAL D 1 111 ? -3.463 16.849 -15.596 1.00 59.45 92 VAL D O 1
ATOM 4869 N N . ARG D 1 112 ? -4.816 15.063 -15.813 1.00 72.65 93 ARG D N 1
ATOM 4870 C CA . ARG D 1 112 ? -4.767 14.743 -14.392 1.00 49.37 93 ARG D CA 1
ATOM 4871 C C . ARG D 1 112 ? -3.438 14.094 -14.026 1.00 62.24 93 ARG D C 1
ATOM 4872 O O . ARG D 1 112 ? -2.782 14.497 -13.058 1.00 56.55 93 ARG D O 1
ATOM 4880 N N . ALA D 1 113 ? -3.019 13.089 -14.798 1.00 67.75 94 ALA D N 1
ATOM 4881 C CA . ALA D 1 113 ? -1.796 12.364 -14.469 1.00 65.91 94 ALA D CA 1
ATOM 4882 C C . ALA D 1 113 ? -0.553 13.208 -14.729 1.00 68.31 94 ALA D C 1
ATOM 4883 O O . ALA D 1 113 ? 0.409 13.161 -13.953 1.00 80.69 94 ALA D O 1
ATOM 4885 N N . ARG D 1 114 ? -0.551 13.984 -15.813 1.00 56.49 95 ARG D N 1
ATOM 4886 C CA . ARG D 1 114 ? 0.620 14.762 -16.193 1.00 56.92 95 ARG D CA 1
ATOM 4887 C C . ARG D 1 114 ? 0.792 16.032 -15.368 1.00 70.90 95 ARG D C 1
ATOM 4888 O O . ARG D 1 114 ? 1.812 16.714 -15.516 1.00 74.82 95 ARG D O 1
ATOM 4890 N N . GLY D 1 115 ? -0.172 16.369 -14.513 1.00 57.02 96 GLY D N 1
ATOM 4891 C CA . GLY D 1 115 ? -0.050 17.541 -13.670 1.00 57.33 96 GLY D CA 1
ATOM 4892 C C . GLY D 1 115 ? -0.192 18.874 -14.370 1.00 75.62 96 GLY D C 1
ATOM 4893 O O . GLY D 1 115 ? 0.167 19.900 -13.787 1.00 57.83 96 GLY D O 1
ATOM 4894 N N . ILE D 1 116 ? -0.708 18.903 -15.597 1.00 84.90 97 ILE D N 1
ATOM 4895 C CA . ILE D 1 116 ? -0.843 20.167 -16.307 1.00 71.37 97 ILE D CA 1
ATOM 4896 C C . ILE D 1 116 ? -2.104 20.890 -15.844 1.00 66.21 97 ILE D C 1
ATOM 4897 O O . ILE D 1 116 ? -3.051 20.289 -15.328 1.00 59.27 97 ILE D O 1
ATOM 4899 N N . VAL D 1 117 ? -2.106 22.208 -16.031 1.00 63.87 98 VAL D N 1
ATOM 4900 C CA . VAL D 1 117 ? -3.261 23.038 -15.715 1.00 70.91 98 VAL D CA 1
ATOM 4901 C C . VAL D 1 117 ? -3.839 23.571 -17.018 1.00 71.08 98 VAL D C 1
ATOM 4902 O O . VAL D 1 117 ? -3.607 24.728 -17.384 1.00 82.39 98 VAL D O 1
ATOM 4904 N N . LEU D 1 118 ? -4.581 22.726 -17.732 1.00 57.20 99 LEU D N 1
ATOM 4905 C CA . LEU D 1 118 ? -5.150 23.092 -19.026 1.00 57.23 99 LEU D CA 1
ATOM 4906 C C . LEU D 1 118 ? -6.667 23.178 -18.921 1.00 62.89 99 LEU D C 1
ATOM 4907 O O . LEU D 1 118 ? -7.352 22.144 -18.973 1.00 62.28 99 LEU D O 1
ATOM 4912 N N . PRO D 1 119 ? -7.240 24.372 -18.765 1.00 57.30 100 PRO D N 1
ATOM 4913 C CA . PRO D 1 119 ? -8.703 24.479 -18.661 1.00 57.18 100 PRO D CA 1
ATOM 4914 C C . PRO D 1 119 ? -9.389 24.120 -19.973 1.00 67.07 100 PRO D C 1
ATOM 4915 O O . PRO D 1 119 ? -9.030 24.615 -21.047 1.00 68.74 100 PRO D O 1
ATOM 4919 N N . MET D 1 120 ? -10.384 23.242 -19.870 1.00 71.89 101 MET D N 1
ATOM 4920 C CA . MET D 1 120 ? -11.168 22.779 -21.003 1.00 66.55 101 MET D CA 1
ATOM 4921 C C . MET D 1 120 ? -12.633 23.122 -20.784 1.00 56.71 101 MET D C 1
ATOM 4922 O O . MET D 1 120 ? -13.172 22.920 -19.692 1.00 69.09 101 MET D O 1
ATOM 4927 N N . SER D 1 121 ? -13.266 23.651 -21.825 1.00 61.61 102 SER D N 1
ATOM 4928 C CA . SER D 1 121 ? -14.695 23.913 -21.850 1.00 57.09 102 SER D CA 1
ATOM 4929 C C . SER D 1 121 ? -15.361 22.968 -22.842 1.00 60.64 102 SER D C 1
ATOM 4930 O O . SER D 1 121 ? -14.717 22.427 -23.744 1.00 56.94 102 SER D O 1
ATOM 4932 N N . VAL D 1 122 ? -16.661 22.759 -22.657 1.00 56.92 103 VAL D N 1
ATOM 4933 C CA . VAL D 1 122 ? -17.444 21.876 -23.512 1.00 56.85 103 VAL D CA 1
ATOM 4934 C C . VAL D 1 122 ? -18.678 22.636 -23.974 1.00 72.44 103 VAL D C 1
ATOM 4935 O O . VAL D 1 122 ? -19.401 23.209 -23.153 1.00 57.37 103 VAL D O 1
ATOM 4939 N N . GLU D 1 123 ? -18.915 22.650 -25.285 1.00 83.62 104 GLU D N 1
ATOM 4940 C CA . GLU D 1 123 ? -20.084 23.311 -25.847 1.00 77.43 104 GLU D CA 1
ATOM 4941 C C . GLU D 1 123 ? -20.709 22.420 -26.908 1.00 71.06 104 GLU D C 1
ATOM 4942 O O . GLU D 1 123 ? -19.999 21.806 -27.708 1.00 62.60 104 GLU D O 1
ATOM 4948 N N . PHE D 1 124 ? -22.038 22.357 -26.910 1.00 64.83 105 PHE D N 1
ATOM 4949 C CA . PHE D 1 124 ? -22.792 21.472 -27.787 1.00 64.17 105 PHE D CA 1
ATOM 4950 C C . PHE D 1 124 ? -23.572 22.297 -28.800 1.00 61.44 105 PHE D C 1
ATOM 4951 O O . PHE D 1 124 ? -24.255 23.258 -28.429 1.00 65.59 105 PHE D O 1
ATOM 4959 N N . VAL D 1 125 ? -23.480 21.917 -30.072 1.00 63.05 106 VAL D N 1
ATOM 4960 C CA . VAL D 1 125 ? -24.158 22.638 -31.145 1.00 77.50 106 VAL D CA 1
ATOM 4961 C C . VAL D 1 125 ? -24.757 21.633 -32.118 1.00 86.00 106 VAL D C 1
ATOM 4962 O O . VAL D 1 125 ? -24.151 20.596 -32.409 1.00 82.56 106 VAL D O 1
ATOM 4964 N N . ARG D 1 126 ? -25.947 21.943 -32.624 1.00 76.23 107 ARG D N 1
ATOM 4965 C CA . ARG D 1 126 ? -26.622 21.071 -33.577 1.00 61.91 107 ARG D CA 1
ATOM 4966 C C . ARG D 1 126 ? -26.556 21.649 -34.986 1.00 61.48 107 ARG D C 1
ATOM 4967 O O . ARG D 1 126 ? -25.939 21.066 -35.879 1.00 65.87 107 ARG D O 1
ATOM 4969 N N . ASP D 1 152 ? -11.937 35.128 -29.076 1.00 118.22 133 ASP D N 1
ATOM 4970 C CA . ASP D 1 152 ? -10.836 34.325 -29.596 1.00 115.94 133 ASP D CA 1
ATOM 4971 C C . ASP D 1 152 ? -10.423 33.246 -28.600 1.00 110.23 133 ASP D C 1
ATOM 4972 O O . ASP D 1 152 ? -9.786 33.533 -27.586 1.00 99.28 133 ASP D O 1
ATOM 4974 N N . LYS D 1 153 ? -10.791 32.002 -28.898 1.00 108.62 134 LYS D N 1
ATOM 4975 C CA . LYS D 1 153 ? -10.468 30.868 -28.044 1.00 98.55 134 LYS D CA 1
ATOM 4976 C C . LYS D 1 153 ? -10.015 29.701 -28.909 1.00 94.32 134 LYS D C 1
ATOM 4977 O O . LYS D 1 153 ? -10.222 29.683 -30.124 1.00 103.52 134 LYS D O 1
ATOM 4983 N N . ASN D 1 154 ? -9.385 28.722 -28.263 1.00 90.84 135 ASN D N 1
ATOM 4984 C CA . ASN D 1 154 ? -8.933 27.518 -28.949 1.00 89.73 135 ASN D CA 1
ATOM 4985 C C . ASN D 1 154 ? -10.095 26.539 -29.065 1.00 82.97 135 ASN D C 1
ATOM 4986 O O . ASN D 1 154 ? -10.626 26.071 -28.051 1.00 87.16 135 ASN D O 1
ATOM 4991 N N . VAL D 1 155 ? -10.489 26.227 -30.298 1.00 74.94 136 VAL D N 1
ATOM 4992 C CA . VAL D 1 155 ? -11.670 25.417 -30.576 1.00 72.45 136 VAL D CA 1
ATOM 4993 C C . VAL D 1 155 ? -11.225 24.081 -31.152 1.00 65.94 136 VAL D C 1
ATOM 4994 O O . VAL D 1 155 ? -10.482 24.040 -32.141 1.00 83.05 136 VAL D O 1
ATOM 4998 N N . LEU D 1 156 ? -11.679 22.990 -30.537 1.00 64.94 137 LEU D N 1
ATOM 4999 C CA . LEU D 1 156 ? -11.469 21.643 -31.059 1.00 64.07 137 LEU D CA 1
ATOM 5000 C C . LEU D 1 156 ? -12.829 21.048 -31.391 1.00 74.68 137 LEU D C 1
ATOM 5001 O O . LEU D 1 156 ? -13.618 20.750 -30.488 1.00 61.59 137 LEU D O 1
ATOM 5006 N N . VAL D 1 157 ? -13.101 20.879 -32.683 1.00 61.39 138 VAL D N 1
ATOM 5007 C CA . VAL D 1 157 ? -14.375 20.320 -33.110 1.00 62.28 138 VAL D CA 1
ATOM 5008 C C . VAL D 1 157 ? -14.387 18.824 -32.834 1.00 60.77 138 VAL D C 1
ATOM 5009 O O . VAL D 1 157 ? -13.434 18.106 -33.163 1.00 62.48 138 VAL D O 1
ATOM 5013 N N . VAL D 1 158 ? -15.462 18.351 -32.218 1.00 58.16 139 VAL D N 1
ATOM 5014 C CA . VAL D 1 158 ? -15.634 16.944 -31.886 1.00 69.57 139 VAL D CA 1
ATOM 5015 C C . VAL D 1 158 ? -16.706 16.406 -32.826 1.00 56.31 139 VAL D C 1
ATOM 5016 O O . VAL D 1 158 ? -17.904 16.607 -32.602 1.00 55.61 139 VAL D O 1
ATOM 5020 N N . GLU D 1 159 ? -16.281 15.728 -33.888 1.00 56.26 140 GLU D N 1
ATOM 5021 C CA . GLU D 1 159 ? -17.176 15.262 -34.936 1.00 65.72 140 GLU D CA 1
ATOM 5022 C C . GLU D 1 159 ? -17.272 13.742 -34.928 1.00 55.03 140 GLU D C 1
ATOM 5023 O O . GLU D 1 159 ? -16.443 13.045 -34.337 1.00 55.55 140 GLU D O 1
ATOM 5025 N N . ASP D 1 160 ? -18.298 13.235 -35.615 1.00 76.56 141 ASP D N 1
ATOM 5026 C CA . ASP D 1 160 ? -18.552 11.798 -35.629 1.00 69.65 141 ASP D CA 1
ATOM 5027 C C . ASP D 1 160 ? -17.765 11.098 -36.735 1.00 66.18 141 ASP D C 1
ATOM 5028 O O . ASP D 1 160 ? -17.005 10.160 -36.470 1.00 55.12 141 ASP D O 1
ATOM 5033 N N . ILE D 1 161 ? -17.929 11.540 -37.982 1.00 67.01 142 ILE D N 1
ATOM 5034 C CA . ILE D 1 161 ? -17.261 10.900 -39.110 1.00 65.46 142 ILE D CA 1
ATOM 5035 C C . ILE D 1 161 ? -17.162 11.906 -40.247 1.00 66.13 142 ILE D C 1
ATOM 5036 O O . ILE D 1 161 ? -18.011 12.791 -40.391 1.00 59.44 142 ILE D O 1
ATOM 5041 N N . ILE D 1 162 ? -16.106 11.777 -41.046 1.00 65.01 143 ILE D N 1
ATOM 5042 C CA . ILE D 1 162 ? -15.897 12.581 -42.245 1.00 68.82 143 ILE D CA 1
ATOM 5043 C C . ILE D 1 162 ? -16.144 11.688 -43.453 1.00 73.49 143 ILE D C 1
ATOM 5044 O O . ILE D 1 162 ? -15.490 10.649 -43.608 1.00 63.35 143 ILE D O 1
ATOM 5049 N N . ASP D 1 163 ? -17.090 12.084 -44.303 1.00 72.19 144 ASP D N 1
ATOM 5050 C CA . ASP D 1 163 ? -17.380 11.362 -45.537 1.00 77.39 144 ASP D CA 1
ATOM 5051 C C . ASP D 1 163 ? -16.858 12.144 -46.736 1.00 71.60 144 ASP D C 1
ATOM 5052 O O . ASP D 1 163 ? -15.871 11.739 -47.354 1.00 67.54 144 ASP D O 1
ATOM 5054 N N . THR D 1 164 ? -17.495 13.262 -47.081 1.00 75.83 145 THR D N 1
ATOM 5055 C CA . THR D 1 164 ? -17.010 14.134 -48.137 1.00 71.83 145 THR D CA 1
ATOM 5056 C C . THR D 1 164 ? -16.520 15.478 -47.621 1.00 73.69 145 THR D C 1
ATOM 5057 O O . THR D 1 164 ? -15.887 16.219 -48.381 1.00 87.12 145 THR D O 1
ATOM 5061 N N . GLY D 1 165 ? -16.798 15.813 -46.362 1.00 59.25 146 GLY D N 1
ATOM 5062 C CA . GLY D 1 165 ? -16.276 17.012 -45.743 1.00 78.05 146 GLY D CA 1
ATOM 5063 C C . GLY D 1 165 ? -17.103 18.265 -45.934 1.00 59.24 146 GLY D C 1
ATOM 5064 O O . GLY D 1 165 ? -16.678 19.337 -45.487 1.00 59.55 146 GLY D O 1
ATOM 5065 N N . LYS D 1 166 ? -18.272 18.169 -46.574 1.00 61.41 147 LYS D N 1
ATOM 5066 C CA . LYS D 1 166 ? -19.075 19.362 -46.827 1.00 78.57 147 LYS D CA 1
ATOM 5067 C C . LYS D 1 166 ? -19.678 19.924 -45.545 1.00 82.56 147 LYS D C 1
ATOM 5068 O O . LYS D 1 166 ? -19.990 21.119 -45.481 1.00 92.92 147 LYS D O 1
ATOM 5070 N N . THR D 1 167 ? -19.856 19.087 -44.522 1.00 74.83 148 THR D N 1
ATOM 5071 C CA . THR D 1 167 ? -20.461 19.530 -43.273 1.00 71.67 148 THR D CA 1
ATOM 5072 C C . THR D 1 167 ? -19.437 20.129 -42.317 1.00 74.52 148 THR D C 1
ATOM 5073 O O . THR D 1 167 ? -19.701 21.165 -41.699 1.00 64.16 148 THR D O 1
ATOM 5077 N N . ILE D 1 168 ? -18.268 19.498 -42.189 1.00 69.97 149 ILE D N 1
ATOM 5078 C CA . ILE D 1 168 ? -17.256 20.012 -41.273 1.00 72.87 149 ILE D CA 1
ATOM 5079 C C . ILE D 1 168 ? -16.646 21.304 -41.802 1.00 67.87 149 ILE D C 1
ATOM 5080 O O . ILE D 1 168 ? -16.188 22.145 -41.018 1.00 73.18 149 ILE D O 1
ATOM 5082 N N . THR D 1 169 ? -16.629 21.494 -43.125 1.00 76.30 150 THR D N 1
ATOM 5083 C CA . THR D 1 169 ? -16.045 22.710 -43.681 1.00 74.59 150 THR D CA 1
ATOM 5084 C C . THR D 1 169 ? -16.951 23.920 -43.480 1.00 71.93 150 THR D C 1
ATOM 5085 O O . THR D 1 169 ? -16.454 25.043 -43.334 1.00 74.81 150 THR D O 1
ATOM 5089 N N . LYS D 1 170 ? -18.272 23.715 -43.454 1.00 68.78 151 LYS D N 1
ATOM 5090 C CA . LYS D 1 170 ? -19.179 24.813 -43.144 1.00 80.18 151 LYS D CA 1
ATOM 5091 C C . LYS D 1 170 ? -19.074 25.218 -41.680 1.00 94.40 151 LYS D C 1
ATOM 5092 O O . LYS D 1 170 ? -19.257 26.395 -41.347 1.00 100.81 151 LYS D O 1
ATOM 5094 N N . LEU D 1 171 ? -18.778 24.261 -40.798 1.00 90.40 152 LEU D N 1
ATOM 5095 C CA . LEU D 1 171 ? -18.545 24.585 -39.395 1.00 88.73 152 LEU D CA 1
ATOM 5096 C C . LEU D 1 171 ? -17.221 25.318 -39.221 1.00 97.41 152 LEU D C 1
ATOM 5097 O O . LEU D 1 171 ? -17.157 26.355 -38.550 1.00 109.36 152 LEU D O 1
ATOM 5102 N N . ILE D 1 172 ? -16.149 24.787 -39.817 1.00 82.91 153 ILE D N 1
ATOM 5103 C CA . ILE D 1 172 ? -14.836 25.413 -39.687 1.00 82.77 153 ILE D CA 1
ATOM 5104 C C . ILE D 1 172 ? -14.859 26.822 -40.264 1.00 89.51 153 ILE D C 1
ATOM 5105 O O . ILE D 1 172 ? -14.220 27.738 -39.731 1.00 89.92 153 ILE D O 1
ATOM 5107 N N . SER D 1 173 ? -15.597 27.021 -41.357 1.00 100.86 154 SER D N 1
ATOM 5108 C CA . SER D 1 173 ? -15.780 28.363 -41.895 1.00 109.23 154 SER D CA 1
ATOM 5109 C C . SER D 1 173 ? -16.758 29.192 -41.073 1.00 105.38 154 SER D C 1
ATOM 5110 O O . SER D 1 173 ? -16.727 30.425 -41.155 1.00 111.53 154 SER D O 1
ATOM 5113 N N . HIS D 1 174 ? -17.619 28.548 -40.282 1.00 95.05 155 HIS D N 1
ATOM 5114 C CA . HIS D 1 174 ? -18.540 29.287 -39.425 1.00 97.31 155 HIS D CA 1
ATOM 5115 C C . HIS D 1 174 ? -17.835 29.843 -38.193 1.00 108.66 155 HIS D C 1
ATOM 5116 O O . HIS D 1 174 ? -18.148 30.951 -37.743 1.00 109.69 155 HIS D O 1
ATOM 5118 N N . LEU D 1 175 ? -16.886 29.089 -37.632 1.00 113.49 156 LEU D N 1
ATOM 5119 C CA . LEU D 1 175 ? -16.142 29.567 -36.473 1.00 112.82 156 LEU D CA 1
ATOM 5120 C C . LEU D 1 175 ? -15.035 30.535 -36.868 1.00 103.05 156 LEU D C 1
ATOM 5121 O O . LEU D 1 175 ? -14.648 31.390 -36.063 1.00 104.28 156 LEU D O 1
ATOM 5123 N N . ASP D 1 176 ? -14.518 30.417 -38.091 1.00 109.62 157 ASP D N 1
ATOM 5124 C CA . ASP D 1 176 ? -13.511 31.341 -38.597 1.00 106.91 157 ASP D CA 1
ATOM 5125 C C . ASP D 1 176 ? -14.098 32.681 -39.016 1.00 101.42 157 ASP D C 1
ATOM 5126 O O . ASP D 1 176 ? -13.337 33.583 -39.385 1.00 101.27 157 ASP D O 1
ATOM 5128 N N . SER D 1 177 ? -15.419 32.833 -38.969 1.00 89.50 158 SER D N 1
ATOM 5129 C CA . SER D 1 177 ? -16.069 34.087 -39.329 1.00 92.42 158 SER D CA 1
ATOM 5130 C C . SER D 1 177 ? -15.757 35.181 -38.315 1.00 95.45 158 SER D C 1
ATOM 5131 O O . SER D 1 177 ? -14.898 36.032 -38.549 1.00 104.44 158 SER D O 1
ATOM 5133 N N . SER D 1 179 ? -12.348 34.964 -36.866 1.00 101.07 160 SER D N 1
ATOM 5134 C CA . SER D 1 179 ? -12.354 35.760 -35.645 1.00 112.33 160 SER D CA 1
ATOM 5135 C C . SER D 1 179 ? -12.245 34.871 -34.410 1.00 120.17 160 SER D C 1
ATOM 5136 O O . SER D 1 179 ? -12.640 35.264 -33.311 1.00 116.25 160 SER D O 1
ATOM 5138 N N . THR D 1 180 ? -11.710 33.669 -34.601 1.00 116.18 161 THR D N 1
ATOM 5139 C CA . THR D 1 180 ? -11.427 32.743 -33.516 1.00 107.20 161 THR D CA 1
ATOM 5140 C C . THR D 1 180 ? -9.921 32.553 -33.387 1.00 113.49 161 THR D C 1
ATOM 5141 O O . THR D 1 180 ? -9.185 32.622 -34.376 1.00 121.08 161 THR D O 1
ATOM 5143 N N . LYS D 1 181 ? -9.467 32.320 -32.153 1.00 105.63 162 LYS D N 1
ATOM 5144 C CA . LYS D 1 181 ? -8.036 32.169 -31.904 1.00 102.83 162 LYS D CA 1
ATOM 5145 C C . LYS D 1 181 ? -7.466 30.982 -32.672 1.00 98.58 162 LYS D C 1
ATOM 5146 O O . LYS D 1 181 ? -6.408 31.085 -33.304 1.00 85.02 162 LYS D O 1
ATOM 5148 N N . SER D 1 182 ? -8.157 29.847 -32.633 1.00 95.43 163 SER D N 1
ATOM 5149 C CA . SER D 1 182 ? -7.714 28.661 -33.352 1.00 87.06 163 SER D CA 1
ATOM 5150 C C . SER D 1 182 ? -8.914 27.759 -33.589 1.00 86.71 163 SER D C 1
ATOM 5151 O O . SER D 1 182 ? -9.908 27.811 -32.860 1.00 82.14 163 SER D O 1
ATOM 5153 N N . VAL D 1 183 ? -8.807 26.931 -34.628 1.00 83.79 164 VAL D N 1
ATOM 5154 C CA . VAL D 1 183 ? -9.854 25.982 -34.990 1.00 75.09 164 VAL D CA 1
ATOM 5155 C C . VAL D 1 183 ? -9.188 24.672 -35.384 1.00 73.23 164 VAL D C 1
ATOM 5156 O O . VAL D 1 183 ? -8.408 24.632 -36.342 1.00 79.51 164 VAL D O 1
ATOM 5160 N N . LYS D 1 184 ? -9.486 23.605 -34.646 1.00 71.12 165 LYS D N 1
ATOM 5161 C CA . LYS D 1 184 ? -8.995 22.271 -34.953 1.00 69.89 165 LYS D CA 1
ATOM 5162 C C . LYS D 1 184 ? -10.163 21.295 -34.956 1.00 69.89 165 LYS D C 1
ATOM 5163 O O . LYS D 1 184 ? -11.191 21.529 -34.313 1.00 67.40 165 LYS D O 1
ATOM 5165 N N . VAL D 1 185 ? -9.997 20.195 -35.686 1.00 66.42 166 VAL D N 1
ATOM 5166 C CA . VAL D 1 185 ? -11.051 19.205 -35.871 1.00 64.91 166 VAL D CA 1
ATOM 5167 C C . VAL D 1 185 ? -10.531 17.843 -35.438 1.00 70.41 166 VAL D C 1
ATOM 5168 O O . VAL D 1 185 ? -9.474 17.398 -35.903 1.00 65.89 166 VAL D O 1
ATOM 5172 N N . ALA D 1 186 ? -11.277 17.184 -34.555 1.00 61.67 167 ALA D N 1
ATOM 5173 C CA . ALA D 1 186 ? -11.008 15.812 -34.145 1.00 59.96 167 ALA D CA 1
ATOM 5174 C C . ALA D 1 186 ? -12.196 14.951 -34.548 1.00 62.10 167 ALA D C 1
ATOM 5175 O O . ALA D 1 186 ? -13.331 15.224 -34.141 1.00 68.13 167 ALA D O 1
ATOM 5177 N N . SER D 1 187 ? -11.936 13.918 -35.346 1.00 58.28 168 SER D N 1
ATOM 5178 C CA . SER D 1 187 ? -12.972 13.034 -35.862 1.00 57.45 168 SER D CA 1
ATOM 5179 C C . SER D 1 187 ? -12.647 11.602 -35.469 1.00 55.98 168 SER D C 1
ATOM 5180 O O . SER D 1 187 ? -11.507 11.153 -35.630 1.00 55.97 168 SER D O 1
ATOM 5183 N N . LEU D 1 188 ? -13.652 10.889 -34.956 1.00 54.87 169 LEU D N 1
ATOM 5184 C CA . LEU D 1 188 ? -13.451 9.498 -34.564 1.00 64.35 169 LEU D CA 1
ATOM 5185 C C . LEU D 1 188 ? -13.132 8.628 -35.774 1.00 53.88 169 LEU D C 1
ATOM 5186 O O . LEU D 1 188 ? -12.122 7.915 -35.795 1.00 53.47 169 LEU D O 1
ATOM 5191 N N . LEU D 1 189 ? -13.985 8.669 -36.791 1.00 68.43 170 LEU D N 1
ATOM 5192 C CA . LEU D 1 189 ? -13.795 7.893 -38.004 1.00 64.56 170 LEU D CA 1
ATOM 5193 C C . LEU D 1 189 ? -13.553 8.823 -39.183 1.00 56.00 170 LEU D C 1
ATOM 5194 O O . LEU D 1 189 ? -13.955 9.989 -39.179 1.00 56.77 170 LEU D O 1
ATOM 5199 N N . VAL D 1 190 ? -12.878 8.286 -40.195 1.00 64.70 171 VAL D N 1
ATOM 5200 C CA . VAL D 1 190 ? -12.686 8.961 -41.471 1.00 58.08 171 VAL D CA 1
ATOM 5201 C C . VAL D 1 190 ? -12.994 7.958 -42.572 1.00 58.33 171 VAL D C 1
A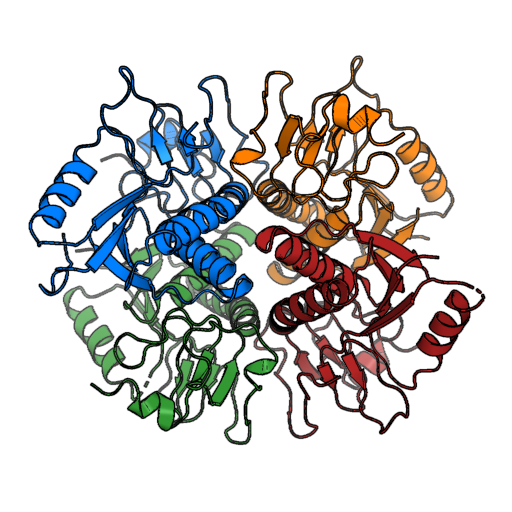TOM 5202 O O . VAL D 1 190 ? -12.628 6.780 -42.474 1.00 57.63 171 VAL D O 1
ATOM 5206 N N . LYS D 1 191 ? -13.705 8.414 -43.600 1.00 67.80 172 LYS D N 1
ATOM 5207 C CA . LYS D 1 191 ? -14.067 7.565 -44.725 1.00 59.98 172 LYS D CA 1
ATOM 5208 C C . LYS D 1 191 ? -13.018 7.684 -45.822 1.00 61.35 172 LYS D C 1
ATOM 5209 O O . LYS D 1 191 ? -12.629 8.793 -46.202 1.00 62.50 172 LYS D O 1
ATOM 5215 N N . ARG D 1 192 ? -12.567 6.540 -46.325 1.00 93.92 173 ARG D N 1
ATOM 5216 C CA . ARG D 1 192 ? -11.587 6.488 -47.403 1.00 106.16 173 ARG D CA 1
ATOM 5217 C C . ARG D 1 192 ? -12.327 6.548 -48.735 1.00 119.37 173 ARG D C 1
ATOM 5218 O O . ARG D 1 192 ? -12.973 5.576 -49.141 1.00 100.71 173 ARG D O 1
ATOM 5226 N N . THR D 1 193 ? -12.239 7.689 -49.411 1.00 116.63 174 THR D N 1
ATOM 5227 C CA . THR D 1 193 ? -12.884 7.861 -50.706 1.00 111.41 174 THR D CA 1
ATOM 5228 C C . THR D 1 193 ? -11.976 7.393 -51.839 1.00 111.68 174 THR D C 1
ATOM 5229 O O . THR D 1 193 ? -11.400 6.307 -51.777 1.00 116.35 174 THR D O 1
ATOM 5233 N N . ARG D 1 196 ? -9.472 9.523 -52.984 1.00 130.00 177 ARG D N 1
ATOM 5234 C CA . ARG D 1 196 ? -9.444 9.986 -51.601 1.00 119.97 177 ARG D CA 1
ATOM 5235 C C . ARG D 1 196 ? -10.018 11.394 -51.488 1.00 122.20 177 ARG D C 1
ATOM 5236 O O . ARG D 1 196 ? -9.919 12.188 -52.424 1.00 120.70 177 ARG D O 1
ATOM 5244 N N . ASN D 1 197 ? -10.620 11.698 -50.341 1.00 118.19 178 ASN D N 1
ATOM 5245 C CA . ASN D 1 197 ? -11.083 13.052 -50.082 1.00 110.63 178 ASN D CA 1
ATOM 5246 C C . ASN D 1 197 ? -9.895 13.998 -49.953 1.00 104.45 178 ASN D C 1
ATOM 5247 O O . ASN D 1 197 ? -8.818 13.620 -49.484 1.00 105.76 178 ASN D O 1
ATOM 5249 N N . ASP D 1 198 ? -10.099 15.242 -50.384 1.00 94.40 179 ASP D N 1
ATOM 5250 C CA . ASP D 1 198 ? -9.045 16.246 -50.332 1.00 103.82 179 ASP D CA 1
ATOM 5251 C C . ASP D 1 198 ? -8.795 16.781 -48.928 1.00 99.40 179 ASP D C 1
ATOM 5252 O O . ASP D 1 198 ? -7.823 17.517 -48.728 1.00 98.41 179 ASP D O 1
ATOM 5254 N N . TYR D 1 199 ? -9.633 16.428 -47.957 1.00 107.65 180 TYR D N 1
ATOM 5255 C CA . TYR D 1 199 ? -9.564 16.994 -46.619 1.00 103.39 180 TYR D CA 1
ATOM 5256 C C . TYR D 1 199 ? -9.357 15.897 -45.584 1.00 103.99 180 TYR D C 1
ATOM 5257 O O . TYR D 1 199 ? -9.841 14.772 -45.738 1.00 104.13 180 TYR D O 1
ATOM 5266 N N . ARG D 1 200 ? -8.636 16.244 -44.518 1.00 94.22 181 ARG D N 1
ATOM 5267 C CA . ARG D 1 200 ? -8.391 15.347 -43.405 1.00 87.55 181 ARG D CA 1
ATOM 5268 C C . ARG D 1 200 ? -8.379 16.162 -42.119 1.00 89.45 181 ARG D C 1
ATOM 5269 O O . ARG D 1 200 ? -7.784 17.250 -42.081 1.00 101.64 181 ARG D O 1
ATOM 5271 N N . PRO D 1 201 ? -9.036 15.681 -41.067 1.00 90.91 182 PRO D N 1
ATOM 5272 C CA . PRO D 1 201 ? -9.013 16.397 -39.786 1.00 82.39 182 PRO D CA 1
ATOM 5273 C C . PRO D 1 201 ? -7.626 16.377 -39.158 1.00 79.05 182 PRO D C 1
ATOM 5274 O O . PRO D 1 201 ? -6.720 15.654 -39.578 1.00 71.87 182 PRO D O 1
ATOM 5278 N N . ASP D 1 202 ? -7.477 17.196 -38.114 1.00 83.50 183 ASP D N 1
ATOM 5279 C CA . ASP D 1 202 ? -6.194 17.314 -37.429 1.00 69.91 183 ASP D CA 1
ATOM 5280 C C . ASP D 1 202 ? -5.919 16.106 -36.539 1.00 66.93 183 ASP D C 1
ATOM 5281 O O . ASP D 1 202 ? -4.770 15.665 -36.427 1.00 68.78 183 ASP D O 1
ATOM 5286 N N . PHE D 1 203 ? -6.953 15.568 -35.896 1.00 66.98 184 PHE D N 1
ATOM 5287 C CA . PHE D 1 203 ? -6.844 14.354 -35.096 1.00 66.07 184 PHE D CA 1
ATOM 5288 C C . PHE D 1 203 ? -7.884 13.360 -35.592 1.00 67.85 184 PHE D C 1
ATOM 5289 O O . PHE D 1 203 ? -9.079 13.672 -35.620 1.00 68.92 184 PHE D O 1
ATOM 5297 N N . VAL D 1 204 ? -7.432 12.174 -35.990 1.00 68.35 185 VAL D N 1
ATOM 5298 C CA . VAL D 1 204 ? -8.293 11.151 -36.571 1.00 70.31 185 VAL D CA 1
ATOM 5299 C C . VAL D 1 204 ? -8.055 9.841 -35.835 1.00 69.71 185 VAL D C 1
ATOM 5300 O O . VAL D 1 204 ? -6.904 9.456 -35.602 1.00 80.39 185 VAL D O 1
ATOM 5304 N N . GLY D 1 205 ? -9.139 9.158 -35.476 1.00 70.61 186 GLY D N 1
ATOM 5305 C CA . GLY D 1 205 ? -9.045 7.899 -34.764 1.00 70.32 186 GLY D CA 1
ATOM 5306 C C . GLY D 1 205 ? -8.902 6.684 -35.657 1.00 72.20 186 GLY D C 1
ATOM 5307 O O . GLY D 1 205 ? -7.975 5.887 -35.483 1.00 71.71 186 GLY D O 1
ATOM 5308 N N . PHE D 1 206 ? -9.817 6.524 -36.610 1.00 72.49 187 PHE D N 1
ATOM 5309 C CA . PHE D 1 206 ? -9.792 5.393 -37.525 1.00 64.09 187 PHE D CA 1
ATOM 5310 C C . PHE D 1 206 ? -10.092 5.870 -38.937 1.00 60.08 187 PHE D C 1
ATOM 5311 O O . PHE D 1 206 ? -10.843 6.827 -39.142 1.00 60.83 187 PHE D O 1
ATOM 5319 N N . GLU D 1 207 ? -9.494 5.188 -39.908 1.00 68.78 188 GLU D N 1
ATOM 5320 C CA . GLU D 1 207 ? -9.775 5.393 -41.324 1.00 62.44 188 GLU D CA 1
ATOM 5321 C C . GLU D 1 207 ? -10.449 4.125 -41.834 1.00 65.06 188 GLU D C 1
ATOM 5322 O O . GLU D 1 207 ? -9.817 3.065 -41.901 1.00 66.83 188 GLU D O 1
ATOM 5328 N N . VAL D 1 208 ? -11.728 4.233 -42.182 1.00 59.47 189 VAL D N 1
ATOM 5329 C CA . VAL D 1 208 ? -12.551 3.063 -42.480 1.00 60.28 189 VAL D CA 1
ATOM 5330 C C . VAL D 1 208 ? -12.855 2.988 -43.973 1.00 75.20 189 VAL D C 1
ATOM 5331 O O . VAL D 1 208 ? -12.754 4.001 -44.680 1.00 61.57 189 VAL D O 1
ATOM 5335 N N . PRO D 1 209 ? -13.224 1.807 -44.498 1.00 61.93 190 PRO D N 1
ATOM 5336 C CA . PRO D 1 209 ? -13.610 1.712 -45.913 1.00 63.04 190 PRO D CA 1
ATOM 5337 C C . PRO D 1 209 ? -14.816 2.567 -46.268 1.00 72.14 190 PRO D C 1
ATOM 5338 O O . PRO D 1 209 ? -15.423 3.204 -45.401 1.00 64.01 190 PRO D O 1
ATOM 5342 N N . ASN D 1 210 ? -15.174 2.580 -47.554 1.00 76.18 191 ASN D N 1
ATOM 5343 C CA . ASN D 1 210 ? -16.300 3.377 -48.041 1.00 73.30 191 ASN D CA 1
ATOM 5344 C C . ASN D 1 210 ? -17.599 2.591 -47.847 1.00 67.28 191 ASN D C 1
ATOM 5345 O O . ASN D 1 210 ? -18.248 2.135 -48.790 1.00 71.10 191 ASN D O 1
ATOM 5350 N N . ARG D 1 211 ? -17.970 2.433 -46.578 1.00 79.78 192 ARG D N 1
ATOM 5351 C CA . ARG D 1 211 ? -19.181 1.730 -46.183 1.00 75.09 192 ARG D CA 1
ATOM 5352 C C . ARG D 1 211 ? -19.918 2.558 -45.142 1.00 78.83 192 ARG D C 1
ATOM 5353 O O . ARG D 1 211 ? -19.331 3.404 -44.464 1.00 66.66 192 ARG D O 1
ATOM 5361 N N . PHE D 1 212 ? -21.216 2.301 -45.014 1.00 78.31 193 PHE D N 1
ATOM 5362 C CA . PHE D 1 212 ? -22.039 2.983 -44.024 1.00 73.95 193 PHE D CA 1
ATOM 5363 C C . PHE D 1 212 ? -21.967 2.218 -42.708 1.00 68.04 193 PHE D C 1
ATOM 5364 O O . PHE D 1 212 ? -22.269 1.020 -42.663 1.00 72.87 193 PHE D O 1
ATOM 5372 N N . VAL D 1 213 ? -21.562 2.906 -41.643 1.00 67.15 194 VAL D N 1
ATOM 5373 C CA . VAL D 1 213 ? -21.393 2.302 -40.328 1.00 82.24 194 VAL D CA 1
ATOM 5374 C C . VAL D 1 213 ? -22.413 2.891 -39.362 1.00 66.90 194 VAL D C 1
ATOM 5375 O O . VAL D 1 213 ? -22.898 4.014 -39.545 1.00 67.48 194 VAL D O 1
ATOM 5379 N N . VAL D 1 214 ? -22.744 2.113 -38.327 1.00 66.76 195 VAL D N 1
ATOM 5380 C CA . VAL D 1 214 ? -23.693 2.513 -37.294 1.00 83.91 195 VAL D CA 1
ATOM 5381 C C . VAL D 1 214 ? -23.180 2.055 -35.935 1.00 82.66 195 VAL D C 1
ATOM 5382 O O . VAL D 1 214 ? -22.278 1.222 -35.833 1.00 65.42 195 VAL D O 1
ATOM 5386 N N . GLY D 1 215 ? -23.778 2.605 -34.887 1.00 84.23 196 GLY D N 1
ATOM 5387 C CA . GLY D 1 215 ? -23.378 2.339 -33.520 1.00 76.75 196 GLY D CA 1
ATOM 5388 C C . GLY D 1 215 ? -22.530 3.463 -32.946 1.00 64.87 196 GLY D C 1
ATOM 5389 O O . GLY D 1 215 ? -22.019 4.329 -33.654 1.00 65.45 196 GLY D O 1
ATOM 5390 N N . TYR D 1 216 ? -22.390 3.426 -31.617 1.00 69.15 197 TYR D N 1
ATOM 5391 C CA . TYR D 1 216 ? -21.600 4.416 -30.878 1.00 63.56 197 TYR D CA 1
ATOM 5392 C C . TYR D 1 216 ? -22.100 5.833 -31.170 1.00 64.13 197 TYR D C 1
ATOM 5393 O O . TYR D 1 216 ? -21.322 6.764 -31.389 1.00 74.74 197 TYR D O 1
ATOM 5402 N N . ALA D 1 217 ? -23.426 5.982 -31.174 1.00 65.44 198 ALA D N 1
ATOM 5403 C CA . ALA D 1 217 ? -24.209 7.179 -31.525 1.00 66.37 198 ALA D CA 1
ATOM 5404 C C . ALA D 1 217 ? -24.130 7.558 -33.001 1.00 76.55 198 ALA D C 1
ATOM 5405 O O . ALA D 1 217 ? -24.511 8.688 -33.353 1.00 67.23 198 ALA D O 1
ATOM 5407 N N . LEU D 1 218 ? -23.664 6.677 -33.880 1.00 74.03 199 LEU D N 1
ATOM 5408 C CA . LEU D 1 218 ? -23.737 6.913 -35.317 1.00 70.63 199 LEU D CA 1
ATOM 5409 C C . LEU D 1 218 ? -25.065 6.376 -35.833 1.00 68.37 199 LEU D C 1
ATOM 5410 O O . LEU D 1 218 ? -25.422 5.226 -35.558 1.00 68.57 199 LEU D O 1
ATOM 5415 N N . ASP D 1 219 ? -25.788 7.201 -36.585 1.00 70.43 200 ASP D N 1
ATOM 5416 C CA . ASP D 1 219 ? -27.165 6.907 -36.955 1.00 75.63 200 ASP D CA 1
ATOM 5417 C C . ASP D 1 219 ? -27.287 6.549 -38.430 1.00 71.70 200 ASP D C 1
ATOM 5418 O O . ASP D 1 219 ? -26.571 7.092 -39.278 1.00 71.33 200 ASP D O 1
ATOM 5423 N N . TYR D 1 220 ? -28.196 5.626 -38.723 1.00 72.72 201 TYR D N 1
ATOM 5424 C CA . TYR D 1 220 ? -28.694 5.385 -40.074 1.00 80.35 201 TYR D CA 1
ATOM 5425 C C . TYR D 1 220 ? -30.183 5.705 -40.034 1.00 82.63 201 TYR D C 1
ATOM 5426 O O . TYR D 1 220 ? -30.992 4.872 -39.612 1.00 92.59 201 TYR D O 1
ATOM 5435 N N . ASN D 1 221 ? -30.532 6.921 -40.456 1.00 84.59 202 ASN D N 1
ATOM 5436 C CA . ASN D 1 221 ? -31.898 7.438 -40.367 1.00 94.56 202 ASN D CA 1
ATOM 5437 C C . ASN D 1 221 ? -32.389 7.440 -38.915 1.00 86.85 202 ASN D C 1
ATOM 5438 O O . ASN D 1 221 ? -33.388 6.810 -38.562 1.00 91.84 202 ASN D O 1
ATOM 5443 N N . ASP D 1 222 ? -31.641 8.153 -38.071 1.00 82.13 203 ASP D N 1
ATOM 5444 C CA . ASP D 1 222 ? -31.982 8.454 -36.681 1.00 83.75 203 ASP D CA 1
ATOM 5445 C C . ASP D 1 222 ? -32.067 7.218 -35.789 1.00 79.03 203 ASP D C 1
ATOM 5446 O O . ASP D 1 222 ? -32.554 7.313 -34.656 1.00 84.03 203 ASP D O 1
ATOM 5448 N N . ASN D 1 223 ? -31.594 6.064 -36.253 1.00 83.03 204 ASN D N 1
ATOM 5449 C CA . ASN D 1 223 ? -31.616 4.837 -35.468 1.00 75.34 204 ASN D CA 1
ATOM 5450 C C . ASN D 1 223 ? -30.207 4.261 -35.386 1.00 73.61 204 ASN D C 1
ATOM 5451 O O . ASN D 1 223 ? -29.269 4.774 -36.001 1.00 72.81 204 ASN D O 1
ATOM 5453 N N . PHE D 1 224 ? -30.072 3.184 -34.605 1.00 70.06 205 PHE D N 1
ATOM 5454 C CA . PHE D 1 224 ? -28.834 2.431 -34.348 1.00 69.34 205 PHE D CA 1
ATOM 5455 C C . PHE D 1 224 ? -27.875 3.155 -33.410 1.00 67.80 205 PHE D C 1
ATOM 5456 O O . PHE D 1 224 ? -26.724 2.719 -33.265 1.00 67.03 205 PHE D O 1
ATOM 5464 N N . ARG D 1 225 ? -28.306 4.232 -32.751 1.00 67.56 206 ARG D N 1
ATOM 5465 C CA . ARG D 1 225 ? -27.401 4.981 -31.884 1.00 66.36 206 ARG D CA 1
ATOM 5466 C C . ARG D 1 225 ? -27.169 4.289 -30.546 1.00 65.31 206 ARG D C 1
ATOM 5467 O O . ARG D 1 225 ? -26.082 4.415 -29.968 1.00 64.27 206 ARG D O 1
ATOM 5475 N N . ASP D 1 226 ? -28.168 3.567 -30.038 1.00 65.62 207 ASP D N 1
ATOM 5476 C CA . ASP D 1 226 ? -28.056 2.846 -28.776 1.00 64.76 207 ASP D CA 1
ATOM 5477 C C . ASP D 1 226 ? -27.210 1.580 -28.888 1.00 64.39 207 ASP D C 1
ATOM 5478 O O . ASP D 1 226 ? -27.123 0.817 -27.921 1.00 63.79 207 ASP D O 1
ATOM 5483 N N . LEU D 1 227 ? -26.585 1.345 -30.038 1.00 64.79 208 LEU D N 1
ATOM 5484 C CA . LEU D 1 227 ? -25.715 0.194 -30.228 1.00 64.50 208 LEU D CA 1
ATOM 5485 C C . LEU D 1 227 ? -24.369 0.425 -29.547 1.00 63.31 208 LEU D C 1
ATOM 5486 O O . LEU D 1 227 ? -23.859 1.548 -29.490 1.00 62.90 208 LEU D O 1
ATOM 5491 N N . HIS D 1 228 ? -23.791 -0.661 -29.031 1.00 63.41 209 HIS D N 1
ATOM 5492 C CA . HIS D 1 228 ? -22.581 -0.549 -28.223 1.00 65.92 209 HIS D CA 1
ATOM 5493 C C . HIS D 1 228 ? -21.325 -0.455 -29.083 1.00 69.87 209 HIS D C 1
ATOM 5494 O O . HIS D 1 228 ? -20.413 0.319 -28.771 1.00 60.86 209 HIS D O 1
ATOM 5501 N N . HIS D 1 229 ? -21.258 -1.229 -30.159 1.00 76.41 210 HIS D N 1
ATOM 5502 C CA . HIS D 1 229 ? -20.097 -1.274 -31.033 1.00 62.41 210 HIS D CA 1
ATOM 5503 C C . HIS D 1 229 ? -20.381 -0.529 -32.330 1.00 63.35 210 HIS D C 1
ATOM 5504 O O . HIS D 1 229 ? -21.502 -0.089 -32.596 1.00 74.53 210 HIS D O 1
ATOM 5511 N N . ILE D 1 230 ? -19.337 -0.390 -33.140 1.00 63.46 211 ILE D N 1
ATOM 5512 C CA . ILE D 1 230 ? -19.448 0.168 -34.482 1.00 64.43 211 ILE D CA 1
ATOM 5513 C C . ILE D 1 230 ? -19.576 -0.992 -35.458 1.00 72.54 211 ILE D C 1
ATOM 5514 O O . ILE D 1 230 ? -18.669 -1.828 -35.568 1.00 65.19 211 ILE D O 1
ATOM 5519 N N . CYS D 1 231 ? -20.707 -1.050 -36.158 1.00 75.29 212 CYS D N 1
ATOM 5520 C CA . CYS D 1 231 ? -21.040 -2.158 -37.038 1.00 67.39 212 CYS D CA 1
ATOM 5521 C C . CYS D 1 231 ? -21.408 -1.621 -38.414 1.00 68.62 212 CYS D C 1
ATOM 5522 O O . CYS D 1 231 ? -21.559 -0.414 -38.618 1.00 68.75 212 CYS D O 1
ATOM 5525 N N . VAL D 1 232 ? -21.555 -2.539 -39.367 1.00 73.27 213 VAL D N 1
ATOM 5526 C CA . VAL D 1 232 ? -21.985 -2.217 -40.722 1.00 81.08 213 VAL D CA 1
ATOM 5527 C C . VAL D 1 232 ? -23.331 -2.884 -40.961 1.00 79.82 213 VAL D C 1
ATOM 5528 O O . VAL D 1 232 ? -23.473 -4.097 -40.761 1.00 71.78 213 VAL D O 1
ATOM 5532 N N . ILE D 1 233 ? -24.318 -2.092 -41.385 1.00 76.16 214 ILE D N 1
ATOM 5533 C CA . ILE D 1 233 ? -25.649 -2.639 -41.617 1.00 97.99 214 ILE D CA 1
ATOM 5534 C C . ILE D 1 233 ? -25.645 -3.529 -42.854 1.00 106.83 214 ILE D C 1
ATOM 5535 O O . ILE D 1 233 ? -24.811 -3.401 -43.759 1.00 107.85 214 ILE D O 1
ATOM 5540 N N . ASN D 1 234 ? -26.602 -4.449 -42.887 1.00 105.27 215 ASN D N 1
ATOM 5541 C CA . ASN D 1 234 ? -26.913 -5.214 -44.080 1.00 104.60 215 ASN D CA 1
ATOM 5542 C C . ASN D 1 234 ? -28.163 -4.622 -44.732 1.00 101.69 215 ASN D C 1
ATOM 5543 O O . ASN D 1 234 ? -28.707 -3.608 -44.286 1.00 95.39 215 ASN D O 1
ATOM 5545 N N . GLU D 1 235 ? -28.622 -5.259 -45.810 1.00 121.15 216 GLU D N 1
ATOM 5546 C CA . GLU D 1 235 ? -29.769 -4.725 -46.536 1.00 107.14 216 GLU D CA 1
ATOM 5547 C C . GLU D 1 235 ? -31.076 -4.917 -45.778 1.00 104.97 216 GLU D C 1
ATOM 5548 O O . GLU D 1 235 ? -32.033 -4.176 -46.024 1.00 108.77 216 GLU D O 1
ATOM 5554 N N . VAL D 1 236 ? -31.136 -5.885 -44.860 1.00 98.73 217 VAL D N 1
ATOM 5555 C CA . VAL D 1 236 ? -32.363 -6.117 -44.102 1.00 99.78 217 VAL D CA 1
ATOM 5556 C C . VAL D 1 236 ? -32.640 -4.944 -43.170 1.00 108.61 217 VAL D C 1
ATOM 5557 O O . VAL D 1 236 ? -33.738 -4.375 -43.170 1.00 108.67 217 VAL D O 1
ATOM 5561 N N . GLY D 1 237 ? -31.648 -4.567 -42.359 1.00 105.76 218 GLY D N 1
ATOM 5562 C CA . GLY D 1 237 ? -31.814 -3.405 -41.503 1.00 103.54 218 GLY D CA 1
ATOM 5563 C C . GLY D 1 237 ? -31.976 -2.124 -42.296 1.00 96.94 218 GLY D C 1
ATOM 5564 O O . GLY D 1 237 ? -32.718 -1.223 -41.894 1.00 97.27 218 GLY D O 1
ATOM 5565 N N . GLN D 1 238 ? -31.284 -2.029 -43.435 1.00 96.68 219 GLN D N 1
ATOM 5566 C CA . GLN D 1 238 ? -31.456 -0.889 -44.329 1.00 103.47 219 GLN D CA 1
ATOM 5567 C C . GLN D 1 238 ? -32.913 -0.735 -44.744 1.00 102.35 219 GLN D C 1
ATOM 5568 O O . GLN D 1 238 ? -33.494 0.349 -44.626 1.00 99.04 219 GLN D O 1
ATOM 5570 N N . LYS D 1 239 ? -33.525 -1.817 -45.231 1.00 99.98 220 LYS D N 1
ATOM 5571 C CA . LYS D 1 239 ? -34.928 -1.750 -45.623 1.00 103.35 220 LYS D CA 1
ATOM 5572 C C . LYS D 1 239 ? -35.835 -1.519 -44.423 1.00 102.19 220 LYS D C 1
ATOM 5573 O O . LYS D 1 239 ? -36.868 -0.853 -44.549 1.00 103.39 220 LYS D O 1
ATOM 5575 N N . LYS D 1 240 ? -35.462 -2.043 -43.255 1.00 101.28 221 LYS D N 1
ATOM 5576 C CA . LYS D 1 240 ? -36.323 -1.915 -42.086 1.00 102.55 221 LYS D CA 1
ATOM 5577 C C . LYS D 1 240 ? -36.323 -0.496 -41.523 1.00 101.06 221 LYS D C 1
ATOM 5578 O O . LYS D 1 240 ? -37.348 -0.045 -41.001 1.00 101.98 221 LYS D O 1
ATOM 5584 N N . PHE D 1 241 ? -35.211 0.232 -41.624 1.00 110.32 222 PHE D N 1
ATOM 5585 C CA . PHE D 1 241 ? -35.115 1.537 -40.977 1.00 110.05 222 PHE D CA 1
ATOM 5586 C C . PHE D 1 241 ? -34.969 2.704 -41.949 1.00 116.33 222 PHE D C 1
ATOM 5587 O O . PHE D 1 241 ? -34.657 3.818 -41.509 1.00 120.78 222 PHE D O 1
ATOM 5595 N N . SER D 1 242 ? -35.205 2.505 -43.245 1.00 122.11 223 SER D N 1
ATOM 5596 C CA . SER D 1 242 ? -35.104 3.585 -44.225 1.00 122.73 223 SER D CA 1
ATOM 5597 C C . SER D 1 242 ? -36.465 3.815 -44.867 1.00 120.60 223 SER D C 1
ATOM 5598 O O . SER D 1 242 ? -36.938 2.980 -45.647 1.00 125.45 223 SER D O 1
ATOM 5600 N N . VAL D 1 243 ? -37.076 4.956 -44.554 1.00 109.88 224 VAL D N 1
ATOM 5601 C CA . VAL D 1 243 ? -38.351 5.365 -45.141 1.00 115.46 224 VAL D CA 1
ATOM 5602 C C . VAL D 1 243 ? -39.416 4.288 -44.966 1.00 117.13 224 VAL D C 1
ATOM 5603 O O . VAL D 1 243 ? -39.762 3.585 -45.916 1.00 107.55 224 VAL D O 1
#

Organism: Schistosoma mansoni (NCBI:txid6183)

Foldseek 3Di:
DFEAEDDPVDPAAAPPVDDKDVVCVPWFDHFDFFQVNLLVLLLVLLVVVVVVCVVVVFPAEEEEELPLQQVLVVVSNVVNNCVVCVVPVHDYHYHYHYPVVPDPDPPQAQHHYEYGGEEAEQCPVVVVVVVVNVVSHYPYYFYAYAEYEQDVVGHPDDGNHYYYYYYNADWAECSRDDLSPRDPIRGITGTDVVNCVVRDD/DDEAEADPPDPAAACVVDDWDVVCPPWFPHFRFFLVNLLVLLLVLLVVVQVVCVVPVFQEEEEEELPDQQPLVCVSNVVNNVVVCVVVVHDYYYHYHYDCAQHHYEYGYEEDEQCPVVVVVVVVVVVRHYVHYFYAYAEYEQDVVGHPDDGPHYHYYYYNAQKAECSRDQQSPRPPTRGITGTDVVNNVVHD/DAAEQDPPDQAAACVVDDKDPVCVQWFRHFRFALVNLLVLLLVLLVVVVVVCVVDPFQEEEEQEQPDQCPLVVVSNVVNNVVVCVVVVHRYYYHYHCVPAQHEYEYEDEEAVCPVVVVVVVVNVVRPYVHYFYAYAEYEDPDDGPHYYYYHYPADWAECSRDDQSDRDPTSGITGTDVVSNVVDDD/DDAAEDDPVDPAAAPVPDDKDVVCVPWFDHFHFALVNLLVLLLVLLVVVVVVCVVPVFQEEEEEELPPQQDLVVVSNVVNNCVVCVVVVHDHHYHYHYDCCHHYEYREEEADQCPVVVVVQVVCVVDHVYYFYAYAEYEPPVHPDDGPHYHYYYYNAQKAECCRDDQNDRDPIRGITGTDVVNVVVRPD

Sequence (768 aa):
ADCVVIEDSFRGFPTEYFCTSPRYDECLDYVLIPNGMIKDRLEKMSMNIVDYYEACNATSITLMCVLKGGFKFLADLVDGLERTVRARGIVLPMSVEFVRGLGDPSEYKDKNVLVVEDIIDTGKTITKLISHLDSLSTKSVKVASLLVKRTSPRNDYRPDFVGFEVPNRFVVGYALDYNDNFRDLHHICVINEVGQKKFSVADCVVIEDSFRGFPTEYFCTSPRYDECLDYVLIPNGMIKDRLEKMSMNIVDYYEACNATSITLMCVLKGGFKFLADLVDGLERTVRARGIVLPMSVEFVRKDKNVLVVEDIIDTGKTITKLISHLDSLSTKSVKVASLLVKRTSPRNDYRPDFVGFEVPNRFVVGYALDYNDNFRDLHHICVINEVGQKKFSDCVVIEDSFRGFPTEYFCTSPRYDECLDYVLIPNGMIKDRLEKMSMNIVDYYEACNATSITLMCVLKGGFKFLADLVDGLERTVRARGIVLPMSVEFEYKDKNVLVVEDIITGKTITKLISHLDSLSTKSVKVASLLVKRDYRPDFVGFEVPNRFVVGYALDYNDNFRDLHHICVINEVGQKKFSVADCVVIEDSFRGFPTEYFCTSPRYDECLDYVLIPNGMIKDRLEKMSMNIVDYYEACNATSITLMCVLKGGFKFLADLVDGLERTVRARGIVLPMSVEFVRDKNVLVVEDIIDTGKTITKLISHLDSSTKSVKVASLLVKRTRNDYRPDFVGFEVPNRFVVGYALDYNDNFRDLHHICVINEVGQKKFSV

InterPro domains:
  IPR000836 Phosphoribosyltransferase domain [PF00156] (102-254)
  IPR000836 Phosphoribosyltransferase domain [cd06223] (110-238)
  IPR005904 Hypoxanthine phosphoribosyl transferase [TIGR01203] (92-267)
  IPR029057 Phosphoribosyltransferase-like [G3DSA:3.40.50.2020] (63-284)
  IPR029057 Phosphoribosyltransferase-like [SSF53271] (74-269)
  IPR050408 Hypoxanthine-guanine phosphoribosyltransferase [PTHR43340] (63-275)

Radius of gyration: 25.92 Å; Cα contacts (8 Å, |Δi|>4): 1575; chains: 4; bounding box: 68×73×73 Å